Protein AF-A0A935NTX8-F1 (afdb_monomer)

Secondary structure (DSSP, 8-state):
-HHHHHHHHHHHTT--SS-TTSS---TT----HHHHHHHHHHHHHH--HHHHHHHHHHHHHTT-HHHHHHHHHHHHHTT-HHHHHHHHHHHHHHHTTS-HHHHHHHHHHHHHHHHHHTTTS-HHHHHHHHHHHHHHHHHTT-HHHHHHHHHHHHHHHHHS-SS--HHHHHHHHHHHHHHHHHHHHHT-HHHHHHHHHHHHHT--SHHHHHHHHHHHHHHHHHHHTT-TT----SGGGGGPPPHHHHHHHHHHHIIIIITTT--THHHHHHHHHHHHHHH-HHHHHHHHHHHHTTSPPPHHHHHHHHHHHHHHT-HHHHHHHHHHHHHTTTTSHHHHHHHHHHHHHHHHHTT-HHHHHHHHHHHHHHHHHHHHHHHTT--TTHHHHHHHS-HHHHHHHHHHHHTT-HHHHHHHHHHHHHHHHHHHT-----SS-----TT-----PPPPPHHHHHHHTTTSEEEEEEE-S--SSGGG--EEEEEEETTEEEEEEE-TTTTSS-HHHHHHHHHHHHHHHHH-TT-HHHHHHHHHHHS-HHHHTS-S-EEEEEEETTTT--GGG-B-TTS-BHHHHS-EEE-S-SSPPPPPSSPPPS-EEEEEE--STTS--HHHHHHHHHHHHHH-TTSHHHHSPPPPPPHHHHHH--SSEEEEEE-EE---SSSPPEEE----TTS-TTEEEHHHHHHTT---SEEEE-STTTT--SSSS-TTSHHHHHHHHT-SEEEEESS---HHHHHHHHHHHHTSTTTTT-HHHHHHHHHHHHHHHHTTSPPPTT----EEEEEPPPP-PPP------PPP-

Nearest PDB structures (foldseek):
  7v6q-assembly1_D  TM=5.698E-01  e=2.517E-02  Homo sapiens
  7v6q-assembly2_H  TM=5.900E-01  e=1.042E-01  Homo sapiens
  7y4i-assembly1_A  TM=1.940E-01  e=5.478E-05  Arabidopsis thaliana
  9dze-assembly1_S  TM=2.719E-01  e=1.426E-02  synthetic construct
  6x9o-assembly1_B  TM=3.146E-01  e=9.227E-02  Homo sapiens

Mean predicted aligned error: 7.99 Å

pLDDT: mean 83.44, std 15.58, range [32.41, 97.88]

Foldseek 3Di:
DVLVLLVLLLQVLLPDDDQLQPHNPDLVPLDLPVSLVSLVVVCVVPVDVVSLLSSLSSCLVNLPLVVNLVSLVVCVVVVNVLSSLLSQLSSLLVVLSPDLVSLVSSLVSLVRSLVSCVPPNQLLSNLSSLLSNLSSCVSNLNLLSNLVSLVSSLVSLVVPDPPVRLSSLSSNLSSLQSNLSSCVLLPNLVSSLVSLVVSCVSCPALSSNLSSLLSNLVSQLLVCVLPPPPPQDDPVSVPPDHSVVSLVSSVVSCVPGVVSPDNCLVSSLLSNLLSCLQPPLVVSVVSLCVVQPPHDDELSSLCSQLLSCLQVVNLVSNVVSLVVSVVNPLPPLVRQLSSLLSQLVSCVVVVVLVSNLVSLVRSVVSLVVVLVSVLVVLHLSQLSSLLVSVSSLLSQLLSCQVVQNQQSSVLSLQVSLVSLLCSQPSDDPPPDDPDPPPDPDVPPPDRDHLQQLLVLCAPHKEWEWEFAADDSHQPSTWIKIWIRYRSDIGIHTDQVPPPDDCSSVPSSLLLNLLVVCLVAVQPLVSLASVLCVRQPPVNLVDAAEYEYEYYHSNLLGPLQSHAHPVSHGSLLSHQYAYELGSDAADAQPDDAAQDAAQAEADPPDPDDQPLLQVLSCLLCCLVPVPDPSVVDRHDWDFVVSQLPQQHQEAEYSFEWPPADSSAFIWTATDDDVVNPRGTQFLVNLLVSLSAHQEYEALAFQQQDDSRSNSRRHVLVSNVNSHHFKYWHKRGGDRSNVSSVLSNQLSPQPCCSVRVSSSLSVSSNVVVVVPVPDDDDPRHDIHIHMYGGRRDPDDDPPDPPPDPDD

Solvent-accessible surface area (backbone atoms only — not comparable to full-atom values): 41566 Å² total; per-residue (Å²): 101,79,73,61,60,57,64,56,63,62,59,66,75,73,76,71,83,76,54,69,62,81,52,75,80,50,90,84,59,86,69,45,62,68,54,41,51,46,16,51,52,50,21,73,72,65,71,41,69,67,40,47,50,45,30,34,52,47,26,50,74,56,68,33,64,70,57,30,53,55,42,22,55,50,31,41,73,69,73,36,45,27,64,15,23,34,51,49,11,52,47,27,42,69,51,25,85,80,34,60,65,32,8,45,51,4,22,56,28,6,51,49,8,31,60,64,18,60,96,74,51,56,41,59,57,41,13,52,12,20,32,44,21,10,53,13,20,44,64,44,61,34,36,50,58,6,26,45,25,9,51,50,10,37,55,28,32,64,68,45,68,89,70,86,44,66,60,48,33,50,49,35,20,53,13,26,46,46,25,17,52,24,26,47,63,48,60,41,32,66,61,14,37,51,29,26,54,54,21,42,78,36,34,82,49,46,54,50,34,25,54,34,28,48,53,33,20,51,36,42,42,68,60,41,75,68,54,84,84,71,67,78,58,60,86,79,46,69,78,60,74,58,36,68,60,32,42,52,49,20,52,50,34,36,67,75,70,14,62,88,82,58,79,55,64,62,61,51,40,52,53,51,22,57,72,22,22,75,80,40,26,69,60,14,49,53,44,47,50,73,73,45,65,96,52,89,79,49,28,58,57,26,44,50,50,16,43,20,26,48,54,70,67,38,61,65,60,16,50,55,24,46,56,50,11,50,73,55,62,37,71,50,61,87,41,38,21,56,53,24,28,51,48,11,53,54,26,48,73,72,66,39,57,66,61,12,48,54,23,15,51,53,10,42,55,31,46,50,51,52,44,48,71,45,48,82,65,68,42,92,49,42,53,34,54,48,71,77,58,38,56,26,55,50,51,44,28,48,54,26,48,77,70,70,33,36,63,61,20,48,44,45,53,50,54,53,42,48,50,47,48,55,37,74,59,49,65,69,82,72,90,72,75,97,66,84,81,74,81,73,64,81,67,81,69,82,78,82,55,59,69,59,45,29,59,35,43,45,86,43,43,38,38,36,38,38,31,71,68,70,69,79,45,78,91,75,55,54,30,42,37,36,38,37,48,80,50,39,66,42,64,45,73,62,53,95,38,86,87,48,102,51,61,60,65,48,35,57,47,54,52,39,26,36,50,50,21,52,79,33,57,82,35,61,66,30,16,18,58,50,20,37,71,74,46,36,72,82,58,46,75,46,82,65,58,45,32,36,33,48,35,55,59,40,23,59,50,59,72,69,48,18,8,31,90,90,61,47,51,38,36,66,74,30,18,48,29,39,29,88,48,74,68,70,64,61,76,44,91,58,81,57,44,89,44,76,33,63,35,26,22,62,88,44,94,91,61,77,52,72,36,26,56,51,29,26,32,52,51,20,35,68,75,35,70,86,37,64,40,46,79,41,86,75,64,55,28,34,54,70,55,52,54,67,29,27,7,44,29,29,36,43,30,32,54,42,47,65,50,54,98,61,46,68,36,25,42,46,31,36,46,47,99,82,67,71,53,17,68,42,37,36,68,52,43,38,73,53,38,29,25,13,47,34,35,38,32,60,27,41,25,28,34,45,33,70,44,58,70,27,62,66,3,54,47,44,22,38,41,56,16,31,14,44,30,33,37,24,11,68,31,55,51,56,47,63,56,31,29,57,49,51,53,52,30,64,68,30,96,42,34,86,84,40,46,35,49,25,45,20,52,40,52,49,55,47,60,67,58,48,79,75,57,86,82,68,95,81,58,81,51,48,67,40,33,33,41,47,47,52,68,73,72,74,72,77,74,73,78,77,76,74,79,85,128

Radius of gyration: 28.52 Å; Cα contacts (8 Å, |Δi|>4): 1481; chains: 1; bounding box: 84×70×88 Å

Structure (mmCIF, N/CA/C/O backbone):
data_AF-A0A935NTX8-F1
#
_entry.id   AF-A0A935NTX8-F1
#
loop_
_atom_site.group_PDB
_atom_site.id
_atom_site.type_symbol
_atom_site.label_atom_id
_atom_site.label_alt_id
_atom_site.label_comp_id
_atom_site.label_asym_id
_atom_site.label_entity_id
_atom_site.label_seq_id
_atom_site.pdbx_PDB_ins_code
_atom_site.Cartn_x
_atom_site.Cartn_y
_atom_site.Cartn_z
_atom_site.occupancy
_atom_site.B_iso_or_equiv
_atom_site.auth_seq_id
_atom_site.auth_comp_id
_atom_site.auth_asym_id
_atom_site.auth_atom_id
_atom_site.pdbx_PDB_model_num
ATOM 1 N N . MET A 1 1 ? 2.813 -3.717 -19.186 1.00 33.06 1 MET A N 1
ATOM 2 C CA . MET A 1 1 ? 3.168 -2.391 -18.612 1.00 33.06 1 MET A CA 1
ATOM 3 C C . MET A 1 1 ? 4.349 -2.398 -17.625 1.00 33.06 1 MET A C 1
ATOM 5 O O . MET A 1 1 ? 5.320 -1.712 -17.914 1.00 33.06 1 MET A O 1
ATOM 9 N N . VAL A 1 2 ? 4.353 -3.157 -16.514 1.00 33.41 2 VAL A N 1
ATOM 10 C CA . VAL A 1 2 ? 5.470 -3.148 -15.522 1.00 33.41 2 VAL A CA 1
ATOM 11 C C . VAL A 1 2 ? 6.806 -3.645 -16.100 1.00 33.41 2 VAL A C 1
ATOM 13 O O . VAL A 1 2 ? 7.849 -3.046 -15.845 1.00 33.41 2 VAL A O 1
ATOM 16 N N . ALA A 1 3 ? 6.786 -4.698 -16.921 1.00 32.41 3 ALA A N 1
ATOM 17 C CA . ALA A 1 3 ? 7.998 -5.248 -17.534 1.00 32.41 3 ALA A CA 1
ATOM 18 C C . ALA A 1 3 ? 8.639 -4.301 -18.573 1.00 32.41 3 ALA A C 1
ATOM 20 O O . ALA A 1 3 ? 9.863 -4.247 -18.682 1.00 32.41 3 ALA A O 1
ATOM 21 N N . LEU A 1 4 ? 7.825 -3.500 -19.275 1.00 34.03 4 LEU A N 1
ATOM 22 C CA . LEU A 1 4 ? 8.270 -2.610 -20.353 1.00 34.03 4 LEU A CA 1
ATOM 23 C C . LEU A 1 4 ? 9.055 -1.391 -19.826 1.00 34.03 4 LEU A C 1
ATOM 25 O O . LEU A 1 4 ? 9.996 -0.935 -20.466 1.00 34.03 4 LEU A O 1
ATOM 29 N N . GLY A 1 5 ? 8.712 -0.893 -18.631 1.00 34.69 5 GLY A N 1
ATOM 30 C CA . GLY A 1 5 ? 9.382 0.264 -18.024 1.00 34.69 5 GLY A CA 1
ATOM 31 C C . GLY A 1 5 ? 10.815 -0.007 -17.549 1.00 34.69 5 GLY A C 1
ATOM 32 O O . GLY A 1 5 ? 11.611 0.925 -17.476 1.00 34.69 5 GLY A O 1
ATOM 33 N N . ALA A 1 6 ? 11.160 -1.262 -17.248 1.00 36.97 6 ALA A N 1
ATOM 34 C CA . ALA A 1 6 ? 12.489 -1.629 -16.756 1.00 36.97 6 ALA A CA 1
ATOM 35 C C . ALA A 1 6 ? 13.526 -1.802 -17.879 1.00 36.97 6 ALA A C 1
ATOM 37 O O . ALA A 1 6 ? 14.685 -1.449 -17.694 1.00 36.97 6 ALA A O 1
ATOM 38 N N . ALA A 1 7 ? 13.111 -2.293 -19.053 1.00 35.69 7 ALA A N 1
ATOM 39 C CA . ALA A 1 7 ? 14.001 -2.428 -20.209 1.00 35.69 7 ALA A CA 1
ATOM 40 C C . ALA A 1 7 ? 14.447 -1.059 -20.764 1.00 35.69 7 ALA A C 1
ATOM 42 O O . ALA A 1 7 ? 15.555 -0.924 -21.272 1.00 35.69 7 ALA A O 1
ATOM 43 N N . LEU A 1 8 ? 13.605 -0.028 -20.615 1.00 37.06 8 LEU A N 1
ATOM 44 C CA . LEU A 1 8 ? 13.851 1.319 -21.139 1.00 37.06 8 LEU A CA 1
ATOM 45 C C . LEU A 1 8 ? 14.783 2.164 -20.251 1.00 37.06 8 LEU A C 1
ATOM 47 O O . LEU A 1 8 ? 15.579 2.933 -20.778 1.00 37.06 8 LEU A O 1
ATOM 51 N N . ALA A 1 9 ? 14.744 1.993 -18.924 1.00 40.47 9 ALA A N 1
ATOM 52 C CA . ALA A 1 9 ? 15.606 2.735 -17.992 1.00 40.47 9 ALA A CA 1
ATOM 53 C C . ALA A 1 9 ? 17.088 2.300 -18.040 1.00 40.47 9 ALA A C 1
ATOM 55 O O . ALA A 1 9 ? 17.976 3.081 -17.713 1.00 40.47 9 ALA A O 1
ATOM 56 N N . LEU A 1 10 ? 17.365 1.063 -18.467 1.00 42.88 10 LEU A N 1
ATOM 57 C CA . LEU A 1 10 ? 18.725 0.528 -18.617 1.00 42.88 10 LEU A CA 1
ATOM 58 C C . LEU A 1 10 ? 19.403 0.951 -19.928 1.00 42.88 10 LEU A C 1
ATOM 60 O O . LEU A 1 10 ? 20.630 0.944 -20.008 1.00 42.88 10 LEU A O 1
ATOM 64 N N . GLY A 1 11 ? 18.622 1.327 -20.947 1.00 38.66 11 GLY A N 1
ATOM 65 C CA . GLY A 1 11 ? 19.145 1.766 -22.241 1.00 38.66 11 GLY A CA 1
ATOM 66 C C . GLY A 1 11 ? 19.811 3.144 -22.190 1.00 38.66 11 GLY A C 1
ATOM 67 O O . GLY A 1 11 ? 20.846 3.339 -22.820 1.00 38.66 11 GLY A O 1
ATOM 68 N N . SER A 1 12 ? 19.275 4.087 -21.406 1.00 37.25 12 SER A N 1
ATOM 69 C CA . SER A 1 12 ? 19.790 5.464 -21.371 1.00 37.25 12 SER A CA 1
ATOM 70 C C . SER A 1 12 ? 21.029 5.667 -20.489 1.00 37.25 12 SER A C 1
ATOM 72 O O . SER A 1 12 ? 21.804 6.583 -20.746 1.00 37.25 12 SER A O 1
ATOM 74 N N . LEU A 1 13 ? 21.308 4.776 -19.530 1.00 42.25 13 LEU A N 1
ATOM 75 C CA . LEU A 1 13 ? 22.519 4.848 -18.689 1.00 42.25 13 LEU A CA 1
ATOM 76 C C . LEU A 1 13 ? 23.819 4.466 -19.424 1.00 42.25 13 LEU A C 1
ATOM 78 O O . LEU A 1 13 ? 24.910 4.721 -18.915 1.00 42.25 13 LEU A O 1
ATOM 82 N N . LEU A 1 14 ? 23.728 3.874 -20.619 1.00 44.06 14 LEU A N 1
ATOM 83 C CA . LEU A 1 14 ? 24.888 3.445 -21.413 1.00 44.06 14 LEU A CA 1
ATOM 84 C C . LEU A 1 14 ? 25.385 4.501 -22.411 1.00 44.06 14 LEU A C 1
ATOM 86 O O . LEU A 1 14 ? 26.388 4.276 -23.082 1.00 44.06 14 LEU A O 1
ATOM 90 N N . ALA A 1 15 ? 24.732 5.663 -22.495 1.00 40.88 15 ALA A N 1
ATOM 91 C CA . ALA A 1 15 ? 25.022 6.669 -23.517 1.00 40.88 15 ALA A CA 1
ATOM 92 C C . ALA A 1 15 ? 26.074 7.734 -23.123 1.00 40.88 15 ALA A C 1
ATOM 94 O O . ALA A 1 15 ? 26.238 8.712 -23.856 1.00 40.88 15 ALA A O 1
ATOM 95 N N . CYS A 1 16 ? 26.816 7.578 -22.015 1.00 33.12 16 CYS A N 1
ATOM 96 C CA . CYS A 1 16 ? 27.743 8.616 -21.538 1.00 33.12 16 CYS A CA 1
ATOM 97 C C . CYS A 1 16 ? 29.208 8.176 -21.328 1.00 33.12 16 CYS A C 1
ATOM 99 O O . CYS A 1 16 ? 29.532 7.517 -20.345 1.00 33.12 16 CYS A O 1
ATOM 101 N N . ALA A 1 17 ? 30.049 8.746 -22.213 1.00 36.00 17 ALA A N 1
ATOM 102 C CA . ALA A 1 17 ? 31.480 9.102 -22.145 1.00 36.00 17 ALA A CA 1
ATOM 103 C C . ALA A 1 17 ? 32.549 8.173 -22.792 1.00 36.00 17 ALA A C 1
ATOM 105 O O . ALA A 1 17 ? 32.837 7.077 -22.329 1.00 36.00 17 ALA A O 1
ATOM 106 N N . THR A 1 18 ? 33.218 8.752 -23.813 1.00 43.69 18 THR A N 1
ATOM 107 C CA . THR A 1 18 ? 34.366 8.320 -24.662 1.00 43.69 18 THR A CA 1
ATOM 108 C C . THR A 1 18 ? 34.143 7.185 -25.684 1.00 43.69 18 THR A C 1
ATOM 110 O O . THR A 1 18 ? 33.461 6.209 -25.384 1.00 43.69 18 THR A O 1
ATOM 113 N N . PRO A 1 19 ? 34.658 7.324 -26.934 1.00 42.09 19 PRO A N 1
ATOM 114 C CA . PRO A 1 19 ? 34.259 6.482 -28.065 1.00 42.09 19 PRO A CA 1
ATOM 115 C C . PRO A 1 19 ? 34.715 5.045 -27.816 1.00 42.09 19 PRO A C 1
ATOM 117 O O . PRO A 1 19 ? 35.863 4.858 -27.402 1.00 42.09 19 PRO A O 1
ATOM 120 N N . PRO A 1 20 ? 33.842 4.042 -28.036 1.00 53.88 20 PRO A N 1
ATOM 121 C CA . PRO A 1 20 ? 33.879 2.791 -27.293 1.00 53.88 20 PRO A CA 1
ATOM 122 C C . PRO A 1 20 ? 35.206 2.069 -27.428 1.00 53.88 20 PRO A C 1
ATOM 124 O O . PRO A 1 20 ? 35.608 1.502 -26.442 1.00 53.88 20 PRO A O 1
ATOM 127 N N . CYS A 1 21 ? 35.898 2.200 -28.563 1.00 57.28 21 CYS A N 1
ATOM 128 C CA . CYS A 1 21 ? 37.358 2.213 -28.695 1.00 57.28 21 CYS A CA 1
ATOM 129 C C . CYS A 1 21 ? 37.647 2.914 -30.050 1.00 57.28 21 CYS A C 1
ATOM 131 O O . CYS A 1 21 ? 37.787 2.260 -31.082 1.00 57.28 21 CYS A O 1
ATOM 133 N N . GLU A 1 22 ? 37.560 4.255 -30.023 1.00 48.44 22 GLU A N 1
ATOM 134 C CA . GLU A 1 22 ? 37.812 5.305 -31.051 1.00 48.44 22 GLU A CA 1
ATOM 135 C C . GLU A 1 22 ? 36.865 5.541 -32.255 1.00 48.44 22 GLU A C 1
ATOM 137 O O . GLU A 1 22 ? 36.901 6.638 -32.808 1.00 48.44 22 GLU A O 1
ATOM 142 N N . ALA A 1 23 ? 35.911 4.665 -32.586 1.00 52.25 23 ALA A N 1
ATOM 143 C CA . ALA A 1 23 ? 34.815 4.994 -33.523 1.00 52.25 23 ALA A CA 1
ATOM 144 C C . ALA A 1 23 ? 33.441 4.734 -32.881 1.00 52.25 23 ALA A C 1
ATOM 146 O O . ALA A 1 23 ? 33.312 3.743 -32.153 1.00 52.25 23 ALA A O 1
ATOM 147 N N . PRO A 1 24 ? 32.421 5.594 -33.102 1.00 50.84 24 PRO A N 1
ATOM 148 C CA . PRO A 1 24 ? 31.077 5.326 -32.613 1.00 50.84 24 PRO A CA 1
ATOM 149 C C . PRO A 1 24 ? 30.576 4.039 -33.268 1.00 50.84 24 PRO A C 1
ATOM 151 O O . PRO A 1 24 ? 30.509 3.954 -34.491 1.00 50.84 24 PRO A O 1
ATOM 154 N N . VAL A 1 25 ? 30.225 3.045 -32.449 1.00 52.22 25 VAL A N 1
ATOM 155 C CA . VAL A 1 25 ? 29.278 2.019 -32.888 1.00 52.22 25 VAL A CA 1
ATOM 156 C C . VAL A 1 25 ? 28.011 2.805 -33.187 1.00 52.22 25 VAL A C 1
ATOM 158 O O . VAL A 1 25 ? 27.418 3.391 -32.282 1.00 52.22 25 VAL A O 1
ATOM 161 N N . THR A 1 26 ? 27.680 2.965 -34.463 1.00 57.59 26 THR A N 1
ATOM 162 C CA . THR A 1 26 ? 26.396 3.556 -34.829 1.00 57.59 26 THR A CA 1
ATOM 163 C C . THR A 1 26 ? 25.320 2.597 -34.347 1.00 57.59 26 THR A C 1
ATOM 165 O O . THR A 1 26 ? 25.487 1.395 -34.530 1.00 57.59 26 THR A O 1
ATOM 168 N N . ASP A 1 27 ? 24.228 3.098 -33.769 1.00 51.41 27 ASP A N 1
ATOM 169 C CA . ASP A 1 27 ? 23.130 2.263 -33.246 1.00 51.41 27 ASP A CA 1
ATOM 170 C C . ASP A 1 27 ? 22.555 1.269 -34.296 1.00 51.41 27 ASP A C 1
ATOM 172 O O . ASP A 1 27 ? 21.879 0.304 -33.938 1.00 51.41 27 ASP A O 1
ATOM 176 N N . ASP A 1 28 ? 22.861 1.458 -35.587 1.00 54.78 28 ASP A N 1
ATOM 177 C CA . ASP A 1 28 ? 22.535 0.545 -36.690 1.00 54.78 28 ASP A CA 1
ATOM 178 C C . ASP A 1 28 ? 23.380 -0.751 -36.722 1.00 54.78 28 ASP A C 1
ATOM 180 O O . ASP A 1 28 ? 22.940 -1.767 -37.273 1.00 54.78 28 ASP A O 1
ATOM 184 N N . GLU A 1 29 ? 24.568 -0.771 -36.110 1.00 59.91 29 GLU A N 1
ATOM 185 C CA . GLU A 1 29 ? 25.403 -1.969 -35.990 1.00 59.91 29 GLU A CA 1
ATOM 186 C C . GLU A 1 29 ? 24.946 -2.809 -34.791 1.00 59.91 29 GLU A C 1
ATOM 188 O O . GLU A 1 29 ? 25.405 -2.649 -33.663 1.00 59.91 29 GLU A O 1
ATOM 193 N N . ARG A 1 30 ? 24.052 -3.774 -35.038 1.00 69.44 30 ARG A N 1
ATOM 194 C CA . ARG A 1 30 ? 23.666 -4.781 -34.026 1.00 69.44 30 ARG A CA 1
ATOM 195 C C . ARG A 1 30 ? 24.807 -5.732 -33.640 1.00 69.44 30 ARG A C 1
ATOM 197 O O . ARG A 1 30 ? 24.650 -6.515 -32.704 1.00 69.44 30 ARG A O 1
ATOM 204 N N . ASP A 1 31 ? 25.922 -5.709 -34.370 1.00 83.81 31 ASP A N 1
ATOM 205 C CA . ASP A 1 31 ? 27.085 -6.547 -34.100 1.00 83.81 31 ASP A CA 1
ATOM 206 C C . ASP A 1 31 ? 28.140 -5.790 -33.282 1.00 83.81 31 ASP A C 1
ATOM 208 O O . ASP A 1 31 ? 28.941 -5.021 -33.805 1.00 83.81 31 ASP A O 1
ATOM 212 N N . PHE A 1 32 ? 28.168 -6.057 -31.977 1.00 85.62 32 PHE A N 1
ATOM 213 C CA . PHE A 1 32 ? 29.154 -5.488 -31.056 1.00 85.62 32 PHE A CA 1
ATOM 214 C C . PHE A 1 32 ? 30.525 -6.184 -31.121 1.00 85.62 32 PHE A C 1
ATOM 216 O O . PHE A 1 32 ? 31.468 -5.735 -30.466 1.00 85.62 32 PHE A O 1
ATOM 223 N N . THR A 1 33 ? 30.677 -7.262 -31.901 1.00 88.88 33 THR A N 1
ATOM 224 C CA . THR A 1 33 ? 31.909 -8.071 -31.960 1.00 88.88 33 THR A CA 1
ATOM 225 C C . THR A 1 33 ? 33.158 -7.251 -32.318 1.00 88.88 33 THR A C 1
ATOM 227 O O . THR A 1 33 ? 34.169 -7.391 -31.622 1.00 88.88 33 THR A O 1
ATOM 230 N N . PRO A 1 34 ? 33.136 -6.338 -33.314 1.00 88.69 34 PRO A N 1
ATOM 231 C CA . PRO A 1 34 ? 34.305 -5.516 -33.631 1.00 88.69 34 PRO A CA 1
ATOM 232 C C . PRO A 1 34 ? 34.690 -4.561 -32.495 1.00 88.69 34 PRO A C 1
ATOM 234 O O . PRO A 1 34 ? 35.875 -4.343 -32.245 1.00 88.69 34 PRO A O 1
ATOM 237 N N . ALA A 1 35 ? 33.705 -3.994 -31.790 1.00 86.56 35 ALA A N 1
ATOM 238 C CA . ALA A 1 35 ? 33.954 -3.109 -30.654 1.00 86.56 35 ALA A CA 1
ATOM 239 C C . ALA A 1 35 ? 34.548 -3.875 -29.463 1.00 86.56 35 ALA A C 1
ATOM 241 O O . ALA A 1 35 ? 35.496 -3.398 -28.842 1.00 86.56 35 ALA A O 1
ATOM 242 N N . LEU A 1 36 ? 34.053 -5.089 -29.198 1.00 89.06 36 LEU A N 1
ATOM 243 C CA . LEU A 1 36 ? 34.599 -5.979 -28.170 1.00 89.06 36 LEU A CA 1
ATOM 244 C C . LEU A 1 36 ? 36.063 -6.321 -28.431 1.00 89.06 36 LEU A C 1
ATOM 246 O O . LEU A 1 36 ? 36.884 -6.205 -27.522 1.00 89.06 36 LEU A O 1
ATOM 250 N N . ALA A 1 37 ? 36.397 -6.692 -29.671 1.00 91.44 37 ALA A N 1
ATOM 251 C CA . ALA A 1 37 ? 37.763 -7.029 -30.058 1.00 91.44 37 ALA A CA 1
ATOM 252 C C . ALA A 1 37 ? 38.723 -5.846 -29.852 1.00 91.44 37 ALA A C 1
ATOM 254 O O . ALA A 1 37 ? 39.777 -6.016 -29.240 1.00 91.44 37 ALA A O 1
ATOM 255 N N . ARG A 1 38 ? 38.330 -4.637 -30.278 1.00 90.62 38 ARG A N 1
ATOM 256 C CA . ARG A 1 38 ? 39.148 -3.424 -30.103 1.00 90.62 38 ARG A CA 1
ATOM 257 C C . ARG A 1 38 ? 39.408 -3.101 -28.635 1.00 90.62 38 ARG A C 1
ATOM 259 O O . ARG A 1 38 ? 40.523 -2.734 -28.280 1.00 90.62 38 ARG A O 1
ATOM 266 N N . CYS A 1 39 ? 38.408 -3.253 -27.771 1.00 89.94 39 CYS A N 1
ATOM 267 C CA . CYS A 1 39 ? 38.586 -2.949 -26.351 1.00 89.94 39 CYS A CA 1
ATOM 268 C C . CYS A 1 39 ? 39.357 -4.016 -25.590 1.00 89.94 39 CYS A C 1
ATOM 270 O O . CYS A 1 39 ? 40.140 -3.680 -24.702 1.00 89.94 39 CYS A O 1
ATOM 272 N N . ALA A 1 40 ? 39.228 -5.279 -25.994 1.00 91.69 40 ALA A N 1
ATOM 273 C CA . ALA A 1 40 ? 40.108 -6.334 -25.517 1.00 91.69 40 ALA A CA 1
ATOM 274 C C . ALA A 1 40 ? 41.575 -6.069 -25.907 1.00 91.69 40 ALA A C 1
ATOM 276 O O . ALA A 1 40 ? 42.456 -6.193 -25.057 1.00 91.69 40 ALA A O 1
ATOM 277 N N . GLU A 1 41 ? 41.842 -5.670 -27.158 1.00 93.19 41 GLU A N 1
ATOM 278 C CA . GLU A 1 41 ? 43.189 -5.335 -27.649 1.00 93.19 41 GLU A CA 1
ATOM 279 C C . GLU A 1 41 ? 43.772 -4.119 -26.923 1.00 93.19 41 GLU A C 1
ATOM 281 O O . GLU A 1 41 ? 44.906 -4.161 -26.441 1.00 93.19 41 GLU A O 1
ATOM 286 N N . ARG A 1 42 ? 42.971 -3.062 -26.757 1.00 91.19 42 ARG A N 1
ATOM 287 C CA . ARG A 1 42 ? 43.375 -1.861 -26.025 1.00 91.19 42 ARG A CA 1
ATOM 288 C C . ARG A 1 42 ? 43.748 -2.186 -24.580 1.00 91.19 42 ARG A C 1
ATOM 290 O O . ARG A 1 42 ? 44.856 -1.853 -24.167 1.00 91.19 42 ARG A O 1
ATOM 297 N N . TYR A 1 43 ? 42.897 -2.914 -23.853 1.00 93.00 43 TYR A N 1
ATOM 298 C CA . TYR A 1 43 ? 43.213 -3.361 -22.493 1.00 93.00 43 TYR A CA 1
ATOM 299 C C . TYR A 1 43 ? 44.457 -4.259 -22.446 1.00 93.00 43 TYR A C 1
ATOM 301 O O . TYR A 1 43 ? 45.284 -4.110 -21.550 1.00 93.00 43 TYR A O 1
ATOM 309 N N . ALA A 1 44 ? 44.630 -5.169 -23.411 1.00 93.19 44 ALA A N 1
ATOM 310 C CA . ALA A 1 44 ? 45.827 -6.007 -23.492 1.00 93.19 44 ALA A CA 1
ATOM 311 C C . ALA A 1 44 ? 47.107 -5.175 -23.686 1.00 93.19 44 ALA A C 1
ATOM 313 O O . ALA A 1 44 ? 48.160 -5.556 -23.177 1.00 93.19 44 ALA A O 1
ATOM 314 N N . SER A 1 45 ? 47.012 -4.043 -24.390 1.00 94.00 45 SER A N 1
ATOM 315 C CA . SER A 1 45 ? 48.134 -3.129 -24.618 1.00 94.00 45 SER A CA 1
ATOM 316 C C . SER A 1 45 ? 48.439 -2.211 -23.427 1.00 94.00 45 SER A C 1
ATOM 318 O O . SER A 1 45 ? 49.609 -1.966 -23.138 1.00 94.00 45 SER A O 1
ATOM 320 N N . SER A 1 46 ? 47.415 -1.707 -22.729 1.00 94.56 46 SER A N 1
ATOM 321 C CA . SER A 1 46 ? 47.568 -0.685 -21.684 1.00 94.56 46 SER A CA 1
ATOM 322 C C . SER A 1 46 ? 47.629 -1.261 -20.270 1.00 94.56 46 SER A C 1
ATOM 324 O O . SER A 1 46 ? 48.280 -0.689 -19.398 1.00 94.56 46 SER A O 1
ATOM 326 N N . GLY A 1 47 ? 46.916 -2.363 -20.017 1.00 92.88 47 GLY A N 1
ATOM 327 C CA . GLY A 1 47 ? 46.645 -2.889 -18.679 1.00 92.88 47 GLY A CA 1
ATOM 328 C C . GLY A 1 47 ? 45.793 -1.967 -17.794 1.00 92.88 47 GLY A C 1
ATOM 329 O O . GLY A 1 47 ? 45.614 -2.272 -16.615 1.00 92.88 47 GLY A O 1
ATOM 330 N N . ALA A 1 48 ? 45.273 -0.856 -18.330 1.00 93.62 48 ALA A N 1
ATOM 331 C CA . ALA A 1 48 ? 44.573 0.174 -17.565 1.00 93.62 48 ALA A CA 1
ATOM 332 C C . ALA A 1 48 ? 43.176 -0.286 -17.118 1.00 93.62 48 ALA A C 1
ATOM 334 O O . ALA A 1 48 ? 42.459 -0.970 -17.855 1.00 93.62 48 ALA A O 1
ATOM 335 N N . LEU A 1 49 ? 42.764 0.104 -15.909 1.00 89.88 49 LEU A N 1
ATOM 336 C CA . LEU A 1 49 ? 41.462 -0.279 -15.355 1.00 89.88 49 LEU A CA 1
ATOM 337 C C . LEU A 1 49 ? 40.305 0.346 -16.147 1.00 89.88 49 LEU A C 1
ATOM 339 O O . LEU A 1 49 ? 39.271 -0.293 -16.331 1.00 89.88 49 LEU A O 1
ATOM 343 N N . GLU A 1 50 ? 40.490 1.561 -16.653 1.00 90.25 50 GLU A N 1
ATOM 344 C CA . GLU A 1 50 ? 39.508 2.297 -17.448 1.00 90.25 50 GLU A CA 1
ATOM 345 C C . GLU A 1 50 ? 39.186 1.560 -18.756 1.00 90.25 50 GLU A C 1
ATOM 347 O O . GLU A 1 50 ? 38.017 1.407 -19.114 1.00 90.25 50 GLU A O 1
ATOM 352 N N . ASP A 1 51 ? 40.205 1.014 -19.427 1.00 91.50 51 ASP A N 1
ATOM 353 C CA . ASP A 1 51 ? 40.023 0.223 -20.650 1.00 91.50 51 ASP A CA 1
ATOM 354 C C . ASP A 1 51 ? 39.308 -1.108 -20.349 1.00 91.50 51 ASP A C 1
ATOM 356 O O . ASP A 1 51 ? 38.472 -1.565 -21.134 1.00 91.50 51 ASP A O 1
ATOM 360 N N . LEU A 1 52 ? 39.566 -1.711 -19.179 1.00 92.56 52 LEU A N 1
ATOM 361 C CA . LEU A 1 52 ? 38.845 -2.902 -18.715 1.00 92.56 52 LEU A CA 1
ATOM 362 C C . LEU A 1 52 ? 37.367 -2.602 -18.419 1.00 92.56 52 LEU A C 1
ATOM 364 O O . LEU A 1 52 ? 36.498 -3.414 -18.744 1.00 92.56 52 LEU A O 1
ATOM 368 N N . GLN A 1 53 ? 37.071 -1.445 -17.818 1.00 90.75 53 GLN A N 1
ATOM 369 C CA . GLN A 1 53 ? 35.706 -0.958 -17.581 1.00 90.75 53 GLN A CA 1
ATOM 370 C C . GLN A 1 53 ? 34.966 -0.705 -18.888 1.00 90.75 53 GLN A C 1
ATOM 372 O O . GLN A 1 53 ? 33.840 -1.182 -19.058 1.00 90.75 53 GLN A O 1
ATOM 377 N N . GLN A 1 54 ? 35.616 -0.043 -19.843 1.00 89.94 54 GLN A N 1
ATOM 378 C CA . GLN A 1 54 ? 35.053 0.202 -21.165 1.00 89.94 54 GLN A CA 1
ATOM 379 C C . GLN A 1 54 ? 34.752 -1.112 -21.899 1.00 89.94 54 GLN A C 1
ATOM 381 O O . GLN A 1 54 ? 33.643 -1.291 -22.407 1.00 89.94 54 GLN A O 1
ATOM 386 N N . TRP A 1 55 ? 35.678 -2.078 -21.870 1.00 93.00 55 TRP A N 1
ATOM 387 C CA . TRP A 1 55 ? 35.448 -3.415 -22.424 1.00 93.00 55 TRP A CA 1
ATOM 388 C C . TRP A 1 55 ? 34.247 -4.111 -21.766 1.00 93.00 55 TRP A C 1
ATOM 390 O O . TRP A 1 55 ? 33.386 -4.650 -22.466 1.00 93.00 55 TRP A O 1
ATOM 400 N N . GLY A 1 56 ? 34.133 -4.034 -20.437 1.00 92.88 56 GLY A N 1
ATOM 401 C CA . GLY A 1 56 ? 32.989 -4.563 -19.691 1.00 92.88 56 GLY A CA 1
ATOM 402 C C . GLY A 1 56 ? 31.652 -3.961 -20.128 1.00 92.88 56 GLY A C 1
A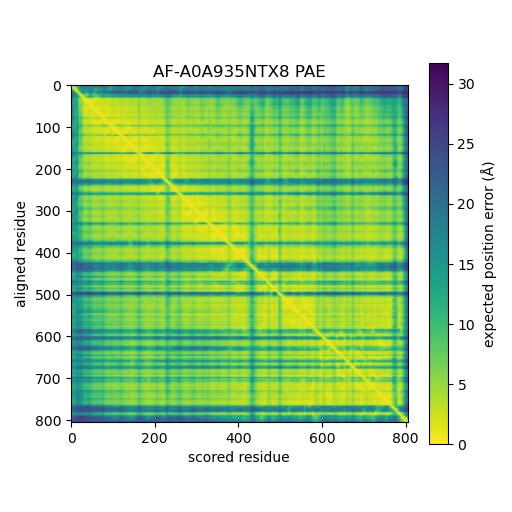TOM 403 O O . GLY A 1 56 ? 30.688 -4.698 -20.340 1.00 92.88 56 GLY A O 1
ATOM 404 N N . HIS A 1 57 ? 31.588 -2.643 -20.327 1.00 90.56 57 HIS A N 1
ATOM 405 C CA . HIS A 1 57 ? 30.374 -1.966 -20.789 1.00 90.56 57 HIS A CA 1
ATOM 406 C C . HIS A 1 57 ? 29.970 -2.362 -22.212 1.00 90.56 57 HIS A C 1
ATOM 408 O O . HIS A 1 57 ? 28.782 -2.577 -22.458 1.00 90.56 57 HIS A O 1
ATOM 414 N N . VAL A 1 58 ? 30.929 -2.523 -23.131 1.00 90.75 58 VAL A N 1
ATOM 415 C CA . VAL A 1 58 ? 30.642 -3.022 -24.489 1.00 90.75 58 VAL A CA 1
ATOM 416 C C . VAL A 1 58 ? 30.142 -4.471 -24.434 1.00 90.75 58 VAL A C 1
ATOM 418 O O . VAL A 1 58 ? 29.174 -4.805 -25.115 1.00 90.75 58 VAL A O 1
ATOM 421 N N . ALA A 1 59 ? 30.732 -5.323 -23.585 1.00 91.81 59 ALA A N 1
ATOM 422 C CA . ALA A 1 59 ? 30.295 -6.717 -23.402 1.00 91.81 59 ALA A CA 1
ATOM 423 C C . ALA A 1 59 ? 28.881 -6.807 -22.825 1.00 91.81 59 ALA A C 1
ATOM 425 O O . ALA A 1 59 ? 28.077 -7.639 -23.253 1.00 91.81 59 ALA A O 1
ATOM 426 N N . LEU A 1 60 ? 28.555 -5.912 -21.892 1.00 91.38 60 LEU A N 1
ATOM 427 C CA . LEU A 1 60 ? 27.210 -5.771 -21.359 1.00 91.38 60 LEU A CA 1
ATOM 428 C C . LEU A 1 60 ? 26.228 -5.313 -22.446 1.00 91.38 60 LEU A C 1
ATOM 430 O O . LEU A 1 60 ? 25.160 -5.910 -22.572 1.00 91.38 60 LEU A O 1
ATOM 434 N N . ALA A 1 61 ? 26.584 -4.292 -23.236 1.00 88.81 61 ALA A N 1
ATOM 435 C CA . ALA A 1 61 ? 25.754 -3.761 -24.318 1.00 88.81 61 ALA A CA 1
ATOM 436 C C . ALA A 1 61 ? 25.459 -4.814 -25.397 1.00 88.81 61 ALA A C 1
ATOM 438 O O . ALA A 1 61 ? 24.304 -4.945 -25.795 1.00 88.81 61 ALA A O 1
ATOM 439 N N . GLY A 1 62 ? 26.464 -5.608 -25.780 1.00 89.44 62 GLY A N 1
ATOM 440 C CA . GLY A 1 62 ? 26.345 -6.726 -26.722 1.00 89.44 62 GLY A CA 1
ATOM 441 C C . GLY A 1 62 ? 25.763 -8.018 -26.138 1.00 89.44 62 GLY A C 1
ATOM 442 O O . GLY A 1 62 ? 25.837 -9.055 -26.798 1.00 89.44 62 GLY A O 1
ATOM 443 N N . GLU A 1 63 ? 25.235 -7.975 -24.908 1.00 90.12 63 GLU A N 1
ATOM 444 C CA . GLU A 1 63 ? 24.591 -9.098 -24.213 1.00 90.12 63 GLU A CA 1
ATOM 445 C C . GLU A 1 63 ? 25.458 -10.374 -24.183 1.00 90.12 63 GLU A C 1
ATOM 447 O O . GLU A 1 63 ? 24.992 -11.483 -24.451 1.00 90.12 63 GLU A O 1
ATOM 452 N N . LYS A 1 64 ? 26.747 -10.228 -23.841 1.00 93.06 64 LYS A N 1
ATOM 453 C CA . LYS A 1 64 ? 27.721 -11.330 -23.720 1.00 93.06 64 LYS A CA 1
ATOM 454 C C . LYS A 1 64 ? 27.985 -11.686 -22.246 1.00 93.06 64 LYS A C 1
ATOM 456 O O . LYS A 1 64 ? 29.053 -11.370 -21.718 1.00 93.06 64 LYS A O 1
ATOM 461 N N . PRO A 1 65 ? 27.064 -12.369 -21.535 1.00 91.31 65 PRO A N 1
ATOM 462 C CA . PRO A 1 65 ? 27.169 -12.565 -20.085 1.00 91.31 65 PRO A CA 1
ATOM 463 C C . PRO A 1 65 ? 28.424 -13.339 -19.649 1.00 91.31 65 PRO A C 1
ATOM 465 O O . PRO A 1 65 ? 28.960 -13.071 -18.575 1.00 91.31 65 PRO A O 1
ATOM 468 N N . ALA A 1 66 ? 28.921 -14.269 -20.473 1.00 92.31 66 ALA A N 1
ATOM 469 C CA . ALA A 1 66 ? 30.147 -15.017 -20.185 1.00 92.31 66 ALA A CA 1
ATOM 470 C C . ALA A 1 66 ? 31.404 -14.127 -20.232 1.00 92.31 66 ALA A C 1
ATOM 472 O O . ALA A 1 66 ? 32.272 -14.227 -19.363 1.00 92.31 66 ALA A O 1
ATOM 473 N N . GLU A 1 67 ? 31.481 -13.225 -21.212 1.00 93.25 67 GLU A N 1
ATOM 474 C CA . GLU A 1 67 ? 32.570 -12.248 -21.318 1.00 93.25 67 GLU A CA 1
ATOM 475 C C . GLU A 1 67 ? 32.503 -11.246 -20.169 1.00 93.25 67 GLU A C 1
ATOM 477 O O . GLU A 1 67 ? 33.515 -11.006 -19.512 1.00 93.25 67 GLU A O 1
ATOM 482 N N . VAL A 1 68 ? 31.301 -10.751 -19.850 1.00 94.06 68 VAL A N 1
ATOM 483 C CA . VAL A 1 68 ? 31.067 -9.881 -18.691 1.00 94.06 68 VAL A CA 1
ATOM 484 C C . VAL A 1 68 ? 31.575 -10.527 -17.398 1.00 94.06 68 VAL A C 1
ATOM 486 O O . VAL A 1 68 ? 32.294 -9.880 -16.638 1.00 94.06 68 VAL A O 1
ATOM 489 N N . ALA A 1 69 ? 31.274 -11.806 -17.157 1.00 93.06 69 ALA A N 1
ATOM 490 C CA . ALA A 1 69 ? 31.753 -12.512 -15.970 1.00 93.06 69 ALA A CA 1
ATOM 491 C C . ALA A 1 69 ? 33.289 -12.628 -15.928 1.00 93.06 69 ALA A C 1
ATOM 493 O O . ALA A 1 69 ? 33.898 -12.432 -14.875 1.00 93.06 69 ALA A O 1
ATOM 494 N N . CYS A 1 70 ? 33.932 -12.900 -17.070 1.00 93.62 70 CYS A N 1
ATOM 495 C CA . CYS A 1 70 ? 35.392 -12.952 -17.165 1.00 93.62 70 CYS A CA 1
ATOM 496 C C . CYS A 1 70 ? 36.032 -11.585 -16.873 1.00 93.62 70 CYS A C 1
ATOM 498 O O . CYS A 1 70 ? 36.992 -11.499 -16.104 1.00 93.62 70 CYS A O 1
ATOM 500 N N . ILE A 1 71 ? 35.480 -10.518 -17.453 1.00 95.12 71 ILE A N 1
ATOM 501 C CA . ILE A 1 71 ? 35.943 -9.138 -17.267 1.00 95.12 71 ILE A CA 1
ATOM 502 C C . ILE A 1 71 ? 35.762 -8.704 -15.809 1.00 95.12 71 ILE A C 1
ATOM 504 O O . ILE A 1 71 ? 36.712 -8.219 -15.196 1.00 95.12 71 ILE A O 1
ATOM 508 N N . ALA A 1 72 ? 34.597 -8.965 -15.212 1.00 94.25 72 ALA A N 1
ATOM 509 C CA . ALA A 1 72 ? 34.338 -8.676 -13.805 1.00 94.25 72 ALA A CA 1
ATOM 510 C C . ALA A 1 72 ? 35.321 -9.407 -12.877 1.00 94.25 72 ALA A C 1
ATOM 512 O O . ALA A 1 72 ? 35.873 -8.804 -11.959 1.00 94.25 72 ALA A O 1
ATOM 513 N N . ALA A 1 73 ? 35.614 -10.686 -13.140 1.00 94.06 73 ALA A N 1
ATOM 514 C CA . ALA A 1 73 ? 36.614 -11.438 -12.379 1.00 94.06 73 ALA A CA 1
ATOM 515 C C . ALA A 1 73 ? 38.023 -10.829 -12.496 1.00 94.06 73 ALA A C 1
ATOM 517 O O . ALA A 1 73 ? 38.787 -10.851 -11.530 1.00 94.06 73 ALA A O 1
ATOM 518 N N . ARG A 1 74 ? 38.378 -10.257 -13.655 1.00 95.12 74 ARG A N 1
ATOM 519 C CA . ARG A 1 74 ? 39.635 -9.511 -13.827 1.00 95.12 74 ARG A CA 1
ATOM 520 C C . ARG A 1 74 ? 39.625 -8.191 -13.057 1.00 95.12 74 ARG A C 1
ATOM 522 O O . ARG A 1 74 ? 40.630 -7.882 -12.429 1.00 95.12 74 ARG A O 1
ATOM 529 N N . MET A 1 75 ? 38.520 -7.445 -13.046 1.00 94.25 75 MET A N 1
ATOM 530 C CA . MET A 1 75 ? 38.394 -6.220 -12.238 1.00 94.25 75 MET A CA 1
ATOM 531 C C . MET A 1 75 ? 38.581 -6.518 -10.751 1.00 94.25 75 MET A C 1
ATOM 533 O O . MET A 1 75 ? 39.380 -5.866 -10.087 1.00 94.25 75 MET A O 1
ATOM 537 N N . MET A 1 76 ? 37.927 -7.573 -10.256 1.00 93.50 76 MET A N 1
ATOM 538 C CA . MET A 1 76 ? 38.041 -8.000 -8.861 1.00 93.50 76 MET A CA 1
ATOM 539 C C . MET A 1 76 ? 39.476 -8.389 -8.470 1.00 93.50 76 MET A C 1
ATOM 541 O O . MET A 1 76 ? 39.896 -8.116 -7.349 1.00 93.50 76 MET A O 1
ATOM 545 N N . LYS A 1 77 ? 40.250 -8.985 -9.389 1.00 93.00 77 LYS A N 1
ATOM 546 C CA . LYS A 1 77 ? 41.678 -9.291 -9.173 1.00 93.00 77 LYS A CA 1
ATOM 547 C C . LYS A 1 77 ? 42.577 -8.052 -9.160 1.00 93.00 77 LYS A C 1
ATOM 549 O O . LYS A 1 77 ? 43.617 -8.093 -8.518 1.00 93.00 77 LYS A O 1
ATOM 554 N N . ASN A 1 78 ? 42.183 -6.977 -9.842 1.00 88.62 78 ASN A N 1
ATOM 555 C CA . ASN A 1 78 ? 42.901 -5.698 -9.874 1.00 88.62 78 ASN A CA 1
ATOM 556 C C . ASN A 1 78 ? 42.399 -4.725 -8.789 1.00 88.62 78 ASN A C 1
ATOM 558 O O . ASN A 1 78 ? 42.394 -3.518 -8.999 1.00 88.62 78 ASN A O 1
ATOM 562 N N . GLU A 1 79 ? 41.903 -5.247 -7.661 1.00 89.38 79 GLU A N 1
ATOM 563 C CA . GLU A 1 79 ? 41.380 -4.480 -6.515 1.00 89.38 79 GLU A CA 1
ATOM 564 C C . GLU A 1 79 ? 40.168 -3.566 -6.817 1.00 89.38 79 GLU A C 1
ATOM 566 O O . GLU A 1 79 ? 39.631 -2.923 -5.915 1.00 89.38 79 GLU A O 1
ATOM 571 N N . ALA A 1 80 ? 39.634 -3.587 -8.043 1.00 91.31 80 ALA A N 1
ATOM 572 C CA . ALA A 1 80 ? 38.429 -2.870 -8.464 1.00 91.31 80 ALA A CA 1
ATOM 573 C C . ALA A 1 80 ? 37.155 -3.692 -8.191 1.00 91.31 80 ALA A C 1
ATOM 575 O O . ALA A 1 80 ? 36.340 -3.952 -9.081 1.00 91.31 80 ALA A O 1
ATOM 576 N N . LEU A 1 81 ? 37.010 -4.149 -6.944 1.00 93.19 81 LEU A N 1
ATOM 577 C CA . LEU A 1 81 ? 35.937 -5.051 -6.515 1.00 93.19 81 LEU A CA 1
ATOM 578 C C . LEU A 1 81 ? 34.537 -4.471 -6.768 1.00 93.19 81 LEU A C 1
ATOM 580 O O . LEU A 1 81 ? 33.676 -5.181 -7.280 1.00 93.19 81 LEU A O 1
ATOM 584 N N . GLU A 1 82 ? 34.319 -3.191 -6.445 1.00 95.06 82 GLU A N 1
ATOM 585 C CA . GLU A 1 82 ? 33.030 -2.514 -6.653 1.00 95.06 82 GLU A CA 1
ATOM 586 C C . GLU A 1 82 ? 32.635 -2.519 -8.136 1.00 95.06 82 GLU A C 1
ATOM 588 O O . GLU A 1 82 ? 31.575 -3.042 -8.468 1.00 95.06 82 GLU A O 1
ATOM 593 N N . ALA A 1 83 ? 33.511 -2.057 -9.034 1.00 93.44 83 ALA A N 1
ATOM 594 C CA . ALA A 1 83 ? 33.229 -2.017 -10.469 1.00 93.44 83 ALA A CA 1
ATOM 595 C C . ALA A 1 83 ? 32.930 -3.412 -11.047 1.00 93.44 83 ALA A C 1
ATOM 597 O O . ALA A 1 83 ? 32.009 -3.572 -11.853 1.00 93.44 83 ALA A O 1
ATOM 598 N N . GLY A 1 84 ? 33.666 -4.436 -10.597 1.00 94.50 84 GLY A N 1
ATOM 599 C CA . GLY A 1 84 ? 33.412 -5.827 -10.974 1.00 94.50 84 GLY A CA 1
ATOM 600 C C . GLY A 1 84 ? 32.020 -6.304 -10.551 1.00 94.50 84 GLY A C 1
ATOM 601 O O . GLY A 1 84 ? 31.287 -6.865 -11.369 1.00 94.50 84 GLY A O 1
ATOM 602 N N . TYR A 1 85 ? 31.619 -6.048 -9.303 1.00 96.69 85 TYR A N 1
ATOM 603 C CA . TYR A 1 85 ? 30.285 -6.404 -8.813 1.00 96.69 85 TYR A CA 1
ATOM 604 C C . TYR A 1 85 ? 29.167 -5.575 -9.461 1.00 96.69 85 TYR A C 1
ATOM 606 O O . TYR A 1 85 ? 28.135 -6.140 -9.821 1.00 96.69 85 TYR A O 1
ATOM 614 N N . THR A 1 86 ? 29.370 -4.277 -9.702 1.00 95.69 86 THR A N 1
ATOM 615 C CA . THR A 1 86 ? 28.416 -3.418 -10.426 1.00 95.69 86 THR A CA 1
ATOM 616 C C . THR A 1 86 ? 28.190 -3.927 -11.854 1.00 95.69 86 THR A C 1
ATOM 618 O O . THR A 1 86 ? 27.055 -3.950 -12.342 1.00 95.69 86 THR A O 1
ATOM 621 N N . LEU A 1 87 ? 29.238 -4.407 -12.532 1.00 95.44 87 LEU A N 1
ATOM 622 C CA . LEU A 1 87 ? 29.118 -4.998 -13.866 1.00 95.44 87 LEU A CA 1
ATOM 623 C C . LEU A 1 87 ? 28.323 -6.320 -13.844 1.00 95.44 87 LEU A C 1
ATOM 625 O O . LEU A 1 87 ? 27.456 -6.533 -14.696 1.00 95.44 87 LEU A O 1
ATOM 629 N N . LEU A 1 88 ? 28.563 -7.182 -12.847 1.00 96.62 88 LEU A N 1
ATOM 630 C CA . LEU A 1 88 ? 27.787 -8.414 -12.646 1.00 96.62 88 LEU A CA 1
ATOM 631 C C . LEU A 1 88 ? 26.318 -8.129 -12.317 1.00 96.62 88 LEU A C 1
ATOM 633 O O . LEU A 1 88 ? 25.440 -8.781 -12.884 1.00 96.62 88 LEU A O 1
ATOM 637 N N . CYS A 1 89 ? 26.052 -7.132 -11.469 1.00 96.62 89 CYS A N 1
ATOM 638 C CA . CYS A 1 89 ? 24.702 -6.676 -11.140 1.00 96.62 89 CYS A CA 1
ATOM 639 C C . CYS A 1 89 ? 23.930 -6.295 -12.411 1.00 96.62 89 CYS A C 1
ATOM 641 O O . CYS A 1 89 ? 22.857 -6.838 -12.668 1.00 96.62 89 CYS A O 1
ATOM 643 N N . ASN A 1 90 ? 24.508 -5.451 -13.271 1.00 94.88 90 ASN A N 1
ATOM 644 C CA . ASN A 1 90 ? 23.857 -5.032 -14.515 1.00 94.88 90 ASN A CA 1
ATOM 645 C C . ASN A 1 90 ? 23.636 -6.193 -15.502 1.00 94.88 90 ASN A C 1
ATOM 647 O O . ASN A 1 90 ? 22.605 -6.246 -16.175 1.00 94.88 90 ASN A O 1
ATOM 651 N N . SER A 1 91 ? 24.584 -7.131 -15.589 1.00 94.88 91 SER A N 1
ATOM 652 C CA . SER A 1 91 ? 24.462 -8.325 -16.438 1.00 94.88 91 SER A CA 1
ATOM 653 C C . SER A 1 91 ? 23.303 -9.216 -15.995 1.00 94.88 91 SER A C 1
ATOM 655 O O . SER A 1 91 ? 22.437 -9.561 -16.801 1.00 94.88 91 SER A O 1
ATOM 657 N N . ALA A 1 92 ? 23.234 -9.525 -14.698 1.00 93.94 92 ALA A N 1
ATOM 658 C CA . ALA A 1 92 ? 22.139 -10.298 -14.122 1.00 93.94 92 ALA A CA 1
ATOM 659 C C . ALA A 1 92 ? 20.796 -9.559 -14.264 1.00 93.94 92 ALA A C 1
ATOM 661 O O . ALA A 1 92 ? 19.798 -10.156 -14.666 1.00 93.94 92 ALA A O 1
ATOM 662 N N . LEU A 1 93 ? 20.775 -8.237 -14.065 1.00 91.50 93 LEU A N 1
ATOM 663 C CA . LEU A 1 93 ? 19.570 -7.420 -14.207 1.00 91.50 93 LEU A CA 1
ATOM 664 C C . LEU A 1 93 ? 18.996 -7.453 -15.632 1.00 91.50 93 LEU A C 1
ATOM 666 O O . LEU A 1 93 ? 17.778 -7.522 -15.790 1.00 91.50 93 LEU A O 1
ATOM 670 N N . ARG A 1 94 ? 19.834 -7.474 -16.677 1.00 89.69 94 ARG A N 1
ATOM 671 C CA . ARG A 1 94 ? 19.364 -7.638 -18.068 1.00 89.69 94 ARG A CA 1
ATOM 672 C C . ARG A 1 94 ? 18.700 -8.993 -18.308 1.00 89.69 94 ARG A C 1
ATOM 674 O O . ARG A 1 94 ? 17.694 -9.060 -19.009 1.00 89.69 94 ARG A O 1
ATOM 681 N N . ARG A 1 95 ? 19.212 -10.058 -17.686 1.00 90.88 95 ARG A N 1
ATOM 682 C CA . ARG A 1 95 ? 18.621 -11.405 -17.769 1.00 90.88 95 ARG A CA 1
ATOM 683 C C . ARG A 1 95 ? 17.392 -11.583 -16.878 1.00 90.88 95 ARG A C 1
ATOM 685 O O . ARG A 1 95 ? 16.556 -12.430 -17.172 1.00 90.88 95 ARG A O 1
ATOM 692 N N . SER A 1 96 ? 17.227 -10.742 -15.853 1.00 81.62 96 SER A N 1
ATOM 693 C CA . SER A 1 96 ? 16.110 -10.817 -14.895 1.00 81.62 96 SER A CA 1
ATOM 694 C C . SER A 1 96 ? 14.718 -10.724 -15.524 1.00 81.62 96 SER A C 1
ATOM 696 O O . SER A 1 96 ? 13.739 -11.132 -14.909 1.00 81.62 96 SER A O 1
ATOM 698 N N . GLY A 1 97 ? 14.605 -10.235 -16.766 1.00 75.12 97 GLY A N 1
ATOM 699 C CA . GLY A 1 97 ? 13.357 -10.310 -17.530 1.00 75.12 97 GLY A CA 1
ATOM 700 C C . GLY A 1 97 ? 12.856 -11.741 -17.766 1.00 75.12 97 GLY A C 1
ATOM 701 O O . GLY A 1 97 ? 11.676 -11.910 -18.049 1.00 75.12 97 GLY A O 1
ATOM 702 N N . ALA A 1 98 ? 13.725 -12.748 -17.634 1.00 72.38 98 ALA A N 1
ATOM 703 C CA . ALA A 1 98 ? 13.401 -14.160 -17.813 1.00 72.38 98 ALA A CA 1
ATOM 704 C C . ALA A 1 98 ? 13.294 -14.950 -16.494 1.00 72.38 98 ALA A C 1
ATOM 706 O O . ALA A 1 98 ? 12.775 -16.065 -16.509 1.00 72.38 98 ALA A O 1
ATOM 707 N N . SER A 1 99 ? 13.801 -14.426 -15.368 1.00 82.19 99 SER A N 1
ATOM 708 C CA . SER A 1 99 ? 13.849 -15.165 -14.099 1.00 82.19 99 SER A CA 1
ATOM 709 C C . SER A 1 99 ? 13.980 -14.262 -12.870 1.00 82.19 99 SER A C 1
ATOM 711 O O . SER A 1 99 ? 14.834 -13.374 -12.815 1.00 82.19 99 SER A O 1
ATOM 713 N N . ILE A 1 100 ? 13.197 -14.568 -11.829 1.00 80.44 100 ILE A N 1
ATOM 714 C CA . ILE A 1 100 ? 13.313 -13.954 -10.498 1.00 80.44 100 ILE A CA 1
ATOM 715 C C . ILE A 1 100 ? 14.663 -14.265 -9.828 1.00 80.44 100 ILE A C 1
ATOM 717 O O . ILE A 1 100 ? 15.174 -13.450 -9.064 1.00 80.44 100 ILE A O 1
ATOM 721 N N . GLU A 1 101 ? 15.282 -15.406 -10.141 1.00 86.31 101 GLU A N 1
ATOM 722 C CA . GLU A 1 101 ? 16.587 -15.786 -9.584 1.00 86.31 101 GLU A CA 1
ATOM 723 C C . GLU A 1 101 ? 17.710 -14.891 -10.115 1.00 86.31 101 GLU A C 1
ATOM 725 O O . GLU A 1 101 ? 18.594 -14.494 -9.361 1.00 86.31 101 GLU A O 1
ATOM 730 N N . ASP A 1 102 ? 17.634 -14.472 -11.382 1.00 89.88 102 ASP A N 1
ATOM 731 C CA . ASP A 1 102 ? 18.557 -13.472 -11.927 1.00 89.88 102 ASP A CA 1
ATOM 732 C C . ASP A 1 102 ? 18.350 -12.094 -11.271 1.00 89.88 102 ASP A C 1
ATOM 734 O O . ASP A 1 102 ? 19.317 -11.362 -11.070 1.00 89.88 102 ASP A O 1
ATOM 738 N N . ALA A 1 103 ? 17.116 -11.740 -10.881 1.00 87.81 103 ALA A N 1
ATOM 739 C CA . ALA A 1 103 ? 16.855 -10.515 -10.118 1.00 87.81 103 ALA A CA 1
ATOM 740 C C . ALA A 1 103 ? 17.474 -10.566 -8.710 1.00 87.81 103 ALA A C 1
ATOM 742 O O . ALA A 1 103 ? 18.079 -9.587 -8.269 1.00 87.81 103 ALA A O 1
ATOM 743 N N . LYS A 1 104 ? 17.359 -11.708 -8.017 1.00 88.50 104 LYS A N 1
ATOM 744 C CA . LYS A 1 104 ? 17.996 -11.939 -6.708 1.00 88.50 104 LYS A CA 1
ATOM 745 C C . LYS A 1 104 ? 19.521 -11.897 -6.820 1.00 88.50 104 LYS A C 1
ATOM 747 O O . LYS A 1 104 ? 20.163 -11.180 -6.063 1.00 88.50 104 LYS A O 1
ATOM 752 N N . LEU A 1 105 ? 20.089 -12.573 -7.818 1.00 93.00 105 LEU A N 1
ATOM 753 C CA . LEU A 1 105 ? 21.528 -12.551 -8.080 1.00 93.00 105 LEU A CA 1
ATOM 754 C C . LEU A 1 105 ? 22.033 -11.133 -8.386 1.00 93.00 105 LEU A C 1
ATOM 756 O O . LEU A 1 105 ? 23.081 -10.724 -7.888 1.00 93.00 105 LEU A O 1
ATOM 760 N N . ALA A 1 106 ? 21.282 -10.362 -9.181 1.00 93.69 106 ALA A N 1
ATOM 761 C CA . ALA A 1 106 ? 21.592 -8.959 -9.439 1.00 93.69 106 ALA A CA 1
ATOM 762 C C . ALA A 1 106 ? 21.595 -8.137 -8.143 1.00 93.69 106 ALA A C 1
ATOM 764 O O . ALA A 1 106 ? 22.491 -7.317 -7.947 1.00 93.69 106 ALA A O 1
ATOM 765 N N . TYR A 1 107 ? 20.628 -8.378 -7.251 1.00 93.62 107 TYR A N 1
ATOM 766 C CA . TYR A 1 107 ? 20.542 -7.696 -5.962 1.00 93.62 107 TYR A CA 1
ATOM 767 C C . TYR A 1 107 ? 21.762 -8.007 -5.095 1.00 93.62 107 TYR A C 1
ATOM 769 O O . TYR A 1 107 ? 22.406 -7.077 -4.614 1.00 93.62 107 TYR A O 1
ATOM 777 N N . ASP A 1 108 ? 22.118 -9.286 -4.958 1.00 93.69 108 ASP A N 1
ATOM 778 C CA . ASP A 1 108 ? 23.259 -9.717 -4.149 1.00 93.69 108 ASP A CA 1
ATOM 779 C C . ASP A 1 108 ? 24.566 -9.100 -4.673 1.00 93.69 108 ASP A C 1
ATOM 781 O O . ASP A 1 108 ? 25.367 -8.571 -3.902 1.00 93.69 108 ASP A O 1
ATOM 785 N N . HIS A 1 109 ? 24.774 -9.088 -5.995 1.00 96.44 109 HIS A N 1
ATOM 786 C CA . HIS A 1 109 ? 25.926 -8.414 -6.598 1.00 96.44 109 HIS A CA 1
ATOM 787 C C . HIS A 1 109 ? 25.914 -6.899 -6.365 1.00 96.44 109 HIS A C 1
ATOM 789 O O . HIS A 1 109 ? 26.955 -6.335 -6.034 1.00 96.44 109 HIS A O 1
ATOM 795 N N . GLY A 1 110 ? 24.766 -6.233 -6.503 1.00 95.88 110 GLY A N 1
ATOM 796 C CA . GLY A 1 110 ? 24.649 -4.797 -6.246 1.00 95.88 110 GLY A CA 1
ATOM 797 C C . GLY A 1 110 ? 24.943 -4.434 -4.786 1.00 95.88 110 GLY A C 1
ATOM 798 O O . GLY A 1 110 ? 25.677 -3.483 -4.508 1.00 95.88 110 GLY A O 1
ATOM 799 N N . GLU A 1 111 ? 24.420 -5.206 -3.834 1.00 94.88 111 GLU A N 1
ATOM 800 C CA . GLU A 1 111 ? 24.673 -5.008 -2.404 1.00 94.88 111 GLU A CA 1
ATOM 801 C C . GLU A 1 111 ? 26.162 -5.184 -2.075 1.00 94.88 111 GLU A C 1
ATOM 803 O O . GLU A 1 111 ? 26.737 -4.354 -1.365 1.00 94.88 111 GLU A O 1
ATOM 808 N N . GLN A 1 112 ? 26.820 -6.193 -2.657 1.00 95.94 112 GLN A N 1
ATOM 809 C CA . GLN A 1 112 ? 28.268 -6.369 -2.518 1.00 95.94 112 GLN A CA 1
ATOM 810 C C . GLN A 1 112 ? 29.061 -5.216 -3.140 1.00 95.94 112 GLN A C 1
ATOM 812 O O . GLN A 1 112 ? 29.997 -4.723 -2.507 1.00 95.94 112 GLN A O 1
ATOM 817 N N . ALA A 1 113 ? 28.676 -4.741 -4.330 1.00 95.06 113 ALA A N 1
ATOM 818 C CA . ALA A 1 113 ? 29.308 -3.582 -4.961 1.00 95.06 113 ALA A CA 1
ATOM 819 C C . ALA A 1 113 ? 29.264 -2.359 -4.036 1.00 95.06 113 ALA A C 1
ATOM 821 O O . ALA A 1 113 ? 30.298 -1.762 -3.728 1.00 95.06 113 ALA A O 1
ATOM 822 N N . TYR A 1 114 ? 28.074 -2.041 -3.519 1.00 96.19 114 TYR A N 1
ATOM 823 C CA . TYR A 1 114 ? 27.868 -0.905 -2.627 1.00 96.19 114 TYR A CA 1
ATOM 824 C C . TYR A 1 114 ? 28.663 -1.037 -1.320 1.00 96.19 114 TYR A C 1
ATOM 826 O O . TYR A 1 114 ? 29.350 -0.100 -0.906 1.00 96.19 114 TYR A O 1
ATOM 834 N N . ASN A 1 115 ? 28.613 -2.208 -0.678 1.00 94.75 115 ASN A N 1
ATOM 835 C CA . ASN A 1 115 ? 29.277 -2.441 0.605 1.00 94.75 115 ASN A CA 1
ATOM 836 C C . ASN A 1 115 ? 30.804 -2.387 0.497 1.00 94.75 115 ASN A C 1
ATOM 838 O O . ASN A 1 115 ? 31.450 -1.799 1.363 1.00 94.75 115 ASN A O 1
ATOM 842 N N . VAL A 1 116 ? 31.387 -2.955 -0.564 1.00 94.31 116 VAL A N 1
ATOM 843 C CA . VAL A 1 116 ? 32.842 -2.908 -0.788 1.00 94.31 116 VAL A CA 1
ATOM 844 C C . VAL A 1 116 ? 33.305 -1.510 -1.204 1.00 94.31 116 VAL A C 1
ATOM 846 O O . VAL A 1 116 ? 34.403 -1.091 -0.831 1.00 94.31 116 VAL A O 1
ATOM 849 N N . GLY A 1 117 ? 32.475 -0.768 -1.943 1.00 93.19 117 GLY A N 1
ATOM 850 C CA . GLY A 1 117 ? 32.763 0.617 -2.312 1.00 93.19 117 GLY A CA 1
ATOM 851 C C . GLY A 1 117 ? 32.745 1.581 -1.121 1.00 93.19 117 GLY A C 1
ATOM 852 O O . GLY A 1 117 ? 33.442 2.600 -1.144 1.00 93.19 117 GLY A O 1
ATOM 853 N N . LYS A 1 118 ? 31.976 1.284 -0.065 1.00 93.50 118 LYS A N 1
ATOM 854 C CA . LYS A 1 118 ? 31.774 2.187 1.078 1.00 93.50 118 LYS A CA 1
ATOM 855 C C . LYS A 1 118 ? 33.107 2.558 1.745 1.00 93.50 118 LYS A C 1
ATOM 857 O O . LYS A 1 118 ? 33.811 1.712 2.288 1.00 93.50 118 LYS A O 1
ATOM 862 N N . GLY A 1 119 ? 33.443 3.849 1.715 1.00 87.25 119 GLY A N 1
ATOM 863 C CA . GLY A 1 119 ? 34.672 4.401 2.304 1.00 87.25 119 GLY A CA 1
ATOM 864 C C . GLY A 1 119 ? 35.937 4.263 1.446 1.00 87.25 119 GLY A C 1
ATOM 865 O O . GLY A 1 119 ? 37.011 4.638 1.909 1.00 87.25 119 GLY A O 1
ATOM 866 N N . ARG A 1 120 ? 35.835 3.731 0.220 1.00 87.12 120 ARG A N 1
ATOM 867 C CA . ARG A 1 120 ? 36.971 3.561 -0.709 1.00 87.12 120 ARG A CA 1
ATOM 868 C C . ARG A 1 120 ? 36.705 4.124 -2.102 1.00 87.12 120 ARG A C 1
ATOM 870 O O . ARG A 1 120 ? 37.631 4.606 -2.744 1.00 87.12 120 ARG A O 1
ATOM 877 N N . ALA A 1 121 ? 35.466 4.033 -2.573 1.00 84.31 121 ALA A N 1
ATOM 878 C CA . ALA A 1 121 ? 35.077 4.429 -3.917 1.00 84.31 121 ALA A CA 1
ATOM 879 C C . ALA A 1 121 ? 34.712 5.920 -3.998 1.00 84.31 121 ALA A C 1
ATOM 881 O O . ALA A 1 121 ? 34.296 6.535 -3.016 1.00 84.31 121 ALA A O 1
ATOM 882 N N . ALA A 1 122 ? 34.846 6.488 -5.198 1.00 89.19 122 ALA A N 1
ATOM 883 C CA . ALA A 1 122 ? 34.341 7.823 -5.494 1.00 89.19 122 ALA A CA 1
ATOM 884 C C . ALA A 1 122 ? 32.796 7.855 -5.414 1.00 89.19 122 ALA A C 1
ATOM 886 O O . ALA A 1 122 ? 32.159 6.834 -5.697 1.00 89.19 122 ALA A O 1
ATOM 887 N N . PRO A 1 123 ? 32.175 9.014 -5.114 1.00 93.88 123 PRO A N 1
ATOM 888 C CA . PRO A 1 123 ? 30.717 9.130 -5.016 1.00 93.88 123 PRO A CA 1
ATOM 889 C C . PRO A 1 123 ? 29.961 8.627 -6.255 1.00 93.88 123 PRO A C 1
ATOM 891 O O . PRO A 1 123 ? 28.923 7.986 -6.130 1.00 93.88 123 PRO A O 1
ATOM 894 N N . GLU A 1 124 ? 30.505 8.826 -7.461 1.00 93.00 124 GLU A N 1
ATOM 895 C CA . GLU A 1 124 ? 29.885 8.321 -8.694 1.00 93.00 124 GLU A CA 1
ATOM 896 C C . GLU A 1 124 ? 29.765 6.789 -8.717 1.00 93.00 124 GLU A C 1
ATOM 898 O O . GLU A 1 124 ? 28.715 6.254 -9.073 1.00 93.00 124 GLU A O 1
ATOM 903 N N . ALA A 1 125 ? 30.819 6.080 -8.313 1.00 92.06 125 ALA A N 1
ATOM 904 C CA . ALA A 1 125 ? 30.830 4.622 -8.264 1.00 92.06 125 ALA A CA 1
ATOM 905 C C . ALA A 1 125 ? 29.828 4.096 -7.222 1.00 92.06 125 ALA A C 1
ATOM 907 O O . ALA A 1 125 ? 29.010 3.229 -7.528 1.00 92.06 125 ALA A O 1
ATOM 908 N N . LEU A 1 126 ? 29.800 4.703 -6.027 1.00 95.12 126 LEU A N 1
ATOM 909 C CA . LEU A 1 126 ? 28.807 4.382 -4.995 1.00 95.12 126 LEU A CA 1
ATOM 910 C C . LEU A 1 126 ? 27.375 4.598 -5.478 1.00 95.12 126 LEU A C 1
ATOM 912 O O . LEU A 1 126 ? 26.504 3.765 -5.221 1.00 95.12 126 LEU A O 1
ATOM 916 N N . ALA A 1 127 ? 27.129 5.688 -6.202 1.00 95.25 127 ALA A N 1
ATOM 917 C CA . ALA A 1 127 ? 25.807 5.975 -6.721 1.00 95.25 127 ALA A CA 1
ATOM 918 C C . ALA A 1 127 ? 25.378 4.994 -7.822 1.00 95.25 127 ALA A C 1
ATOM 920 O O . ALA A 1 127 ? 24.220 4.579 -7.845 1.00 95.25 127 ALA A O 1
ATOM 921 N N . ARG A 1 128 ? 26.294 4.581 -8.713 1.00 94.56 128 ARG A N 1
ATOM 922 C CA . ARG A 1 128 ? 26.024 3.559 -9.744 1.00 94.56 128 ARG A CA 1
ATOM 923 C C . ARG A 1 128 ? 25.736 2.195 -9.122 1.00 94.56 128 ARG A C 1
ATOM 925 O O . ARG A 1 128 ? 24.764 1.551 -9.520 1.00 94.56 128 ARG A O 1
ATOM 932 N N . ALA A 1 129 ? 26.532 1.787 -8.133 1.00 95.38 129 ALA A N 1
ATOM 933 C CA . ALA A 1 129 ? 26.294 0.567 -7.370 1.00 95.38 129 ALA A CA 1
ATOM 934 C C . ALA A 1 129 ? 24.911 0.611 -6.705 1.00 95.38 129 ALA A C 1
ATOM 936 O O . ALA A 1 129 ? 24.092 -0.273 -6.938 1.00 95.38 129 ALA A O 1
ATOM 937 N N . ALA A 1 130 ? 24.604 1.689 -5.974 1.00 96.38 130 ALA A N 1
ATOM 938 C CA . ALA A 1 130 ? 23.312 1.873 -5.318 1.00 96.38 130 ALA A CA 1
ATOM 939 C C . ALA A 1 130 ? 22.136 1.880 -6.315 1.00 96.38 130 ALA A C 1
ATOM 941 O O . ALA A 1 130 ? 21.119 1.234 -6.069 1.00 96.38 130 ALA A O 1
ATOM 942 N N . LEU A 1 131 ? 22.268 2.530 -7.475 1.00 96.62 131 LEU A N 1
ATOM 943 C CA . LEU A 1 131 ? 21.232 2.513 -8.511 1.00 96.62 131 LEU A CA 1
ATOM 944 C C . LEU A 1 131 ? 20.991 1.100 -9.062 1.00 96.62 131 LEU A C 1
ATOM 946 O O . LEU A 1 131 ? 19.837 0.691 -9.202 1.00 96.62 131 LEU A O 1
ATOM 950 N N . CYS A 1 132 ? 22.052 0.332 -9.329 1.00 95.88 132 CYS A N 1
ATOM 951 C CA . CYS A 1 132 ? 21.911 -1.053 -9.781 1.00 95.88 132 CYS A CA 1
ATOM 952 C C . CYS A 1 132 ? 21.216 -1.916 -8.719 1.00 95.88 132 CYS A C 1
ATOM 954 O O . CYS A 1 132 ? 20.246 -2.614 -9.027 1.00 95.88 132 CYS A O 1
ATOM 956 N N . THR A 1 133 ? 21.634 -1.800 -7.452 1.00 95.50 133 THR A N 1
ATOM 957 C CA . THR A 1 133 ? 20.999 -2.499 -6.324 1.00 95.50 133 THR A CA 1
ATOM 958 C C . THR A 1 133 ? 19.533 -2.124 -6.186 1.00 95.50 133 THR A C 1
ATOM 960 O O . THR A 1 133 ? 18.701 -2.993 -5.947 1.00 95.50 133 THR A O 1
ATOM 963 N N . SER A 1 134 ? 19.191 -0.848 -6.383 1.00 94.44 134 SER A N 1
ATOM 964 C CA . SER A 1 134 ? 17.810 -0.373 -6.352 1.00 94.44 134 SER A CA 1
ATOM 965 C C . SER A 1 134 ? 16.944 -1.055 -7.417 1.00 94.44 134 SER A C 1
ATOM 967 O O . SER A 1 134 ? 15.888 -1.613 -7.111 1.00 94.44 134 SER A O 1
ATOM 969 N N . GLN A 1 135 ? 17.408 -1.072 -8.667 1.00 93.50 135 GLN A N 1
ATOM 970 C CA . GLN A 1 135 ? 16.682 -1.685 -9.781 1.00 93.50 135 GLN A CA 1
ATOM 971 C C . GLN A 1 135 ? 16.565 -3.207 -9.629 1.00 93.50 135 GLN A C 1
ATOM 973 O O . GLN A 1 135 ? 15.514 -3.784 -9.923 1.00 93.50 135 GLN A O 1
ATOM 978 N N . ALA A 1 136 ? 17.617 -3.858 -9.134 1.00 91.44 136 ALA A N 1
ATOM 979 C CA . ALA A 1 136 ? 17.609 -5.284 -8.844 1.00 91.44 136 ALA A CA 1
ATOM 980 C C . ALA A 1 136 ? 16.666 -5.630 -7.685 1.00 91.44 136 ALA A C 1
ATOM 982 O O . ALA A 1 136 ? 15.858 -6.550 -7.805 1.00 91.44 136 ALA A O 1
ATOM 983 N N . ALA A 1 137 ? 16.686 -4.839 -6.608 1.00 89.44 137 ALA A N 1
ATOM 984 C CA . ALA A 1 137 ? 15.749 -4.961 -5.495 1.00 89.44 137 ALA A CA 1
ATOM 985 C C . ALA A 1 137 ? 14.304 -4.845 -5.988 1.00 89.44 137 ALA A C 1
ATOM 987 O O . ALA A 1 137 ? 13.473 -5.684 -5.656 1.00 89.44 137 ALA A O 1
ATOM 988 N N . TRP A 1 138 ? 14.012 -3.861 -6.842 1.00 87.94 138 TRP A N 1
ATOM 989 C CA . TRP A 1 138 ? 12.691 -3.688 -7.440 1.00 87.94 138 TRP A CA 1
ATOM 990 C C . TRP A 1 138 ? 12.242 -4.927 -8.223 1.00 87.94 138 TRP A C 1
ATOM 992 O O . TRP A 1 138 ? 11.123 -5.404 -8.037 1.00 87.94 138 TRP A O 1
ATOM 1002 N N . LYS A 1 139 ? 13.118 -5.470 -9.076 1.00 84.94 139 LYS A N 1
ATOM 1003 C CA . LYS A 1 139 ? 12.851 -6.686 -9.859 1.00 84.94 139 LYS A CA 1
ATOM 1004 C C . LYS A 1 139 ? 12.667 -7.926 -8.991 1.00 84.94 139 LYS A C 1
ATOM 1006 O O . LYS A 1 139 ? 11.884 -8.794 -9.350 1.00 84.94 139 LYS A O 1
ATOM 1011 N N . ALA A 1 140 ? 13.345 -7.981 -7.851 1.00 83.12 140 ALA A N 1
ATOM 1012 C CA . ALA A 1 140 ? 13.208 -9.041 -6.862 1.00 83.12 140 ALA A CA 1
ATOM 1013 C C . ALA A 1 140 ? 11.997 -8.852 -5.921 1.00 83.12 140 ALA A C 1
ATOM 1015 O O . ALA A 1 140 ? 11.873 -9.591 -4.947 1.00 83.12 140 ALA A O 1
ATOM 1016 N N . GLY A 1 141 ? 11.135 -7.848 -6.149 1.00 77.69 141 GLY A N 1
ATOM 1017 C CA . GLY A 1 141 ? 9.987 -7.545 -5.283 1.00 77.69 141 GLY A CA 1
ATOM 1018 C C . GLY A 1 141 ? 10.354 -6.895 -3.940 1.00 77.69 141 GLY A C 1
ATOM 1019 O O . GLY A 1 141 ? 9.515 -6.798 -3.047 1.00 77.69 141 GLY A O 1
ATOM 1020 N N . ARG A 1 142 ? 11.600 -6.429 -3.780 1.00 82.62 142 ARG A N 1
ATOM 1021 C CA . ARG A 1 142 ? 12.131 -5.791 -2.565 1.00 82.62 142 ARG A CA 1
ATOM 1022 C C . ARG A 1 142 ? 11.986 -4.269 -2.602 1.00 82.62 142 ARG A C 1
ATOM 1024 O O . ARG A 1 142 ? 12.975 -3.540 -2.663 1.00 82.62 142 ARG A O 1
ATOM 1031 N N . PHE A 1 143 ? 10.750 -3.772 -2.619 1.00 83.75 143 PHE A N 1
ATOM 1032 C CA . PHE A 1 143 ? 10.465 -2.364 -2.932 1.00 83.75 143 PHE A CA 1
ATOM 1033 C C . PHE A 1 143 ? 11.041 -1.353 -1.931 1.00 83.75 143 PHE A C 1
ATOM 1035 O O . PHE A 1 143 ? 11.487 -0.291 -2.355 1.00 83.75 143 PHE A O 1
ATOM 1042 N N . GLU A 1 144 ? 11.106 -1.662 -0.633 1.00 80.19 144 GLU A N 1
ATOM 1043 C CA . GLU A 1 144 ? 11.713 -0.720 0.321 1.00 80.19 144 GLU A CA 1
ATOM 1044 C C . GLU A 1 144 ? 13.234 -0.668 0.195 1.00 80.19 144 GLU A C 1
ATOM 1046 O O . GLU A 1 144 ? 13.814 0.413 0.260 1.00 80.19 144 GLU A O 1
ATOM 1051 N N . SER A 1 145 ? 13.888 -1.812 -0.040 1.00 85.94 145 SER A N 1
ATOM 1052 C CA . SER A 1 145 ? 15.314 -1.830 -0.382 1.00 85.94 145 SER A CA 1
ATOM 1053 C C . SER A 1 145 ? 15.557 -1.080 -1.688 1.00 85.94 145 SER A C 1
ATOM 1055 O O . SER A 1 145 ? 16.494 -0.289 -1.765 1.00 85.94 145 SER A O 1
ATOM 1057 N N . ALA A 1 146 ? 14.689 -1.263 -2.688 1.00 90.50 146 ALA A N 1
ATOM 1058 C CA . ALA A 1 146 ? 14.760 -0.535 -3.949 1.00 90.50 146 ALA A CA 1
ATOM 1059 C C . ALA A 1 146 ? 14.740 0.974 -3.715 1.00 90.50 146 ALA A C 1
ATOM 1061 O O . ALA A 1 146 ? 15.632 1.693 -4.162 1.00 90.50 146 ALA A O 1
ATOM 1062 N N . GLY A 1 147 ? 13.766 1.441 -2.945 1.00 89.88 147 GLY A N 1
ATOM 1063 C CA . GLY A 1 147 ? 13.658 2.833 -2.567 1.00 89.88 147 GLY A CA 1
ATOM 1064 C C . GLY A 1 147 ? 14.854 3.350 -1.766 1.00 89.88 147 GLY A C 1
ATOM 1065 O O . GLY A 1 147 ? 15.421 4.383 -2.115 1.00 89.88 147 GLY A O 1
ATOM 1066 N N . ARG A 1 148 ? 15.301 2.604 -0.747 1.00 90.94 148 ARG A N 1
ATOM 1067 C CA . ARG A 1 148 ? 16.452 2.960 0.099 1.00 90.94 148 ARG A CA 1
ATOM 1068 C C . ARG A 1 148 ? 17.724 3.134 -0.720 1.00 90.94 148 ARG A C 1
ATOM 1070 O O . ARG A 1 148 ? 18.406 4.145 -0.586 1.00 90.94 148 ARG A O 1
ATOM 1077 N N . TYR A 1 149 ? 18.037 2.172 -1.583 1.00 94.50 149 TYR A N 1
ATOM 1078 C CA . TYR A 1 149 ? 19.204 2.260 -2.456 1.00 94.50 149 TYR A CA 1
ATOM 1079 C C . TYR A 1 149 ? 19.057 3.360 -3.513 1.00 94.50 149 TYR A C 1
ATOM 1081 O O . TYR A 1 149 ? 20.051 3.986 -3.868 1.00 94.50 149 TYR A O 1
ATOM 1089 N N . ALA A 1 150 ? 17.838 3.674 -3.961 1.00 95.88 150 ALA A N 1
ATOM 1090 C CA . ALA A 1 150 ? 17.614 4.836 -4.816 1.00 95.88 150 ALA A CA 1
ATOM 1091 C C . ALA A 1 150 ? 17.887 6.158 -4.076 1.00 95.88 150 ALA A C 1
ATOM 1093 O O . ALA A 1 150 ? 18.494 7.059 -4.650 1.00 95.88 150 ALA A O 1
ATOM 1094 N N . THR A 1 151 ? 17.501 6.270 -2.799 1.00 94.69 151 THR A N 1
ATOM 1095 C CA . THR A 1 151 ? 17.844 7.423 -1.948 1.00 94.69 151 THR A CA 1
ATOM 1096 C C . THR A 1 151 ? 19.356 7.555 -1.784 1.00 94.69 151 THR A C 1
ATOM 1098 O O . THR A 1 151 ? 19.890 8.627 -2.049 1.00 94.69 151 THR A O 1
ATOM 1101 N N . LEU A 1 152 ? 20.062 6.461 -1.481 1.00 94.81 152 LEU A N 1
ATOM 1102 C CA . LEU A 1 152 ? 21.529 6.455 -1.411 1.00 94.81 152 LEU A CA 1
ATOM 1103 C C . LEU A 1 152 ? 22.170 6.866 -2.748 1.00 94.81 152 LEU A C 1
ATOM 1105 O O . LEU A 1 152 ? 23.129 7.631 -2.766 1.00 94.81 152 LEU A O 1
ATOM 1109 N N . ALA A 1 153 ? 21.631 6.407 -3.882 1.00 95.94 153 ALA A N 1
ATOM 1110 C CA . ALA A 1 153 ? 22.113 6.814 -5.201 1.00 95.94 153 ALA A CA 1
ATOM 1111 C C . ALA A 1 153 ? 21.919 8.321 -5.464 1.00 95.94 153 ALA A C 1
ATOM 1113 O O . ALA A 1 153 ? 22.781 8.949 -6.077 1.00 95.94 153 ALA A O 1
ATOM 1114 N N . ILE A 1 154 ? 20.822 8.916 -4.981 1.00 95.75 154 ILE A N 1
ATOM 1115 C CA . ILE A 1 154 ? 20.579 10.366 -5.057 1.00 95.75 154 ILE A CA 1
ATOM 1116 C C . ILE A 1 154 ? 21.560 11.136 -4.168 1.00 95.75 154 ILE A C 1
ATOM 1118 O O . ILE A 1 154 ? 22.108 12.141 -4.618 1.00 95.75 154 ILE A O 1
ATOM 1122 N N . GLU A 1 155 ? 21.787 10.674 -2.936 1.00 94.69 155 GLU A N 1
ATOM 1123 C CA . GLU A 1 155 ? 22.725 11.286 -1.983 1.00 94.69 155 GLU A CA 1
ATOM 1124 C C . GLU A 1 155 ? 24.145 11.318 -2.559 1.00 94.69 155 GLU A C 1
ATOM 1126 O O . GLU A 1 155 ? 24.694 12.399 -2.781 1.00 94.69 155 GLU A O 1
ATOM 1131 N N . HIS A 1 156 ? 24.685 10.152 -2.931 1.00 95.06 156 HIS A N 1
ATOM 1132 C CA . HIS A 1 156 ? 26.017 10.035 -3.540 1.00 95.06 156 HIS A CA 1
ATOM 1133 C C . HIS A 1 156 ? 26.107 10.779 -4.878 1.00 95.06 156 HIS A C 1
ATOM 1135 O O . HIS A 1 156 ? 27.114 11.418 -5.180 1.00 95.06 156 HIS A O 1
ATOM 1141 N N . GLY A 1 157 ? 25.038 10.760 -5.681 1.00 94.12 157 GLY A N 1
ATOM 1142 C CA . GLY A 1 157 ? 24.958 11.525 -6.925 1.00 94.12 157 GLY A CA 1
ATOM 1143 C C . GLY A 1 157 ? 25.021 13.040 -6.705 1.00 94.12 157 GLY A C 1
ATOM 1144 O O . GLY A 1 157 ? 25.586 13.766 -7.525 1.00 94.12 157 GLY A O 1
ATOM 1145 N N . GLY A 1 158 ? 24.483 13.530 -5.584 1.00 93.12 158 GLY A N 1
ATOM 1146 C CA . GLY A 1 158 ? 24.547 14.932 -5.174 1.00 93.12 158 GLY A CA 1
ATOM 1147 C C . GLY A 1 158 ? 25.973 15.407 -4.892 1.00 93.12 158 GLY A C 1
ATOM 1148 O O . GLY A 1 158 ? 26.311 16.537 -5.258 1.00 93.12 158 GLY A O 1
ATOM 1149 N N . GLU A 1 159 ? 26.807 14.527 -4.329 1.00 94.06 159 GLU A N 1
ATOM 1150 C CA . GLU A 1 159 ? 28.213 14.772 -3.974 1.00 94.06 159 GLU A CA 1
ATOM 1151 C C . GLU A 1 159 ? 29.163 14.815 -5.181 1.00 94.06 159 GLU A C 1
ATOM 1153 O O . GLU A 1 159 ? 30.268 15.355 -5.083 1.00 94.06 159 GLU A O 1
ATOM 1158 N N . ILE A 1 160 ? 28.748 14.293 -6.342 1.00 91.81 160 ILE A N 1
ATOM 1159 C CA . I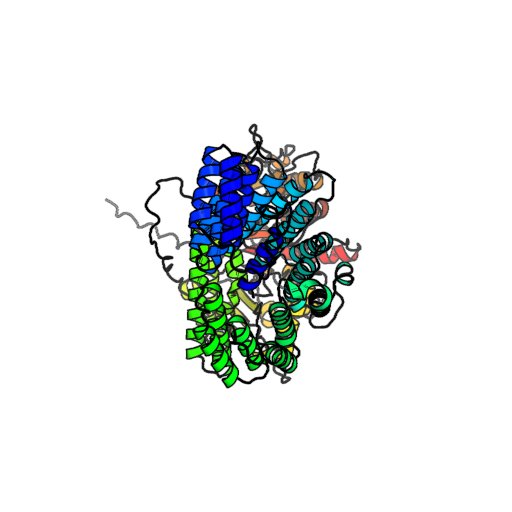LE A 1 160 ? 29.518 14.410 -7.588 1.00 91.81 160 ILE A CA 1
ATOM 1160 C C . ILE A 1 160 ? 29.699 15.903 -7.905 1.00 91.81 160 ILE A C 1
ATOM 1162 O O . ILE A 1 160 ? 28.726 16.660 -7.908 1.00 91.81 160 ILE A O 1
ATOM 1166 N N . GLY A 1 161 ? 30.939 16.337 -8.156 1.00 89.50 161 GLY A N 1
ATOM 1167 C CA . GLY A 1 161 ? 31.314 17.750 -8.301 1.00 89.50 161 GLY A CA 1
ATOM 1168 C C . GLY A 1 161 ? 30.440 18.579 -9.261 1.00 89.50 161 GLY A C 1
ATOM 1169 O O . GLY A 1 161 ? 29.754 18.063 -10.138 1.00 89.50 161 GLY A O 1
ATOM 1170 N N . SER A 1 162 ? 30.472 19.904 -9.091 1.00 70.38 162 SER A N 1
ATOM 1171 C CA . SER A 1 162 ? 29.561 20.877 -9.724 1.00 70.38 162 SER A CA 1
ATOM 1172 C C . SER A 1 162 ? 29.709 21.062 -11.239 1.00 70.38 162 SER A C 1
ATOM 1174 O O . SER A 1 162 ? 28.883 21.750 -11.846 1.00 70.38 162 SER A O 1
ATOM 1176 N N . ALA A 1 163 ? 30.719 20.461 -11.874 1.00 66.06 163 ALA A N 1
ATOM 1177 C CA . ALA A 1 163 ? 30.739 20.381 -13.326 1.00 66.06 163 ALA A CA 1
ATOM 1178 C C . ALA A 1 163 ? 29.541 19.517 -13.732 1.00 66.06 163 ALA A C 1
ATOM 1180 O O . ALA A 1 163 ? 29.532 18.331 -13.421 1.00 66.06 163 ALA A O 1
ATOM 1181 N N . ARG A 1 164 ? 28.524 20.126 -14.363 1.00 62.53 164 ARG A N 1
ATOM 1182 C CA . ARG A 1 164 ? 27.315 19.477 -14.907 1.00 62.53 164 ARG A CA 1
ATOM 1183 C C . ARG A 1 164 ? 27.692 18.407 -15.935 1.00 62.53 164 ARG A C 1
ATOM 1185 O O . ARG A 1 164 ? 27.513 18.588 -17.139 1.00 62.53 164 ARG A O 1
ATOM 1192 N N . SER A 1 165 ? 28.280 17.312 -15.479 1.00 83.19 165 SER A N 1
ATOM 1193 C CA . SER A 1 165 ? 28.558 16.168 -16.313 1.00 83.19 165 SER A CA 1
ATOM 1194 C C . SER A 1 165 ? 27.211 15.529 -16.606 1.00 83.19 165 SER A C 1
ATOM 1196 O O . SER A 1 165 ? 26.391 15.309 -15.715 1.00 83.19 165 SER A O 1
ATOM 1198 N N . ARG A 1 166 ? 26.962 15.251 -17.882 1.00 86.06 166 ARG A N 1
ATOM 1199 C CA . ARG A 1 166 ? 25.758 14.543 -18.322 1.00 86.06 166 ARG A CA 1
ATOM 1200 C C . ARG A 1 166 ? 25.542 13.247 -17.521 1.00 86.06 166 ARG A C 1
ATOM 1202 O O . ARG A 1 166 ? 24.420 12.951 -17.140 1.00 86.06 166 ARG A O 1
ATOM 1209 N N . ALA A 1 167 ? 26.634 12.568 -17.158 1.00 86.62 167 ALA A N 1
ATOM 1210 C CA . ALA A 1 167 ? 26.631 11.387 -16.300 1.00 86.62 167 ALA A CA 1
ATOM 1211 C C . ALA A 1 167 ? 25.989 11.622 -14.917 1.00 86.62 167 ALA A C 1
ATOM 1213 O O . ALA A 1 167 ? 25.226 10.772 -14.463 1.00 86.62 167 ALA A O 1
ATOM 1214 N N . LYS A 1 168 ? 26.245 12.768 -14.264 1.00 92.12 168 LYS A N 1
ATOM 1215 C CA . LYS A 1 168 ? 25.602 13.120 -12.986 1.00 92.12 168 LYS A CA 1
ATOM 1216 C C . LYS A 1 168 ? 24.089 13.269 -13.152 1.00 92.12 168 LYS A C 1
ATOM 1218 O O . LYS A 1 168 ? 23.332 12.713 -12.363 1.00 92.12 168 LYS A O 1
ATOM 1223 N N . GLU A 1 169 ? 23.656 14.005 -14.174 1.00 93.19 169 GLU A N 1
ATOM 1224 C CA . GLU A 1 169 ? 22.232 14.233 -14.454 1.00 93.19 169 GLU A CA 1
ATOM 1225 C C . GLU A 1 169 ? 21.509 12.919 -14.800 1.00 93.19 169 GLU A C 1
ATOM 1227 O O . GLU A 1 169 ? 20.421 12.653 -14.288 1.00 93.19 169 GLU A O 1
ATOM 1232 N N . ASP A 1 170 ? 22.141 12.051 -15.598 1.00 90.94 170 ASP A N 1
ATOM 1233 C CA . ASP A 1 170 ? 21.611 10.731 -15.960 1.00 90.94 170 ASP A CA 1
ATOM 1234 C C . ASP A 1 170 ? 21.445 9.815 -14.746 1.00 90.94 170 ASP A C 1
ATOM 1236 O O . ASP A 1 170 ? 20.406 9.172 -14.573 1.00 90.94 170 ASP A O 1
ATOM 1240 N N . LEU A 1 171 ? 22.450 9.795 -13.875 1.00 93.19 171 LEU A N 1
ATOM 1241 C CA . LEU A 1 171 ? 22.431 9.041 -12.631 1.00 93.19 171 LEU A CA 1
ATOM 1242 C C . LEU A 1 171 ? 21.328 9.545 -11.685 1.00 93.19 171 LEU A C 1
ATOM 1244 O O . LEU A 1 171 ? 20.528 8.742 -11.202 1.00 93.19 171 LEU A O 1
ATOM 1248 N N . LEU A 1 172 ? 21.256 10.859 -11.437 1.00 94.81 172 LEU A N 1
ATOM 1249 C CA . LEU A 1 172 ? 20.242 11.451 -10.558 1.00 94.81 172 LEU A CA 1
ATOM 1250 C C . LEU A 1 172 ? 18.830 11.209 -11.093 1.00 94.81 172 LEU A C 1
ATOM 1252 O O . LEU A 1 172 ? 17.946 10.814 -10.330 1.00 94.81 172 LEU A O 1
ATOM 1256 N N . ARG A 1 173 ? 18.618 11.366 -12.404 1.00 95.38 173 ARG A N 1
ATOM 1257 C CA . ARG A 1 173 ? 17.354 11.010 -13.059 1.00 95.38 173 ARG A CA 1
ATOM 1258 C C . ARG A 1 173 ? 17.019 9.535 -12.849 1.00 95.38 173 ARG A C 1
ATOM 1260 O O . ARG A 1 173 ? 15.910 9.225 -12.418 1.00 95.38 173 ARG A O 1
ATOM 1267 N N . GLY A 1 174 ? 17.951 8.632 -13.156 1.00 94.31 174 GLY A N 1
ATOM 1268 C CA . GLY A 1 174 ? 17.752 7.188 -13.027 1.00 94.31 174 GLY A CA 1
ATOM 1269 C C . GLY A 1 174 ? 17.382 6.782 -11.600 1.00 94.31 174 GLY A C 1
ATOM 1270 O O . GLY A 1 174 ? 16.431 6.025 -11.402 1.00 94.31 174 GLY A O 1
ATOM 1271 N N . ALA A 1 175 ? 18.065 7.352 -10.606 1.00 96.25 175 ALA A N 1
ATOM 1272 C CA . ALA A 1 175 ? 17.783 7.120 -9.195 1.00 96.25 175 ALA A CA 1
ATOM 1273 C C . ALA A 1 175 ? 16.412 7.661 -8.770 1.00 96.25 175 ALA A C 1
ATOM 1275 O O . ALA A 1 175 ? 15.655 6.952 -8.112 1.00 96.25 175 ALA A O 1
ATOM 1276 N N . ARG A 1 176 ? 16.022 8.862 -9.214 1.00 96.81 176 ARG A N 1
ATOM 1277 C CA . ARG A 1 176 ? 14.678 9.414 -8.955 1.00 96.81 176 ARG A CA 1
ATOM 1278 C C . ARG A 1 176 ? 13.572 8.575 -9.590 1.00 96.81 176 ARG A C 1
ATOM 1280 O O . ARG A 1 176 ? 12.560 8.325 -8.945 1.00 96.81 176 ARG A O 1
ATOM 1287 N N . ILE A 1 177 ? 13.770 8.087 -10.817 1.00 95.81 177 ILE A N 1
ATOM 1288 C CA . ILE A 1 177 ? 12.833 7.161 -11.471 1.00 95.81 177 ILE A CA 1
ATOM 1289 C C . ILE A 1 177 ? 12.701 5.865 -10.664 1.00 95.81 177 ILE A C 1
ATOM 1291 O O . ILE A 1 177 ? 11.582 5.430 -10.402 1.00 95.81 177 ILE A O 1
ATOM 1295 N N . ALA A 1 178 ? 13.821 5.261 -10.256 1.00 94.31 178 ALA A N 1
ATOM 1296 C CA . ALA A 1 178 ? 13.817 4.019 -9.483 1.00 94.31 178 ALA A CA 1
ATOM 1297 C C . ALA A 1 178 ? 13.113 4.193 -8.127 1.00 94.31 178 ALA A C 1
ATOM 1299 O O . ALA A 1 178 ? 12.330 3.338 -7.707 1.00 94.31 178 ALA A O 1
ATOM 1300 N N . ARG A 1 179 ? 13.324 5.340 -7.474 1.00 94.31 179 ARG A N 1
ATOM 1301 C CA . ARG A 1 179 ? 12.656 5.692 -6.222 1.00 94.31 179 ARG A CA 1
ATOM 1302 C C . ARG A 1 179 ? 11.158 5.923 -6.398 1.00 94.31 179 ARG A C 1
ATOM 1304 O O . ARG A 1 179 ? 10.361 5.404 -5.622 1.00 94.31 179 ARG A O 1
ATOM 1311 N N . ALA A 1 180 ? 10.765 6.628 -7.456 1.00 94.00 180 ALA A N 1
ATOM 1312 C CA . ALA A 1 180 ? 9.364 6.832 -7.798 1.00 94.00 180 ALA A CA 1
ATOM 1313 C C . ALA A 1 180 ? 8.640 5.523 -8.126 1.00 94.00 180 ALA A C 1
ATOM 1315 O O . ALA A 1 180 ? 7.491 5.337 -7.727 1.00 94.00 180 ALA A O 1
ATOM 1316 N N . ASP A 1 181 ? 9.311 4.602 -8.819 1.00 91.12 181 ASP A N 1
ATOM 1317 C CA . ASP A 1 181 ? 8.794 3.257 -9.039 1.00 91.12 181 ASP A CA 1
ATOM 1318 C C . ASP A 1 181 ? 8.532 2.583 -7.684 1.00 91.12 181 ASP A C 1
ATOM 1320 O O . ASP A 1 181 ? 7.387 2.196 -7.424 1.00 91.12 181 ASP A O 1
ATOM 1324 N N . ALA A 1 182 ? 9.540 2.523 -6.799 1.00 88.81 182 ALA A N 1
ATOM 1325 C CA . ALA A 1 182 ? 9.424 1.966 -5.445 1.00 88.81 182 ALA A CA 1
ATOM 1326 C C . ALA A 1 182 ? 8.227 2.554 -4.678 1.00 88.81 182 ALA A C 1
ATOM 1328 O O . ALA A 1 182 ? 7.398 1.805 -4.153 1.00 88.81 182 ALA A O 1
ATOM 1329 N N . TYR A 1 183 ? 8.070 3.878 -4.710 1.00 87.75 183 TYR A N 1
ATOM 1330 C CA . TYR A 1 183 ? 6.955 4.581 -4.081 1.00 87.75 183 TYR A CA 1
ATOM 1331 C C . TYR A 1 183 ? 5.592 4.193 -4.624 1.00 87.75 183 TYR A C 1
ATOM 1333 O O . TYR A 1 183 ? 4.664 3.931 -3.856 1.00 87.75 183 TYR A O 1
ATOM 1341 N N . ARG A 1 184 ? 5.475 4.112 -5.951 1.00 87.12 184 ARG A N 1
ATOM 1342 C CA . ARG A 1 184 ? 4.232 3.720 -6.608 1.00 87.12 184 ARG A CA 1
ATOM 1343 C C . ARG A 1 184 ? 3.772 2.340 -6.138 1.00 87.12 184 ARG A C 1
ATOM 1345 O O . ARG A 1 184 ? 2.583 2.137 -5.921 1.00 87.12 184 ARG A O 1
ATOM 1352 N N . ARG A 1 185 ? 4.698 1.399 -5.909 1.00 82.31 185 ARG A N 1
ATOM 1353 C CA . ARG A 1 185 ? 4.345 0.048 -5.422 1.00 82.31 185 ARG A CA 1
ATOM 1354 C C . ARG A 1 185 ? 3.932 -0.012 -3.974 1.00 82.31 185 ARG A C 1
ATOM 1356 O O . ARG A 1 185 ? 3.047 -0.799 -3.661 1.00 82.31 185 ARG A O 1
ATOM 1363 N N . ILE A 1 186 ? 4.535 0.800 -3.114 1.00 75.25 186 ILE A N 1
ATOM 1364 C CA . ILE A 1 186 ? 4.106 0.880 -1.713 1.00 75.25 186 ILE A CA 1
ATOM 1365 C C . ILE A 1 186 ? 2.868 1.774 -1.532 1.00 75.25 186 ILE A C 1
ATOM 1367 O O . ILE A 1 186 ? 2.387 1.934 -0.416 1.00 75.25 186 ILE A O 1
ATOM 1371 N N . GLY A 1 187 ? 2.332 2.339 -2.622 1.00 76.62 187 GLY A N 1
ATOM 1372 C CA . GLY A 1 187 ? 1.117 3.152 -2.624 1.00 76.62 187 GLY A CA 1
ATOM 1373 C C . GLY A 1 187 ? 1.324 4.625 -2.256 1.00 76.62 187 GLY A C 1
ATOM 1374 O O . GLY A 1 187 ? 0.335 5.342 -2.093 1.00 76.62 187 GLY A O 1
ATOM 1375 N N . ASP A 1 188 ? 2.569 5.106 -2.155 1.00 80.12 188 ASP A N 1
ATOM 1376 C CA . ASP A 1 188 ? 2.878 6.528 -1.941 1.00 80.12 188 ASP A CA 1
ATOM 1377 C C . ASP A 1 188 ? 2.985 7.271 -3.282 1.00 80.12 188 ASP A C 1
ATOM 1379 O O . ASP A 1 188 ? 4.047 7.702 -3.741 1.00 80.12 188 ASP A O 1
ATOM 1383 N N . LEU A 1 189 ? 1.839 7.401 -3.949 1.00 84.38 189 LEU A N 1
ATOM 1384 C CA . LEU A 1 189 ? 1.753 7.991 -5.285 1.00 84.38 189 LEU A CA 1
ATOM 1385 C C . LEU A 1 189 ? 2.199 9.455 -5.309 1.00 84.38 189 LEU A C 1
ATOM 1387 O O . LEU A 1 189 ? 2.779 9.909 -6.291 1.00 84.38 189 LEU A O 1
ATOM 1391 N N . ARG A 1 190 ? 1.993 10.198 -4.218 1.00 84.06 190 ARG A N 1
ATOM 1392 C CA . ARG A 1 190 ? 2.381 11.612 -4.137 1.00 84.06 190 ARG A CA 1
ATOM 1393 C C . ARG A 1 190 ? 3.887 11.787 -4.181 1.00 84.06 190 ARG A C 1
ATOM 1395 O O . ARG A 1 190 ? 4.370 12.623 -4.944 1.00 84.06 190 ARG A O 1
ATOM 1402 N N . ARG A 1 191 ? 4.628 11.001 -3.396 1.00 86.44 191 ARG A N 1
ATOM 1403 C CA . ARG A 1 191 ? 6.092 11.052 -3.442 1.00 86.44 191 ARG A CA 1
ATOM 1404 C C . ARG A 1 191 ? 6.632 10.512 -4.763 1.00 86.44 191 ARG A C 1
ATOM 1406 O O . ARG A 1 191 ? 7.563 11.103 -5.301 1.00 86.44 191 ARG A O 1
ATOM 1413 N N . ALA A 1 192 ? 5.988 9.500 -5.354 1.00 91.31 192 ALA A N 1
ATOM 1414 C CA . ALA A 1 192 ? 6.321 9.051 -6.708 1.00 91.31 192 ALA A CA 1
ATOM 1415 C C . ALA A 1 192 ? 6.191 10.178 -7.750 1.00 91.31 192 ALA A C 1
ATOM 1417 O O . ALA A 1 192 ? 7.097 10.392 -8.555 1.00 91.31 192 ALA A O 1
ATOM 1418 N N . ILE A 1 193 ? 5.082 10.927 -7.727 1.00 91.81 193 ILE A N 1
ATOM 1419 C CA . ILE A 1 193 ? 4.833 12.051 -8.644 1.00 91.81 193 ILE A CA 1
ATOM 1420 C C . ILE A 1 193 ? 5.868 13.163 -8.452 1.00 91.81 193 ILE A C 1
ATOM 1422 O O . ILE A 1 193 ? 6.347 13.717 -9.444 1.00 91.81 193 ILE A O 1
ATOM 1426 N N . GLU A 1 194 ? 6.213 13.482 -7.203 1.00 92.62 194 GLU A N 1
ATOM 1427 C CA . GLU A 1 194 ? 7.212 14.505 -6.887 1.00 92.62 194 GLU A CA 1
ATOM 1428 C C . GLU A 1 194 ? 8.613 14.102 -7.365 1.00 92.62 194 GLU A C 1
ATOM 1430 O O . GLU A 1 194 ? 9.289 14.895 -8.019 1.00 92.62 194 GLU A O 1
ATOM 1435 N N . ASP A 1 195 ? 9.029 12.854 -7.145 1.00 95.12 195 ASP A N 1
ATOM 1436 C CA . ASP A 1 195 ? 10.313 12.366 -7.656 1.00 95.12 195 ASP A CA 1
ATOM 1437 C C . ASP A 1 195 ? 10.369 12.349 -9.182 1.00 95.12 195 ASP A C 1
ATOM 1439 O O . ASP A 1 195 ? 11.402 12.687 -9.754 1.00 95.12 195 ASP A O 1
ATOM 1443 N N . LEU A 1 196 ? 9.267 12.013 -9.858 1.00 96.25 196 LEU A N 1
ATOM 1444 C CA . LEU A 1 196 ? 9.195 12.068 -11.321 1.00 96.25 196 LEU A CA 1
ATOM 1445 C C . LEU A 1 196 ? 9.229 13.507 -11.840 1.00 96.25 196 LEU A C 1
ATOM 1447 O O . LEU A 1 196 ? 9.798 13.759 -12.899 1.00 96.25 196 LEU A O 1
ATOM 1451 N N . ARG A 1 197 ? 8.681 14.468 -11.089 1.00 95.50 197 ARG A N 1
ATOM 1452 C CA . ARG A 1 197 ? 8.800 15.895 -11.408 1.00 95.50 197 ARG A CA 1
ATOM 1453 C C . ARG A 1 197 ? 10.262 16.342 -11.354 1.00 95.50 197 ARG A C 1
ATOM 1455 O O . ARG A 1 197 ? 10.728 16.957 -12.306 1.00 95.50 197 ARG A O 1
ATOM 1462 N N . VAL A 1 198 ? 10.986 15.973 -10.297 1.00 95.62 198 VAL A N 1
ATOM 1463 C CA . VAL A 1 198 ? 12.425 16.263 -10.159 1.00 95.62 198 VAL A CA 1
ATOM 1464 C C . VAL A 1 198 ? 13.246 15.505 -11.210 1.00 95.62 198 VAL A C 1
ATOM 1466 O O . VAL A 1 198 ? 14.134 16.076 -11.831 1.00 95.62 198 VAL A O 1
ATOM 1469 N N . ALA A 1 199 ? 12.923 14.240 -11.496 1.00 96.19 199 ALA A N 1
ATOM 1470 C CA . ALA A 1 199 ? 13.581 13.467 -12.553 1.00 96.19 199 ALA A CA 1
ATOM 1471 C C . ALA A 1 199 ? 13.447 14.133 -13.931 1.00 96.19 199 ALA A C 1
ATOM 1473 O O . ALA A 1 199 ? 14.375 14.065 -14.735 1.00 96.19 199 ALA A O 1
ATOM 1474 N N . LEU A 1 200 ? 12.311 14.787 -14.201 1.00 95.75 200 LEU A N 1
ATOM 1475 C CA . LEU A 1 200 ? 12.077 15.514 -15.448 1.00 95.75 200 LEU A CA 1
ATOM 1476 C C . LEU A 1 200 ? 12.980 16.749 -15.562 1.00 95.75 200 LEU A C 1
ATOM 1478 O O . LEU A 1 200 ? 13.428 17.063 -16.660 1.00 95.75 200 LEU A O 1
ATOM 1482 N N . GLU A 1 201 ? 13.284 17.418 -14.446 1.00 94.88 201 GLU A N 1
ATOM 1483 C CA . GLU A 1 201 ? 14.234 18.542 -14.398 1.00 94.88 201 GLU A CA 1
ATOM 1484 C C . GLU A 1 201 ? 15.669 18.090 -14.743 1.00 94.88 201 GLU A C 1
ATOM 1486 O O . GLU A 1 201 ? 16.416 18.845 -15.363 1.00 94.88 201 GLU A O 1
ATOM 1491 N N . HIS A 1 202 ? 16.023 16.838 -14.421 1.00 93.12 202 HIS A N 1
ATOM 1492 C CA . HIS A 1 202 ? 17.307 16.198 -14.754 1.00 93.12 202 HIS A CA 1
ATOM 1493 C C . HIS A 1 202 ? 17.321 15.487 -16.129 1.00 93.12 202 HIS A C 1
ATOM 1495 O O . HIS A 1 202 ? 18.348 14.960 -16.570 1.00 93.12 202 HIS A O 1
ATOM 1501 N N . ALA A 1 203 ? 16.191 15.433 -16.839 1.00 92.94 203 ALA A N 1
ATOM 1502 C CA . ALA A 1 203 ? 16.083 14.770 -18.137 1.00 92.94 203 ALA A CA 1
ATOM 1503 C C . ALA A 1 203 ? 16.547 15.698 -19.272 1.00 92.94 203 ALA A C 1
ATOM 1505 O O . ALA A 1 203 ? 15.759 16.405 -19.903 1.00 92.94 203 ALA A O 1
ATOM 1506 N N . THR A 1 204 ? 17.859 15.696 -19.520 1.00 88.69 204 THR A N 1
ATOM 1507 C CA . THR A 1 204 ? 18.488 16.521 -20.565 1.00 88.69 204 THR A CA 1
ATOM 1508 C C . THR A 1 204 ? 18.305 15.959 -21.978 1.00 88.69 204 THR A C 1
ATOM 1510 O O . THR A 1 204 ? 18.259 16.734 -22.931 1.00 88.69 204 THR A O 1
ATOM 1513 N N . ASP A 1 205 ? 18.167 14.638 -22.122 1.00 88.25 205 ASP A N 1
ATOM 1514 C CA . ASP A 1 205 ? 17.871 13.976 -23.394 1.00 88.25 205 ASP A CA 1
ATOM 1515 C C . ASP A 1 205 ? 16.343 13.856 -23.588 1.00 88.25 205 ASP A C 1
ATOM 1517 O O . ASP A 1 205 ? 15.632 13.425 -22.670 1.00 88.25 205 ASP A O 1
ATOM 1521 N N . PRO A 1 206 ? 15.796 14.204 -24.764 1.00 89.50 206 PRO A N 1
ATOM 1522 C CA . PRO A 1 206 ? 14.367 14.069 -25.033 1.00 89.50 206 PRO A CA 1
ATOM 1523 C C . PRO A 1 206 ? 13.822 12.646 -24.851 1.00 89.50 206 PRO A C 1
ATOM 1525 O O . PRO A 1 206 ? 12.685 12.488 -24.408 1.00 89.50 206 PRO A O 1
ATOM 1528 N N . CYS A 1 207 ? 14.613 11.598 -25.109 1.00 88.62 207 CYS A N 1
ATOM 1529 C CA . CYS A 1 207 ? 14.195 10.218 -24.840 1.00 88.62 207 CYS A CA 1
ATOM 1530 C C . CYS A 1 207 ? 13.954 9.959 -23.351 1.00 88.62 207 CYS A C 1
ATOM 1532 O O . CYS A 1 207 ? 13.012 9.256 -22.976 1.00 88.62 207 CYS A O 1
ATOM 1534 N N . ASP A 1 208 ? 14.780 10.552 -22.495 1.00 90.12 208 ASP A N 1
ATOM 1535 C CA . ASP A 1 208 ? 14.623 10.445 -21.053 1.00 90.12 208 ASP A CA 1
ATOM 1536 C C . ASP A 1 208 ? 13.388 11.211 -20.566 1.00 90.12 208 ASP A C 1
ATOM 1538 O O . ASP A 1 208 ? 12.650 10.714 -19.711 1.00 90.12 208 ASP A O 1
ATOM 1542 N N . GLN A 1 209 ? 13.098 12.375 -21.160 1.00 93.19 209 GLN A N 1
ATOM 1543 C CA . GLN A 1 209 ? 11.871 13.126 -20.871 1.00 93.19 209 GLN A CA 1
ATOM 1544 C C . GLN A 1 209 ? 10.625 12.301 -21.195 1.00 93.19 209 GLN A C 1
ATOM 1546 O O . GLN A 1 209 ? 9.692 12.262 -20.392 1.00 93.19 209 GLN A O 1
ATOM 1551 N N . VAL A 1 210 ? 10.613 11.597 -22.334 1.00 93.31 210 VAL A N 1
ATOM 1552 C CA . VAL A 1 210 ? 9.509 10.704 -22.724 1.00 93.31 210 VAL A CA 1
ATOM 1553 C C . VAL A 1 210 ? 9.257 9.646 -21.650 1.00 93.31 210 VAL A C 1
ATOM 1555 O O . VAL A 1 210 ? 8.116 9.480 -21.215 1.00 93.31 210 VAL A O 1
ATOM 1558 N N . LEU A 1 211 ? 10.305 8.960 -21.182 1.00 92.25 211 LEU A N 1
ATOM 1559 C CA . LEU A 1 211 ? 10.180 7.924 -20.154 1.00 92.25 211 LEU A CA 1
ATOM 1560 C C . LEU A 1 211 ? 9.625 8.486 -18.837 1.00 92.25 211 LEU A C 1
ATOM 1562 O O . LEU A 1 211 ? 8.706 7.899 -18.256 1.00 92.25 211 LEU A O 1
ATOM 1566 N N . VAL A 1 212 ? 10.154 9.624 -18.378 1.00 95.00 212 VAL A N 1
ATOM 1567 C CA . VAL A 1 212 ? 9.701 10.272 -17.139 1.00 95.00 212 VAL A CA 1
ATOM 1568 C C . VAL A 1 212 ? 8.242 10.715 -17.253 1.00 95.00 212 VAL A C 1
ATOM 1570 O O . VAL A 1 212 ? 7.455 10.442 -16.348 1.00 95.00 212 VAL A O 1
ATOM 1573 N N . LEU A 1 213 ? 7.845 11.328 -18.373 1.00 95.31 213 LEU A N 1
ATOM 1574 C CA . LEU A 1 213 ? 6.467 11.775 -18.613 1.00 95.31 213 LEU A CA 1
ATOM 1575 C C . LEU A 1 213 ? 5.471 10.608 -18.643 1.00 95.31 213 LEU A C 1
ATOM 1577 O O . LEU A 1 213 ? 4.378 10.728 -18.086 1.00 95.31 213 LEU A O 1
ATOM 1581 N N . ILE A 1 214 ? 5.842 9.471 -19.246 1.00 93.94 214 ILE A N 1
ATOM 1582 C CA . ILE A 1 214 ? 5.018 8.251 -19.229 1.00 93.94 214 ILE A CA 1
ATOM 1583 C C . ILE A 1 214 ? 4.821 7.770 -17.789 1.00 93.94 214 ILE A C 1
ATOM 1585 O O . ILE A 1 214 ? 3.686 7.567 -17.360 1.00 93.94 214 ILE A O 1
ATOM 1589 N N . LYS A 1 215 ? 5.904 7.631 -17.016 1.00 94.38 215 LYS A N 1
ATOM 1590 C CA . LYS A 1 215 ? 5.826 7.178 -15.618 1.00 94.38 215 LYS A CA 1
ATOM 1591 C C . LYS A 1 215 ? 5.037 8.148 -14.741 1.00 94.38 215 LYS A C 1
ATOM 1593 O O . LYS A 1 215 ? 4.230 7.710 -13.924 1.00 94.38 215 LYS A O 1
ATOM 1598 N N . GLN A 1 216 ? 5.216 9.455 -14.936 1.00 94.56 216 GLN A N 1
ATOM 1599 C CA . GLN A 1 216 ? 4.477 10.477 -14.196 1.00 94.56 216 GLN A CA 1
ATOM 1600 C C . GLN A 1 216 ? 2.985 10.415 -14.521 1.00 94.56 216 GLN A C 1
ATOM 1602 O O . GLN A 1 216 ? 2.164 10.504 -13.612 1.00 94.56 216 GLN A O 1
ATOM 1607 N N . SER A 1 217 ? 2.626 10.185 -15.790 1.00 93.38 217 SER A N 1
ATOM 1608 C CA . SER A 1 217 ? 1.238 9.937 -16.186 1.00 93.38 217 SER A CA 1
ATOM 1609 C C . SER A 1 217 ? 0.653 8.707 -15.497 1.00 93.38 217 SER A C 1
ATOM 1611 O O . SER A 1 217 ? -0.511 8.756 -15.120 1.00 93.38 217 SER A O 1
ATOM 1613 N N . MET A 1 218 ? 1.410 7.616 -15.347 1.00 90.25 218 MET A N 1
ATOM 1614 C CA . MET A 1 218 ? 0.930 6.403 -14.669 1.00 90.25 218 MET A CA 1
ATOM 1615 C C . MET A 1 218 ? 0.672 6.652 -13.181 1.00 90.25 218 MET A C 1
ATOM 1617 O O . MET A 1 218 ? -0.402 6.334 -12.684 1.00 90.25 218 MET A O 1
ATOM 1621 N N . ALA A 1 219 ? 1.631 7.264 -12.479 1.00 89.88 219 ALA A N 1
ATOM 1622 C CA . ALA A 1 219 ? 1.478 7.584 -11.060 1.00 89.88 219 ALA A CA 1
ATOM 1623 C C . ALA A 1 219 ? 0.321 8.571 -10.821 1.00 89.88 219 ALA A C 1
ATOM 1625 O O . ALA A 1 219 ? -0.452 8.410 -9.878 1.00 89.88 219 ALA A O 1
ATOM 1626 N N . LEU A 1 220 ? 0.164 9.563 -11.707 1.00 88.62 220 LEU A N 1
ATOM 1627 C CA . LEU A 1 220 ? -0.976 10.472 -11.663 1.00 88.62 220 LEU A CA 1
ATOM 1628 C C . LEU A 1 220 ? -2.287 9.776 -11.991 1.00 88.62 220 LEU A C 1
ATOM 1630 O O . LEU A 1 220 ? -3.275 10.138 -11.381 1.00 88.62 220 LEU A O 1
ATOM 1634 N N . ASP A 1 221 ? -2.340 8.821 -12.920 1.00 84.75 221 ASP A N 1
ATOM 1635 C CA . ASP A 1 221 ? -3.574 8.080 -13.202 1.00 84.75 221 ASP A CA 1
ATOM 1636 C C . ASP A 1 221 ? -4.041 7.296 -11.978 1.00 84.75 221 ASP A C 1
ATOM 1638 O O . ASP A 1 221 ? -5.195 7.414 -11.579 1.00 84.75 221 ASP A O 1
ATOM 1642 N N . GLU A 1 222 ? -3.123 6.590 -11.318 1.00 83.00 222 GLU A N 1
ATOM 1643 C CA . GLU A 1 222 ? -3.408 5.844 -10.090 1.00 83.00 222 GLU A CA 1
ATOM 1644 C C . GLU A 1 222 ? -3.912 6.767 -8.960 1.00 83.00 222 GLU A C 1
ATOM 1646 O O . GLU A 1 222 ? -4.862 6.421 -8.256 1.00 83.00 222 GLU A O 1
ATOM 1651 N N . GLU A 1 223 ? -3.352 7.976 -8.822 1.00 81.81 223 GLU A N 1
ATOM 1652 C CA . GLU A 1 223 ? -3.796 8.971 -7.825 1.00 81.81 223 GLU A CA 1
ATOM 1653 C C . GLU A 1 223 ? -5.126 9.638 -8.249 1.00 81.81 223 GLU A C 1
ATOM 1655 O O . GLU A 1 223 ? -6.017 9.926 -7.427 1.00 81.81 223 GLU A O 1
ATOM 1660 N N . TRP A 1 224 ? -5.281 9.884 -9.555 1.00 73.25 224 TRP A N 1
ATOM 1661 C CA . TRP A 1 224 ? -6.417 10.568 -10.174 1.00 73.25 224 TRP A CA 1
ATOM 1662 C C . TRP A 1 224 ? -7.642 9.675 -10.275 1.00 73.25 224 TRP A C 1
ATOM 1664 O O . TRP A 1 224 ? -8.753 10.199 -10.259 1.00 73.25 224 TRP A O 1
ATOM 1674 N N . ASP A 1 225 ? -7.516 8.351 -10.326 1.00 64.88 225 ASP A N 1
ATOM 1675 C CA . ASP A 1 225 ? -8.665 7.453 -10.480 1.00 64.88 225 ASP A CA 1
ATOM 1676 C C . ASP A 1 225 ? -9.685 7.577 -9.320 1.00 64.88 225 ASP A C 1
ATOM 1678 O O . ASP A 1 225 ? -10.839 7.162 -9.446 1.00 64.88 225 ASP A O 1
ATOM 1682 N N . GLY A 1 226 ? -9.322 8.273 -8.234 1.00 53.56 226 GLY A N 1
ATOM 1683 C CA . GLY A 1 226 ? -10.245 8.726 -7.187 1.00 53.56 226 GLY A CA 1
ATOM 1684 C C . GLY A 1 226 ? -10.932 10.098 -7.380 1.00 53.56 226 GLY A C 1
ATOM 1685 O O . GLY A 1 226 ? -11.742 10.457 -6.539 1.00 53.56 226 GLY A O 1
ATOM 1686 N N . ASN A 1 227 ? -10.619 10.897 -8.410 1.00 49.00 227 ASN A N 1
ATOM 1687 C CA . ASN A 1 227 ? -11.074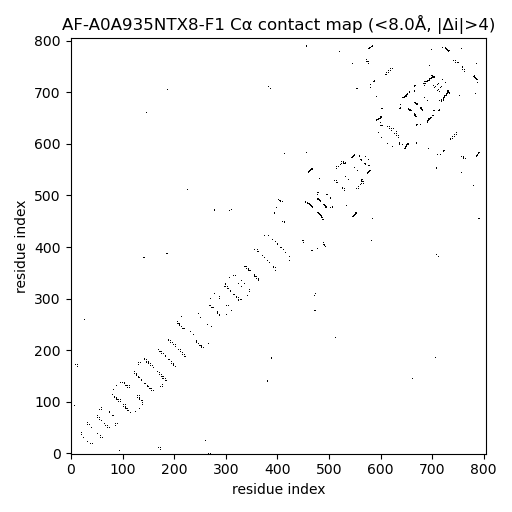 12.292 -8.619 1.00 49.00 227 ASN A CA 1
ATOM 1688 C C . ASN A 1 227 ? -11.737 12.490 -10.007 1.00 49.00 227 ASN A C 1
ATOM 1690 O O . ASN A 1 227 ? -11.313 13.288 -10.848 1.00 49.00 227 ASN A O 1
ATOM 1694 N N . LYS A 1 228 ? -12.752 11.666 -10.304 1.00 55.03 228 LYS A N 1
ATOM 1695 C CA . LYS A 1 228 ? -13.381 11.561 -11.640 1.00 55.03 228 LYS A CA 1
ATOM 1696 C C . LYS A 1 228 ? -14.356 12.689 -11.999 1.00 55.03 228 LYS A C 1
ATOM 1698 O O . LYS A 1 228 ? -14.792 12.741 -13.144 1.00 55.03 228 LYS A O 1
ATOM 1703 N N . ASP A 1 229 ? -14.687 13.577 -11.071 1.00 48.72 229 ASP A N 1
ATOM 1704 C CA . ASP A 1 229 ? -15.645 14.674 -11.266 1.00 48.72 229 ASP A CA 1
ATOM 1705 C C . ASP A 1 229 ? -15.004 15.970 -11.800 1.00 48.72 229 ASP A C 1
ATOM 1707 O O . ASP A 1 229 ? -15.708 16.937 -12.079 1.00 48.72 229 ASP A O 1
ATOM 1711 N N . GLY A 1 230 ? -13.677 15.998 -11.975 1.00 51.06 230 GLY A N 1
ATOM 1712 C CA . GLY A 1 230 ? -12.966 17.199 -12.418 1.00 51.06 230 GLY A CA 1
ATOM 1713 C C . GLY A 1 230 ? -12.898 18.292 -11.350 1.00 51.06 230 GLY A C 1
ATOM 1714 O O . GLY A 1 230 ? -12.487 19.411 -11.664 1.00 51.06 230 GLY A O 1
ATOM 1715 N N . SER A 1 231 ? -13.261 17.986 -10.099 1.00 48.91 231 SER A N 1
ATOM 1716 C CA . SER A 1 231 ? -13.078 18.908 -8.986 1.00 48.91 231 SER A CA 1
ATOM 1717 C C . SER A 1 231 ? -11.577 19.163 -8.806 1.00 48.91 231 SER A C 1
ATOM 1719 O O . SER A 1 231 ? -10.819 18.207 -8.598 1.00 48.91 231 SER A O 1
ATOM 1721 N N . PRO A 1 232 ? -11.106 20.422 -8.909 1.00 45.25 232 PRO A N 1
ATOM 1722 C CA . PRO A 1 232 ? -9.704 20.735 -8.678 1.00 45.25 232 PRO A CA 1
ATOM 1723 C C . PRO A 1 232 ? -9.346 20.257 -7.272 1.00 45.25 232 PRO A C 1
ATOM 1725 O O . PRO A 1 232 ? -10.084 20.528 -6.322 1.00 45.25 232 PRO A O 1
ATOM 1728 N N . GLY A 1 233 ? -8.250 19.504 -7.161 1.00 51.97 233 GLY A N 1
ATOM 1729 C CA . GLY A 1 233 ? -7.757 19.011 -5.882 1.00 51.97 233 GLY A CA 1
ATOM 1730 C C . GLY A 1 233 ? -7.386 20.152 -4.929 1.00 51.97 233 GLY A C 1
ATOM 1731 O O . GLY A 1 233 ? -7.731 21.324 -5.117 1.00 51.97 233 GLY A O 1
ATOM 1732 N N . THR A 1 234 ? -6.660 19.820 -3.870 1.00 56.50 234 THR A N 1
ATOM 1733 C CA . THR A 1 234 ? -6.118 20.817 -2.941 1.00 56.50 234 THR A CA 1
ATOM 1734 C C . THR A 1 234 ? -5.351 21.921 -3.696 1.00 56.50 234 THR A C 1
ATOM 1736 O O . THR A 1 234 ? -4.931 21.710 -4.831 1.00 56.50 234 THR A O 1
ATOM 1739 N N . PRO A 1 235 ? -5.125 23.118 -3.121 1.00 48.47 235 PRO A N 1
ATOM 1740 C CA . PRO A 1 235 ? -4.391 24.185 -3.811 1.00 48.47 235 PRO A CA 1
ATOM 1741 C C . PRO A 1 235 ? -3.031 23.758 -4.397 1.00 48.47 235 PRO A C 1
ATOM 1743 O O . PRO A 1 235 ? -2.633 24.320 -5.409 1.00 48.47 235 PRO A O 1
ATOM 1746 N N . ARG A 1 236 ? -2.365 22.744 -3.815 1.00 57.97 236 ARG A N 1
ATOM 1747 C CA . ARG A 1 236 ? -1.139 22.123 -4.356 1.00 57.97 236 ARG A CA 1
ATOM 1748 C C . ARG A 1 236 ? -1.369 21.274 -5.613 1.00 57.97 236 ARG A C 1
ATOM 1750 O O . ARG A 1 236 ? -0.474 21.173 -6.439 1.00 57.97 236 ARG A O 1
ATOM 1757 N N . ASP A 1 237 ? -2.557 20.708 -5.787 1.00 63.16 237 ASP A N 1
ATOM 1758 C CA . ASP A 1 237 ? -2.903 19.867 -6.938 1.00 63.16 237 ASP A CA 1
ATOM 1759 C C . ASP A 1 237 ? -3.231 20.696 -8.191 1.00 63.16 237 ASP A C 1
ATOM 1761 O O . ASP A 1 237 ? -3.328 20.145 -9.285 1.00 63.16 237 ASP A O 1
ATOM 1765 N N . ARG A 1 238 ? -3.387 22.024 -8.064 1.00 65.12 238 ARG A N 1
ATOM 1766 C CA . ARG A 1 238 ? -3.670 22.919 -9.203 1.00 65.12 238 ARG A CA 1
ATOM 1767 C C . ARG A 1 238 ? -2.528 22.988 -10.217 1.00 65.12 238 ARG A C 1
ATOM 1769 O O . ARG A 1 238 ? -2.787 23.285 -11.380 1.00 65.12 238 ARG A O 1
ATOM 1776 N N . ASP A 1 239 ? -1.307 22.682 -9.790 1.00 75.38 239 ASP A N 1
ATOM 1777 C CA . ASP A 1 239 ? -0.127 22.690 -10.656 1.00 75.38 239 ASP A CA 1
ATOM 1778 C C . ASP A 1 239 ? 0.099 21.339 -11.360 1.00 75.38 239 ASP A C 1
ATOM 1780 O O . ASP A 1 239 ? 0.900 21.244 -12.299 1.00 75.38 239 ASP A O 1
ATOM 1784 N N . LEU A 1 240 ? -0.620 20.284 -10.949 1.00 79.19 240 LEU A N 1
ATOM 1785 C CA . LEU A 1 240 ? -0.511 18.962 -11.557 1.00 79.19 240 LEU A CA 1
ATOM 1786 C C . LEU A 1 240 ? -1.267 18.928 -12.887 1.00 79.19 240 LEU A C 1
ATOM 1788 O O . LEU A 1 240 ? -2.471 19.166 -12.974 1.00 79.19 240 LEU A O 1
ATOM 1792 N N . LYS A 1 241 ? -0.537 18.600 -13.954 1.00 84.69 241 LYS A N 1
ATOM 1793 C CA . LYS A 1 241 ? -1.117 18.424 -15.287 1.00 84.69 241 LYS A CA 1
ATOM 1794 C C . LYS A 1 241 ? -1.919 17.118 -15.326 1.00 84.69 241 LYS A C 1
ATOM 1796 O O . LYS A 1 241 ? -1.442 16.119 -14.791 1.00 84.69 241 LYS A O 1
ATOM 1801 N N . PRO A 1 242 ? -3.086 17.081 -15.997 1.00 86.69 242 PRO A N 1
ATOM 1802 C CA . PRO A 1 242 ? -3.819 15.835 -16.194 1.00 86.69 242 PRO A CA 1
ATOM 1803 C C . PRO A 1 242 ? -2.936 14.763 -16.863 1.00 86.69 242 PRO A C 1
ATOM 1805 O O . PRO A 1 242 ? -2.158 15.114 -17.758 1.00 86.69 242 PRO A O 1
ATOM 1808 N N . PRO A 1 243 ? -3.086 13.466 -16.516 1.00 87.62 243 PRO A N 1
ATOM 1809 C CA . PRO A 1 243 ? -2.295 12.375 -17.099 1.00 87.62 243 PRO A CA 1
ATOM 1810 C C . PRO A 1 243 ? -2.232 12.409 -18.636 1.00 87.62 243 PRO A C 1
ATOM 1812 O O . PRO A 1 243 ? -1.159 12.320 -19.231 1.00 87.62 243 PRO A O 1
ATOM 1815 N N . GLY A 1 244 ? -3.373 12.655 -19.296 1.00 88.56 244 GLY A N 1
ATOM 1816 C CA . GLY A 1 244 ? -3.449 12.746 -20.759 1.00 88.56 244 GLY A CA 1
ATOM 1817 C C . GLY A 1 244 ? -2.539 13.826 -21.357 1.00 88.56 244 GLY A C 1
ATOM 1818 O O . GLY A 1 244 ? -1.858 13.569 -22.346 1.00 88.56 244 GLY A O 1
ATOM 1819 N N . THR A 1 245 ? -2.438 14.992 -20.709 1.00 93.19 245 THR A N 1
ATOM 1820 C CA . THR A 1 245 ? -1.556 16.086 -21.146 1.00 93.19 245 THR A CA 1
ATOM 1821 C C . THR A 1 245 ? -0.078 15.705 -21.046 1.00 93.19 245 THR A C 1
ATOM 1823 O O . THR A 1 245 ? 0.724 16.140 -21.870 1.00 93.19 245 THR A O 1
ATOM 1826 N N . LEU A 1 246 ? 0.309 14.891 -20.059 1.00 93.19 246 LEU A N 1
ATOM 1827 C CA . LEU A 1 246 ? 1.682 14.389 -19.957 1.00 93.19 246 LEU A CA 1
ATOM 1828 C C . LEU A 1 246 ? 2.001 13.391 -21.074 1.00 93.19 246 LEU A C 1
ATOM 1830 O O . LEU A 1 246 ? 3.083 13.462 -21.651 1.00 93.19 246 LEU A O 1
ATOM 1834 N N . LEU A 1 247 ? 1.051 12.527 -21.447 1.00 93.25 247 LEU A N 1
ATOM 1835 C CA . LEU A 1 247 ? 1.221 11.620 -22.588 1.00 93.25 247 LEU A CA 1
ATOM 1836 C C . LEU A 1 247 ? 1.250 12.349 -23.934 1.00 93.25 247 LEU A C 1
ATOM 1838 O O . LEU A 1 247 ? 1.924 11.887 -24.850 1.00 93.25 247 LEU A O 1
ATOM 1842 N N . ASP A 1 248 ? 0.529 13.461 -24.085 1.00 93.62 248 ASP A N 1
ATOM 1843 C CA . ASP A 1 248 ? 0.630 14.307 -25.282 1.00 93.62 248 ASP A CA 1
ATOM 1844 C C . ASP A 1 248 ? 2.035 14.901 -25.423 1.00 93.62 248 ASP A C 1
ATOM 1846 O O . ASP A 1 248 ? 2.624 14.826 -26.502 1.00 93.62 248 ASP A O 1
ATOM 1850 N N . LYS A 1 249 ? 2.613 15.385 -24.317 1.00 94.31 249 LYS A N 1
ATOM 1851 C CA . LYS A 1 249 ? 4.001 15.869 -24.279 1.00 94.31 249 LYS A CA 1
ATOM 1852 C C . LYS A 1 249 ? 5.015 14.763 -24.537 1.00 94.31 249 LYS A C 1
ATOM 1854 O O . LYS A 1 249 ? 5.961 14.974 -25.286 1.00 94.31 249 LYS A O 1
ATOM 1859 N N . ALA A 1 250 ? 4.799 13.576 -23.968 1.00 92.56 250 ALA A N 1
ATOM 1860 C CA . ALA A 1 250 ? 5.634 12.414 -24.250 1.00 92.56 250 ALA A CA 1
ATOM 1861 C C . ALA A 1 250 ? 5.582 12.057 -25.745 1.00 92.56 250 ALA A C 1
ATOM 1863 O O . ALA A 1 250 ? 6.609 11.786 -26.353 1.00 92.56 250 ALA A O 1
ATOM 1864 N N . ALA A 1 251 ? 4.402 12.109 -26.370 1.00 91.69 251 ALA A N 1
ATOM 1865 C CA . ALA A 1 251 ? 4.256 11.847 -27.800 1.00 91.69 251 ALA A CA 1
ATOM 1866 C C . ALA A 1 251 ? 4.938 12.915 -28.670 1.00 91.69 251 ALA A C 1
ATOM 1868 O O . ALA A 1 251 ? 5.504 12.582 -29.708 1.00 91.69 251 ALA A O 1
ATOM 1869 N N . GLU A 1 252 ? 4.876 14.186 -28.271 1.00 92.44 252 GLU A N 1
ATOM 1870 C CA . GLU A 1 252 ? 5.569 15.288 -28.945 1.00 92.44 252 GLU A CA 1
ATOM 1871 C C . GLU A 1 252 ? 7.093 15.132 -28.873 1.00 92.44 252 GLU A C 1
ATOM 1873 O O . GLU A 1 252 ? 7.740 15.076 -29.918 1.00 92.44 252 GLU A O 1
ATOM 1878 N N . ALA A 1 253 ? 7.648 14.945 -27.671 1.00 89.00 253 ALA A N 1
ATOM 1879 C CA . ALA A 1 253 ? 9.079 14.704 -27.473 1.00 89.00 253 ALA A CA 1
ATOM 1880 C C . ALA A 1 253 ? 9.560 13.440 -28.213 1.00 89.00 253 ALA A C 1
ATOM 1882 O O . ALA A 1 253 ? 10.632 13.434 -28.820 1.00 89.00 253 ALA A O 1
ATOM 1883 N N . ASN A 1 254 ? 8.737 12.382 -28.248 1.00 89.88 254 ASN A N 1
ATOM 1884 C CA . ASN A 1 254 ? 9.084 11.155 -28.962 1.00 89.88 254 ASN A CA 1
ATOM 1885 C C . ASN A 1 254 ? 9.180 11.361 -30.485 1.00 89.88 254 ASN A C 1
ATOM 1887 O O . ASN A 1 254 ? 10.075 10.799 -31.114 1.00 89.88 254 ASN A O 1
ATOM 1891 N N . ARG A 1 255 ? 8.286 12.170 -31.076 1.00 89.31 255 ARG A N 1
ATOM 1892 C CA . ARG A 1 255 ? 8.279 12.457 -32.523 1.00 89.31 255 ARG A CA 1
ATOM 1893 C C . ARG A 1 255 ? 9.424 13.361 -32.959 1.00 89.31 255 ARG A C 1
ATOM 1895 O O . ARG A 1 255 ? 9.971 13.133 -34.033 1.00 89.31 255 ARG A O 1
ATOM 1902 N N . ASN A 1 256 ? 9.737 14.379 -32.163 1.00 83.38 256 ASN A N 1
ATOM 1903 C CA . ASN A 1 256 ? 10.675 15.417 -32.575 1.00 83.38 256 ASN A CA 1
ATOM 1904 C C . ASN A 1 256 ? 12.131 14.955 -32.444 1.00 83.38 256 ASN A C 1
ATOM 1906 O O . ASN A 1 256 ? 12.919 15.201 -33.351 1.00 83.38 256 ASN A O 1
ATOM 1910 N N . ASP A 1 257 ? 12.462 14.232 -31.366 1.00 79.81 257 ASP A N 1
ATOM 1911 C CA . ASP A 1 257 ? 13.865 14.110 -30.954 1.00 79.81 257 ASP A CA 1
ATOM 1912 C C . ASP A 1 257 ? 14.311 12.687 -30.557 1.00 79.81 257 ASP A C 1
ATOM 1914 O O . ASP A 1 257 ? 15.504 12.394 -30.583 1.00 79.81 257 ASP A O 1
ATOM 1918 N N . CYS A 1 258 ? 13.387 11.774 -30.218 1.00 77.69 258 CYS A N 1
ATOM 1919 C CA . CYS A 1 258 ? 13.738 10.416 -29.757 1.00 77.69 258 CYS A CA 1
ATOM 1920 C C . CYS A 1 258 ? 13.570 9.305 -30.816 1.00 77.69 258 CYS A C 1
ATOM 1922 O O . CYS A 1 258 ? 14.085 8.194 -30.656 1.00 77.69 258 CYS A O 1
ATOM 1924 N N . ALA A 1 259 ? 12.870 9.585 -31.922 1.00 61.97 259 ALA A N 1
ATOM 1925 C CA . ALA A 1 259 ? 12.407 8.580 -32.886 1.00 61.97 259 ALA A CA 1
ATOM 1926 C C . ALA A 1 259 ? 13.509 7.689 -33.503 1.00 61.97 259 ALA A C 1
ATOM 1928 O O . ALA A 1 259 ? 13.195 6.617 -34.030 1.00 61.97 259 ALA A O 1
ATOM 1929 N N . GLN A 1 260 ? 14.774 8.116 -33.436 1.00 61.47 260 GLN A N 1
ATOM 1930 C CA . GLN A 1 260 ? 15.925 7.392 -33.979 1.00 61.47 260 GLN A CA 1
ATOM 1931 C C . GLN A 1 260 ? 16.491 6.314 -33.039 1.00 61.47 260 GLN A C 1
ATOM 1933 O O . GLN A 1 260 ? 17.070 5.357 -33.536 1.00 61.47 260 GLN A O 1
ATOM 1938 N N . ARG A 1 261 ? 16.307 6.422 -31.712 1.00 63.38 261 ARG A N 1
ATOM 1939 C CA . ARG A 1 261 ? 16.969 5.528 -30.736 1.00 63.38 261 ARG A CA 1
ATOM 1940 C C . ARG A 1 261 ? 16.044 4.488 -30.124 1.00 63.38 261 ARG A C 1
ATOM 1942 O O . ARG A 1 261 ? 16.389 3.315 -30.048 1.00 63.38 261 ARG A O 1
ATOM 1949 N N . VAL A 1 262 ? 14.858 4.901 -29.676 1.00 65.81 262 VAL A N 1
ATOM 1950 C CA . VAL A 1 262 ? 13.920 4.015 -28.973 1.00 65.81 262 VAL A CA 1
ATOM 1951 C C . VAL A 1 262 ? 12.491 4.439 -29.288 1.00 65.81 262 VAL A C 1
ATOM 1953 O O . VAL A 1 262 ? 12.045 5.517 -28.903 1.00 65.81 262 VAL A O 1
ATOM 1956 N N . ARG A 1 263 ? 11.727 3.589 -29.983 1.00 72.94 263 ARG A N 1
ATOM 1957 C CA . ARG A 1 263 ? 10.324 3.894 -30.302 1.00 72.94 263 ARG A CA 1
ATOM 1958 C C . ARG A 1 263 ? 9.425 3.637 -29.089 1.00 72.94 263 ARG A C 1
ATOM 1960 O O . ARG A 1 263 ? 8.850 2.561 -28.953 1.00 72.94 263 ARG A O 1
ATOM 1967 N N . ASN A 1 264 ? 9.252 4.657 -28.247 1.00 85.44 264 ASN A N 1
ATOM 1968 C CA . ASN A 1 264 ? 8.365 4.623 -27.074 1.00 85.44 264 ASN A CA 1
ATOM 1969 C C . ASN A 1 264 ? 6.868 4.756 -27.404 1.00 85.44 264 ASN A C 1
ATOM 1971 O O . ASN A 1 264 ? 6.026 4.679 -26.512 1.00 85.44 264 ASN A O 1
ATOM 1975 N N . ASP A 1 265 ? 6.509 4.931 -28.674 1.00 89.25 265 ASP A N 1
ATOM 1976 C CA . ASP A 1 265 ? 5.119 5.080 -29.109 1.00 89.25 265 ASP A CA 1
ATOM 1977 C C . ASP A 1 265 ? 4.200 3.925 -28.656 1.00 89.25 265 ASP A C 1
ATOM 1979 O O . ASP A 1 265 ? 3.026 4.164 -28.383 1.00 89.25 265 ASP A O 1
ATOM 1983 N N . ASP A 1 266 ? 4.703 2.681 -28.586 1.00 91.06 266 ASP A N 1
ATOM 1984 C CA . ASP A 1 266 ? 3.912 1.532 -28.113 1.00 91.06 266 ASP A CA 1
ATOM 1985 C C . ASP A 1 266 ? 3.526 1.731 -26.638 1.00 91.06 266 ASP A C 1
ATOM 1987 O O . ASP A 1 266 ? 2.360 1.595 -26.273 1.00 91.06 266 ASP A O 1
ATOM 1991 N N . ALA A 1 267 ? 4.485 2.143 -25.800 1.00 90.69 267 ALA A N 1
ATOM 1992 C CA . ALA A 1 267 ? 4.248 2.446 -24.392 1.00 90.69 267 ALA A CA 1
ATOM 1993 C C . ALA A 1 267 ? 3.295 3.640 -24.223 1.00 90.69 267 ALA A C 1
ATOM 1995 O O . ALA A 1 267 ? 2.383 3.588 -23.398 1.00 90.69 267 ALA A O 1
ATOM 1996 N N . ILE A 1 268 ? 3.468 4.701 -25.018 1.00 93.38 268 ILE A N 1
ATOM 1997 C CA . ILE A 1 268 ? 2.593 5.884 -24.994 1.00 93.38 268 ILE A CA 1
ATOM 1998 C C . ILE A 1 268 ? 1.158 5.497 -25.370 1.00 93.38 268 ILE A C 1
ATOM 2000 O O . ILE A 1 268 ? 0.217 5.902 -24.687 1.00 93.38 268 ILE A O 1
ATOM 2004 N N . ALA A 1 269 ? 0.979 4.700 -26.426 1.00 94.25 269 ALA A N 1
ATOM 2005 C CA . ALA A 1 269 ? -0.333 4.256 -26.885 1.00 94.25 269 ALA A CA 1
ATOM 2006 C C . ALA A 1 269 ? -1.024 3.335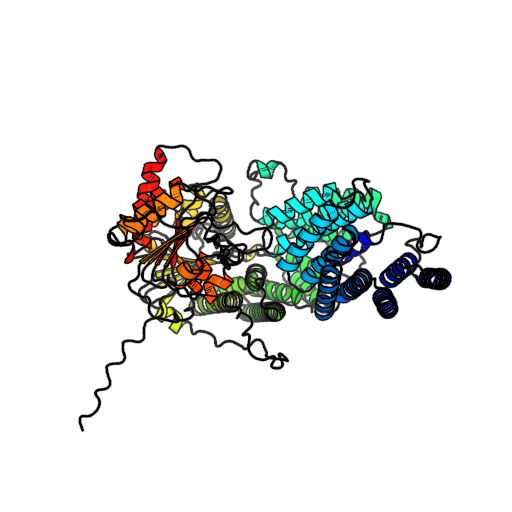 -25.873 1.00 94.25 269 ALA A C 1
ATOM 2008 O O . ALA A 1 269 ? -2.204 3.539 -25.595 1.00 94.25 269 ALA A O 1
ATOM 2009 N N . LEU A 1 270 ? -0.298 2.378 -25.280 1.00 93.94 270 LEU A N 1
ATOM 2010 C CA . LEU A 1 270 ? -0.830 1.496 -24.234 1.00 93.94 270 LEU A CA 1
ATOM 2011 C C . LEU A 1 270 ? -1.290 2.293 -23.008 1.00 93.94 270 LEU A C 1
ATOM 2013 O O . LEU A 1 270 ? -2.415 2.115 -22.548 1.00 93.94 270 LEU A O 1
ATOM 2017 N N . ASN A 1 271 ? -0.467 3.225 -22.519 1.00 92.56 271 ASN A N 1
ATOM 2018 C CA . ASN A 1 271 ? -0.843 4.071 -21.384 1.00 92.56 271 ASN A CA 1
ATOM 2019 C C . ASN A 1 271 ? -2.038 4.968 -21.722 1.00 92.56 271 ASN A C 1
ATOM 2021 O O . ASN A 1 271 ? -2.979 5.063 -20.940 1.00 92.56 271 ASN A O 1
ATOM 2025 N N . ARG A 1 272 ? -2.065 5.565 -22.920 1.00 94.44 272 ARG A N 1
ATOM 2026 C CA . ARG A 1 272 ? -3.196 6.383 -23.381 1.00 94.44 272 ARG A CA 1
ATOM 2027 C C . ARG A 1 272 ? -4.484 5.571 -23.462 1.00 94.44 272 ARG A C 1
ATOM 2029 O O . ARG A 1 272 ? -5.522 6.034 -22.999 1.00 94.44 272 ARG A O 1
ATOM 2036 N N . ALA A 1 273 ? -4.422 4.370 -24.027 1.00 94.38 273 ALA A N 1
ATOM 2037 C CA . ALA A 1 273 ? -5.562 3.469 -24.084 1.00 94.38 273 ALA A CA 1
ATOM 2038 C C . ALA A 1 273 ? -6.017 3.053 -22.676 1.00 94.38 273 ALA A C 1
ATOM 2040 O O . ALA A 1 273 ? -7.218 3.019 -22.437 1.00 94.38 273 ALA A O 1
ATOM 2041 N N . SER A 1 274 ? -5.098 2.841 -21.726 1.00 91.31 274 SER A N 1
ATOM 2042 C CA . SER A 1 274 ? -5.431 2.559 -20.321 1.00 91.31 274 SER A CA 1
ATOM 2043 C C . SER A 1 274 ? -6.218 3.702 -19.667 1.00 91.31 274 SER A C 1
ATOM 2045 O O . SER A 1 274 ? -7.299 3.454 -19.135 1.00 91.31 274 SER A O 1
ATOM 2047 N N . LEU A 1 275 ? -5.764 4.958 -19.806 1.00 88.62 275 LEU A N 1
ATOM 2048 C CA . LEU A 1 275 ? -6.486 6.145 -19.301 1.00 88.62 275 LEU A CA 1
ATOM 2049 C C . LEU A 1 275 ? -7.916 6.241 -19.861 1.00 88.62 275 LEU A C 1
ATOM 2051 O O . LEU A 1 275 ? -8.858 6.674 -19.189 1.00 88.62 275 LEU A O 1
ATOM 2055 N N . LEU A 1 276 ? -8.071 5.873 -21.135 1.00 90.38 276 LEU A N 1
ATOM 2056 C CA . LEU A 1 276 ? -9.332 5.953 -21.864 1.00 90.38 276 LEU A CA 1
ATOM 2057 C C . LEU A 1 276 ? -10.229 4.731 -21.635 1.00 90.38 276 LEU A C 1
ATOM 2059 O O . LEU A 1 276 ? -11.438 4.856 -21.813 1.00 90.38 276 LEU A O 1
ATOM 2063 N N . ALA A 1 277 ? -9.688 3.581 -21.221 1.00 90.94 277 ALA A N 1
ATOM 2064 C CA . ALA A 1 277 ? -10.389 2.292 -21.209 1.00 90.94 277 ALA A CA 1
ATOM 2065 C C . ALA A 1 277 ? -11.693 2.322 -20.407 1.00 90.94 277 ALA A C 1
ATOM 2067 O O . ALA A 1 277 ? -12.688 1.722 -20.807 1.00 90.94 277 ALA A O 1
ATOM 2068 N N . LEU A 1 278 ? -11.712 3.062 -19.296 1.00 84.75 278 LEU A N 1
ATOM 2069 C CA . LEU A 1 278 ? -12.932 3.267 -18.525 1.00 84.75 278 LEU A CA 1
ATOM 2070 C C . LEU A 1 278 ? -13.822 4.344 -19.166 1.00 84.75 278 LEU A C 1
ATOM 2072 O O . LEU A 1 278 ? -15.028 4.144 -19.269 1.00 84.75 278 LEU A O 1
ATOM 2076 N N . ARG A 1 279 ? -13.266 5.499 -19.556 1.00 84.62 279 ARG A N 1
ATOM 2077 C CA . ARG A 1 279 ? -14.027 6.725 -19.885 1.00 84.62 279 ARG A CA 1
ATOM 2078 C C . ARG A 1 279 ? -14.560 6.768 -21.312 1.00 84.62 279 ARG A C 1
ATOM 2080 O O . ARG A 1 279 ? -15.718 7.123 -21.510 1.00 84.62 279 ARG A O 1
ATOM 2087 N N . GLU A 1 280 ? -13.721 6.404 -22.268 1.00 92.44 280 GLU A N 1
ATOM 2088 C CA . GLU A 1 280 ? -13.968 6.457 -23.708 1.00 92.44 280 GLU A CA 1
ATOM 2089 C C . GLU A 1 280 ? -13.483 5.135 -24.343 1.00 92.44 280 GLU A C 1
ATOM 2091 O O . GLU A 1 280 ? -12.532 5.144 -25.132 1.00 92.44 280 GLU A O 1
ATOM 2096 N N . PRO A 1 281 ? -14.083 3.977 -23.997 1.00 94.69 281 PRO A N 1
ATOM 2097 C CA . PRO A 1 281 ? -13.563 2.668 -24.400 1.00 94.69 281 PRO A CA 1
ATOM 2098 C C . PRO A 1 281 ? -13.451 2.500 -25.925 1.00 94.69 281 PRO A C 1
ATOM 2100 O O . PRO A 1 281 ? -12.486 1.907 -26.397 1.00 94.69 281 PRO A O 1
ATOM 2103 N N . GLN A 1 282 ? -14.353 3.087 -26.723 1.00 97.25 282 GLN A N 1
ATOM 2104 C CA . GLN A 1 282 ? -14.209 3.097 -28.187 1.00 97.25 282 GLN A CA 1
ATOM 2105 C C . GLN A 1 282 ? -12.915 3.787 -28.637 1.00 97.25 282 GLN A C 1
ATOM 2107 O O . GLN A 1 282 ? -12.173 3.240 -29.446 1.00 97.25 282 GLN A O 1
ATOM 2112 N N . LYS A 1 283 ? -12.609 4.967 -28.087 1.00 96.25 283 LYS A N 1
ATOM 2113 C CA . LYS A 1 283 ? -11.387 5.714 -28.412 1.00 96.25 283 LYS A CA 1
ATOM 2114 C C . LYS A 1 283 ? -10.137 4.986 -27.926 1.00 96.25 283 LYS A C 1
ATOM 2116 O O . LYS A 1 283 ? -9.110 5.031 -28.603 1.00 96.25 283 LYS A O 1
ATOM 2121 N N . ALA A 1 284 ? -10.223 4.296 -26.787 1.00 95.69 284 ALA A N 1
ATOM 2122 C CA . ALA A 1 284 ? -9.163 3.415 -26.308 1.00 95.69 284 ALA A CA 1
ATOM 2123 C C . ALA A 1 284 ? -8.878 2.292 -27.320 1.00 95.69 284 ALA A C 1
ATOM 2125 O O . ALA A 1 284 ? -7.725 2.110 -27.703 1.00 95.69 284 ALA A O 1
ATOM 2126 N N . MET A 1 285 ? -9.920 1.611 -27.819 1.00 97.88 285 MET A N 1
ATOM 2127 C CA . MET A 1 285 ? -9.773 0.559 -28.833 1.00 97.88 285 MET A CA 1
ATOM 2128 C C . MET A 1 285 ? -9.180 1.110 -30.134 1.00 97.88 285 MET A C 1
ATOM 2130 O O . MET A 1 285 ? -8.166 0.601 -30.598 1.00 97.88 285 MET A O 1
ATOM 2134 N N . SER A 1 286 ? -9.714 2.221 -30.657 1.00 97.06 286 SER A N 1
ATOM 2135 C CA . SER A 1 286 ? -9.167 2.876 -31.855 1.00 97.06 286 SER A CA 1
ATOM 2136 C C . SER A 1 286 ? -7.701 3.284 -31.699 1.00 97.06 286 SER A C 1
ATOM 2138 O O . SER A 1 286 ? -6.940 3.218 -32.661 1.00 97.06 286 SER A O 1
ATOM 2140 N N . THR A 1 287 ? -7.289 3.689 -30.493 1.00 95.69 287 THR A N 1
ATOM 2141 C CA . THR A 1 287 ? -5.887 4.019 -30.196 1.00 95.69 287 THR A CA 1
ATOM 2142 C C . THR A 1 287 ? -4.987 2.789 -30.338 1.00 95.69 287 THR A C 1
ATOM 2144 O O . THR A 1 287 ? -3.903 2.899 -30.912 1.00 95.69 287 THR A O 1
ATOM 2147 N N . LEU A 1 288 ? -5.428 1.622 -29.854 1.00 96.38 288 LEU A N 1
ATOM 2148 C CA . LEU A 1 288 ? -4.677 0.371 -29.995 1.00 96.38 288 LEU A CA 1
ATOM 2149 C C . LEU A 1 288 ? -4.681 -0.130 -31.441 1.00 96.38 288 LEU A C 1
ATOM 2151 O O . LEU A 1 288 ? -3.618 -0.453 -31.965 1.00 96.38 288 LEU A O 1
ATOM 2155 N N . ASP A 1 289 ? -5.831 -0.123 -32.117 1.00 96.56 289 ASP A N 1
ATOM 2156 C CA . ASP A 1 289 ? -5.947 -0.543 -33.519 1.00 96.56 289 ASP A CA 1
ATOM 2157 C C . ASP A 1 289 ? -5.025 0.262 -34.430 1.00 96.56 289 ASP A C 1
ATOM 2159 O O . ASP A 1 289 ? -4.255 -0.311 -35.197 1.00 96.56 289 ASP A O 1
ATOM 2163 N N . ALA A 1 290 ? -5.031 1.591 -34.298 1.00 95.19 290 ALA A N 1
ATOM 2164 C CA . ALA A 1 290 ? -4.169 2.454 -35.095 1.00 95.19 290 ALA A CA 1
ATOM 2165 C C . ALA A 1 290 ? -2.677 2.203 -34.827 1.00 95.19 290 ALA A C 1
ATOM 2167 O O . ALA A 1 290 ? -1.863 2.291 -35.747 1.00 95.19 290 ALA A O 1
ATOM 2168 N N . ARG A 1 291 ? -2.294 1.904 -33.576 1.00 94.31 291 ARG A N 1
ATOM 2169 C CA . ARG A 1 291 ? -0.881 1.740 -33.206 1.00 94.31 291 ARG A CA 1
ATOM 2170 C C . ARG A 1 291 ? -0.312 0.365 -33.554 1.00 94.31 291 ARG A C 1
ATOM 2172 O O . ARG A 1 291 ? 0.876 0.262 -33.884 1.00 94.31 291 ARG A O 1
ATOM 2179 N N . PHE A 1 292 ? -1.130 -0.670 -33.424 1.00 93.62 292 PHE A N 1
ATOM 2180 C CA . PHE A 1 292 ? -0.707 -2.064 -33.521 1.00 93.62 292 PHE A CA 1
ATOM 2181 C C . PHE A 1 292 ? -1.205 -2.761 -34.795 1.00 93.62 292 PHE A C 1
ATOM 2183 O O . PHE A 1 292 ? -0.950 -3.948 -34.976 1.00 93.62 292 PHE A O 1
ATOM 2190 N N . ALA A 1 293 ? -1.831 -2.030 -35.728 1.00 95.19 293 ALA A N 1
ATOM 2191 C CA . ALA A 1 293 ? -2.172 -2.544 -37.053 1.00 95.19 293 ALA A CA 1
ATOM 2192 C C . ALA A 1 293 ? -0.959 -3.209 -37.735 1.00 95.19 293 ALA A C 1
ATOM 2194 O O . ALA A 1 293 ? 0.077 -2.578 -37.954 1.00 95.19 293 ALA A O 1
ATOM 2195 N N . GLY A 1 294 ? -1.103 -4.495 -38.069 1.00 93.75 294 GLY A N 1
ATOM 2196 C CA . GLY A 1 294 ? -0.072 -5.291 -38.741 1.00 93.75 294 GLY A CA 1
ATOM 2197 C C . GLY A 1 294 ? 1.094 -5.747 -37.855 1.00 93.75 294 GLY A C 1
ATOM 2198 O O . GLY A 1 294 ? 2.043 -6.325 -38.382 1.00 93.75 294 GLY A O 1
ATOM 2199 N N . LYS A 1 295 ? 1.052 -5.504 -36.539 1.00 94.12 295 LYS A N 1
ATOM 2200 C CA . LYS A 1 295 ? 2.029 -6.036 -35.580 1.00 94.12 295 LYS A CA 1
ATOM 2201 C C . LYS A 1 295 ? 1.495 -7.297 -34.913 1.00 94.12 295 LYS A C 1
ATOM 2203 O O . LYS A 1 295 ? 0.291 -7.447 -34.729 1.00 94.12 295 LYS A O 1
ATOM 2208 N N . GLU A 1 296 ? 2.407 -8.176 -34.511 1.00 93.88 296 GLU A N 1
ATOM 2209 C CA . GLU A 1 296 ? 2.066 -9.263 -33.601 1.00 93.88 296 GLU A CA 1
ATOM 2210 C C . GLU A 1 296 ? 1.719 -8.670 -32.224 1.00 93.88 296 GLU A C 1
ATOM 2212 O O . GLU A 1 296 ? 2.533 -7.922 -31.662 1.00 93.88 296 GLU A O 1
ATOM 2217 N N . PRO A 1 297 ? 0.511 -8.932 -31.700 1.00 91.56 297 PRO A N 1
ATOM 2218 C CA . PRO A 1 297 ? 0.061 -8.315 -30.467 1.00 91.56 297 PRO A CA 1
ATOM 2219 C C . PRO A 1 297 ? 0.775 -8.938 -29.266 1.00 91.56 297 PRO A C 1
ATOM 2221 O O . PRO A 1 297 ? 0.891 -10.157 -29.145 1.00 91.56 297 PRO A O 1
ATOM 2224 N N . LYS A 1 298 ? 1.241 -8.087 -28.350 1.00 92.56 298 LYS A N 1
ATOM 2225 C CA . LYS A 1 298 ? 1.875 -8.524 -27.097 1.00 92.56 298 LYS A CA 1
ATOM 2226 C C . LYS A 1 298 ? 0.822 -8.806 -26.035 1.00 92.56 298 LYS A C 1
ATOM 2228 O O . LYS A 1 298 ? -0.289 -8.277 -26.085 1.00 92.56 298 LYS A O 1
ATOM 2233 N N . HIS A 1 299 ? 1.174 -9.596 -25.027 1.00 92.38 299 HIS A N 1
ATOM 2234 C CA . HIS A 1 299 ? 0.231 -9.987 -23.982 1.00 92.38 299 HIS A CA 1
ATOM 2235 C C . HIS A 1 299 ? -0.355 -8.808 -23.195 1.00 92.38 299 HIS A C 1
ATOM 2237 O O . HIS A 1 299 ? -1.523 -8.857 -22.821 1.00 92.38 299 HIS A O 1
ATOM 2243 N N . ASP A 1 300 ? 0.404 -7.730 -22.975 1.00 90.69 300 ASP A N 1
ATOM 2244 C CA . ASP A 1 300 ? -0.101 -6.550 -22.268 1.00 90.69 300 ASP A CA 1
ATOM 2245 C C . ASP A 1 300 ? -1.048 -5.688 -23.118 1.00 90.69 300 ASP A C 1
ATOM 2247 O O . ASP A 1 300 ? -2.005 -5.122 -22.583 1.00 90.69 300 ASP A O 1
ATOM 2251 N N . GLU A 1 301 ? -0.847 -5.647 -24.438 1.00 94.81 301 GLU A N 1
ATOM 2252 C CA . GLU A 1 301 ? -1.822 -5.102 -25.388 1.00 94.81 301 GLU A CA 1
ATOM 2253 C C . GLU A 1 301 ? -3.113 -5.928 -25.384 1.00 94.81 301 GLU A C 1
ATOM 2255 O O . GLU A 1 301 ? -4.201 -5.369 -25.242 1.00 94.81 301 GLU A O 1
ATOM 2260 N N . LEU A 1 302 ? -3.004 -7.254 -25.503 1.00 96.44 302 LEU A N 1
ATOM 2261 C CA . LEU A 1 302 ? -4.146 -8.173 -25.529 1.00 96.44 302 LEU A CA 1
ATOM 2262 C C . LEU A 1 302 ? -4.951 -8.105 -24.230 1.00 96.44 302 LEU A C 1
ATOM 2264 O O . LEU A 1 302 ? -6.176 -7.982 -24.267 1.00 96.44 302 LEU A O 1
ATOM 2268 N N . PHE A 1 303 ? -4.275 -8.077 -23.082 1.00 95.38 303 PHE A N 1
ATOM 2269 C CA . PHE A 1 303 ? -4.919 -7.855 -21.792 1.00 95.38 303 PHE A CA 1
ATOM 2270 C C . PHE A 1 303 ? -5.720 -6.543 -21.783 1.00 95.38 303 PHE A C 1
ATOM 2272 O O . PHE A 1 303 ? -6.888 -6.515 -21.388 1.00 95.38 303 PHE A O 1
ATOM 2279 N N . LEU A 1 304 ? -5.123 -5.441 -22.247 1.00 95.38 304 LEU A N 1
ATOM 2280 C CA . LEU A 1 304 ? -5.800 -4.145 -22.270 1.00 95.38 304 LEU A CA 1
ATOM 2281 C C . LEU A 1 304 ? -6.987 -4.134 -23.245 1.00 95.38 304 LEU A C 1
ATOM 2283 O O . LEU A 1 304 ? -8.041 -3.587 -22.916 1.00 95.38 304 LEU A O 1
ATOM 2287 N N . ARG A 1 305 ? -6.866 -4.786 -24.406 1.00 97.44 305 ARG A N 1
ATOM 2288 C CA . ARG A 1 305 ? -7.987 -4.996 -25.336 1.00 97.44 305 ARG A CA 1
ATOM 2289 C C . ARG A 1 305 ? -9.125 -5.766 -24.676 1.00 97.44 305 ARG A C 1
ATOM 2291 O O . ARG A 1 305 ? -10.277 -5.383 -24.868 1.00 97.44 305 ARG A O 1
ATOM 2298 N N . ALA A 1 306 ? -8.826 -6.777 -23.859 1.00 96.75 306 ALA A N 1
ATOM 2299 C CA . ALA A 1 306 ? -9.841 -7.499 -23.097 1.00 96.75 306 ALA A CA 1
ATOM 2300 C C . ALA A 1 306 ? -10.581 -6.583 -22.110 1.00 96.75 306 ALA A C 1
ATOM 2302 O O . ALA A 1 306 ? -11.812 -6.573 -22.085 1.00 96.75 306 ALA A O 1
ATOM 2303 N N . VAL A 1 307 ? -9.853 -5.755 -21.352 1.00 95.06 307 VAL A N 1
ATOM 2304 C CA . VAL A 1 307 ? -10.448 -4.750 -20.449 1.00 95.06 307 VAL A CA 1
ATOM 2305 C C . VAL A 1 307 ? -11.347 -3.776 -21.214 1.00 95.06 307 VAL A C 1
ATOM 2307 O O . VAL A 1 307 ? -12.460 -3.475 -20.778 1.00 95.06 307 VAL A O 1
ATOM 2310 N N . ILE A 1 308 ? -10.884 -3.268 -22.358 1.00 95.81 308 ILE A N 1
ATOM 2311 C CA . ILE A 1 308 ? -11.656 -2.329 -23.178 1.00 95.81 308 ILE A CA 1
ATOM 2312 C C . ILE A 1 308 ? -12.915 -3.014 -23.720 1.00 95.81 308 ILE A C 1
ATOM 2314 O O . ILE A 1 308 ? -14.004 -2.466 -23.568 1.00 95.81 308 ILE A O 1
ATOM 2318 N N . ALA A 1 309 ? -12.798 -4.223 -24.275 1.00 96.19 309 ALA A N 1
ATOM 2319 C CA . ALA A 1 309 ? -13.926 -5.010 -24.773 1.00 96.19 309 ALA A CA 1
ATOM 2320 C C . ALA A 1 309 ? -14.980 -5.265 -23.680 1.00 96.19 309 ALA A C 1
ATOM 2322 O O . ALA A 1 309 ? -16.171 -5.058 -23.912 1.00 96.19 309 ALA A O 1
ATOM 2323 N N . LEU A 1 310 ? -14.563 -5.576 -22.448 1.00 93.69 310 LEU A N 1
ATOM 2324 C CA . LEU A 1 310 ? -15.479 -5.692 -21.306 1.00 93.69 310 LEU A CA 1
ATOM 2325 C C . LEU A 1 310 ? -16.219 -4.388 -20.999 1.00 93.69 310 LEU A C 1
ATOM 2327 O O . LEU A 1 310 ? -17.427 -4.400 -20.754 1.00 93.69 310 LEU A O 1
ATOM 2331 N N . ASN A 1 311 ? -15.525 -3.250 -21.039 1.00 92.12 311 ASN A N 1
ATOM 2332 C CA . ASN A 1 311 ? -16.152 -1.944 -20.827 1.00 92.12 311 ASN A CA 1
ATOM 2333 C C . ASN A 1 311 ? -17.089 -1.543 -21.986 1.00 92.12 311 ASN A C 1
ATOM 2335 O O . ASN A 1 311 ? -18.072 -0.837 -21.749 1.00 92.12 311 ASN A O 1
ATOM 2339 N N . LEU A 1 312 ? -16.849 -2.051 -23.200 1.00 94.31 312 LEU A N 1
ATOM 2340 C CA . LEU A 1 312 ? -17.769 -1.969 -24.345 1.00 94.31 312 LEU A CA 1
ATOM 2341 C C . LEU A 1 312 ? -18.981 -2.907 -24.208 1.00 94.31 312 LEU A C 1
ATOM 2343 O O . LEU A 1 312 ? -19.996 -2.692 -24.865 1.00 94.31 312 LEU A O 1
ATOM 2347 N N . GLY A 1 313 ? -18.905 -3.915 -23.335 1.00 93.12 313 GLY A N 1
ATOM 2348 C CA . GLY A 1 313 ? -19.890 -4.994 -23.244 1.00 93.12 313 GLY A CA 1
ATOM 2349 C C . GLY A 1 313 ? -19.718 -6.085 -24.304 1.00 93.12 313 GLY A C 1
ATOM 2350 O O . GLY A 1 313 ? -20.623 -6.897 -24.464 1.00 93.12 313 GLY A O 1
ATOM 2351 N N . ASP A 1 314 ? -18.586 -6.116 -25.012 1.00 96.25 314 ASP A N 1
ATOM 2352 C CA . ASP A 1 314 ? -18.228 -7.184 -25.947 1.00 96.25 314 ASP A CA 1
ATOM 2353 C C . ASP A 1 314 ? -17.498 -8.310 -25.203 1.00 96.25 314 ASP A C 1
ATOM 2355 O O . ASP A 1 314 ? -16.270 -8.411 -25.143 1.00 96.25 314 ASP A O 1
ATOM 2359 N N . GLU A 1 315 ? -18.298 -9.155 -24.567 1.00 95.19 315 GLU A N 1
ATOM 2360 C CA . GLU A 1 315 ? -17.821 -10.251 -23.729 1.00 95.19 315 GLU A CA 1
ATOM 2361 C C . GLU A 1 315 ? -17.138 -11.376 -24.519 1.00 95.19 315 GLU A C 1
ATOM 2363 O O . GLU A 1 315 ? -16.332 -12.124 -23.957 1.00 95.19 315 GLU A O 1
ATOM 2368 N N . GLN A 1 316 ? -17.476 -11.536 -25.802 1.00 96.62 316 GLN A N 1
ATOM 2369 C CA . GLN A 1 316 ? -16.871 -12.550 -26.663 1.00 96.62 316 GLN A CA 1
ATOM 2370 C C . GLN A 1 316 ? -15.472 -12.115 -27.093 1.00 96.62 316 GLN A C 1
ATOM 2372 O O . GLN A 1 316 ? -14.532 -12.899 -26.949 1.00 96.62 316 GLN A O 1
ATOM 2377 N N . ALA A 1 317 ? -15.316 -10.868 -27.549 1.00 97.38 317 ALA A N 1
ATOM 2378 C CA . ALA A 1 317 ? -14.002 -10.326 -27.875 1.00 97.38 317 ALA A CA 1
ATOM 2379 C C . ALA A 1 317 ? -13.095 -10.304 -26.642 1.00 97.38 317 ALA A C 1
ATOM 2381 O O . ALA A 1 317 ? -11.941 -10.714 -26.727 1.00 97.38 317 ALA A O 1
ATOM 2382 N N . ALA A 1 318 ? -13.626 -9.914 -25.476 1.00 96.88 318 ALA A N 1
ATOM 2383 C CA . ALA A 1 318 ? -12.873 -9.945 -24.227 1.00 96.88 318 ALA A CA 1
ATOM 2384 C C . ALA A 1 318 ? -12.284 -11.328 -23.922 1.00 96.88 318 ALA A C 1
ATOM 2386 O O . ALA A 1 318 ? -11.100 -11.431 -23.613 1.00 96.88 318 ALA A O 1
ATOM 2387 N N . ARG A 1 319 ? -13.088 -12.393 -24.053 1.00 96.88 319 ARG A N 1
ATOM 2388 C CA . ARG A 1 319 ? -12.618 -13.775 -23.874 1.00 96.88 319 ARG A CA 1
ATOM 2389 C C . ARG A 1 319 ? -11.516 -14.127 -24.873 1.00 96.88 319 ARG A C 1
ATOM 2391 O O . ARG A 1 319 ? -10.462 -14.585 -24.454 1.00 96.88 319 ARG A O 1
ATOM 2398 N N . GLY A 1 320 ? -11.737 -13.849 -26.159 1.00 97.44 320 GLY A N 1
ATOM 2399 C CA . GLY A 1 320 ? -10.744 -14.125 -27.201 1.00 97.44 320 GLY A CA 1
ATOM 2400 C C . GLY A 1 320 ? -9.408 -13.425 -26.940 1.00 97.44 320 GLY A C 1
ATOM 2401 O O . GLY A 1 320 ? -8.354 -14.038 -27.077 1.00 97.44 320 GLY A O 1
ATOM 2402 N N . TYR A 1 321 ? -9.435 -12.169 -26.490 1.00 97.69 321 TYR A N 1
ATOM 2403 C CA . TYR A 1 321 ? -8.220 -11.440 -26.128 1.00 97.69 321 TYR A CA 1
ATOM 2404 C C . TYR A 1 321 ? -7.516 -12.007 -24.889 1.00 97.69 321 TYR A C 1
ATOM 2406 O O . TYR A 1 321 ? -6.289 -12.032 -24.869 1.00 97.69 321 TYR A O 1
ATOM 2414 N N . LEU A 1 322 ? -8.251 -12.482 -23.877 1.00 96.06 322 LEU A N 1
ATOM 2415 C CA . LEU A 1 322 ? -7.657 -13.141 -22.704 1.00 96.06 322 LEU A CA 1
ATOM 2416 C C . LEU A 1 322 ? -6.939 -14.439 -23.085 1.00 96.06 322 LEU A C 1
ATOM 2418 O O . LEU A 1 322 ? -5.824 -14.674 -22.623 1.00 96.06 322 LEU A O 1
ATOM 2422 N N . ASP A 1 323 ? -7.550 -15.245 -23.951 1.00 95.94 323 ASP A N 1
ATOM 2423 C CA . ASP A 1 323 ? -6.972 -16.512 -24.410 1.00 95.94 323 ASP A CA 1
ATOM 2424 C C . ASP A 1 323 ? -5.709 -16.272 -25.254 1.00 95.94 323 ASP A C 1
ATOM 2426 O O . ASP A 1 323 ? -4.692 -16.942 -25.073 1.00 95.94 323 ASP A O 1
ATOM 2430 N N . LEU A 1 324 ? -5.730 -15.248 -26.116 1.00 95.75 324 LEU A N 1
ATOM 2431 C CA . LEU A 1 324 ? -4.545 -14.812 -26.858 1.00 95.75 324 LEU A CA 1
ATOM 2432 C C . LEU A 1 324 ? -3.451 -14.258 -25.932 1.00 95.75 324 LEU A C 1
ATOM 2434 O O . LEU A 1 324 ? -2.274 -14.523 -26.164 1.00 95.75 324 LEU A O 1
ATOM 2438 N N . ALA A 1 325 ? -3.807 -13.494 -24.893 1.00 94.69 325 ALA A N 1
ATOM 2439 C CA . ALA A 1 325 ? -2.834 -12.931 -23.954 1.00 94.69 325 ALA A CA 1
ATOM 2440 C C . ALA A 1 325 ? -2.081 -14.030 -23.191 1.00 94.69 325 ALA A C 1
ATOM 2442 O O . ALA A 1 325 ? -0.864 -13.946 -23.033 1.00 94.69 325 ALA A O 1
ATOM 2443 N N . GLU A 1 326 ? -2.794 -15.070 -22.753 1.00 93.00 326 GLU A N 1
ATOM 2444 C CA . GLU A 1 326 ? -2.201 -16.247 -22.113 1.00 93.00 326 GLU A CA 1
ATOM 2445 C C . GLU A 1 326 ? -1.257 -16.989 -23.071 1.00 93.00 326 GLU A C 1
ATOM 2447 O O . GLU A 1 326 ? -0.114 -17.271 -22.706 1.00 93.00 326 GLU A O 1
ATOM 2452 N N . ALA A 1 327 ? -1.685 -17.218 -24.319 1.00 93.69 327 ALA A N 1
ATOM 2453 C CA . ALA A 1 327 ? -0.859 -17.853 -25.348 1.00 93.69 327 ALA A CA 1
ATOM 2454 C C . ALA A 1 327 ? 0.405 -17.042 -25.700 1.00 93.69 327 ALA A C 1
ATOM 2456 O O . ALA A 1 327 ? 1.441 -17.626 -26.011 1.00 93.69 327 ALA A O 1
ATOM 2457 N N . ALA A 1 328 ? 0.348 -15.711 -25.600 1.00 90.56 328 ALA A N 1
ATOM 2458 C CA . ALA A 1 328 ? 1.466 -14.800 -25.856 1.00 90.56 328 ALA A CA 1
ATOM 2459 C C . ALA A 1 328 ? 2.493 -14.712 -24.703 1.00 90.56 328 ALA A C 1
ATOM 2461 O O . ALA A 1 328 ? 3.354 -13.833 -24.711 1.00 90.56 328 ALA A O 1
ATOM 2462 N N . GLY A 1 329 ? 2.427 -15.604 -23.706 1.00 82.12 329 GLY A N 1
ATOM 2463 C CA . GLY A 1 329 ? 3.442 -15.698 -22.653 1.00 82.12 329 GLY A CA 1
ATOM 2464 C C . GLY A 1 329 ? 3.161 -14.857 -21.407 1.00 82.12 329 GLY A C 1
ATOM 2465 O O . GLY A 1 329 ? 4.073 -14.610 -20.619 1.00 82.12 329 GLY A O 1
ATOM 2466 N N . ALA A 1 330 ? 1.906 -14.474 -21.151 1.00 72.19 330 ALA A N 1
ATOM 2467 C CA . ALA A 1 330 ? 1.474 -13.935 -19.852 1.00 72.19 330 ALA A CA 1
ATOM 2468 C C . ALA A 1 330 ? 1.449 -15.000 -18.731 1.00 72.19 330 ALA A C 1
ATOM 2470 O O . ALA A 1 330 ? 0.552 -15.026 -17.889 1.00 72.19 330 ALA A O 1
ATOM 2471 N N . SER A 1 331 ? 2.428 -15.905 -18.724 1.00 63.22 331 SER A N 1
ATOM 2472 C CA . SER A 1 331 ? 2.555 -16.988 -17.755 1.00 63.22 331 SER A CA 1
ATOM 2473 C C . SER A 1 331 ? 3.357 -16.596 -16.516 1.00 63.22 331 SER A C 1
ATOM 2475 O O . SER A 1 331 ? 3.368 -17.379 -15.567 1.00 63.22 331 SER A O 1
ATOM 2477 N N . ASP A 1 332 ? 4.020 -15.435 -16.506 1.00 71.88 332 ASP A N 1
ATOM 2478 C CA . ASP A 1 332 ? 4.659 -14.889 -15.302 1.00 71.88 332 ASP A CA 1
ATOM 2479 C C . ASP A 1 332 ? 3.610 -14.701 -14.189 1.00 71.88 332 ASP A C 1
ATOM 2481 O O . ASP A 1 332 ? 2.457 -14.345 -14.458 1.00 71.88 332 ASP A O 1
ATOM 2485 N N . ALA A 1 333 ? 4.000 -14.964 -12.943 1.00 70.94 333 ALA A N 1
ATOM 2486 C CA . ALA A 1 333 ? 3.130 -14.884 -11.776 1.00 70.94 333 ALA A CA 1
ATOM 2487 C C . ALA A 1 333 ? 2.465 -13.502 -11.657 1.00 70.94 333 ALA A C 1
ATOM 2489 O O . ALA A 1 333 ? 1.273 -13.430 -11.352 1.00 70.94 333 ALA A O 1
ATOM 2490 N N . ASP A 1 334 ? 3.190 -12.436 -12.016 1.00 74.88 334 ASP A N 1
ATOM 2491 C CA . ASP A 1 334 ? 2.704 -11.050 -12.050 1.00 74.88 334 ASP A CA 1
ATOM 2492 C C . ASP A 1 334 ? 1.522 -10.831 -13.012 1.00 74.88 334 ASP A C 1
ATOM 2494 O O . ASP A 1 334 ? 0.681 -9.971 -12.761 1.00 74.88 334 ASP A O 1
ATOM 2498 N N . TRP A 1 335 ? 1.433 -11.586 -14.111 1.00 86.12 335 TRP A N 1
ATOM 2499 C CA . TRP A 1 335 ? 0.347 -11.458 -15.095 1.00 86.12 335 TRP A CA 1
ATOM 2500 C C . TRP A 1 335 ? -0.765 -12.476 -14.896 1.00 86.12 335 TRP A C 1
ATOM 2502 O O . TRP A 1 335 ? -1.930 -12.193 -15.188 1.00 86.12 335 TRP A O 1
ATOM 2512 N N . ARG A 1 336 ? -0.415 -13.660 -14.391 1.00 90.00 336 ARG A N 1
ATOM 2513 C CA . ARG A 1 336 ? -1.359 -14.763 -14.224 1.00 90.00 336 ARG A CA 1
ATOM 2514 C C . ARG A 1 336 ? -2.535 -14.368 -13.338 1.00 90.00 336 ARG A C 1
ATOM 2516 O O . ARG A 1 336 ? -3.677 -14.642 -13.699 1.00 90.00 336 ARG A O 1
ATOM 2523 N N . TRP A 1 337 ? -2.283 -13.688 -12.218 1.00 92.44 337 TRP A N 1
ATOM 2524 C CA . TRP A 1 337 ? -3.369 -13.260 -11.335 1.00 92.44 337 TRP A CA 1
ATOM 2525 C C . TRP A 1 337 ? -4.264 -12.195 -11.991 1.00 92.44 337 TRP A C 1
ATOM 2527 O O . TRP A 1 337 ? -5.479 -12.272 -11.830 1.00 92.44 337 TRP A O 1
ATOM 2537 N N . GLU A 1 338 ? -3.713 -11.244 -12.766 1.00 92.56 338 GLU A N 1
ATOM 2538 C CA . GLU A 1 338 ? -4.511 -10.215 -13.458 1.00 92.56 338 GLU A CA 1
ATOM 2539 C C . GLU A 1 338 ? -5.443 -10.853 -14.497 1.00 92.56 338 GLU A C 1
ATOM 2541 O O . GLU A 1 338 ? -6.627 -10.510 -14.565 1.00 92.56 338 GLU A O 1
ATOM 2546 N N . LEU A 1 339 ? -4.927 -11.805 -15.284 1.00 94.25 339 LEU A N 1
ATOM 2547 C CA . LEU A 1 339 ? -5.708 -12.545 -16.278 1.00 94.25 339 LEU A CA 1
ATOM 2548 C C . LEU A 1 339 ? -6.847 -13.330 -15.631 1.00 94.25 339 LEU A C 1
ATOM 2550 O O . LEU A 1 339 ? -7.996 -13.224 -16.062 1.00 94.25 339 LEU A O 1
ATOM 2554 N N . GLN A 1 340 ? -6.537 -14.099 -14.587 1.00 95.56 340 GLN A N 1
ATOM 2555 C CA . GLN A 1 340 ? -7.526 -14.919 -13.891 1.00 95.56 340 GLN A CA 1
ATOM 2556 C C . GLN A 1 340 ? -8.551 -14.052 -13.145 1.00 95.56 340 GLN A C 1
ATOM 2558 O O . GLN A 1 340 ? -9.745 -14.340 -13.190 1.00 95.56 340 GLN A O 1
ATOM 2563 N N . ASN A 1 341 ? -8.136 -12.918 -12.571 1.00 95.19 341 ASN A N 1
ATOM 2564 C CA . ASN A 1 341 ? -9.060 -11.944 -11.994 1.00 95.19 341 ASN A CA 1
ATOM 2565 C C . ASN A 1 341 ? -10.039 -11.407 -13.050 1.00 95.19 341 ASN A C 1
ATOM 2567 O O . ASN A 1 341 ? -11.245 -11.376 -12.819 1.00 95.19 341 ASN A O 1
ATOM 2571 N N . LEU A 1 342 ? -9.542 -11.032 -14.234 1.00 95.12 342 LEU A N 1
ATOM 2572 C CA . LEU A 1 342 ? -10.383 -10.499 -15.307 1.00 95.12 342 LEU A CA 1
ATOM 2573 C C . LEU A 1 342 ? -11.322 -11.561 -15.905 1.00 95.12 342 LEU A C 1
ATOM 2575 O O . LEU A 1 342 ? -12.462 -11.244 -16.254 1.00 95.12 342 LEU A O 1
ATOM 2579 N N . ARG A 1 343 ? -10.891 -12.830 -15.966 1.00 96.56 343 ARG A N 1
ATOM 2580 C CA . ARG A 1 343 ? -11.760 -13.979 -16.283 1.00 96.56 343 ARG A CA 1
ATOM 2581 C C . ARG A 1 343 ? -12.867 -14.147 -15.241 1.00 96.56 343 ARG A C 1
ATOM 2583 O O . ARG A 1 343 ? -14.023 -14.322 -15.627 1.00 96.56 343 ARG A O 1
ATOM 2590 N N . GLY A 1 344 ? -12.532 -14.019 -13.957 1.00 95.69 344 GLY A N 1
ATOM 2591 C CA . GLY A 1 344 ? -13.495 -14.038 -12.855 1.00 95.69 344 GLY A CA 1
ATOM 2592 C C . GLY A 1 344 ? -14.536 -12.928 -12.975 1.00 95.69 344 GLY A C 1
ATOM 2593 O O . GLY A 1 344 ? -15.738 -13.188 -12.906 1.00 95.69 344 GLY A O 1
ATOM 2594 N N . GLU A 1 345 ? -14.101 -11.698 -13.260 1.00 93.81 345 GLU A N 1
ATOM 2595 C CA . GLU A 1 345 ? -14.999 -10.563 -13.501 1.00 93.81 345 GLU A CA 1
ATOM 2596 C C . GLU A 1 345 ? -15.917 -10.798 -14.713 1.00 93.81 345 GLU A C 1
ATOM 2598 O O . GLU A 1 345 ? -17.125 -10.558 -14.625 1.00 93.81 345 GLU A O 1
ATOM 2603 N N . LEU A 1 346 ? -15.373 -11.297 -15.829 1.00 95.00 346 LEU A N 1
ATOM 2604 C CA . LEU A 1 346 ? -16.135 -11.640 -17.034 1.00 95.00 346 LEU A CA 1
ATOM 2605 C C . LEU A 1 346 ? -17.201 -12.711 -16.755 1.00 95.00 346 LEU A C 1
ATOM 2607 O O . LEU A 1 346 ? -18.356 -12.541 -17.148 1.00 95.00 346 LEU A O 1
ATOM 2611 N N . ALA A 1 347 ? -16.838 -13.800 -16.078 1.00 95.44 347 ALA A N 1
ATOM 2612 C CA . ALA A 1 347 ? -17.769 -14.872 -15.726 1.00 95.44 347 ALA A CA 1
ATOM 2613 C C . ALA A 1 347 ? -18.856 -14.383 -14.752 1.00 95.44 347 ALA A C 1
ATOM 2615 O O . ALA A 1 347 ? -20.045 -14.630 -14.968 1.00 95.44 347 ALA A O 1
ATOM 2616 N N . ALA A 1 348 ? -18.483 -13.574 -13.754 1.00 92.75 348 ALA A N 1
ATOM 2617 C CA . ALA A 1 348 ? -19.426 -12.992 -12.802 1.00 92.75 348 ALA A CA 1
ATOM 2618 C C . ALA A 1 348 ? -20.440 -12.053 -13.477 1.00 92.75 348 ALA A C 1
ATOM 2620 O O . ALA A 1 348 ? -21.601 -12.006 -13.067 1.00 92.75 348 ALA A O 1
ATOM 2621 N N . MET A 1 349 ? -20.031 -11.309 -14.513 1.00 89.81 349 MET A N 1
ATOM 2622 C CA . MET A 1 349 ? -20.942 -10.474 -15.309 1.00 89.81 349 MET A CA 1
ATOM 2623 C C . MET A 1 349 ? -21.947 -11.299 -16.119 1.00 89.81 349 MET A C 1
ATOM 2625 O O . MET A 1 349 ? -23.088 -10.866 -16.267 1.00 89.81 349 MET A O 1
ATOM 2629 N N . LYS A 1 350 ? -21.558 -12.498 -16.570 1.00 93.25 350 LYS A N 1
ATOM 2630 C CA . LYS A 1 350 ? -22.435 -13.453 -17.270 1.00 93.25 350 LYS A CA 1
ATOM 2631 C C . LYS A 1 350 ? -23.402 -14.200 -16.351 1.00 93.25 350 LYS A C 1
ATOM 2633 O O . LYS A 1 350 ? -24.276 -14.907 -16.841 1.00 93.25 350 LYS A O 1
ATOM 2638 N N . GLY A 1 351 ? -23.236 -14.073 -15.034 1.00 93.44 351 GLY A N 1
ATOM 2639 C CA . GLY A 1 351 ? -23.941 -14.906 -14.059 1.00 93.44 351 GLY A CA 1
ATOM 2640 C C . GLY A 1 351 ? -23.421 -16.346 -13.996 1.00 93.44 351 GLY A C 1
ATOM 2641 O O . GLY A 1 351 ? -24.052 -17.185 -13.359 1.00 93.44 351 GLY A O 1
ATOM 2642 N N . ASP A 1 352 ? -22.274 -16.632 -14.621 1.00 96.75 352 ASP A N 1
ATOM 2643 C CA . ASP A 1 352 ? -21.579 -17.914 -14.505 1.00 96.75 352 ASP A CA 1
ATOM 2644 C C . ASP A 1 352 ? -20.754 -17.912 -13.213 1.00 96.75 352 ASP A C 1
ATOM 2646 O O . ASP A 1 352 ? -19.559 -17.607 -13.186 1.00 96.75 352 ASP A O 1
ATOM 2650 N N . PHE A 1 353 ? -21.451 -18.127 -12.098 1.00 95.88 353 PHE A N 1
ATOM 2651 C CA . PHE A 1 353 ? -20.865 -17.991 -10.770 1.00 95.88 353 PHE A CA 1
ATOM 2652 C C . PHE A 1 353 ? -19.818 -19.066 -10.461 1.00 95.88 353 PHE A C 1
ATOM 2654 O O . PHE A 1 353 ? -18.900 -18.786 -9.699 1.00 95.88 353 PHE A O 1
ATOM 2661 N N . GLU A 1 354 ? -19.930 -20.261 -11.040 1.00 97.31 354 GLU A N 1
ATOM 2662 C CA . GLU A 1 354 ? -18.963 -21.345 -10.819 1.00 97.31 354 GLU A CA 1
ATOM 2663 C C . GLU A 1 354 ? -17.634 -21.032 -11.509 1.00 97.31 354 GLU A C 1
ATOM 2665 O O . GLU A 1 354 ? -16.593 -21.021 -10.850 1.00 97.31 354 GLU A O 1
ATOM 2670 N N . ALA A 1 355 ? -17.667 -20.654 -12.793 1.00 97.25 355 ALA A N 1
ATOM 2671 C CA . ALA A 1 355 ? -16.457 -20.253 -13.510 1.00 97.25 355 ALA A CA 1
ATOM 2672 C C . ALA A 1 355 ? -15.822 -18.988 -12.909 1.00 97.25 355 ALA A C 1
ATOM 2674 O O . ALA A 1 355 ? -14.599 -18.841 -12.892 1.00 97.25 355 ALA A O 1
ATOM 2675 N N . ALA A 1 356 ? -16.642 -18.064 -12.394 1.00 96.62 356 ALA A N 1
ATOM 2676 C CA . ALA A 1 356 ? -16.145 -16.879 -11.704 1.00 96.62 356 ALA A CA 1
ATOM 2677 C C . ALA A 1 356 ? -15.391 -17.234 -10.418 1.00 96.62 356 ALA A C 1
ATOM 2679 O O . ALA A 1 356 ? -14.309 -16.703 -10.172 1.00 96.62 356 ALA A O 1
ATOM 2680 N N . GLU A 1 357 ? -15.958 -18.129 -9.608 1.00 97.81 357 GLU A N 1
ATOM 2681 C CA . GLU A 1 357 ? -15.347 -18.607 -8.370 1.00 97.81 357 GLU A CA 1
ATOM 2682 C C . GLU A 1 357 ? -14.015 -19.309 -8.649 1.00 97.81 357 GLU A C 1
ATOM 2684 O O . GLU A 1 357 ? -13.005 -18.955 -8.039 1.00 97.81 357 GLU A O 1
ATOM 2689 N N . GLU A 1 358 ? -13.981 -20.225 -9.620 1.00 97.62 358 GLU A N 1
ATOM 2690 C CA . GLU A 1 358 ? -12.759 -20.922 -10.039 1.00 97.62 358 GLU A CA 1
ATOM 2691 C C . GLU A 1 358 ? -11.659 -19.940 -10.474 1.00 97.62 358 GLU A C 1
ATOM 2693 O O . GLU A 1 358 ? -10.520 -20.016 -10.003 1.00 97.62 358 GLU A O 1
ATOM 2698 N N . ALA A 1 359 ? -12.001 -18.966 -11.320 1.00 96.75 359 ALA A N 1
ATOM 2699 C CA . ALA A 1 359 ? -11.046 -17.984 -11.818 1.00 96.75 359 ALA A CA 1
ATOM 2700 C C . ALA A 1 359 ? -10.523 -17.055 -10.706 1.00 96.75 359 ALA A C 1
ATOM 2702 O O . ALA A 1 359 ? -9.313 -16.826 -10.617 1.00 96.75 359 ALA A O 1
ATOM 2703 N N . PHE A 1 360 ? -11.382 -16.569 -9.800 1.00 96.81 360 PHE A N 1
ATOM 2704 C CA . PHE A 1 360 ? -10.919 -15.777 -8.654 1.00 96.81 360 PHE A CA 1
ATOM 2705 C C . PHE A 1 360 ? -10.034 -16.594 -7.708 1.00 96.81 360 PHE A C 1
ATOM 2707 O O . PHE A 1 360 ? -9.013 -16.085 -7.249 1.00 96.81 360 PHE A O 1
ATOM 2714 N N . ARG A 1 361 ? -10.358 -17.866 -7.453 1.00 96.62 361 ARG A N 1
ATOM 2715 C CA . ARG A 1 361 ? -9.520 -18.774 -6.650 1.00 96.62 361 ARG A CA 1
ATOM 2716 C C . ARG A 1 361 ? -8.151 -19.006 -7.297 1.00 96.62 361 ARG A C 1
ATOM 2718 O O . ARG A 1 361 ? -7.137 -18.966 -6.604 1.00 96.62 361 ARG A O 1
ATOM 2725 N N . SER A 1 362 ? -8.105 -19.171 -8.618 1.00 94.69 362 SER A N 1
ATOM 2726 C CA . SER A 1 362 ? -6.856 -19.289 -9.387 1.00 94.69 362 SER A CA 1
ATOM 2727 C C . SER A 1 362 ? -6.005 -18.012 -9.319 1.00 94.69 362 SER A C 1
ATOM 2729 O O . SER A 1 362 ? -4.780 -18.062 -9.144 1.00 94.69 362 SER A O 1
ATOM 2731 N N . ALA A 1 363 ? -6.651 -16.843 -9.374 1.00 94.06 363 ALA A N 1
ATOM 2732 C CA . ALA A 1 363 ? -5.987 -15.561 -9.168 1.00 94.06 363 ALA A CA 1
ATOM 2733 C C . ALA A 1 363 ? -5.441 -15.418 -7.736 1.00 94.06 363 ALA A C 1
ATOM 2735 O O . ALA A 1 363 ? -4.282 -15.045 -7.576 1.00 94.06 363 ALA A O 1
ATOM 2736 N N . ILE A 1 364 ? -6.224 -15.779 -6.711 1.00 93.81 364 ILE A N 1
ATOM 2737 C CA . ILE A 1 364 ? -5.792 -15.800 -5.301 1.00 93.81 364 ILE A CA 1
ATOM 2738 C C . ILE A 1 364 ? -4.557 -16.687 -5.127 1.00 93.81 364 ILE A C 1
ATOM 2740 O O . ILE A 1 364 ? -3.562 -16.225 -4.576 1.00 93.81 364 ILE A O 1
ATOM 2744 N N . ALA A 1 365 ? -4.569 -17.910 -5.664 1.00 91.56 365 ALA A N 1
ATOM 2745 C CA . ALA A 1 365 ? -3.423 -18.817 -5.589 1.00 91.56 365 ALA A CA 1
ATOM 2746 C C . ALA A 1 365 ? -2.160 -18.214 -6.233 1.00 91.56 365 ALA A C 1
ATOM 2748 O O . ALA A 1 365 ? -1.054 -18.368 -5.718 1.00 91.56 365 ALA A O 1
ATOM 2749 N N . SER A 1 366 ? -2.316 -17.473 -7.333 1.00 90.00 366 SER A N 1
ATOM 2750 C CA . SER A 1 366 ? -1.204 -16.763 -7.978 1.00 90.00 366 SER A CA 1
ATOM 2751 C C . SER A 1 366 ? -0.660 -15.622 -7.103 1.00 90.00 366 SER A C 1
ATOM 2753 O O . SER A 1 366 ? 0.554 -15.456 -7.006 1.00 90.00 366 SER A O 1
ATOM 2755 N N . VAL A 1 367 ? -1.533 -14.877 -6.413 1.00 89.12 367 VAL A N 1
ATOM 2756 C CA . VAL A 1 367 ? -1.132 -13.845 -5.435 1.00 89.12 367 VAL A CA 1
ATOM 2757 C C . VAL A 1 367 ? -0.429 -14.464 -4.227 1.00 89.12 367 VAL A C 1
ATOM 2759 O O . VAL A 1 367 ? 0.576 -13.930 -3.762 1.00 89.12 367 VAL A O 1
ATOM 2762 N N . GLU A 1 368 ? -0.910 -15.601 -3.727 1.00 87.38 368 GLU A N 1
ATOM 2763 C CA . GLU A 1 368 ? -0.250 -16.322 -2.637 1.00 87.38 368 GLU A CA 1
ATOM 2764 C C . GLU A 1 368 ? 1.160 -16.768 -3.046 1.00 87.38 368 GLU A C 1
ATOM 2766 O O . GLU A 1 368 ? 2.096 -16.541 -2.286 1.00 87.38 368 GLU A O 1
ATOM 2771 N N . LEU A 1 369 ? 1.357 -17.287 -4.264 1.00 83.88 369 LEU A N 1
ATOM 2772 C CA . LEU A 1 369 ? 2.694 -17.621 -4.782 1.00 83.88 369 LEU A CA 1
ATOM 2773 C C . LEU A 1 369 ? 3.627 -16.400 -4.854 1.00 83.88 369 LEU A C 1
ATOM 2775 O O . LEU A 1 369 ? 4.802 -16.509 -4.494 1.00 83.88 369 LEU A O 1
ATOM 2779 N N . LEU A 1 370 ? 3.114 -15.234 -5.264 1.00 81.38 370 LEU A N 1
ATOM 2780 C CA . LEU A 1 370 ? 3.881 -13.982 -5.246 1.00 81.38 370 LEU A CA 1
ATOM 2781 C C . LEU A 1 370 ? 4.300 -13.613 -3.817 1.00 81.38 370 LEU A C 1
ATOM 2783 O O . LEU A 1 370 ? 5.477 -13.347 -3.566 1.00 81.38 370 LEU A O 1
ATOM 2787 N N . LEU A 1 371 ? 3.369 -13.671 -2.862 1.00 81.19 371 LEU A N 1
ATOM 2788 C CA . LEU A 1 371 ? 3.645 -13.395 -1.448 1.00 81.19 371 LEU A CA 1
ATOM 2789 C C . LEU A 1 371 ? 4.681 -14.361 -0.868 1.00 81.19 371 LEU A C 1
ATOM 2791 O O . LEU A 1 371 ? 5.588 -13.933 -0.157 1.00 81.19 371 LEU A O 1
ATOM 2795 N N . CYS A 1 372 ? 4.591 -15.640 -1.219 1.00 79.31 372 CYS A N 1
ATOM 2796 C CA . CYS A 1 372 ? 5.556 -16.665 -0.839 1.00 79.31 372 CYS A CA 1
ATOM 2797 C C . CYS A 1 372 ? 6.964 -16.320 -1.312 1.00 79.31 372 CYS A C 1
ATOM 2799 O O . CYS A 1 372 ? 7.887 -16.259 -0.501 1.00 79.31 372 CYS A O 1
ATOM 2801 N N . SER A 1 373 ? 7.104 -15.993 -2.598 1.00 73.50 373 SER A N 1
ATOM 2802 C CA . SER A 1 373 ? 8.394 -15.623 -3.184 1.00 73.50 373 SER A CA 1
ATOM 2803 C C . SER A 1 373 ? 9.004 -14.360 -2.556 1.00 73.50 373 SER A C 1
ATOM 2805 O O . SER A 1 373 ? 10.225 -14.253 -2.442 1.00 73.50 373 SER A O 1
ATOM 2807 N N . ALA A 1 374 ? 8.164 -13.432 -2.080 1.00 71.81 374 ALA A N 1
ATOM 2808 C CA . ALA A 1 374 ? 8.598 -12.236 -1.359 1.00 71.81 374 ALA A CA 1
ATOM 2809 C C . ALA A 1 374 ? 8.948 -12.510 0.120 1.00 71.81 374 ALA A C 1
ATOM 2811 O O . ALA A 1 374 ? 9.801 -11.830 0.701 1.00 71.81 374 ALA A O 1
ATOM 2812 N N . SER A 1 375 ? 8.307 -13.510 0.738 1.00 65.56 375 SER A N 1
ATOM 2813 C CA . SER A 1 375 ? 8.435 -13.826 2.169 1.00 65.56 375 SER A CA 1
ATOM 2814 C C . SER A 1 375 ? 9.755 -14.496 2.563 1.00 65.56 375 SER A C 1
ATOM 2816 O O . SER A 1 375 ? 10.181 -14.348 3.710 1.00 65.56 375 SER A O 1
ATOM 2818 N N . ASP A 1 376 ? 10.459 -15.134 1.618 1.00 62.78 376 ASP A N 1
ATOM 2819 C CA . ASP A 1 376 ? 11.746 -15.822 1.845 1.00 62.78 376 ASP A CA 1
ATOM 2820 C C . ASP A 1 376 ? 12.843 -14.924 2.459 1.00 62.78 376 ASP A C 1
ATOM 2822 O O . ASP A 1 376 ? 13.867 -15.410 2.948 1.00 62.78 376 ASP A O 1
ATOM 2826 N N . HIS A 1 377 ? 12.621 -13.607 2.468 1.00 57.41 377 HIS A N 1
ATOM 2827 C CA . HIS A 1 377 ? 13.583 -12.590 2.880 1.00 57.41 377 HIS A CA 1
ATOM 2828 C C . HIS A 1 377 ? 13.181 -11.820 4.146 1.00 57.41 377 HIS A C 1
ATOM 2830 O O . HIS A 1 377 ? 13.738 -10.753 4.384 1.00 57.41 377 HIS A O 1
ATOM 2836 N N . ALA A 1 378 ? 12.247 -12.347 4.958 1.00 51.84 378 ALA A N 1
ATOM 2837 C CA . ALA A 1 378 ? 11.793 -11.723 6.216 1.00 51.84 378 ALA A CA 1
ATOM 2838 C C . ALA A 1 378 ? 11.500 -10.220 6.051 1.00 51.84 378 ALA A C 1
ATOM 2840 O O . ALA A 1 378 ? 11.864 -9.397 6.889 1.00 51.84 378 ALA A O 1
ATOM 2841 N N . SER A 1 379 ? 10.932 -9.860 4.901 1.00 53.75 379 SER A N 1
ATOM 2842 C CA . SER A 1 379 ? 10.877 -8.478 4.467 1.00 53.75 379 SER A CA 1
ATOM 2843 C C . SER A 1 379 ? 9.541 -7.850 4.842 1.00 53.75 379 SER A C 1
ATOM 2845 O O . SER A 1 379 ? 8.484 -8.464 4.681 1.00 53.75 379 SER A O 1
ATOM 2847 N N . ASP A 1 380 ? 9.583 -6.594 5.280 1.00 57.66 380 ASP A N 1
ATOM 2848 C CA . ASP A 1 380 ? 8.432 -5.736 5.595 1.00 57.66 380 ASP A CA 1
ATOM 2849 C C . ASP A 1 380 ? 7.492 -5.489 4.375 1.00 57.66 380 ASP A C 1
ATOM 2851 O O . ASP A 1 380 ? 6.596 -4.651 4.412 1.00 57.66 380 ASP A O 1
ATOM 2855 N N . HIS A 1 381 ? 7.679 -6.208 3.259 1.00 59.06 381 HIS A N 1
ATOM 2856 C CA . HIS A 1 381 ? 7.060 -5.969 1.949 1.00 59.06 381 HIS A CA 1
ATOM 2857 C C . HIS A 1 381 ? 5.702 -6.643 1.756 1.00 59.06 381 HIS A C 1
ATOM 2859 O O . HIS A 1 381 ? 4.890 -6.218 0.929 1.00 59.06 381 HIS A O 1
ATOM 2865 N N . ALA A 1 382 ? 5.461 -7.728 2.481 1.00 67.06 382 ALA A N 1
ATOM 2866 C CA . ALA A 1 382 ? 4.325 -8.594 2.226 1.00 67.06 382 ALA A CA 1
ATOM 2867 C C . ALA A 1 382 ? 2.945 -7.922 2.487 1.00 67.06 382 ALA A C 1
ATOM 2869 O O . ALA A 1 382 ? 2.023 -8.184 1.707 1.00 67.06 382 ALA A O 1
ATOM 2870 N N . PRO A 1 383 ? 2.789 -6.973 3.440 1.00 68.94 383 PRO A N 1
ATOM 2871 C CA . PRO A 1 383 ? 1.553 -6.194 3.569 1.00 68.94 383 PRO A CA 1
ATOM 2872 C C . PRO A 1 383 ? 1.188 -5.376 2.313 1.00 68.94 383 PRO A C 1
ATOM 2874 O O . PRO A 1 383 ? 0.022 -5.335 1.921 1.00 68.94 383 PRO A O 1
ATOM 2877 N N . PHE A 1 384 ? 2.171 -4.783 1.621 1.00 70.12 384 PHE A N 1
ATOM 2878 C CA . PHE A 1 384 ? 1.929 -3.973 0.413 1.00 70.12 384 PHE A CA 1
ATOM 2879 C C . PHE A 1 384 ? 1.516 -4.798 -0.793 1.00 70.12 384 PHE A C 1
ATOM 2881 O O . PHE A 1 384 ? 0.651 -4.391 -1.576 1.00 70.12 384 PHE A O 1
ATOM 2888 N N . LEU A 1 385 ? 2.159 -5.954 -0.968 1.00 77.25 385 LEU A N 1
ATOM 2889 C CA . LEU A 1 385 ? 1.827 -6.868 -2.052 1.00 77.25 385 LEU A CA 1
ATOM 2890 C C . LEU A 1 385 ? 0.364 -7.287 -1.941 1.00 77.25 385 LEU A C 1
ATOM 2892 O O . LEU A 1 385 ? -0.369 -7.176 -2.918 1.00 77.25 385 LEU A O 1
ATOM 2896 N N . LEU A 1 386 ? -0.102 -7.645 -0.745 1.00 80.88 386 LEU A N 1
ATOM 2897 C CA . LEU A 1 386 ? -1.502 -8.005 -0.559 1.00 80.88 386 LEU A CA 1
ATOM 2898 C C . LEU A 1 386 ? -2.448 -6.817 -0.791 1.00 80.88 386 LEU A C 1
ATOM 2900 O O . LEU A 1 386 ? -3.417 -6.959 -1.534 1.00 80.88 386 LEU A O 1
ATOM 2904 N N . ALA A 1 387 ? -2.134 -5.631 -0.259 1.00 78.94 387 ALA A N 1
ATOM 2905 C CA . ALA A 1 387 ? -2.949 -4.431 -0.477 1.00 78.94 387 ALA A CA 1
ATOM 2906 C C . ALA A 1 387 ? -3.095 -4.069 -1.971 1.00 78.94 387 ALA A C 1
ATOM 2908 O O . ALA A 1 387 ? -4.167 -3.649 -2.411 1.00 78.94 387 ALA A O 1
ATOM 2909 N N . SER A 1 388 ? -2.043 -4.270 -2.773 1.00 77.69 388 SER A N 1
ATOM 2910 C CA . SER A 1 388 ? -2.050 -4.015 -4.224 1.00 77.69 388 SER A CA 1
ATOM 2911 C C . SER A 1 388 ? -2.654 -5.152 -5.063 1.00 77.69 388 SER A C 1
ATOM 2913 O O . SER A 1 388 ? -3.055 -4.911 -6.201 1.00 77.69 388 SER A O 1
ATOM 2915 N N . HIS A 1 389 ? -2.775 -6.359 -4.502 1.00 87.19 389 HIS A N 1
ATOM 2916 C CA . HIS A 1 389 ? -3.247 -7.569 -5.189 1.00 87.19 389 HIS A CA 1
ATOM 2917 C C . HIS A 1 389 ? -4.527 -8.155 -4.565 1.00 87.19 389 HIS A C 1
ATOM 2919 O O . HIS A 1 389 ? -4.839 -9.329 -4.752 1.00 87.19 389 HIS A O 1
ATOM 2925 N N . ARG A 1 390 ? -5.302 -7.351 -3.826 1.00 89.81 390 ARG A N 1
ATOM 2926 C CA . ARG A 1 390 ? -6.542 -7.797 -3.163 1.00 89.81 390 ARG A CA 1
ATOM 2927 C C . ARG A 1 390 ? -7.745 -7.972 -4.093 1.00 89.81 390 ARG A C 1
ATOM 2929 O O . ARG A 1 390 ? -8.726 -8.585 -3.684 1.00 89.81 390 ARG A O 1
ATOM 2936 N N . ALA A 1 391 ? -7.685 -7.466 -5.328 1.00 91.38 391 ALA A N 1
ATOM 2937 C CA . ALA A 1 391 ? -8.818 -7.479 -6.262 1.00 91.38 391 ALA A CA 1
ATOM 2938 C C . ALA A 1 391 ? -9.484 -8.869 -6.440 1.00 91.38 391 ALA A C 1
ATOM 2940 O O . ALA A 1 391 ? -10.714 -8.921 -6.397 1.00 91.38 391 ALA A O 1
ATOM 2941 N N . PRO A 1 392 ? -8.743 -9.997 -6.515 1.00 94.62 392 PRO A N 1
ATOM 2942 C CA . PRO A 1 392 ? -9.348 -11.331 -6.552 1.00 94.62 392 PRO A CA 1
ATOM 2943 C C . PRO A 1 392 ? -10.174 -11.683 -5.307 1.00 94.62 392 PRO A C 1
ATOM 2945 O O . PRO A 1 392 ? -11.257 -12.254 -5.423 1.00 94.62 392 PRO A O 1
ATOM 2948 N N . TYR A 1 393 ? -9.694 -11.311 -4.114 1.00 95.12 393 TYR A N 1
ATOM 2949 C CA . TYR A 1 393 ? -10.421 -11.515 -2.858 1.00 95.12 393 TYR A CA 1
ATOM 2950 C C . TYR A 1 393 ? -11.687 -10.656 -2.824 1.00 95.12 393 TYR A C 1
ATOM 2952 O O . TYR A 1 393 ? -12.765 -11.153 -2.504 1.00 95.12 393 TYR A O 1
ATOM 2960 N N . GLU A 1 394 ? -11.583 -9.380 -3.207 1.00 93.69 394 GLU A N 1
ATOM 2961 C CA . GLU A 1 394 ? -12.729 -8.467 -3.291 1.00 93.69 394 GLU A CA 1
ATOM 2962 C C . GLU A 1 394 ? -13.787 -8.974 -4.286 1.00 93.69 394 GLU A C 1
ATOM 2964 O O . GLU A 1 394 ? -14.984 -8.963 -3.980 1.00 93.69 394 GLU A O 1
ATOM 2969 N N . GLY A 1 395 ? -13.348 -9.465 -5.449 1.00 93.81 395 GLY A N 1
ATOM 2970 C CA . GLY A 1 395 ? -14.197 -10.063 -6.478 1.00 93.81 395 GLY A CA 1
ATOM 2971 C C . GLY A 1 395 ? -14.935 -11.304 -5.981 1.00 93.81 395 GLY A C 1
ATOM 2972 O O . GLY A 1 395 ? -16.147 -11.419 -6.179 1.00 93.81 395 GLY A O 1
ATOM 2973 N N . LEU A 1 396 ? -14.247 -12.190 -5.260 1.00 96.44 396 LEU A N 1
ATOM 2974 C CA . LEU A 1 396 ? -14.844 -13.403 -4.704 1.00 96.44 396 LEU A CA 1
ATOM 2975 C C . LEU A 1 396 ? -15.801 -13.115 -3.531 1.00 96.44 396 LEU A C 1
ATOM 2977 O O . LEU A 1 396 ? -16.885 -13.697 -3.464 1.00 96.44 396 LEU A O 1
ATOM 2981 N N . ILE A 1 397 ? -15.475 -12.158 -2.652 1.00 95.75 397 ILE A N 1
ATOM 2982 C CA . ILE A 1 397 ? -16.404 -11.680 -1.609 1.00 95.75 397 ILE A CA 1
ATOM 2983 C C . ILE A 1 397 ? -17.682 -11.141 -2.259 1.00 95.75 397 ILE A C 1
ATOM 2985 O O . ILE A 1 397 ? -18.790 -11.474 -1.832 1.00 95.75 397 ILE A O 1
ATOM 2989 N N . MET A 1 398 ? -17.538 -10.338 -3.317 1.00 93.56 398 MET A N 1
ATOM 2990 C CA . MET A 1 398 ? -18.666 -9.789 -4.068 1.00 93.56 398 MET A CA 1
ATOM 2991 C C . MET A 1 398 ? -19.514 -10.884 -4.723 1.00 93.56 398 MET A C 1
ATOM 2993 O O . MET A 1 398 ? -20.744 -10.809 -4.712 1.00 93.56 398 MET A O 1
ATOM 2997 N N . LEU A 1 399 ? -18.870 -11.907 -5.286 1.00 95.38 399 LEU A N 1
ATOM 2998 C CA . LEU A 1 399 ? -19.532 -13.046 -5.914 1.00 95.38 399 LEU A CA 1
ATOM 2999 C C . LEU A 1 399 ? -20.454 -13.774 -4.928 1.00 95.38 399 LEU A C 1
ATOM 3001 O O . LEU A 1 399 ? -21.637 -13.972 -5.213 1.00 95.38 399 LEU A O 1
ATOM 3005 N N . HIS A 1 400 ? -19.941 -14.107 -3.742 1.00 97.19 400 HIS A N 1
ATOM 3006 C CA . HIS A 1 400 ? -20.729 -14.750 -2.691 1.00 97.19 400 HIS A CA 1
ATOM 3007 C C . HIS A 1 400 ? -21.817 -13.818 -2.140 1.00 97.19 400 HIS A C 1
ATOM 3009 O O . HIS A 1 400 ? -22.960 -14.242 -1.955 1.00 97.19 400 HIS A O 1
ATOM 3015 N N . ALA A 1 401 ? -21.518 -12.528 -1.962 1.00 95.06 401 ALA A N 1
ATOM 3016 C CA . ALA A 1 401 ? -22.501 -11.533 -1.532 1.00 95.06 401 ALA A CA 1
ATOM 3017 C C . ALA A 1 401 ? -23.700 -11.434 -2.495 1.00 95.06 401 ALA A C 1
ATOM 3019 O O . ALA A 1 401 ? -24.848 -11.411 -2.050 1.00 95.06 401 ALA A O 1
ATOM 3020 N N . LYS A 1 402 ? -23.466 -11.454 -3.814 1.00 93.12 402 LYS A N 1
ATOM 3021 C CA . LYS A 1 402 ? -24.532 -11.469 -4.837 1.00 93.12 402 LYS A CA 1
ATOM 3022 C C . LYS A 1 402 ? -25.431 -12.699 -4.765 1.00 93.12 402 LYS A C 1
ATOM 3024 O O . LYS A 1 402 ? -26.605 -12.613 -5.115 1.00 93.12 402 LYS A O 1
ATOM 3029 N N . ARG A 1 403 ? -24.899 -13.826 -4.292 1.00 95.81 403 ARG A N 1
ATOM 3030 C CA . ARG A 1 403 ? -25.634 -15.086 -4.103 1.00 95.81 403 ARG A CA 1
ATOM 3031 C C . ARG A 1 403 ? -26.307 -15.182 -2.728 1.00 95.81 403 ARG A C 1
ATOM 3033 O O . ARG A 1 403 ? -26.918 -16.203 -2.432 1.00 95.81 403 ARG A O 1
ATOM 3040 N N . GLY A 1 404 ? -26.177 -14.162 -1.872 1.00 96.12 404 GLY A N 1
ATOM 3041 C CA . GLY A 1 404 ? -26.641 -14.208 -0.479 1.00 96.12 404 GLY A CA 1
ATOM 3042 C C . GLY A 1 404 ? -25.854 -15.188 0.403 1.00 96.12 404 GLY A C 1
ATOM 3043 O O . GLY A 1 404 ? -26.314 -15.559 1.480 1.00 96.12 404 GLY A O 1
ATOM 3044 N N . GLN A 1 405 ? -24.675 -15.618 -0.051 1.00 97.56 405 GLN A N 1
ATOM 3045 C CA . GLN A 1 405 ? -23.792 -16.585 0.602 1.00 97.56 405 GLN A CA 1
ATOM 3046 C C . GLN A 1 405 ? -22.866 -15.875 1.602 1.00 97.56 405 GLN A C 1
ATOM 3048 O O . GLN A 1 405 ? -21.653 -15.786 1.419 1.00 97.56 405 GLN A O 1
ATOM 3053 N N . TRP A 1 406 ? -23.451 -15.288 2.648 1.00 97.25 406 TRP A N 1
ATOM 3054 C CA . TRP A 1 406 ? -22.732 -14.399 3.572 1.00 97.25 406 TRP A CA 1
ATOM 3055 C C . TRP A 1 406 ? -21.628 -15.101 4.370 1.00 97.25 406 TRP A C 1
ATOM 3057 O O . TRP A 1 406 ? -20.610 -14.483 4.671 1.00 97.25 406 TRP A O 1
ATOM 3067 N N . GLU A 1 407 ? -21.803 -16.385 4.682 1.00 97.38 407 GLU A N 1
ATOM 3068 C CA . GLU A 1 407 ? -20.781 -17.197 5.351 1.00 97.38 407 GLU A CA 1
ATOM 3069 C C . GLU A 1 407 ? -19.568 -17.432 4.452 1.00 97.38 407 GLU A C 1
ATOM 3071 O O . GLU A 1 407 ? -18.439 -17.274 4.904 1.00 97.38 407 GLU A O 1
ATOM 3076 N N . GLN A 1 408 ? -19.779 -17.720 3.167 1.00 97.75 408 GLN A N 1
ATOM 3077 C CA . GLN A 1 408 ? -18.696 -17.880 2.196 1.00 97.75 408 GLN A CA 1
ATOM 3078 C C . GLN A 1 408 ? -17.994 -16.541 1.935 1.00 97.75 408 GLN A C 1
ATOM 3080 O O . GLN A 1 408 ? -16.768 -16.483 1.906 1.00 97.75 408 GLN A O 1
ATOM 3085 N N . ALA A 1 409 ? -18.750 -15.442 1.840 1.00 97.19 409 ALA A N 1
ATOM 3086 C CA . ALA A 1 409 ? -18.178 -14.098 1.756 1.00 97.19 409 ALA A CA 1
ATOM 3087 C C . ALA A 1 409 ? -17.289 -13.787 2.975 1.00 97.19 409 ALA A C 1
ATOM 3089 O O . ALA A 1 409 ? -16.170 -13.300 2.821 1.00 97.19 409 ALA A O 1
ATOM 3090 N N . LEU A 1 410 ? -17.756 -14.116 4.185 1.00 97.12 410 LEU A N 1
ATOM 3091 C CA . LEU A 1 410 ? -16.967 -13.990 5.407 1.00 97.12 410 LEU A CA 1
ATOM 3092 C C . LEU A 1 410 ? -15.735 -14.899 5.381 1.00 97.12 410 LEU A C 1
ATOM 3094 O O . LEU A 1 410 ? -14.658 -14.436 5.737 1.00 97.12 410 LEU A O 1
ATOM 3098 N N . GLN A 1 411 ? -15.847 -16.144 4.913 1.00 97.00 411 GLN A N 1
ATOM 3099 C CA . GLN A 1 411 ? -14.707 -17.057 4.798 1.00 97.00 411 GLN A CA 1
ATOM 3100 C C . GLN A 1 411 ? -13.577 -16.451 3.956 1.00 97.00 411 GLN A C 1
ATOM 3102 O O . GLN A 1 411 ? -12.423 -16.530 4.365 1.00 97.00 411 GLN A O 1
ATOM 3107 N N . VAL A 1 412 ? -13.895 -15.782 2.845 1.00 96.50 412 VAL A N 1
ATOM 3108 C CA . VAL A 1 412 ? -12.890 -15.118 1.994 1.00 96.50 412 VAL A CA 1
ATOM 3109 C C . VAL A 1 412 ? -12.282 -13.888 2.679 1.00 96.50 412 VAL A C 1
ATOM 3111 O O . VAL A 1 412 ? -11.082 -13.651 2.555 1.00 96.50 412 VAL A O 1
ATOM 3114 N N . VAL A 1 413 ? -13.060 -13.137 3.471 1.00 95.19 413 VAL A N 1
ATOM 3115 C CA . VAL A 1 413 ? -12.499 -12.083 4.342 1.00 95.19 413 VAL A CA 1
ATOM 3116 C C . VAL A 1 413 ? -11.480 -12.682 5.318 1.00 95.19 413 VAL A C 1
ATOM 3118 O O . VAL A 1 413 ? -10.415 -12.103 5.515 1.00 95.19 413 VAL A O 1
ATOM 3121 N N . LEU A 1 414 ? -11.765 -13.856 5.891 1.00 94.00 414 LEU A N 1
ATOM 3122 C CA . LEU A 1 414 ? -10.837 -14.554 6.786 1.00 94.00 414 LEU A CA 1
ATOM 3123 C C . LEU A 1 414 ? -9.578 -15.046 6.064 1.00 94.00 414 LEU A C 1
ATOM 3125 O O . LEU A 1 414 ? -8.497 -14.986 6.641 1.00 94.00 414 LEU A O 1
ATOM 3129 N N . GLU A 1 415 ? -9.689 -15.503 4.817 1.00 93.25 415 GLU A N 1
ATOM 3130 C CA . GLU A 1 415 ? -8.532 -15.875 3.987 1.00 93.25 415 GLU A CA 1
ATOM 3131 C C . GLU A 1 415 ? -7.604 -14.683 3.760 1.00 93.25 415 GLU A C 1
ATOM 3133 O O . GLU A 1 415 ? -6.400 -14.775 4.003 1.00 93.25 415 GLU A O 1
ATOM 3138 N N . MET A 1 416 ? -8.174 -13.545 3.364 1.00 91.19 416 MET A N 1
ATOM 3139 C CA . MET A 1 416 ? -7.431 -12.305 3.150 1.00 91.19 416 MET A CA 1
ATOM 3140 C C . MET A 1 416 ? -6.776 -11.813 4.451 1.00 91.19 416 MET A C 1
ATOM 3142 O O . MET A 1 416 ? -5.591 -11.482 4.470 1.00 91.19 416 MET A O 1
ATOM 3146 N N . ASP A 1 417 ? -7.512 -11.823 5.564 1.00 88.88 417 ASP A N 1
ATOM 3147 C CA . ASP A 1 417 ? -6.992 -11.484 6.892 1.00 88.88 417 ASP A CA 1
ATOM 3148 C C . ASP A 1 417 ? -5.856 -12.408 7.335 1.00 88.88 417 ASP A C 1
ATOM 3150 O O . ASP A 1 417 ? -4.888 -11.950 7.945 1.00 88.88 417 ASP A O 1
ATOM 3154 N N . ARG A 1 418 ? -5.959 -13.711 7.046 1.00 87.00 418 ARG A N 1
ATOM 3155 C CA . ARG A 1 418 ? -4.912 -14.695 7.351 1.00 87.00 418 ARG A CA 1
ATOM 3156 C C . ARG A 1 418 ? -3.641 -14.330 6.613 1.00 87.00 418 ARG A C 1
ATOM 3158 O O . ARG A 1 418 ? -2.576 -14.348 7.220 1.00 87.00 418 ARG A O 1
ATOM 3165 N N . MET A 1 419 ? -3.756 -13.978 5.336 1.00 82.31 419 MET A N 1
ATOM 3166 C CA . MET A 1 419 ? -2.604 -13.550 4.558 1.00 82.31 419 MET A CA 1
ATOM 3167 C C . MET A 1 419 ? -1.997 -12.285 5.161 1.00 82.31 419 MET A C 1
ATOM 3169 O O . MET A 1 419 ? -0.812 -12.304 5.476 1.00 82.31 419 MET A O 1
ATOM 3173 N N . HIS A 1 420 ? -2.792 -11.259 5.488 1.00 78.00 420 HIS A N 1
ATOM 3174 C CA . HIS A 1 420 ? -2.274 -10.087 6.204 1.00 78.00 420 HIS A CA 1
ATOM 3175 C C . HIS A 1 420 ? -1.561 -10.463 7.515 1.00 78.00 420 HIS A C 1
ATOM 3177 O O . HIS A 1 420 ? -0.456 -9.990 7.776 1.00 78.00 420 HIS A O 1
ATOM 3183 N N . LEU A 1 421 ? -2.131 -11.358 8.326 1.00 72.19 421 LEU A N 1
ATOM 3184 C CA . LEU A 1 421 ? -1.499 -11.812 9.566 1.00 72.19 421 LEU A CA 1
ATOM 3185 C C . LEU A 1 421 ? -0.187 -12.558 9.323 1.00 72.19 421 LEU A C 1
ATOM 3187 O O . LEU A 1 421 ? 0.788 -12.273 10.012 1.00 72.19 421 LEU A O 1
ATOM 3191 N N . LEU A 1 422 ? -0.131 -13.483 8.363 1.00 66.12 422 LEU A N 1
ATOM 3192 C CA . LEU A 1 422 ? 1.102 -14.195 8.009 1.00 66.12 422 LEU A CA 1
ATOM 3193 C C . LEU A 1 422 ? 2.183 -13.211 7.551 1.00 66.12 422 LEU A C 1
ATOM 3195 O O . LEU A 1 422 ? 3.329 -13.320 7.979 1.00 66.12 422 LEU A O 1
ATOM 3199 N N . THR A 1 423 ? 1.804 -12.204 6.758 1.00 62.44 423 THR A N 1
ATOM 3200 C CA . THR A 1 423 ? 2.732 -11.161 6.301 1.00 62.44 423 THR A CA 1
ATOM 3201 C C . THR A 1 423 ? 3.226 -10.270 7.436 1.00 62.44 423 THR A C 1
ATOM 3203 O O . THR A 1 423 ? 4.414 -9.979 7.520 1.00 62.44 423 THR A O 1
ATOM 3206 N N . ALA A 1 424 ? 2.343 -9.873 8.353 1.00 62.38 424 ALA A N 1
ATOM 3207 C CA . ALA A 1 424 ? 2.692 -8.977 9.446 1.00 62.38 424 ALA A CA 1
ATOM 3208 C C . ALA A 1 424 ? 3.466 -9.689 10.565 1.00 62.38 424 ALA A C 1
ATOM 3210 O O . ALA A 1 424 ? 4.324 -9.085 11.208 1.00 62.38 424 ALA A O 1
ATOM 3211 N N . THR A 1 425 ? 3.186 -10.971 10.801 1.00 61.97 425 THR A N 1
ATOM 3212 C CA . THR A 1 425 ? 3.869 -11.786 11.819 1.00 61.97 425 THR A CA 1
ATOM 3213 C C . THR A 1 425 ? 5.128 -12.468 11.300 1.00 61.97 425 THR A C 1
ATOM 3215 O O . THR A 1 425 ? 5.728 -13.225 12.068 1.00 61.97 425 THR A O 1
ATOM 3218 N N . GLY A 1 426 ? 5.509 -12.193 10.038 1.00 55.47 426 GLY A N 1
ATOM 3219 C CA . GLY A 1 426 ? 6.697 -12.694 9.351 1.00 55.47 426 GLY A CA 1
ATOM 3220 C C . GLY A 1 426 ? 7.837 -12.860 10.338 1.00 55.47 426 GLY A C 1
ATOM 3221 O O . GLY A 1 426 ? 8.389 -11.889 10.852 1.00 55.47 426 GLY A O 1
ATOM 3222 N N . SER A 1 427 ? 8.053 -14.115 10.719 1.00 45.97 427 SER A N 1
ATOM 3223 C CA . SER A 1 427 ? 8.823 -14.464 11.897 1.00 45.97 427 SER A CA 1
ATOM 3224 C C . SER A 1 427 ? 10.230 -13.933 11.697 1.00 45.97 427 SER A C 1
ATOM 3226 O O . SER A 1 427 ? 10.889 -14.308 10.725 1.00 45.97 427 SER A O 1
ATOM 3228 N N . GLY A 1 428 ? 10.674 -13.046 12.593 1.00 47.47 428 GLY A N 1
ATOM 3229 C CA . GLY A 1 428 ? 12.067 -12.621 12.619 1.00 47.47 428 GLY A CA 1
ATOM 3230 C C . GLY A 1 428 ? 12.970 -13.856 12.552 1.00 47.47 428 GLY A C 1
ATOM 3231 O O . GLY A 1 428 ? 12.551 -14.931 13.002 1.00 47.47 428 GLY A O 1
ATOM 3232 N N . PRO A 1 429 ? 14.164 -13.753 11.945 1.00 43.59 429 PRO A N 1
ATOM 3233 C CA . PRO A 1 429 ? 15.067 -14.886 11.830 1.00 43.59 429 PRO A CA 1
ATOM 3234 C C . PRO A 1 429 ? 15.231 -15.503 13.218 1.00 43.59 429 PRO A C 1
ATOM 3236 O O . PRO A 1 429 ? 15.784 -14.881 14.119 1.00 43.59 429 PRO A O 1
ATOM 3239 N N . HIS A 1 430 ? 14.697 -16.711 13.417 1.00 44.72 430 HIS A N 1
ATOM 3240 C CA . HIS A 1 430 ? 15.044 -17.491 14.590 1.00 44.72 430 HIS A CA 1
ATOM 3241 C C . HIS A 1 430 ? 16.548 -17.749 14.469 1.00 44.72 430 HIS A C 1
ATOM 3243 O O . HIS A 1 430 ? 16.978 -18.578 13.667 1.00 44.72 430 HIS A O 1
ATOM 3249 N N . GLU A 1 431 ? 17.344 -16.970 15.203 1.00 43.53 431 GLU A N 1
ATOM 3250 C CA . GLU A 1 431 ? 18.782 -17.150 15.377 1.00 43.53 431 GLU A CA 1
ATOM 3251 C C . GLU A 1 431 ? 19.010 -18.506 16.052 1.00 43.53 431 GLU A C 1
ATOM 3253 O O . GLU A 1 431 ? 19.057 -18.637 17.272 1.00 43.53 431 GLU A O 1
ATOM 3258 N N . GLY A 1 432 ? 19.033 -19.569 15.256 1.00 42.94 432 GLY A N 1
ATOM 3259 C CA . GLY A 1 432 ? 19.084 -20.923 15.781 1.00 42.94 432 GLY A CA 1
ATOM 3260 C C . GLY A 1 432 ? 19.016 -21.961 14.675 1.00 42.94 432 GLY A C 1
ATOM 3261 O O . GLY A 1 432 ? 17.967 -22.544 14.437 1.00 42.94 432 GLY A O 1
ATOM 3262 N N . ALA A 1 433 ? 20.172 -22.211 14.063 1.00 43.09 433 ALA A N 1
ATOM 3263 C CA . ALA A 1 433 ? 20.488 -23.265 13.096 1.00 43.09 433 ALA A CA 1
ATOM 3264 C C . ALA A 1 433 ? 20.152 -22.983 11.608 1.00 43.09 433 ALA A C 1
ATOM 3266 O O . ALA A 1 433 ? 18.982 -22.896 11.229 1.00 43.09 433 ALA A O 1
ATOM 3267 N N . PRO A 1 434 ? 21.173 -22.949 10.722 1.00 46.62 434 PRO A N 1
ATOM 3268 C CA . PRO A 1 434 ? 20.996 -22.991 9.274 1.00 46.62 434 PRO A CA 1
ATOM 3269 C C . PRO A 1 434 ? 20.556 -24.404 8.865 1.00 46.62 434 PRO A C 1
ATOM 3271 O O . PRO A 1 434 ? 21.351 -25.226 8.417 1.00 46.62 434 PRO A O 1
ATOM 3274 N N . THR A 1 435 ? 19.283 -24.726 9.074 1.00 46.38 435 THR A N 1
ATOM 3275 C CA . THR A 1 435 ? 18.680 -25.924 8.485 1.00 46.38 435 THR A CA 1
ATOM 3276 C C . THR A 1 435 ? 18.208 -25.592 7.073 1.00 46.38 435 THR A C 1
ATOM 3278 O O . THR A 1 435 ? 17.707 -24.498 6.812 1.00 46.38 435 THR A O 1
ATOM 3281 N N . GLN A 1 436 ? 18.467 -26.514 6.144 1.00 52.56 436 GLN A N 1
ATOM 3282 C CA . GLN A 1 436 ? 18.214 -26.384 4.709 1.00 52.56 436 GLN A CA 1
ATOM 3283 C C . GLN A 1 436 ? 16.798 -25.845 4.441 1.00 52.56 436 GLN A C 1
ATOM 3285 O O . GLN A 1 436 ? 15.810 -26.542 4.646 1.00 52.56 436 GLN A O 1
ATOM 3290 N N . ARG A 1 437 ? 16.714 -24.596 3.962 1.00 53.31 437 ARG A N 1
ATOM 3291 C CA . ARG A 1 437 ? 15.482 -23.890 3.554 1.00 53.31 437 ARG A CA 1
ATOM 3292 C C . ARG A 1 437 ? 14.902 -24.376 2.212 1.00 53.31 437 ARG A C 1
ATOM 3294 O O . ARG A 1 437 ? 14.060 -23.696 1.641 1.00 53.31 437 ARG A O 1
ATOM 3301 N N . GLY A 1 438 ? 15.349 -25.522 1.697 1.00 47.22 438 GLY A N 1
ATOM 3302 C CA . GLY A 1 438 ? 14.863 -26.065 0.430 1.00 47.22 438 GLY A CA 1
ATOM 3303 C C . GLY A 1 438 ? 13.425 -26.562 0.560 1.00 47.22 438 GLY A C 1
ATOM 3304 O O . GLY A 1 438 ? 13.142 -27.418 1.393 1.00 47.22 438 GLY A O 1
ATOM 3305 N N . ASP A 1 439 ? 12.536 -26.013 -0.261 1.00 53.16 439 ASP A N 1
ATOM 3306 C CA . ASP A 1 439 ? 11.210 -26.546 -0.580 1.00 53.16 439 ASP A CA 1
ATOM 3307 C C . ASP A 1 439 ? 10.202 -26.683 0.560 1.00 53.16 439 ASP A C 1
ATOM 3309 O O . ASP A 1 439 ? 9.322 -27.540 0.477 1.00 53.16 439 ASP A O 1
ATOM 3313 N N . ARG A 1 440 ? 10.229 -25.843 1.606 1.00 52.47 440 ARG A N 1
ATOM 3314 C CA . ARG A 1 440 ? 9.021 -25.750 2.440 1.00 52.47 440 ARG A CA 1
ATOM 3315 C C . ARG A 1 440 ? 7.954 -25.094 1.559 1.00 52.47 440 ARG A C 1
ATOM 3317 O O . ARG A 1 440 ? 8.083 -23.897 1.297 1.00 52.47 440 ARG A O 1
ATOM 3324 N N . PRO A 1 441 ? 6.923 -25.829 1.085 1.00 57.00 441 PRO A N 1
ATOM 3325 C CA . PRO A 1 441 ? 5.827 -25.184 0.382 1.00 57.00 441 PRO A CA 1
ATOM 3326 C C . PRO A 1 441 ? 5.301 -24.133 1.345 1.00 57.00 441 PRO A C 1
ATOM 3328 O O . PRO A 1 441 ? 5.331 -24.374 2.559 1.00 57.00 441 PRO A O 1
ATOM 3331 N N . CYS A 1 442 ? 4.834 -22.996 0.839 1.00 64.81 442 CYS A N 1
ATOM 3332 C CA . CYS A 1 442 ? 4.005 -22.115 1.643 1.00 64.81 442 CYS A CA 1
ATOM 3333 C C . CYS A 1 442 ? 2.912 -22.961 2.267 1.00 64.81 442 CYS A C 1
ATOM 3335 O O . CYS A 1 442 ? 1.986 -23.394 1.582 1.00 64.81 442 CYS A O 1
ATOM 3337 N N . ALA A 1 443 ? 3.126 -23.339 3.527 1.00 58.28 443 ALA A N 1
ATOM 3338 C CA . ALA A 1 443 ? 2.357 -24.404 4.120 1.00 58.28 443 ALA A CA 1
ATOM 3339 C C . ALA A 1 443 ? 0.933 -23.886 4.110 1.00 58.28 443 ALA A C 1
ATOM 3341 O O . ALA A 1 443 ? 0.699 -22.772 4.585 1.00 58.28 443 ALA A O 1
ATOM 3342 N N . ALA A 1 444 ? 0.023 -24.652 3.507 1.00 64.06 444 ALA A N 1
ATOM 3343 C CA . ALA A 1 444 ? -1.388 -24.333 3.521 1.00 64.06 444 ALA A CA 1
ATOM 3344 C C . ALA A 1 444 ? -1.795 -24.241 4.993 1.00 64.06 444 ALA A C 1
ATOM 3346 O O . ALA A 1 444 ? -2.020 -25.253 5.655 1.00 64.06 444 ALA A O 1
ATOM 3347 N N . SER A 1 445 ? -1.761 -23.026 5.541 1.00 66.38 445 SER A N 1
ATOM 3348 C CA . SER A 1 445 ? -2.134 -22.790 6.922 1.00 66.38 445 SER A CA 1
ATOM 3349 C C . SER A 1 445 ? -3.584 -23.203 7.039 1.00 66.38 445 SER A C 1
ATOM 3351 O O . SER A 1 445 ? -4.402 -22.786 6.214 1.00 66.38 445 SER A O 1
ATOM 3353 N N . GLU A 1 446 ? -3.887 -23.998 8.060 1.00 82.25 446 GLU A N 1
ATOM 3354 C CA . GLU A 1 446 ? -5.241 -24.464 8.310 1.00 82.25 446 GLU A CA 1
ATOM 3355 C C . GLU A 1 446 ? -6.199 -23.270 8.310 1.00 82.25 446 GLU A C 1
ATOM 3357 O O . GLU A 1 446 ? -5.946 -22.228 8.928 1.00 82.25 446 GLU A O 1
ATOM 3362 N N . MET A 1 447 ? -7.255 -23.401 7.518 1.00 85.44 447 MET A N 1
ATOM 3363 C CA . MET A 1 447 ? -8.283 -22.386 7.384 1.00 85.44 447 MET A CA 1
ATOM 3364 C C . MET A 1 447 ? -9.031 -22.259 8.703 1.00 85.44 447 MET A C 1
ATOM 3366 O O . MET A 1 447 ? -9.502 -23.257 9.238 1.00 85.44 447 MET A O 1
ATOM 3370 N N . VAL A 1 448 ? -9.167 -21.036 9.221 1.00 88.81 448 VAL A N 1
ATOM 3371 C CA . VAL A 1 448 ? -9.968 -20.811 10.429 1.00 88.81 448 VAL A CA 1
ATOM 3372 C C . VAL A 1 448 ? -11.446 -20.948 10.053 1.00 88.81 448 VAL A C 1
ATOM 3374 O O . VAL A 1 448 ? -11.910 -20.179 9.201 1.00 88.81 448 VAL A O 1
ATOM 3377 N N . PRO A 1 449 ? -12.195 -21.887 10.664 1.00 93.06 449 PRO A N 1
ATOM 3378 C CA . PRO A 1 449 ? -13.612 -22.052 10.371 1.00 93.06 449 PRO A CA 1
ATOM 3379 C C . PRO A 1 449 ? -14.405 -20.790 10.728 1.00 93.06 449 PRO A C 1
ATOM 3381 O O . PRO A 1 449 ? -14.188 -20.193 11.788 1.00 93.06 449 PRO A O 1
ATOM 3384 N N . VAL A 1 450 ? -15.374 -20.413 9.884 1.00 94.75 450 VAL A N 1
ATOM 3385 C CA . VAL A 1 450 ? -16.277 -19.271 10.138 1.00 94.75 450 VAL A CA 1
ATOM 3386 C C . VAL A 1 450 ? -16.925 -19.362 11.522 1.00 94.75 450 VAL A C 1
ATOM 3388 O O . VAL A 1 450 ? -16.959 -18.368 12.246 1.00 94.75 450 VAL A O 1
ATOM 3391 N N . ASP A 1 451 ? -17.362 -20.554 11.931 1.00 94.50 451 ASP A N 1
ATOM 3392 C CA . ASP A 1 451 ? -17.978 -20.801 13.238 1.00 94.50 451 ASP A CA 1
ATOM 3393 C C . ASP A 1 451 ? -17.106 -20.362 14.415 1.00 94.50 451 ASP A C 1
ATOM 3395 O O . ASP A 1 451 ? -17.618 -19.856 15.416 1.00 94.50 451 ASP A O 1
ATOM 3399 N N . ASP A 1 452 ? -15.792 -20.542 14.323 1.00 91.62 452 ASP A N 1
ATOM 3400 C CA . ASP A 1 452 ? -14.881 -20.179 15.405 1.00 91.62 452 ASP A CA 1
ATOM 3401 C C . ASP A 1 452 ? -14.723 -18.665 15.507 1.00 91.62 452 ASP A C 1
ATOM 3403 O O . ASP A 1 452 ? -14.687 -18.117 16.614 1.00 91.62 452 ASP A O 1
ATOM 3407 N N . VAL A 1 453 ? -14.733 -17.969 14.369 1.00 91.94 453 VAL A N 1
ATOM 3408 C CA . VAL A 1 453 ? -14.779 -16.505 14.330 1.00 91.94 453 VAL A CA 1
ATOM 3409 C C . VAL A 1 453 ? -16.119 -15.999 14.860 1.00 91.94 453 VAL A C 1
ATOM 3411 O O . VAL A 1 453 ? -16.137 -15.147 15.747 1.00 91.94 453 VAL A O 1
ATOM 3414 N N . LEU A 1 454 ? -17.246 -16.552 14.409 1.00 93.38 454 LEU A N 1
ATOM 3415 C CA . LEU A 1 454 ? -18.575 -16.170 14.897 1.00 93.38 454 LEU A CA 1
ATOM 3416 C C . LEU A 1 454 ? -18.715 -16.384 16.411 1.00 93.38 454 LEU A C 1
ATOM 3418 O O . LEU A 1 454 ? -19.272 -15.533 17.106 1.00 93.38 454 LEU A O 1
ATOM 3422 N N . LYS A 1 455 ? -18.152 -17.471 16.953 1.00 90.50 455 LYS A N 1
ATOM 3423 C CA . LYS A 1 455 ? -18.079 -17.716 18.403 1.00 90.50 455 LYS A CA 1
ATOM 3424 C C . LYS A 1 455 ? -17.179 -16.708 19.117 1.00 90.50 455 LYS A C 1
ATOM 3426 O O . LYS A 1 455 ? -17.551 -16.247 20.196 1.00 90.50 455 LYS A O 1
ATOM 3431 N N . ALA A 1 456 ? -16.016 -16.375 18.554 1.00 87.31 456 ALA A N 1
ATOM 3432 C CA . ALA A 1 456 ? -15.070 -15.415 19.133 1.00 87.31 456 ALA A CA 1
ATOM 3433 C C . ALA A 1 456 ? -15.644 -13.989 19.195 1.00 87.31 456 ALA A C 1
ATOM 3435 O O . ALA A 1 456 ? -15.378 -13.242 20.137 1.00 87.31 456 ALA A O 1
ATOM 3436 N N . TRP A 1 457 ? -16.481 -13.634 18.221 1.00 89.62 457 TRP A N 1
ATOM 3437 C CA . TRP A 1 457 ? -17.170 -12.347 18.148 1.00 89.62 457 TRP A CA 1
ATOM 3438 C C . TRP A 1 457 ? -18.581 -12.367 18.746 1.00 89.62 457 TRP A C 1
ATOM 3440 O O . TRP A 1 457 ? -19.273 -11.350 18.717 1.00 89.62 457 TRP A O 1
ATOM 3450 N N . ASN A 1 458 ? -19.017 -13.483 19.336 1.00 89.75 458 ASN A N 1
ATOM 3451 C CA . ASN A 1 458 ? -20.338 -13.563 19.945 1.00 89.75 458 ASN A CA 1
ATOM 3452 C C . ASN A 1 458 ? -20.479 -12.546 21.093 1.00 89.75 458 ASN A C 1
ATOM 3454 O O . ASN A 1 458 ? -19.630 -12.463 21.981 1.00 89.75 458 ASN A O 1
ATOM 3458 N N . GLY A 1 459 ? -21.563 -11.769 21.075 1.00 87.88 459 GLY A N 1
ATOM 3459 C CA . GLY A 1 459 ? -21.797 -10.662 22.008 1.00 87.88 459 GLY A CA 1
ATOM 3460 C C . GLY A 1 459 ? -21.186 -9.319 21.587 1.00 87.88 459 GLY A C 1
ATOM 3461 O O . GLY A 1 459 ? -21.408 -8.321 22.270 1.00 87.88 459 GLY A O 1
ATOM 3462 N N . ARG A 1 460 ? -20.460 -9.263 20.464 1.00 91.00 460 ARG A N 1
ATOM 3463 C CA . ARG A 1 460 ? -20.030 -8.019 19.808 1.00 91.00 460 ARG A CA 1
ATOM 3464 C C . ARG A 1 460 ? -20.742 -7.887 18.468 1.00 91.00 460 ARG A C 1
ATOM 3466 O O . ARG A 1 460 ? -21.086 -8.882 17.839 1.00 91.00 460 ARG A O 1
ATOM 3473 N N . GLU A 1 461 ? -20.970 -6.650 18.049 1.00 93.62 461 GLU A N 1
ATOM 3474 C CA . GLU A 1 461 ? -21.514 -6.348 16.729 1.00 93.62 461 GLU A CA 1
ATOM 3475 C C . GLU A 1 461 ? -20.392 -5.818 15.848 1.00 93.62 461 GLU A C 1
ATOM 3477 O O . GLU A 1 461 ? -19.809 -4.775 16.153 1.00 93.62 461 GLU A O 1
ATOM 3482 N N . VAL A 1 462 ? -20.102 -6.542 14.767 1.00 95.94 462 VAL A N 1
ATOM 3483 C CA . VAL A 1 462 ? -19.104 -6.133 13.774 1.00 95.94 462 VAL A CA 1
ATOM 3484 C C . VAL A 1 462 ? -19.809 -5.801 12.474 1.00 95.94 462 VAL A C 1
ATOM 3486 O O . VAL A 1 462 ? -20.538 -6.627 11.932 1.00 95.94 462 VAL A O 1
ATOM 3489 N N . THR A 1 463 ? -19.571 -4.601 11.957 1.00 96.62 463 THR A N 1
ATOM 3490 C CA . THR A 1 463 ? -19.910 -4.235 10.584 1.00 96.62 463 THR A CA 1
ATOM 3491 C C . THR A 1 463 ? -18.645 -4.307 9.738 1.00 96.62 463 THR A C 1
ATOM 3493 O O . THR A 1 463 ? -17.671 -3.601 10.000 1.00 96.62 463 THR A O 1
ATOM 3496 N N . ILE A 1 464 ? -18.668 -5.152 8.712 1.00 96.00 464 ILE A N 1
ATOM 3497 C CA . ILE A 1 464 ? -17.612 -5.243 7.704 1.00 96.00 464 ILE A CA 1
ATOM 3498 C C . ILE A 1 464 ? -18.101 -4.498 6.471 1.00 96.00 464 ILE A C 1
ATOM 3500 O O . ILE A 1 464 ? -19.169 -4.812 5.943 1.00 96.00 464 ILE A O 1
ATOM 3504 N N . LEU A 1 465 ? -17.332 -3.520 6.009 1.00 94.44 465 LEU A N 1
ATOM 3505 C CA . LEU A 1 465 ? -17.624 -2.786 4.784 1.00 94.44 465 LEU A CA 1
ATOM 3506 C C . LEU A 1 465 ? -16.519 -3.016 3.779 1.00 94.44 465 LEU A C 1
ATOM 3508 O O . LEU A 1 465 ? -15.350 -2.772 4.070 1.00 94.44 465 LEU A O 1
ATOM 3512 N N . LEU A 1 466 ? -16.914 -3.426 2.585 1.00 93.31 466 LEU A N 1
ATOM 3513 C CA . LEU A 1 466 ? -16.018 -3.598 1.459 1.00 93.31 466 LEU A CA 1
ATOM 3514 C C . LEU A 1 466 ? -16.460 -2.663 0.342 1.00 93.31 466 LEU A C 1
ATOM 3516 O O . LEU A 1 466 ? -17.579 -2.782 -0.160 1.00 93.31 466 LEU A O 1
ATOM 3520 N N . ALA A 1 467 ? -15.571 -1.753 -0.051 1.00 89.94 467 ALA A N 1
ATOM 3521 C CA . ALA A 1 467 ? -15.676 -1.036 -1.318 1.00 89.94 467 ALA A CA 1
ATOM 3522 C C . ALA A 1 467 ? -14.442 -1.385 -2.159 1.00 89.94 467 ALA A C 1
ATOM 3524 O O . ALA A 1 467 ? -13.340 -1.034 -1.731 1.00 89.94 467 ALA A O 1
ATOM 3525 N N . PRO A 1 468 ? -14.601 -2.054 -3.315 1.00 84.31 468 PRO A N 1
ATOM 3526 C CA . PRO A 1 468 ? -13.474 -2.525 -4.107 1.00 84.31 468 PRO A CA 1
ATOM 3527 C C . PRO A 1 468 ? -12.522 -1.385 -4.446 1.00 84.31 468 PRO A C 1
ATOM 3529 O O . PRO A 1 468 ? -12.967 -0.297 -4.825 1.00 84.31 468 PRO A O 1
ATOM 3532 N N . SER A 1 469 ? -11.221 -1.612 -4.308 1.00 70.38 469 SER A N 1
ATOM 3533 C CA . SER A 1 469 ? -10.254 -0.525 -4.460 1.00 70.38 469 SER A CA 1
ATOM 3534 C C . SER A 1 469 ? -9.950 -0.160 -5.896 1.00 70.38 469 SER A C 1
ATOM 3536 O O . SER A 1 469 ? -9.692 1.002 -6.200 1.00 70.38 469 SER A O 1
ATOM 3538 N N . THR A 1 470 ? -9.975 -1.154 -6.776 1.00 67.25 470 THR A N 1
ATOM 3539 C CA . THR A 1 470 ? -9.471 -1.039 -8.143 1.00 67.25 470 THR A CA 1
ATOM 3540 C C . THR A 1 470 ? -10.175 -2.062 -9.027 1.00 67.25 470 THR A C 1
ATOM 3542 O O . THR A 1 470 ? -9.713 -3.183 -9.193 1.00 67.25 470 THR A O 1
ATOM 3545 N N . THR A 1 471 ? -11.295 -1.681 -9.647 1.00 65.25 471 THR A N 1
ATOM 3546 C CA . THR A 1 471 ? -11.847 -2.466 -10.764 1.00 65.25 471 THR A CA 1
ATOM 3547 C C . THR A 1 471 ? -11.481 -1.792 -12.083 1.00 65.25 471 THR A C 1
ATOM 3549 O O . THR A 1 471 ? -11.786 -0.608 -12.288 1.00 65.25 471 THR A O 1
ATOM 3552 N N . ARG A 1 472 ? -10.833 -2.547 -12.983 1.00 78.19 472 ARG A N 1
ATOM 3553 C CA . ARG A 1 472 ? -10.583 -2.127 -14.379 1.00 78.19 472 ARG A CA 1
ATOM 3554 C C . ARG A 1 472 ? -11.844 -2.249 -15.246 1.00 78.19 472 ARG A C 1
ATOM 3556 O O . ARG A 1 472 ? -11.889 -1.733 -16.362 1.00 78.19 472 ARG A O 1
ATOM 3563 N N . VAL A 1 473 ? -12.895 -2.873 -14.713 1.00 77.81 473 VAL A N 1
ATOM 3564 C CA . VAL A 1 473 ? -14.218 -2.971 -15.332 1.00 77.81 473 VAL A CA 1
ATOM 3565 C C . VAL A 1 473 ? -15.231 -2.157 -14.528 1.00 77.81 473 VAL A C 1
ATOM 3567 O O . VAL A 1 473 ? -15.367 -2.310 -13.312 1.00 77.81 473 VAL A O 1
ATOM 3570 N N . ARG A 1 474 ? -15.981 -1.275 -15.201 1.00 70.31 474 ARG A N 1
ATOM 3571 C CA . ARG A 1 474 ? -16.961 -0.387 -14.537 1.00 70.31 474 ARG A CA 1
ATOM 3572 C C . ARG A 1 474 ? -18.136 -1.128 -13.891 1.00 70.31 474 ARG A C 1
ATOM 3574 O O . ARG A 1 474 ? -18.691 -0.653 -12.908 1.00 70.31 474 ARG A O 1
ATOM 3581 N N . ARG A 1 475 ? -18.557 -2.262 -14.460 1.00 68.38 475 ARG A N 1
ATOM 3582 C CA . ARG A 1 475 ? -19.837 -2.925 -14.138 1.00 68.38 475 ARG A CA 1
ATOM 3583 C C . ARG A 1 475 ? -19.838 -3.728 -12.829 1.00 68.38 475 ARG A C 1
ATOM 3585 O O . ARG A 1 475 ? -20.899 -4.182 -12.413 1.00 68.38 475 ARG A O 1
ATOM 3592 N N . THR A 1 476 ? -18.689 -3.904 -12.181 1.00 69.50 476 THR A N 1
ATOM 3593 C CA . THR A 1 476 ? -18.531 -4.781 -11.007 1.00 69.50 476 THR A CA 1
ATOM 3594 C C . THR A 1 476 ? -18.468 -4.030 -9.672 1.00 69.50 476 THR A C 1
ATOM 3596 O O . THR A 1 476 ? -18.420 -4.667 -8.622 1.00 69.50 476 THR A O 1
ATOM 3599 N N . ARG A 1 477 ? -18.524 -2.689 -9.679 1.00 79.31 477 ARG A N 1
ATOM 3600 C CA . ARG A 1 477 ? -18.418 -1.870 -8.462 1.00 79.31 477 ARG A CA 1
ATOM 3601 C C . ARG A 1 477 ? -19.714 -1.886 -7.661 1.00 79.31 477 ARG A C 1
ATOM 3603 O O . ARG A 1 477 ? -20.701 -1.263 -8.041 1.00 79.31 477 ARG A O 1
ATOM 3610 N N . GLN A 1 478 ? -19.692 -2.572 -6.529 1.00 85.44 478 GLN A N 1
ATOM 3611 C CA . GLN A 1 478 ? -20.746 -2.541 -5.519 1.00 85.44 478 GLN A CA 1
ATOM 3612 C C . GLN A 1 478 ? -20.095 -2.456 -4.140 1.00 85.44 478 GLN A C 1
ATOM 3614 O O . GLN A 1 478 ? -18.932 -2.820 -3.977 1.00 85.44 478 GLN A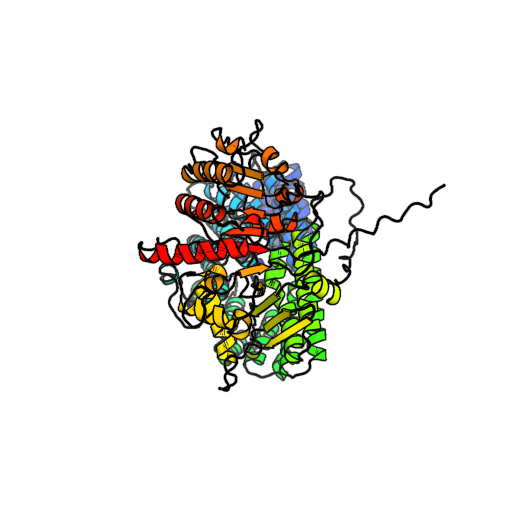 O 1
ATOM 3619 N N . VAL A 1 479 ? -20.837 -1.966 -3.152 1.00 90.81 479 VAL A N 1
ATOM 3620 C CA . VAL A 1 479 ? -20.384 -1.946 -1.759 1.00 90.81 479 VAL A CA 1
ATOM 3621 C C . VAL A 1 479 ? -21.063 -3.095 -1.029 1.00 90.81 479 VAL A C 1
ATOM 3623 O O . VAL A 1 479 ? -22.286 -3.227 -1.083 1.00 90.81 479 VAL A O 1
ATOM 3626 N N . VAL A 1 480 ? -20.284 -3.930 -0.347 1.00 93.31 480 VAL A N 1
ATOM 3627 C CA . VAL A 1 480 ? -20.820 -5.008 0.494 1.00 93.31 480 VAL A CA 1
ATOM 3628 C C . VAL A 1 480 ? -20.789 -4.553 1.937 1.00 93.31 480 VAL A C 1
ATOM 3630 O O . VAL A 1 480 ? -19.779 -4.032 2.412 1.00 93.31 480 VAL A O 1
ATOM 3633 N N . ARG A 1 481 ? -21.893 -4.784 2.644 1.00 95.38 481 ARG A N 1
ATOM 3634 C CA . ARG A 1 481 ? -21.963 -4.629 4.090 1.00 95.38 481 ARG A CA 1
ATOM 3635 C C . ARG A 1 481 ? -22.326 -5.967 4.717 1.00 95.38 481 ARG A C 1
ATOM 3637 O O . ARG A 1 481 ? -23.437 -6.446 4.503 1.00 95.38 481 ARG A O 1
ATOM 3644 N N . LEU A 1 482 ? -21.408 -6.546 5.483 1.00 96.50 482 LEU A N 1
ATOM 3645 C CA . LEU A 1 482 ? -21.663 -7.727 6.309 1.00 96.50 482 LEU A CA 1
ATOM 3646 C C . LEU A 1 482 ? -21.861 -7.292 7.764 1.00 96.50 482 LEU A C 1
ATOM 3648 O O . LEU A 1 482 ? -21.201 -6.369 8.240 1.00 96.50 482 LEU A O 1
ATOM 3652 N N . GLU A 1 483 ? -22.751 -7.970 8.472 1.00 96.44 483 GLU A N 1
ATOM 3653 C CA . GLU A 1 483 ? -22.994 -7.789 9.900 1.00 96.44 483 GLU A CA 1
ATOM 3654 C C . GLU A 1 483 ? -22.773 -9.117 10.627 1.00 96.44 483 GLU A C 1
ATOM 3656 O O . GLU A 1 483 ? -23.437 -10.108 10.320 1.00 96.44 483 GLU A O 1
ATOM 3661 N N . LEU A 1 484 ? -21.875 -9.131 11.613 1.00 95.94 484 LEU A N 1
ATOM 3662 C CA . LEU A 1 484 ? -21.718 -10.240 12.553 1.00 95.94 484 LEU A CA 1
ATOM 3663 C C . LEU A 1 484 ? -22.473 -9.878 13.829 1.00 95.94 484 LEU A C 1
ATOM 3665 O O . LEU A 1 484 ? -22.065 -8.971 14.558 1.00 95.94 484 LEU A O 1
ATOM 3669 N N . ILE A 1 485 ? -23.588 -10.562 14.082 1.00 93.31 485 ILE A N 1
ATOM 3670 C CA . ILE A 1 485 ? -24.494 -10.275 15.198 1.00 93.31 485 ILE A CA 1
ATOM 3671 C C . ILE A 1 485 ? -24.932 -11.584 15.829 1.00 93.31 485 ILE A C 1
ATOM 3673 O O . ILE A 1 485 ? -25.420 -12.480 15.144 1.00 93.31 485 ILE A O 1
ATOM 3677 N N . ALA A 1 486 ? -24.790 -11.677 17.154 1.00 91.00 486 ALA A N 1
ATOM 3678 C CA . ALA A 1 486 ? -25.248 -12.825 17.940 1.00 91.00 486 ALA A CA 1
ATOM 3679 C C . ALA A 1 486 ? -24.765 -14.181 17.376 1.00 91.00 486 ALA A C 1
ATOM 3681 O O . ALA A 1 486 ? -25.525 -15.147 17.311 1.00 91.00 486 ALA A O 1
ATOM 3682 N N . GLY A 1 487 ? -23.504 -14.230 16.927 1.00 91.06 487 GLY A N 1
ATOM 3683 C CA . GLY A 1 487 ? -22.892 -15.437 16.368 1.00 91.06 487 GLY A CA 1
ATOM 3684 C C . GLY A 1 487 ? -23.411 -15.836 14.984 1.00 91.06 487 GLY A C 1
ATOM 3685 O O . GLY A 1 487 ? -23.249 -16.986 14.601 1.00 91.06 487 GLY A O 1
ATOM 3686 N N . LYS A 1 488 ? -24.043 -14.920 14.244 1.00 95.31 488 LYS A N 1
ATOM 3687 C CA . LYS A 1 488 ? -24.464 -15.116 12.852 1.00 95.31 488 LYS A CA 1
ATOM 3688 C C . LYS A 1 488 ? -23.849 -14.049 11.966 1.00 95.31 488 LYS A C 1
ATOM 3690 O O . LYS A 1 488 ? -23.669 -12.918 12.415 1.00 95.31 488 LYS A O 1
ATOM 3695 N N . VAL A 1 489 ? -23.590 -14.392 10.709 1.00 97.12 489 VAL A N 1
ATOM 3696 C CA . VAL A 1 489 ? -23.270 -13.414 9.670 1.00 97.12 489 VAL A CA 1
ATOM 3697 C C . VAL A 1 489 ? -24.491 -13.189 8.790 1.00 97.12 489 VAL A C 1
ATOM 3699 O O . VAL A 1 489 ? -25.138 -14.120 8.319 1.00 97.12 489 VAL A O 1
ATOM 3702 N N . THR A 1 490 ? -24.818 -11.925 8.584 1.00 96.62 490 THR A N 1
ATOM 3703 C CA . THR A 1 490 ? -25.784 -11.485 7.580 1.00 96.62 490 THR A CA 1
ATOM 3704 C C . THR A 1 490 ? -25.116 -10.446 6.701 1.00 96.62 490 THR A C 1
ATOM 3706 O O . THR A 1 490 ? -24.019 -9.974 7.003 1.00 96.62 490 THR A O 1
ATOM 3709 N N . GLY A 1 491 ? -25.747 -10.076 5.600 1.00 94.88 491 GLY A N 1
ATOM 3710 C CA . GLY A 1 491 ? -25.214 -9.016 4.775 1.00 94.88 491 GLY A CA 1
ATOM 3711 C C . GLY A 1 491 ? -26.252 -8.416 3.861 1.00 94.88 491 GLY A C 1
ATOM 3712 O O . GLY A 1 491 ? -27.384 -8.888 3.747 1.00 94.88 491 GLY A O 1
ATOM 3713 N N . ARG A 1 492 ? -25.841 -7.331 3.223 1.00 94.31 492 ARG A N 1
ATOM 3714 C CA . ARG A 1 492 ? -26.567 -6.709 2.130 1.00 94.31 492 ARG A CA 1
ATOM 3715 C C . ARG A 1 492 ? -25.575 -6.139 1.133 1.00 94.31 492 ARG A C 1
ATOM 3717 O O . ARG A 1 492 ? -24.533 -5.596 1.510 1.00 94.31 492 ARG A O 1
ATOM 3724 N N . LEU A 1 493 ? -25.938 -6.214 -0.140 1.00 91.19 493 LEU A N 1
ATOM 3725 C CA . LEU A 1 493 ? -25.365 -5.322 -1.134 1.00 91.19 493 LEU A CA 1
ATOM 3726 C C . LEU A 1 493 ? -25.928 -3.935 -0.854 1.00 91.19 493 LEU A C 1
ATOM 3728 O O . LEU A 1 493 ? -27.145 -3.759 -0.762 1.00 91.19 493 LEU A O 1
ATOM 3732 N N . VAL A 1 494 ? -25.054 -2.959 -0.649 1.00 86.31 494 VAL A N 1
ATOM 3733 C CA . VAL A 1 494 ? -25.503 -1.593 -0.438 1.00 86.31 494 VAL A CA 1
ATOM 3734 C C . VAL A 1 494 ? -25.842 -0.992 -1.791 1.00 86.31 494 VAL A C 1
ATOM 3736 O O . VAL A 1 494 ? -24.973 -0.539 -2.534 1.00 86.31 494 VAL A O 1
ATOM 3739 N N . ASP A 1 495 ? -27.139 -0.977 -2.065 1.00 70.69 495 ASP A N 1
ATOM 3740 C CA . ASP A 1 495 ? -27.750 -0.219 -3.141 1.00 70.69 495 ASP A CA 1
ATOM 3741 C C . ASP A 1 495 ? -28.701 0.834 -2.538 1.00 70.69 495 ASP A C 1
ATOM 3743 O O . ASP A 1 495 ? -29.872 0.553 -2.277 1.00 70.69 495 ASP A O 1
ATOM 3747 N N . PRO A 1 496 ? -28.222 2.054 -2.242 1.00 48.25 496 PRO A N 1
ATOM 3748 C CA . PRO A 1 496 ? -29.048 3.128 -1.709 1.00 48.25 496 PRO A CA 1
ATOM 3749 C C . PRO A 1 496 ? -30.086 3.626 -2.726 1.00 48.25 496 PRO A C 1
ATOM 3751 O O . PRO A 1 496 ? -30.944 4.426 -2.359 1.00 48.25 496 PRO A O 1
ATOM 3754 N N . ALA A 1 497 ? -30.047 3.153 -3.978 1.00 47.50 497 ALA A N 1
ATOM 3755 C CA . ALA A 1 497 ? -30.976 3.516 -5.035 1.00 47.50 497 ALA A CA 1
ATOM 3756 C C . ALA A 1 497 ? -31.965 2.390 -5.378 1.00 47.50 497 ALA A C 1
ATOM 3758 O O . ALA A 1 497 ? -32.469 2.354 -6.493 1.00 47.50 497 ALA A O 1
ATOM 3759 N N . ALA A 1 498 ? -32.389 1.562 -4.414 1.00 47.53 498 ALA A N 1
ATOM 3760 C CA . ALA A 1 498 ? -33.516 0.627 -4.590 1.00 47.53 498 ALA A CA 1
ATOM 3761 C C . ALA A 1 498 ? -34.862 1.292 -5.017 1.00 47.53 498 ALA A C 1
ATOM 3763 O O . ALA A 1 498 ? -35.888 0.626 -5.113 1.00 47.53 498 ALA A O 1
ATOM 3764 N N . THR A 1 499 ? -34.874 2.602 -5.302 1.00 47.06 499 THR A N 1
ATOM 3765 C CA . THR A 1 499 ? -35.975 3.337 -5.946 1.00 47.06 499 THR A CA 1
ATOM 3766 C C . THR A 1 499 ? -35.637 3.952 -7.322 1.00 47.06 499 THR A C 1
ATOM 3768 O O . THR A 1 499 ? -36.544 4.465 -7.977 1.00 47.06 499 THR A O 1
ATOM 3771 N N . ARG A 1 500 ? -34.387 3.905 -7.820 1.00 50.69 500 ARG A N 1
ATOM 3772 C CA . ARG A 1 500 ? -33.983 4.395 -9.158 1.00 50.69 500 ARG A CA 1
ATOM 3773 C C . ARG A 1 500 ? -32.859 3.538 -9.759 1.00 50.69 500 ARG A C 1
ATOM 3775 O O . ARG A 1 500 ? -31.848 3.324 -9.114 1.00 50.69 500 ARG A O 1
ATOM 3782 N N . ASN A 1 501 ? -33.026 3.136 -11.022 1.00 54.69 501 ASN A N 1
ATOM 3783 C CA . ASN A 1 501 ? -32.209 2.204 -11.828 1.00 54.69 501 ASN A CA 1
ATOM 3784 C C . ASN A 1 501 ? -30.692 2.509 -12.009 1.00 54.69 501 ASN A C 1
ATOM 3786 O O . ASN A 1 501 ? -30.127 2.115 -13.028 1.00 54.69 501 ASN A O 1
ATOM 3790 N N . ASP A 1 502 ? -30.001 3.188 -11.089 1.00 61.72 502 ASP A N 1
ATOM 3791 C CA . ASP A 1 502 ? -28.572 3.505 -11.227 1.00 61.72 502 ASP A CA 1
ATOM 3792 C C . ASP A 1 502 ? -27.741 3.101 -10.000 1.00 61.72 502 ASP A C 1
ATOM 3794 O O . ASP A 1 502 ? -27.299 3.920 -9.194 1.00 61.72 502 ASP A O 1
ATOM 3798 N N . THR A 1 503 ? -27.491 1.797 -9.886 1.00 59.34 503 THR A N 1
ATOM 3799 C CA . THR A 1 503 ? -26.607 1.198 -8.872 1.00 59.34 503 THR A CA 1
ATOM 3800 C C . THR A 1 503 ? -25.143 1.630 -9.016 1.00 59.34 503 THR A C 1
ATOM 3802 O O . THR A 1 503 ? -24.363 1.509 -8.070 1.00 59.34 503 THR A O 1
ATOM 3805 N N . ARG A 1 504 ? -24.752 2.171 -10.179 1.00 63.34 504 ARG A N 1
ATOM 3806 C CA . ARG A 1 504 ? -23.366 2.559 -10.492 1.00 63.34 504 ARG A CA 1
ATOM 3807 C C . ARG A 1 504 ? -22.988 3.868 -9.818 1.00 63.34 504 ARG A C 1
ATOM 3809 O O . ARG A 1 504 ? -21.904 3.962 -9.247 1.00 63.34 504 ARG A O 1
ATOM 3816 N N . ALA A 1 505 ? -23.904 4.837 -9.821 1.00 71.38 505 ALA A N 1
ATOM 3817 C CA . ALA A 1 505 ? -23.709 6.119 -9.149 1.00 71.38 505 ALA A CA 1
ATOM 3818 C C . ALA A 1 505 ? -23.363 5.947 -7.659 1.00 71.38 505 ALA A C 1
ATOM 3820 O O . ALA A 1 505 ? -22.643 6.763 -7.094 1.00 71.38 505 ALA A O 1
ATOM 3821 N N . THR A 1 506 ? -23.825 4.870 -7.022 1.00 77.38 506 THR A N 1
ATOM 3822 C CA . THR A 1 506 ? -23.579 4.594 -5.604 1.00 77.38 506 THR A CA 1
ATOM 3823 C C . THR A 1 506 ? -22.124 4.294 -5.283 1.00 77.38 506 THR A C 1
ATOM 3825 O O . THR A 1 506 ? -21.560 4.929 -4.396 1.00 77.38 506 THR A O 1
ATOM 3828 N N . ALA A 1 507 ? -21.531 3.279 -5.919 1.00 81.38 507 ALA A N 1
ATOM 3829 C CA . ALA A 1 507 ? -20.206 2.817 -5.514 1.00 81.38 507 ALA A CA 1
ATOM 3830 C C . ALA A 1 507 ? -19.174 3.928 -5.730 1.00 81.38 507 ALA A C 1
ATOM 3832 O O . ALA A 1 507 ? -18.387 4.217 -4.833 1.00 81.38 507 ALA A O 1
ATOM 3833 N N . ASP A 1 508 ? -19.260 4.628 -6.864 1.00 81.62 508 ASP A N 1
ATOM 3834 C CA . ASP A 1 508 ? -18.407 5.781 -7.141 1.00 81.62 508 ASP A CA 1
ATOM 3835 C C . ASP A 1 508 ? -18.634 6.920 -6.128 1.00 81.62 508 ASP A C 1
ATOM 3837 O O . ASP A 1 508 ? -17.658 7.506 -5.662 1.00 81.62 508 ASP A O 1
ATOM 3841 N N . ARG A 1 509 ? -19.878 7.185 -5.699 1.00 85.44 509 ARG A N 1
ATOM 3842 C CA . ARG A 1 509 ? -20.166 8.156 -4.625 1.00 85.44 509 ARG A CA 1
ATOM 3843 C C . ARG A 1 509 ? -19.565 7.762 -3.280 1.00 85.44 509 ARG A C 1
ATOM 3845 O O . ARG A 1 509 ? -18.993 8.610 -2.605 1.00 85.44 509 ARG A O 1
ATOM 3852 N N . VAL A 1 510 ? -19.648 6.489 -2.890 1.00 88.31 510 VAL A N 1
ATOM 3853 C CA . VAL A 1 510 ? -19.042 5.997 -1.640 1.00 88.31 510 VAL A CA 1
ATOM 3854 C C . VAL A 1 510 ? -17.522 6.146 -1.682 1.00 88.31 510 VAL A C 1
ATOM 3856 O O . VAL A 1 510 ? -16.929 6.615 -0.712 1.00 88.31 510 VAL A O 1
ATOM 3859 N N . LEU A 1 511 ? -16.891 5.808 -2.810 1.00 86.19 511 LEU A N 1
ATOM 3860 C CA . LEU A 1 511 ? -15.452 5.991 -3.016 1.00 86.19 511 LEU A CA 1
ATOM 3861 C C . LEU A 1 511 ? -15.054 7.473 -2.948 1.00 86.19 511 LEU A C 1
ATOM 3863 O O . LEU A 1 511 ? -14.086 7.824 -2.271 1.00 86.19 511 LEU A O 1
ATOM 3867 N N . GLN A 1 512 ? -15.823 8.349 -3.600 1.00 86.00 512 GLN A N 1
ATOM 3868 C CA . GLN A 1 512 ? -15.617 9.798 -3.560 1.00 86.00 512 GLN A CA 1
ATOM 3869 C C . GLN A 1 512 ? -15.766 10.352 -2.144 1.00 86.00 512 GLN A C 1
ATOM 3871 O O . GLN A 1 512 ? -14.894 11.087 -1.687 1.00 86.00 512 GLN A O 1
ATOM 3876 N N . ALA A 1 513 ? -16.819 9.965 -1.422 1.00 90.44 513 ALA A N 1
ATOM 3877 C CA . ALA A 1 513 ? -17.025 10.374 -0.041 1.00 90.44 513 ALA A CA 1
ATOM 3878 C C . ALA A 1 513 ? -15.872 9.887 0.850 1.00 90.44 513 ALA A C 1
ATOM 3880 O O . ALA A 1 513 ? -15.336 10.661 1.641 1.00 90.44 513 ALA A O 1
ATOM 3881 N N . ALA A 1 514 ? -15.437 8.632 0.709 1.00 90.69 514 ALA A N 1
ATOM 3882 C CA . ALA A 1 514 ? -14.326 8.089 1.490 1.00 90.69 514 ALA A CA 1
ATOM 3883 C C . ALA A 1 514 ? -13.023 8.858 1.250 1.00 90.69 514 ALA A C 1
ATOM 3885 O O . ALA A 1 514 ? -12.342 9.230 2.208 1.00 90.69 514 ALA A O 1
ATOM 3886 N N . LYS A 1 515 ? -12.717 9.173 -0.014 1.00 85.50 515 LYS A N 1
ATOM 3887 C CA . LYS A 1 515 ? -11.564 10.002 -0.381 1.00 85.50 515 LYS A CA 1
ATOM 3888 C C . LYS A 1 515 ? -11.689 11.420 0.174 1.00 85.50 515 LYS A C 1
ATOM 3890 O O . LYS A 1 515 ? -10.753 11.900 0.808 1.00 85.50 515 LYS A O 1
ATOM 3895 N N . ALA A 1 516 ? -12.831 12.078 -0.029 1.00 87.06 516 ALA A N 1
ATOM 3896 C CA . ALA A 1 516 ? -13.081 13.434 0.456 1.00 87.06 516 ALA A CA 1
ATOM 3897 C C . ALA A 1 516 ? -12.915 13.521 1.978 1.00 87.06 516 ALA A C 1
ATOM 3899 O O . ALA A 1 516 ? -12.231 14.417 2.473 1.00 87.06 516 ALA A O 1
ATOM 3900 N N . LEU A 1 517 ? -13.457 12.547 2.713 1.00 88.62 517 LEU A N 1
ATOM 3901 C CA . LEU A 1 517 ? -13.338 12.498 4.164 1.00 88.62 517 LEU A CA 1
ATOM 3902 C C . LEU A 1 517 ? -11.908 12.185 4.626 1.00 88.62 517 LEU A C 1
ATOM 3904 O O . LEU A 1 517 ? -11.455 12.770 5.603 1.00 88.62 517 LEU A O 1
ATOM 3908 N N . HIS A 1 518 ? -11.176 11.309 3.933 1.00 84.44 518 HIS A N 1
ATOM 3909 C CA . HIS A 1 518 ? -9.767 11.048 4.241 1.00 84.44 518 HIS A CA 1
ATOM 3910 C C . HIS A 1 518 ? -8.892 12.296 4.033 1.00 84.44 518 HIS A C 1
ATOM 3912 O O . HIS A 1 518 ? -8.070 12.628 4.884 1.00 84.44 518 HIS A O 1
ATOM 3918 N N . LEU A 1 519 ? -9.092 13.017 2.924 1.00 81.44 519 LEU A N 1
ATOM 3919 C CA . LEU A 1 519 ? -8.355 14.247 2.614 1.00 81.44 519 LEU A CA 1
ATOM 3920 C C . LEU A 1 519 ? -8.744 15.411 3.529 1.00 81.44 519 LEU A C 1
ATOM 3922 O O . LEU A 1 519 ? -7.918 16.266 3.847 1.00 81.44 519 LEU A O 1
ATOM 3926 N N . LYS A 1 520 ? -10.013 15.463 3.935 1.00 83.88 520 LYS A N 1
ATOM 3927 C CA . LYS A 1 520 ? -10.576 16.500 4.791 1.00 83.88 520 LYS A CA 1
ATOM 3928 C C . LYS A 1 520 ? -11.494 15.844 5.827 1.00 83.88 520 LYS A C 1
ATOM 3930 O O . LYS A 1 520 ? -12.708 15.830 5.627 1.00 83.88 520 LYS A O 1
ATOM 3935 N N . PRO A 1 521 ? -10.964 15.411 6.989 1.00 84.56 521 PRO A N 1
ATOM 3936 C CA . PRO A 1 521 ? -11.775 14.806 8.056 1.00 84.56 521 PRO A CA 1
ATOM 3937 C C . PRO A 1 521 ? -12.932 15.691 8.554 1.00 84.56 521 PRO A C 1
ATOM 3939 O O . PRO A 1 521 ? -13.886 15.209 9.153 1.00 84.56 521 PRO A O 1
ATOM 3942 N N . GLY A 1 522 ? -12.881 17.003 8.290 1.00 85.25 522 GLY A N 1
ATOM 3943 C CA . GLY A 1 522 ? -13.970 17.944 8.564 1.00 85.25 522 GLY A CA 1
ATOM 3944 C C . GLY A 1 522 ? -15.070 18.030 7.492 1.00 85.25 522 GLY A C 1
ATOM 3945 O O . GLY A 1 522 ? -15.954 18.879 7.629 1.00 85.25 522 GLY A O 1
ATOM 3946 N N . ASP A 1 523 ? -15.027 17.239 6.415 1.00 90.44 523 ASP A N 1
ATOM 3947 C CA . ASP A 1 523 ? -16.070 17.215 5.383 1.00 90.44 523 ASP A CA 1
ATOM 3948 C C . ASP A 1 523 ? -17.357 16.574 5.923 1.00 90.44 523 ASP A C 1
ATOM 3950 O O . ASP A 1 523 ? -17.536 15.356 5.930 1.00 90.44 523 ASP A O 1
ATOM 3954 N N . LYS A 1 524 ? -18.277 17.422 6.395 1.00 93.44 524 LYS A N 1
ATOM 3955 C CA . LYS A 1 524 ? -19.544 16.988 6.998 1.00 93.44 524 LYS A CA 1
ATOM 3956 C C . LYS A 1 524 ? -20.454 16.246 6.014 1.00 93.44 524 LYS A C 1
ATOM 3958 O O . LYS A 1 524 ? -21.245 15.415 6.456 1.00 93.44 524 LYS A O 1
ATOM 3963 N N . THR A 1 525 ? -20.368 16.539 4.715 1.00 94.25 525 THR A N 1
ATOM 3964 C CA . THR A 1 525 ? -21.207 15.894 3.696 1.00 94.25 525 THR A CA 1
ATOM 3965 C C . THR A 1 525 ? -20.747 14.461 3.490 1.00 94.25 525 THR A C 1
ATOM 3967 O O . THR A 1 525 ? -21.550 13.541 3.653 1.00 94.25 525 THR A O 1
ATOM 3970 N N . ALA A 1 526 ? -19.451 14.277 3.236 1.00 93.19 526 ALA A N 1
ATOM 3971 C CA . ALA A 1 526 ? -18.846 12.959 3.090 1.00 93.19 526 ALA A CA 1
ATOM 3972 C C . ALA A 1 526 ? -18.979 12.123 4.376 1.00 93.19 526 ALA A C 1
ATOM 3974 O O . ALA A 1 526 ? -19.355 10.952 4.326 1.00 93.19 526 ALA A O 1
ATOM 3975 N N . ALA A 1 527 ? -18.762 12.743 5.543 1.00 95.06 527 ALA A N 1
ATOM 3976 C CA . ALA A 1 527 ? -18.948 12.109 6.848 1.00 95.06 527 ALA A CA 1
ATOM 3977 C C . ALA A 1 527 ? -20.368 11.577 7.069 1.00 95.06 527 ALA A C 1
ATOM 3979 O O . ALA A 1 527 ? -20.527 10.493 7.630 1.00 95.06 527 ALA A O 1
ATOM 3980 N N . ARG A 1 528 ? -21.390 12.335 6.653 1.00 95.56 528 ARG A N 1
ATOM 3981 C CA . ARG A 1 528 ? -22.798 11.937 6.773 1.00 95.56 528 ARG A CA 1
ATOM 3982 C C . ARG A 1 528 ? -23.156 10.813 5.811 1.00 95.56 528 ARG A C 1
ATOM 3984 O O . ARG A 1 528 ? -23.820 9.862 6.205 1.00 95.56 528 ARG A O 1
ATOM 3991 N N . GLU A 1 529 ? -22.724 10.922 4.558 1.00 93.56 529 GLU A N 1
ATOM 3992 C CA . GLU A 1 529 ? -22.981 9.901 3.538 1.00 93.56 529 GLU A CA 1
ATOM 3993 C C . GLU A 1 529 ? -22.405 8.543 3.950 1.00 93.56 529 GLU A C 1
ATOM 3995 O O . GLU A 1 529 ? -23.105 7.530 3.922 1.00 93.56 529 GLU A O 1
ATOM 4000 N N . LEU A 1 530 ? -21.160 8.531 4.427 1.00 94.88 530 LEU A N 1
ATOM 4001 C CA . LEU A 1 530 ? -20.520 7.314 4.918 1.00 94.88 530 LEU A CA 1
ATOM 4002 C C . LEU A 1 530 ? -21.087 6.864 6.265 1.00 94.88 530 LEU A C 1
ATOM 4004 O O . LEU A 1 530 ? -21.222 5.668 6.493 1.00 94.88 530 LEU A O 1
ATOM 4008 N N . GLY A 1 531 ? -21.446 7.775 7.170 1.00 95.69 531 GLY A N 1
ATOM 4009 C CA . GLY A 1 531 ? -22.005 7.380 8.462 1.00 95.69 531 GLY A CA 1
ATOM 4010 C C . GLY A 1 531 ? -23.376 6.710 8.338 1.00 95.69 531 GLY A C 1
ATOM 4011 O O . GLY A 1 531 ? -23.602 5.694 8.993 1.00 95.69 531 GLY A O 1
ATOM 4012 N N . GLU A 1 532 ? -24.245 7.186 7.440 1.00 93.50 532 GLU A N 1
ATOM 4013 C CA . GLU A 1 532 ? -25.518 6.521 7.109 1.00 93.50 532 GLU A CA 1
ATOM 4014 C C . GLU A 1 532 ? -25.321 5.144 6.468 1.00 93.50 532 GLU A C 1
ATOM 4016 O O . GLU A 1 532 ? -26.041 4.195 6.781 1.00 93.50 532 GLU A O 1
ATOM 4021 N N . LEU A 1 533 ? -24.320 5.012 5.597 1.00 91.75 533 LEU A N 1
ATOM 4022 C CA . LEU A 1 533 ? -23.961 3.740 4.975 1.00 91.75 533 LEU A CA 1
ATOM 4023 C C . LEU A 1 533 ? -23.531 2.692 6.015 1.00 91.75 533 LEU A C 1
ATOM 4025 O O . LEU A 1 533 ? -23.943 1.529 5.954 1.00 91.75 533 LEU A O 1
ATOM 4029 N N . ILE A 1 534 ? -22.670 3.113 6.940 1.00 93.50 534 ILE A N 1
ATOM 4030 C CA . ILE A 1 534 ? -21.983 2.255 7.911 1.00 93.50 534 ILE A CA 1
ATOM 4031 C C . ILE A 1 534 ? -22.909 1.870 9.057 1.00 93.50 534 ILE A C 1
ATOM 4033 O O . ILE A 1 534 ? -22.986 0.698 9.433 1.00 93.50 534 ILE A O 1
ATOM 4037 N N . ALA A 1 535 ? -23.621 2.857 9.588 1.00 94.44 535 ALA A N 1
ATOM 4038 C CA . ALA A 1 535 ? -24.509 2.732 10.727 1.00 94.44 535 ALA A CA 1
ATOM 4039 C C . ALA A 1 535 ? -25.855 3.383 10.380 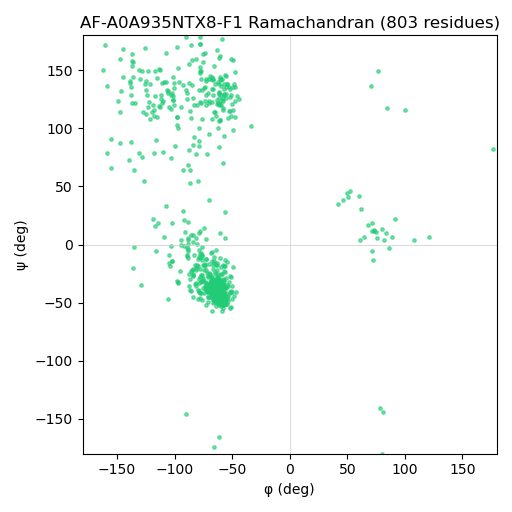1.00 94.44 535 ALA A C 1
ATOM 4041 O O . ALA A 1 535 ? -26.134 4.512 10.805 1.00 94.44 535 ALA A O 1
ATOM 4042 N N . PRO A 1 536 ? -26.697 2.676 9.609 1.00 93.12 536 PRO A N 1
ATOM 4043 C CA . PRO A 1 536 ? -28.069 3.103 9.352 1.00 93.12 536 PRO A CA 1
ATOM 4044 C C . PRO A 1 536 ? -28.888 3.139 10.663 1.00 93.12 536 PRO A C 1
ATOM 4046 O O . PRO A 1 536 ? -28.436 2.606 11.687 1.00 93.12 536 PRO A O 1
ATOM 4049 N N . PRO A 1 537 ? -30.091 3.747 10.677 1.00 93.50 537 PRO A N 1
ATOM 4050 C CA . PRO A 1 537 ? -30.892 3.928 11.893 1.00 93.50 537 PRO A CA 1
ATOM 4051 C C . PRO A 1 537 ? -31.082 2.654 12.731 1.00 93.50 537 PRO A C 1
ATOM 4053 O O . PRO A 1 537 ? -30.949 2.702 13.955 1.00 93.50 537 PRO A O 1
ATOM 4056 N N . GLU A 1 538 ? -31.315 1.508 12.087 1.00 93.25 538 GLU A N 1
ATOM 4057 C CA . GLU A 1 538 ? -31.496 0.207 12.738 1.00 93.25 538 GLU A CA 1
ATOM 4058 C C . GLU A 1 538 ? -30.250 -0.283 13.488 1.00 93.25 538 GLU A C 1
ATOM 4060 O O . GLU A 1 538 ? -30.362 -0.986 14.490 1.00 93.25 538 GLU A O 1
ATOM 4065 N N . VAL A 1 539 ? -29.064 0.109 13.026 1.00 92.81 539 VAL A N 1
ATOM 4066 C CA . VAL A 1 539 ? -27.772 -0.227 13.640 1.00 92.81 539 VAL A CA 1
ATOM 4067 C C . VAL A 1 539 ? -27.420 0.796 14.712 1.00 92.81 539 VAL A C 1
ATOM 4069 O O . VAL A 1 539 ? -26.893 0.427 15.760 1.00 92.81 539 VAL A O 1
ATOM 4072 N N . ARG A 1 540 ? -27.757 2.075 14.517 1.00 93.62 540 ARG A N 1
ATOM 4073 C CA . ARG A 1 540 ? -27.548 3.118 15.537 1.00 93.62 540 ARG A CA 1
ATOM 4074 C C . ARG A 1 540 ? -28.394 2.929 16.784 1.00 93.62 540 ARG A C 1
ATOM 4076 O O . ARG A 1 540 ? -27.925 3.231 17.873 1.00 93.62 540 ARG A O 1
ATOM 4083 N N . ALA A 1 541 ? -29.625 2.446 16.628 1.00 93.50 541 ALA A N 1
ATOM 4084 C CA . ALA A 1 541 ? -30.543 2.244 17.746 1.00 93.50 541 ALA A CA 1
ATOM 4085 C C . ALA A 1 541 ? -30.090 1.133 18.715 1.00 93.50 541 ALA A C 1
ATOM 4087 O O . ALA A 1 541 ? -30.614 1.025 19.823 1.00 93.50 541 ALA A O 1
ATOM 4088 N N . ARG A 1 542 ? -29.128 0.294 18.309 1.00 93.94 542 ARG A N 1
ATOM 4089 C CA . ARG A 1 542 ? -28.580 -0.793 19.129 1.00 93.94 542 ARG A CA 1
ATOM 4090 C C . ARG A 1 542 ? -27.589 -0.254 20.163 1.00 93.94 542 ARG A C 1
ATOM 4092 O O . ARG A 1 542 ? -26.930 0.764 19.962 1.00 93.94 542 ARG A O 1
ATOM 4099 N N . SER A 1 543 ? -27.456 -0.968 21.278 1.00 91.94 543 SER A N 1
ATOM 4100 C CA . SER A 1 543 ? -26.519 -0.624 22.349 1.00 91.94 543 SER A CA 1
ATOM 4101 C C . SER A 1 543 ? -25.110 -1.194 22.104 1.00 91.94 543 SER A C 1
ATOM 4103 O O . SER A 1 543 ? -24.865 -1.971 21.181 1.00 91.94 543 SER A O 1
ATOM 4105 N N . GLY A 1 544 ? -24.153 -0.791 22.945 1.00 93.69 544 GLY A N 1
ATOM 410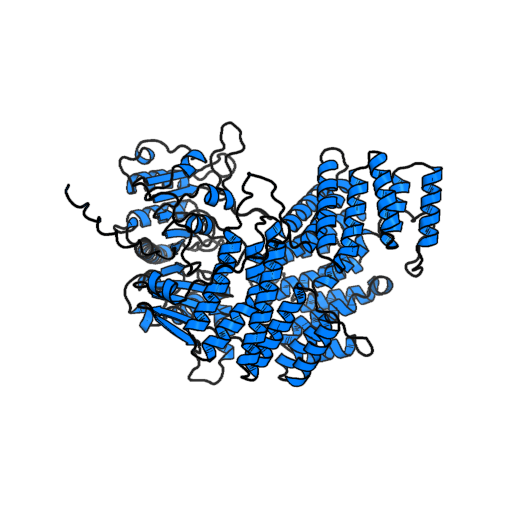6 C CA . GLY A 1 544 ? -22.763 -1.261 22.877 1.00 93.69 544 GLY A CA 1
ATOM 4107 C C . GLY A 1 544 ? -21.909 -0.572 21.807 1.00 93.69 544 GLY A C 1
ATOM 4108 O O . GLY A 1 544 ? -22.362 0.332 21.108 1.00 93.69 544 GLY A O 1
ATOM 4109 N N . THR A 1 545 ? -20.642 -0.972 21.714 1.00 96.00 545 THR A N 1
ATOM 4110 C CA . THR A 1 545 ? -19.700 -0.474 20.699 1.00 96.00 545 THR A CA 1
ATOM 4111 C C . THR A 1 545 ? -20.031 -1.072 19.332 1.00 96.00 545 THR A C 1
ATOM 4113 O O . THR A 1 545 ? -20.268 -2.275 19.238 1.00 96.00 545 THR A O 1
ATOM 4116 N N . LEU A 1 546 ? -20.033 -0.249 18.284 1.00 96.62 546 LEU A N 1
ATOM 4117 C CA . LEU A 1 546 ? -20.030 -0.714 16.900 1.00 96.62 546 LEU A CA 1
ATOM 4118 C C . LEU A 1 546 ? -18.582 -0.937 16.462 1.00 96.62 546 LEU A C 1
ATOM 4120 O O . LEU A 1 546 ? -17.795 0.009 16.390 1.00 96.62 546 LEU A O 1
ATOM 4124 N N . GLU A 1 547 ? -18.238 -2.188 16.187 1.00 96.88 547 GLU A N 1
ATOM 4125 C CA . GLU A 1 547 ? -16.922 -2.577 15.692 1.00 96.88 547 GLU A CA 1
ATOM 4126 C C . GLU A 1 547 ? -16.933 -2.515 14.157 1.00 96.88 547 GLU A C 1
ATOM 4128 O O . GLU A 1 547 ? -17.850 -3.034 13.522 1.00 96.88 547 GLU A O 1
ATOM 4133 N N . ILE A 1 548 ? -15.946 -1.862 13.548 1.00 96.50 548 ILE A N 1
ATOM 4134 C CA . ILE A 1 548 ? -15.916 -1.594 12.105 1.00 96.50 548 ILE A CA 1
ATOM 4135 C C . ILE A 1 548 ? -14.643 -2.180 11.502 1.00 96.50 548 ILE A C 1
ATOM 4137 O O . ILE A 1 548 ? -13.542 -1.737 11.833 1.00 96.50 548 ILE A O 1
ATOM 4141 N N . LEU A 1 549 ? -14.801 -3.121 10.572 1.00 95.19 549 LEU A N 1
ATOM 4142 C CA . LEU A 1 549 ? -13.744 -3.559 9.660 1.00 95.19 549 LEU A CA 1
ATOM 4143 C C . LEU A 1 549 ? -14.001 -2.928 8.289 1.00 95.19 549 LEU A C 1
ATOM 4145 O O . LEU A 1 549 ? -15.028 -3.186 7.666 1.00 95.19 549 LEU A O 1
ATOM 4149 N N . ALA A 1 550 ? -13.083 -2.085 7.827 1.00 93.50 550 ALA A N 1
ATOM 4150 C CA . ALA A 1 550 ? -13.186 -1.421 6.532 1.00 93.50 550 ALA A CA 1
ATOM 4151 C C . ALA A 1 550 ? -12.123 -1.970 5.574 1.00 93.50 550 ALA A C 1
ATOM 4153 O O . ALA A 1 550 ? -10.931 -1.889 5.866 1.00 93.50 550 ALA A O 1
ATOM 4154 N N . ILE A 1 551 ? -12.572 -2.512 4.445 1.00 91.19 551 ILE A N 1
ATOM 4155 C CA . ILE A 1 551 ? -11.770 -3.185 3.419 1.00 91.19 551 ILE A CA 1
ATOM 4156 C C . ILE A 1 551 ? -11.804 -2.354 2.136 1.00 91.19 551 ILE A C 1
ATOM 4158 O O . ILE A 1 551 ? -12.790 -1.662 1.846 1.00 91.19 551 ILE A O 1
ATOM 4162 N N . GLY A 1 552 ? -10.739 -2.445 1.344 1.00 87.94 552 GLY A N 1
ATOM 4163 C CA . GLY A 1 552 ? -10.699 -1.807 0.041 1.00 87.94 552 GLY A CA 1
ATOM 4164 C C . GLY A 1 552 ? -10.424 -0.313 0.171 1.00 87.94 552 GLY A C 1
ATOM 4165 O O . GLY A 1 552 ? -9.686 0.136 1.046 1.00 87.94 552 GLY A O 1
ATOM 4166 N N . ALA A 1 553 ? -11.084 0.493 -0.649 1.00 84.44 553 ALA A N 1
ATOM 4167 C CA . ALA A 1 553 ? -10.949 1.949 -0.602 1.00 84.44 553 ALA A CA 1
ATOM 4168 C C . ALA A 1 553 ? -11.477 2.597 0.698 1.00 84.44 553 ALA A C 1
ATOM 4170 O O . ALA A 1 553 ? -11.182 3.760 0.975 1.00 84.44 553 ALA A O 1
ATOM 4171 N N . LEU A 1 554 ? -12.254 1.869 1.511 1.00 90.69 554 LEU A N 1
ATOM 4172 C CA . LEU A 1 554 ? -12.747 2.353 2.808 1.00 90.69 554 LEU A CA 1
ATOM 4173 C C . LEU A 1 554 ? -11.732 2.173 3.936 1.00 90.69 554 LEU A C 1
ATOM 4175 O O . LEU A 1 554 ? -11.938 2.679 5.040 1.00 90.69 554 LEU A O 1
ATOM 4179 N N . SER A 1 555 ? -10.628 1.470 3.706 1.00 88.50 555 SER A N 1
ATOM 4180 C CA . SER A 1 555 ? -9.686 1.159 4.772 1.00 88.50 555 SER A CA 1
ATOM 4181 C C . SER A 1 555 ? -9.013 2.419 5.344 1.00 88.50 555 SER A C 1
ATOM 4183 O O . SER A 1 555 ? -8.716 2.451 6.530 1.00 88.50 555 SER A O 1
ATOM 4185 N N . LYS A 1 556 ? -8.879 3.537 4.620 1.00 85.19 556 LYS A N 1
ATOM 4186 C CA . LYS A 1 556 ? -8.350 4.800 5.197 1.00 85.19 556 LYS A CA 1
ATOM 4187 C C . LYS A 1 556 ? -9.395 5.691 5.884 1.00 85.19 556 LYS A C 1
ATOM 4189 O O . LYS A 1 556 ? -9.083 6.809 6.288 1.00 85.19 556 LYS A O 1
ATOM 4194 N N . LEU A 1 557 ? -10.624 5.208 6.062 1.00 89.44 557 LEU A N 1
ATOM 4195 C CA . LEU A 1 557 ? -11.716 5.997 6.628 1.00 89.44 557 LEU A CA 1
ATOM 4196 C C . LEU A 1 557 ? -11.416 6.473 8.069 1.00 89.44 557 LEU A C 1
ATOM 4198 O O . LEU A 1 557 ? -11.139 5.628 8.937 1.00 89.44 557 LEU A O 1
ATOM 4202 N N . PRO A 1 558 ? -11.512 7.788 8.359 1.00 90.75 558 PRO A N 1
ATOM 4203 C CA . PRO A 1 558 ? -11.432 8.305 9.721 1.00 90.75 558 PRO A CA 1
ATOM 4204 C C . PRO A 1 558 ? -12.780 8.096 10.425 1.00 90.75 558 PRO A C 1
ATOM 4206 O O . PRO A 1 558 ? -13.643 8.973 10.438 1.00 90.75 558 PRO A O 1
ATOM 4209 N N . ILE A 1 559 ? -12.997 6.906 11.002 1.00 93.69 559 ILE A N 1
ATOM 4210 C CA . ILE A 1 559 ? -14.314 6.516 11.545 1.00 93.69 559 ILE A CA 1
ATOM 4211 C C . ILE A 1 559 ? -14.818 7.446 12.661 1.00 93.69 559 ILE A C 1
ATOM 4213 O O . ILE A 1 559 ? -16.021 7.587 12.852 1.00 93.69 559 ILE A O 1
ATOM 4217 N N . ALA A 1 560 ? -13.906 8.123 13.361 1.00 91.94 560 ALA A N 1
ATOM 4218 C CA . ALA A 1 560 ? -14.220 9.114 14.386 1.00 91.94 560 ALA A CA 1
ATOM 4219 C C . ALA A 1 560 ? -14.890 10.385 13.828 1.00 91.94 560 ALA A C 1
ATOM 4221 O O . ALA A 1 560 ? -15.542 11.102 14.581 1.00 91.94 560 ALA A O 1
ATOM 4222 N N . ALA A 1 561 ? -14.743 10.662 12.529 1.00 93.25 561 ALA A N 1
ATOM 4223 C CA . ALA A 1 561 ? -15.355 11.808 11.862 1.00 93.25 561 ALA A CA 1
ATOM 4224 C C . ALA A 1 561 ? -16.755 11.515 11.302 1.00 93.25 561 ALA A C 1
ATOM 4226 O O . ALA A 1 561 ? -17.425 12.443 10.849 1.00 93.25 561 ALA A O 1
ATOM 4227 N N . LEU A 1 562 ? -17.195 10.249 11.306 1.00 95.44 562 LEU A N 1
ATOM 4228 C CA . LEU A 1 562 ? -18.477 9.836 10.732 1.00 95.44 562 LEU A CA 1
ATOM 4229 C C . LEU A 1 562 ? -19.651 10.524 11.416 1.00 95.44 562 LEU A C 1
ATOM 4231 O O . LEU A 1 562 ? -19.647 10.741 12.630 1.00 95.44 562 LEU A O 1
ATOM 4235 N N . ARG A 1 563 ? -20.677 10.836 10.623 1.00 95.94 563 ARG A N 1
ATOM 4236 C CA . ARG A 1 563 ? -21.867 11.553 11.080 1.00 95.94 563 ARG A CA 1
ATOM 4237 C C . ARG A 1 563 ? -23.140 10.831 10.688 1.00 95.94 563 ARG A C 1
ATOM 4239 O O . ARG A 1 563 ? -23.193 10.174 9.657 1.00 95.94 563 ARG A O 1
ATOM 4246 N N . ASP A 1 564 ? -24.172 10.978 11.498 1.00 95.62 564 ASP A N 1
ATOM 4247 C CA . ASP A 1 564 ? -25.513 10.550 11.114 1.00 95.62 564 ASP A CA 1
ATOM 4248 C C . ASP A 1 564 ? -26.180 11.551 10.146 1.00 95.62 564 ASP A C 1
ATOM 4250 O O . ASP A 1 564 ? -25.630 12.607 9.815 1.00 95.62 564 ASP A O 1
ATOM 4254 N N . ALA A 1 565 ? -27.399 11.238 9.706 1.00 93.94 565 ALA A N 1
ATOM 4255 C CA . ALA A 1 565 ? -28.216 12.037 8.796 1.00 93.94 565 ALA A CA 1
ATOM 4256 C C . ALA A 1 565 ? -28.496 13.444 9.331 1.00 93.94 565 ALA A C 1
ATOM 4258 O O . ALA A 1 565 ? -28.640 14.383 8.541 1.00 93.94 565 ALA A O 1
ATOM 4259 N N . THR A 1 566 ? -28.550 13.598 10.657 1.00 95.06 566 THR A N 1
ATOM 4260 C CA . THR A 1 566 ? -28.754 14.888 11.330 1.00 95.06 566 THR A CA 1
ATOM 4261 C C . THR A 1 566 ? -27.476 15.727 11.365 1.00 95.06 566 THR A C 1
ATOM 4263 O O . THR A 1 566 ? -27.522 16.925 11.636 1.00 95.06 566 THR A O 1
ATOM 4266 N N . GLY A 1 567 ? -26.336 15.119 11.032 1.00 94.25 567 GLY A N 1
ATOM 4267 C CA . GLY A 1 567 ? -25.021 15.739 11.039 1.00 94.25 567 GLY A CA 1
ATOM 4268 C C . GLY A 1 567 ? -24.306 15.632 12.383 1.00 94.25 567 GLY A C 1
ATOM 4269 O O . GLY A 1 567 ? -23.230 16.217 12.510 1.00 94.25 567 GLY A O 1
ATOM 4270 N N . GLN A 1 568 ? -24.842 14.908 13.369 1.00 94.38 568 GLN A N 1
ATOM 4271 C CA . GLN A 1 568 ? -24.151 14.660 14.638 1.00 94.38 568 GLN A CA 1
ATOM 4272 C C . GLN A 1 568 ? -23.076 13.591 14.466 1.00 94.38 568 GLN A C 1
ATOM 4274 O O . GLN A 1 568 ? -23.224 12.695 13.636 1.00 94.38 568 GLN A O 1
ATOM 4279 N N . LEU A 1 569 ? -21.995 13.668 15.251 1.00 94.62 569 LEU A N 1
ATOM 4280 C CA . LEU A 1 569 ? -20.996 12.600 15.288 1.00 94.62 569 LEU A CA 1
ATOM 4281 C C . LEU A 1 569 ? -21.658 11.269 15.629 1.00 94.62 569 LEU A C 1
ATOM 4283 O O . LEU A 1 569 ? -22.365 11.145 16.628 1.00 94.62 569 LEU A O 1
ATOM 4287 N N . LEU A 1 570 ? -21.374 10.252 14.826 1.00 95.25 570 LEU A N 1
ATOM 4288 C CA . LEU A 1 570 ? -21.934 8.922 15.006 1.00 95.25 570 LEU A CA 1
ATOM 4289 C C . LEU A 1 570 ? -21.540 8.335 16.371 1.00 95.25 570 LEU A C 1
ATOM 4291 O O . LEU A 1 570 ? -22.379 7.731 17.047 1.00 95.25 570 LEU A O 1
ATOM 4295 N N . SER A 1 571 ? -20.311 8.621 16.823 1.00 94.56 571 SER A N 1
ATOM 4296 C CA . SER A 1 571 ? -19.804 8.250 18.148 1.00 94.56 571 SER A CA 1
ATOM 4297 C C . SER A 1 571 ? -20.639 8.821 19.300 1.00 94.56 571 SER A C 1
ATOM 4299 O O . SER A 1 571 ? -20.726 8.201 20.361 1.00 94.56 571 SER A O 1
ATOM 4301 N N . SER A 1 572 ? -21.345 9.938 19.090 1.00 92.50 572 SER A N 1
ATOM 4302 C CA . SER A 1 572 ? -22.264 10.494 20.086 1.00 92.50 572 SER A CA 1
ATOM 4303 C C . SER A 1 572 ? -23.471 9.597 20.338 1.00 92.50 572 SER A C 1
ATOM 4305 O O . SER A 1 572 ? -23.939 9.542 21.470 1.00 92.50 572 SER A O 1
ATOM 4307 N N . SER A 1 573 ? -23.960 8.878 19.333 1.00 93.12 573 SER A N 1
ATOM 4308 C CA . SER A 1 573 ? -25.068 7.931 19.513 1.00 93.12 573 SER A CA 1
ATOM 4309 C C . SER A 1 573 ? -24.575 6.559 19.975 1.00 93.12 573 SER A C 1
ATOM 4311 O O . SER A 1 573 ? -25.172 5.937 20.855 1.00 93.12 573 SER A O 1
ATOM 4313 N N . ARG A 1 574 ? -23.446 6.108 19.420 1.00 95.00 574 ARG A N 1
ATOM 4314 C CA . ARG A 1 574 ? -22.924 4.761 19.620 1.00 95.00 574 ARG A CA 1
ATOM 4315 C C . ARG A 1 574 ? -21.396 4.764 19.551 1.00 95.00 574 ARG A C 1
ATOM 4317 O O . ARG A 1 574 ? -20.865 5.168 18.522 1.00 95.00 574 ARG A O 1
ATOM 4324 N N . PRO A 1 575 ? -20.671 4.297 20.587 1.00 96.62 575 PRO A N 1
ATOM 4325 C CA . PRO A 1 575 ? -19.213 4.229 20.541 1.00 96.62 575 PRO A CA 1
ATOM 4326 C C . PRO A 1 575 ? -18.726 3.443 19.326 1.00 96.62 575 PRO A C 1
ATOM 4328 O O . PRO A 1 575 ? -19.276 2.384 19.024 1.00 96.62 575 PRO A O 1
ATOM 4331 N N . LEU A 1 576 ? -17.685 3.940 18.664 1.00 96.19 576 LEU A N 1
ATOM 4332 C CA . LEU A 1 576 ? -17.101 3.306 17.485 1.00 96.19 576 LEU A CA 1
ATOM 4333 C C . LEU A 1 576 ? -15.731 2.736 17.834 1.00 96.19 576 LEU A C 1
ATOM 4335 O O . LEU A 1 576 ? -14.945 3.379 18.534 1.00 96.19 576 LEU A O 1
ATOM 4339 N N . ALA A 1 577 ? -15.438 1.551 17.318 1.00 96.19 577 ALA A N 1
ATOM 4340 C CA . ALA A 1 577 ? -14.106 0.976 17.368 1.00 96.19 577 ALA A CA 1
ATOM 4341 C C . ALA A 1 577 ? -13.753 0.357 16.019 1.00 96.19 577 ALA A C 1
ATOM 4343 O O . ALA A 1 577 ? -14.603 -0.185 15.317 1.00 96.19 577 ALA A O 1
ATOM 4344 N N . ARG A 1 578 ? -12.483 0.460 15.648 1.00 94.50 578 ARG A N 1
ATOM 4345 C CA . ARG A 1 578 ? -11.945 -0.138 14.440 1.00 94.50 578 ARG A CA 1
ATOM 4346 C C . ARG A 1 578 ? -11.380 -1.517 14.733 1.00 94.50 578 ARG A C 1
ATOM 4348 O O . ARG A 1 578 ? -10.660 -1.714 15.711 1.00 94.50 578 ARG A O 1
ATOM 4355 N N . VAL A 1 579 ? -11.664 -2.449 13.840 1.00 93.31 579 VAL A N 1
ATOM 4356 C CA . VAL A 1 579 ? -11.127 -3.803 13.857 1.00 93.31 579 VAL A CA 1
ATOM 4357 C C . VAL A 1 579 ? -10.229 -3.950 12.635 1.00 93.31 579 VAL A C 1
ATOM 4359 O O . VAL A 1 579 ? -10.722 -3.785 11.523 1.00 93.31 579 VAL A O 1
ATOM 4362 N N . PRO A 1 580 ? -8.926 -4.230 12.802 1.00 87.88 580 PRO A N 1
ATOM 4363 C CA . PRO A 1 580 ? -8.035 -4.422 11.660 1.00 87.88 580 PRO A CA 1
ATOM 4364 C C . PRO A 1 580 ? -8.187 -5.785 10.988 1.00 87.88 580 PRO A C 1
ATOM 4366 O O . PRO A 1 580 ? -7.811 -5.945 9.837 1.00 87.88 580 PRO A O 1
ATOM 4369 N N . SER A 1 581 ? -8.644 -6.781 11.747 1.00 90.06 581 SER A N 1
ATOM 4370 C CA . SER A 1 581 ? -8.813 -8.160 11.308 1.00 90.06 581 SER A CA 1
ATOM 4371 C C . SER A 1 581 ? -9.749 -8.899 12.266 1.00 90.06 581 SER A C 1
ATOM 4373 O O . SER A 1 581 ? -9.797 -8.591 13.461 1.00 90.06 581 SER A O 1
ATOM 4375 N N . LEU A 1 582 ? -10.474 -9.884 11.749 1.00 91.69 582 LEU A N 1
ATOM 4376 C CA . LEU A 1 582 ? -11.396 -10.752 12.479 1.00 91.69 582 LEU A CA 1
ATOM 4377 C C . LEU A 1 582 ? -10.705 -11.938 13.149 1.00 91.69 582 LEU A C 1
ATOM 4379 O O . LEU A 1 582 ? -11.264 -12.512 14.089 1.00 91.69 582 LEU A O 1
ATOM 4383 N N . LEU A 1 583 ? -9.517 -12.315 12.677 1.00 87.25 583 LEU A N 1
ATOM 4384 C CA . LEU A 1 583 ? -8.840 -13.526 13.116 1.00 87.25 583 LEU A CA 1
ATOM 4385 C C . LEU A 1 583 ? -8.198 -13.356 14.499 1.00 87.25 583 LEU A C 1
ATOM 4387 O O . LEU A 1 583 ? -7.489 -12.372 14.743 1.00 87.25 583 LEU A O 1
ATOM 4391 N N . PRO A 1 584 ? -8.397 -14.318 15.420 1.00 75.56 584 PRO A N 1
ATOM 4392 C CA . PRO A 1 584 ? -7.812 -14.252 16.750 1.00 75.56 584 PRO A CA 1
ATOM 4393 C C . PRO A 1 584 ? -6.280 -14.266 16.662 1.00 75.56 584 PRO A C 1
ATOM 4395 O O . PRO A 1 584 ? -5.680 -15.199 16.143 1.00 75.56 584 PRO A O 1
ATOM 4398 N N . ARG A 1 585 ? -5.641 -13.225 17.205 1.00 72.88 585 ARG A N 1
ATOM 4399 C CA . ARG A 1 585 ? -4.173 -13.079 17.192 1.00 72.88 585 ARG A CA 1
ATOM 4400 C C . ARG A 1 585 ? -3.483 -13.951 18.245 1.00 72.88 585 ARG A C 1
ATOM 4402 O O . ARG A 1 585 ? -4.153 -14.513 19.118 1.00 72.88 585 ARG A O 1
ATOM 4409 N N . SER A 1 586 ? -2.154 -14.008 18.206 1.00 65.69 586 SER A N 1
ATOM 4410 C CA . SER A 1 586 ? -1.299 -14.717 19.168 1.00 65.69 586 SER A CA 1
ATOM 4411 C C . SER A 1 586 ? -1.650 -14.384 20.618 1.00 65.69 586 SER A C 1
ATOM 4413 O O . SER A 1 586 ? -1.915 -13.232 20.972 1.00 65.69 586 SER A O 1
ATOM 4415 N N . ARG A 1 587 ? -1.715 -15.401 21.485 1.00 69.88 587 ARG A N 1
ATOM 4416 C CA . ARG A 1 587 ? -1.958 -15.186 22.920 1.00 69.88 587 ARG A CA 1
ATOM 4417 C C . ARG A 1 587 ? -0.810 -14.328 23.478 1.00 69.88 587 ARG A C 1
ATOM 4419 O O . ARG A 1 587 ? 0.334 -14.601 23.117 1.00 69.88 587 ARG A O 1
ATOM 4426 N N . PRO A 1 588 ? -1.090 -13.341 24.349 1.00 70.69 588 PRO A N 1
ATOM 4427 C CA . PRO A 1 588 ? -0.036 -12.704 25.129 1.00 70.69 588 PRO A CA 1
ATOM 4428 C C . PRO A 1 588 ? 0.851 -13.776 25.769 1.00 70.69 588 PRO A C 1
ATOM 4430 O O . PRO A 1 588 ? 0.338 -14.790 26.255 1.00 70.69 588 PRO A O 1
ATOM 4433 N N . ARG A 1 589 ? 2.171 -13.574 25.757 1.00 74.62 589 ARG A N 1
ATOM 4434 C CA . ARG A 1 589 ? 3.128 -14.533 26.336 1.00 74.62 589 ARG A CA 1
ATOM 4435 C C . ARG A 1 589 ? 2.918 -14.709 27.846 1.00 74.62 589 ARG A C 1
ATOM 4437 O O . ARG A 1 589 ? 3.200 -15.774 28.386 1.00 74.62 589 ARG A O 1
ATOM 4444 N N . SER A 1 590 ? 2.385 -13.683 28.502 1.00 74.81 590 SER A N 1
ATOM 4445 C CA . SER A 1 590 ? 2.051 -13.638 29.923 1.00 74.81 590 SER A CA 1
ATOM 4446 C C . SER A 1 590 ? 0.692 -12.969 30.127 1.00 74.81 590 SER A C 1
ATOM 4448 O O . SER A 1 590 ? 0.269 -12.156 29.306 1.00 74.81 590 SER A O 1
ATOM 4450 N N . ALA A 1 591 ? 0.004 -13.308 31.221 1.00 76.00 591 ALA A N 1
ATOM 4451 C CA . ALA A 1 591 ? -1.146 -12.522 31.655 1.00 76.00 591 ALA A CA 1
ATOM 4452 C C . ALA A 1 591 ? -0.689 -11.078 31.950 1.00 76.00 591 ALA A C 1
ATOM 4454 O O . ALA A 1 591 ? 0.423 -10.913 32.465 1.00 76.00 591 ALA A O 1
ATOM 4455 N N . PRO A 1 592 ? -1.502 -10.056 31.628 1.00 77.50 592 PRO A N 1
ATOM 4456 C CA . PRO A 1 592 ? -1.183 -8.684 31.996 1.00 77.50 592 PRO A CA 1
ATOM 4457 C C . PRO A 1 592 ? -1.005 -8.578 33.512 1.00 77.50 592 PRO A C 1
ATOM 4459 O O . PRO A 1 592 ? -1.776 -9.175 34.267 1.00 77.50 592 PRO A O 1
ATOM 4462 N N . THR A 1 593 ? -0.001 -7.830 33.960 1.00 83.88 593 THR A N 1
ATOM 4463 C CA . THR A 1 593 ? 0.097 -7.417 35.367 1.00 83.88 593 THR A CA 1
ATOM 4464 C C . THR A 1 593 ? -0.909 -6.289 35.640 1.00 83.88 593 THR A C 1
ATOM 4466 O O . THR A 1 593 ? -1.382 -5.634 34.713 1.00 83.88 593 THR A O 1
ATOM 4469 N N . ASP A 1 594 ? -1.219 -5.998 36.906 1.00 85.44 594 ASP A N 1
ATOM 4470 C CA . ASP A 1 594 ? -2.040 -4.823 37.267 1.00 85.44 594 ASP A CA 1
ATOM 4471 C C . ASP A 1 594 ? -1.285 -3.482 37.111 1.00 85.44 594 ASP A C 1
ATOM 4473 O O . ASP A 1 594 ? -1.795 -2.414 37.455 1.00 85.44 594 ASP A O 1
ATOM 4477 N N . GLU A 1 595 ? -0.059 -3.521 36.584 1.00 88.31 595 GLU A N 1
ATOM 4478 C CA . GLU A 1 595 ? 0.835 -2.376 36.462 1.00 88.31 595 GLU A CA 1
ATOM 4479 C C . GLU A 1 595 ? 0.305 -1.327 35.476 1.00 88.31 595 GLU A C 1
ATOM 4481 O O . GLU A 1 595 ? -0.264 -1.645 34.430 1.00 88.31 595 GLU A O 1
ATOM 4486 N N . ILE A 1 596 ? 0.500 -0.052 35.804 1.00 90.31 596 ILE A N 1
ATOM 4487 C CA . ILE A 1 596 ? 0.254 1.066 34.895 1.00 90.31 596 ILE A CA 1
ATOM 4488 C C . ILE A 1 596 ? 1.599 1.662 34.513 1.00 90.31 596 ILE A C 1
ATOM 4490 O O . ILE A 1 596 ? 2.342 2.129 35.376 1.00 90.31 596 ILE A O 1
ATOM 4494 N N . SER A 1 597 ? 1.867 1.713 33.216 1.00 91.94 597 SER A N 1
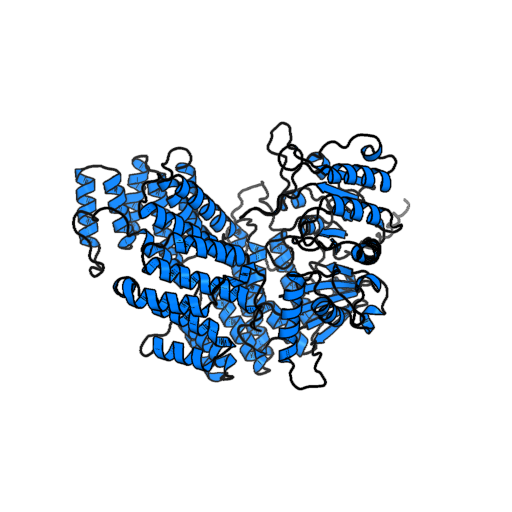ATOM 4495 C CA . SER A 1 597 ? 3.072 2.313 32.665 1.00 91.94 597 SER A CA 1
ATOM 4496 C C . SER A 1 597 ? 2.702 3.563 31.878 1.00 91.94 597 SER A C 1
ATOM 4498 O O . SER A 1 597 ? 1.964 3.509 30.893 1.00 91.94 597 SER A O 1
ATOM 4500 N N . VAL A 1 598 ? 3.220 4.705 32.323 1.00 91.12 598 VAL A N 1
ATOM 4501 C CA . VAL A 1 598 ? 3.117 5.982 31.614 1.00 91.12 598 VAL A CA 1
ATOM 4502 C C . VAL A 1 598 ? 4.525 6.381 31.213 1.00 91.12 598 VAL A C 1
ATOM 4504 O O . VAL A 1 598 ? 5.358 6.683 32.065 1.00 91.12 598 VAL A O 1
ATOM 4507 N N . LEU A 1 599 ? 4.797 6.320 29.915 1.00 89.50 599 LEU A N 1
ATOM 4508 C CA . LEU A 1 599 ? 6.103 6.585 29.339 1.00 89.50 599 LEU A CA 1
ATOM 4509 C C . LEU A 1 599 ? 6.095 7.972 28.705 1.00 89.50 599 LEU A C 1
ATOM 4511 O O . LEU A 1 599 ? 5.227 8.300 27.897 1.00 89.50 599 LEU A O 1
ATOM 4515 N N . TYR A 1 600 ? 7.088 8.769 29.072 1.00 88.25 600 TYR A N 1
ATOM 4516 C CA . TYR A 1 600 ? 7.428 10.023 28.415 1.00 88.25 600 TYR A CA 1
ATOM 4517 C C . TYR A 1 600 ? 8.703 9.797 27.623 1.00 88.25 600 TYR A C 1
ATOM 4519 O O . TYR A 1 600 ? 9.650 9.252 28.180 1.00 88.25 600 TYR A O 1
ATOM 4527 N N . ALA A 1 601 ? 8.767 10.227 26.368 1.00 82.62 601 ALA A N 1
ATOM 4528 C CA . ALA A 1 601 ? 10.040 10.277 25.661 1.00 82.62 601 ALA A CA 1
ATOM 4529 C C . ALA A 1 601 ? 10.198 11.604 24.923 1.00 82.62 601 ALA A C 1
ATOM 4531 O O . ALA A 1 601 ? 9.382 11.979 24.082 1.00 82.62 601 ALA A O 1
ATOM 4532 N N . ASP A 1 602 ? 11.271 12.303 25.275 1.00 73.94 602 ASP A N 1
ATOM 4533 C CA . ASP A 1 602 ? 11.713 13.559 24.687 1.00 73.94 602 ASP A CA 1
ATOM 4534 C C . ASP A 1 602 ? 13.224 13.453 24.514 1.00 73.94 602 ASP A C 1
ATOM 4536 O O . ASP A 1 602 ? 13.950 13.159 25.468 1.00 73.94 602 ASP A O 1
ATOM 4540 N N . LEU A 1 603 ? 13.668 13.611 23.271 1.00 67.38 603 LEU A N 1
ATOM 4541 C CA . LEU A 1 603 ? 15.064 13.463 22.880 1.00 67.38 603 LEU A CA 1
ATOM 4542 C C . LEU A 1 603 ? 15.862 14.773 23.008 1.00 67.38 603 LEU A C 1
ATOM 4544 O O . LEU A 1 603 ? 17.030 14.801 22.626 1.00 67.38 603 LEU A O 1
ATOM 4548 N N . GLY A 1 604 ? 15.277 15.851 23.544 1.00 62.25 604 GLY A N 1
ATOM 4549 C CA . GLY A 1 604 ? 15.959 17.138 23.692 1.00 62.25 604 GLY A CA 1
ATOM 4550 C C . GLY A 1 604 ? 15.984 17.968 22.401 1.00 62.25 604 GLY A C 1
ATOM 4551 O O . GLY A 1 604 ? 15.010 17.985 21.650 1.00 62.25 604 GLY A O 1
ATOM 4552 N N . ASP A 1 605 ? 17.088 18.689 22.169 1.00 56.22 605 ASP A N 1
ATOM 4553 C CA . ASP A 1 605 ? 17.212 19.922 21.358 1.00 56.22 605 ASP A CA 1
ATOM 4554 C C . ASP A 1 605 ? 16.608 19.931 19.937 1.00 56.22 605 ASP A C 1
ATOM 4556 O O . ASP A 1 605 ? 16.361 21.007 19.393 1.00 56.22 605 ASP A O 1
ATOM 4560 N N . LEU A 1 606 ? 16.344 18.777 19.320 1.00 56.34 606 LEU A N 1
ATOM 4561 C CA . LEU A 1 606 ? 15.779 18.710 17.968 1.00 56.34 606 LEU A CA 1
ATOM 4562 C C . LEU A 1 606 ? 14.248 18.838 17.935 1.00 56.34 606 LEU A C 1
ATOM 4564 O O . LEU A 1 606 ? 13.706 19.296 16.930 1.00 56.34 606 LEU A O 1
ATOM 4568 N N . LEU A 1 607 ? 13.546 18.444 19.005 1.00 64.88 607 LEU A N 1
ATOM 4569 C CA . LEU A 1 607 ? 12.081 18.347 19.044 1.00 64.88 607 LEU A CA 1
ATOM 4570 C C . LEU A 1 607 ? 11.548 18.473 20.487 1.00 64.88 607 LEU A C 1
ATOM 4572 O O . LEU A 1 607 ? 11.000 17.528 21.053 1.00 64.88 607 LEU A O 1
ATOM 4576 N N . TYR A 1 608 ? 11.716 19.649 21.096 1.00 75.75 608 TYR A N 1
ATOM 4577 C CA . TYR A 1 608 ? 11.229 19.914 22.454 1.00 75.75 608 TYR A CA 1
ATOM 4578 C C . TYR A 1 608 ? 9.690 19.859 22.522 1.00 75.75 608 TYR A C 1
ATOM 4580 O O . TYR A 1 608 ? 9.014 20.719 21.949 1.00 75.75 608 TYR A O 1
ATOM 4588 N N . LEU A 1 609 ? 9.139 18.876 23.250 1.00 78.12 609 LEU A N 1
ATOM 4589 C CA . LEU A 1 609 ? 7.695 18.698 23.478 1.00 78.12 609 LEU A CA 1
ATOM 4590 C C . LEU A 1 609 ? 7.304 18.994 24.930 1.00 78.12 609 LEU A C 1
ATOM 4592 O O . LEU A 1 609 ? 7.069 18.071 25.726 1.00 78.12 609 LEU A O 1
ATOM 4596 N N . PRO A 1 610 ? 7.171 20.274 25.310 1.00 84.75 610 PRO A N 1
ATOM 4597 C CA . PRO A 1 610 ? 6.842 20.626 26.683 1.00 84.75 610 PRO A CA 1
ATOM 4598 C C . PRO A 1 610 ? 5.487 20.051 27.120 1.00 84.75 610 PRO A C 1
ATOM 4600 O O . PRO A 1 610 ? 5.339 19.653 28.280 1.00 84.75 610 PRO A O 1
ATOM 4603 N N . ALA A 1 611 ? 4.502 19.954 26.216 1.00 89.06 611 ALA A N 1
ATOM 4604 C CA . ALA A 1 611 ? 3.190 19.429 26.581 1.00 89.06 611 ALA A CA 1
ATOM 4605 C C . ALA A 1 611 ? 3.180 17.901 26.742 1.00 89.06 611 ALA A C 1
ATOM 4607 O O . ALA A 1 611 ? 2.422 17.415 27.575 1.00 89.06 611 ALA A O 1
ATOM 4608 N N . ALA A 1 612 ? 4.041 17.151 26.042 1.00 88.81 612 ALA A N 1
ATOM 4609 C CA . ALA A 1 612 ? 4.132 15.694 26.202 1.00 88.81 612 ALA A CA 1
ATOM 4610 C C . ALA A 1 612 ? 4.680 15.304 27.584 1.00 88.81 612 ALA A C 1
ATOM 4612 O O . ALA A 1 612 ? 4.197 14.363 28.217 1.00 88.81 612 ALA A O 1
ATOM 4613 N N . LYS A 1 613 ? 5.639 16.077 28.109 1.00 90.50 613 LYS A N 1
ATOM 4614 C CA . LYS A 1 613 ? 6.119 15.898 29.486 1.00 90.50 613 LYS A CA 1
ATOM 4615 C C . LYS A 1 613 ? 4.996 16.097 30.493 1.00 90.50 613 LYS A C 1
ATOM 4617 O O . LYS A 1 613 ? 4.814 15.289 31.401 1.00 90.50 613 LYS A O 1
ATOM 4622 N N . LEU A 1 614 ? 4.249 17.188 30.328 1.00 91.94 614 LEU A N 1
ATOM 4623 C CA . LEU A 1 614 ? 3.109 17.494 31.183 1.00 91.94 614 LEU A CA 1
ATOM 4624 C C . LEU A 1 614 ? 2.004 16.440 31.035 1.00 91.94 614 LEU A C 1
ATOM 4626 O O . LEU A 1 614 ? 1.375 16.084 32.025 1.00 91.94 614 LEU A O 1
ATOM 4630 N N . GLU A 1 615 ? 1.806 15.899 29.834 1.00 92.81 615 GLU A N 1
ATOM 4631 C CA . GLU A 1 615 ? 0.852 14.824 29.563 1.00 92.81 615 GLU A CA 1
ATOM 4632 C C . GLU A 1 615 ? 1.187 13.591 30.390 1.00 92.81 615 GLU A C 1
ATOM 4634 O O . GLU A 1 615 ? 0.334 13.129 31.144 1.00 92.81 615 GLU A O 1
ATOM 4639 N N . ALA A 1 616 ? 2.438 13.130 30.361 1.00 92.81 616 ALA A N 1
ATOM 4640 C CA . ALA A 1 616 ? 2.861 11.983 31.156 1.00 92.81 616 ALA A CA 1
ATOM 4641 C C . ALA A 1 616 ? 2.674 12.196 32.669 1.00 92.81 616 ALA A C 1
ATOM 4643 O O . ALA A 1 616 ? 2.196 11.293 33.356 1.00 92.81 616 ALA A O 1
ATOM 4644 N N . ILE A 1 617 ? 2.989 13.389 33.191 1.00 92.44 617 ILE A N 1
ATOM 4645 C CA . ILE A 1 617 ? 2.765 13.721 34.612 1.00 92.44 617 ILE A CA 1
ATOM 4646 C C . ILE A 1 617 ? 1.275 13.633 34.948 1.00 92.44 617 ILE A C 1
ATOM 4648 O O . ILE A 1 617 ? 0.875 12.944 35.887 1.00 92.44 617 ILE A O 1
ATOM 4652 N N . MET A 1 618 ? 0.439 14.319 34.165 1.00 94.75 618 MET A N 1
ATOM 4653 C CA . MET A 1 618 ? -0.996 14.416 34.424 1.00 94.75 618 MET A CA 1
ATOM 4654 C C . MET A 1 618 ? -1.684 13.057 34.289 1.00 94.75 618 MET A C 1
ATOM 4656 O O . MET A 1 618 ? -2.486 12.689 35.145 1.00 94.75 618 MET A O 1
ATOM 4660 N N . VAL A 1 619 ? -1.346 12.280 33.258 1.00 93.94 619 VAL A N 1
ATOM 4661 C CA . VAL A 1 619 ? -1.866 10.919 33.067 1.00 93.94 619 VAL A CA 1
ATOM 4662 C C . VAL A 1 619 ? -1.392 9.995 34.186 1.00 93.94 619 VAL A C 1
ATOM 4664 O O . VAL A 1 619 ? -2.202 9.236 34.721 1.00 93.94 619 VAL A O 1
ATOM 4667 N N . GLY A 1 620 ? -0.125 10.090 34.600 1.00 92.69 620 GLY A N 1
ATOM 4668 C CA . GLY A 1 620 ? 0.406 9.365 35.755 1.00 92.69 620 GLY A CA 1
ATOM 4669 C C . GLY A 1 620 ? -0.414 9.631 37.017 1.00 92.69 620 GLY A C 1
ATOM 4670 O O . GLY A 1 620 ? -0.908 8.689 37.632 1.00 92.69 620 GLY A O 1
ATOM 4671 N N . CYS A 1 621 ? -0.656 10.903 37.343 1.00 93.81 621 CYS A N 1
ATOM 4672 C CA . CYS A 1 621 ? -1.478 11.291 38.492 1.00 93.81 621 CYS A CA 1
ATOM 4673 C C . CYS A 1 621 ? -2.940 10.830 38.393 1.00 93.81 621 CYS A C 1
ATOM 4675 O O . CYS A 1 621 ? -3.522 10.442 39.405 1.00 93.81 621 CYS A O 1
ATOM 4677 N N . LEU A 1 622 ? -3.547 10.868 37.202 1.00 94.88 622 LEU A N 1
ATOM 4678 C CA . LEU A 1 622 ? -4.948 10.475 37.001 1.00 94.88 622 LEU A CA 1
ATOM 4679 C C . LEU A 1 622 ? -5.161 8.958 37.068 1.00 94.88 622 LEU A C 1
ATOM 4681 O O . LEU A 1 622 ? -6.222 8.504 37.488 1.00 94.88 622 LEU A O 1
ATOM 4685 N N . THR A 1 623 ? -4.176 8.171 36.637 1.00 92.88 623 THR A N 1
ATOM 4686 C CA . THR A 1 623 ? -4.306 6.709 36.510 1.00 92.88 623 THR A CA 1
ATOM 4687 C C . THR A 1 623 ? -3.743 5.957 37.709 1.00 92.88 623 THR A C 1
ATOM 4689 O O . THR A 1 623 ? -4.273 4.910 38.083 1.00 92.88 623 THR A O 1
ATOM 4692 N N . ALA A 1 624 ? -2.702 6.498 38.337 1.00 87.62 624 ALA A N 1
ATOM 4693 C CA . ALA A 1 624 ? -2.083 5.959 39.535 1.00 87.62 624 ALA A CA 1
ATOM 4694 C C . ALA A 1 624 ? -1.557 7.118 40.404 1.00 87.62 624 ALA A C 1
ATOM 4696 O O . ALA A 1 624 ? -0.382 7.468 40.309 1.00 87.62 624 ALA A O 1
ATOM 4697 N N . PRO A 1 625 ? -2.386 7.699 41.294 1.00 81.69 625 PRO A N 1
ATOM 4698 C CA . PRO A 1 625 ? -1.995 8.839 42.134 1.00 81.69 625 PRO A CA 1
ATOM 4699 C C . PRO A 1 625 ? -0.753 8.587 43.004 1.00 81.69 625 PRO A C 1
ATOM 4701 O O . PRO A 1 625 ? -0.069 9.523 43.404 1.00 81.69 625 PRO A O 1
ATOM 4704 N N . THR A 1 626 ? -0.462 7.317 43.297 1.00 76.56 626 THR A N 1
ATOM 4705 C CA . THR A 1 626 ? 0.711 6.867 44.059 1.00 76.56 626 THR A CA 1
ATOM 4706 C C . THR A 1 626 ? 1.901 6.469 43.179 1.00 76.56 626 THR A C 1
ATOM 4708 O O . THR A 1 626 ? 2.939 6.070 43.704 1.00 76.56 626 THR A O 1
ATOM 4711 N N . SER A 1 627 ? 1.776 6.553 41.851 1.00 71.94 627 SER A N 1
ATOM 4712 C CA . SER A 1 627 ? 2.858 6.242 40.917 1.00 71.94 627 SER A CA 1
ATOM 4713 C C . SER A 1 627 ? 3.975 7.286 41.008 1.00 71.94 627 SER A C 1
ATOM 4715 O O . SER A 1 627 ? 3.685 8.485 41.092 1.00 71.94 627 SER A O 1
ATOM 4717 N N . PRO A 1 628 ? 5.253 6.875 40.889 1.00 69.62 628 PRO A N 1
ATOM 4718 C CA . PRO A 1 628 ? 6.386 7.793 40.793 1.00 69.62 628 PRO A CA 1
ATOM 4719 C C . PRO A 1 628 ? 6.231 8.871 39.710 1.00 69.62 628 PRO A C 1
ATOM 4721 O O . PRO A 1 628 ? 6.782 9.961 39.861 1.00 69.62 628 PRO A O 1
ATOM 4724 N N . ALA A 1 629 ? 5.461 8.601 38.649 1.00 70.25 629 ALA A N 1
ATOM 4725 C CA . ALA A 1 629 ? 5.168 9.568 37.587 1.00 70.25 629 ALA A CA 1
ATOM 4726 C C . ALA A 1 629 ? 4.410 10.814 38.085 1.00 70.25 629 ALA A C 1
ATOM 4728 O O . ALA A 1 629 ? 4.521 11.876 37.478 1.00 70.25 629 ALA A O 1
ATOM 4729 N N . CYS A 1 630 ? 3.661 10.699 39.188 1.00 78.75 630 CYS A N 1
ATOM 4730 C CA . CYS A 1 630 ? 2.947 11.821 39.793 1.00 78.75 630 CYS A CA 1
ATOM 4731 C C . CYS A 1 630 ? 3.818 12.624 40.774 1.00 78.75 630 CYS A C 1
ATOM 4733 O O . CYS A 1 630 ? 3.629 13.826 40.947 1.00 78.75 630 CYS A O 1
ATOM 4735 N N . THR A 1 631 ? 4.788 11.972 41.422 1.00 73.62 631 THR A N 1
ATOM 4736 C CA . THR A 1 631 ? 5.579 12.566 42.514 1.00 73.62 631 THR A CA 1
ATOM 4737 C C . THR A 1 631 ? 6.975 13.021 42.096 1.00 73.62 631 THR A C 1
ATOM 4739 O O . THR A 1 631 ? 7.632 13.740 42.846 1.00 73.62 631 THR A O 1
ATOM 4742 N N . SER A 1 632 ? 7.464 12.597 40.930 1.00 74.06 632 SER A N 1
ATOM 4743 C CA . SER A 1 632 ? 8.797 12.931 40.424 1.00 74.06 632 SER A CA 1
ATOM 4744 C C . SER A 1 632 ? 8.733 13.420 38.982 1.00 74.06 632 SER A C 1
ATOM 4746 O O . SER A 1 632 ? 7.851 13.028 38.223 1.00 74.06 632 SER A O 1
ATOM 4748 N N . ALA A 1 633 ? 9.668 14.295 38.594 1.00 72.94 633 ALA A N 1
ATOM 4749 C CA . ALA A 1 633 ? 9.778 14.714 37.203 1.00 72.94 633 ALA A CA 1
ATOM 4750 C C . ALA A 1 633 ? 10.058 13.472 36.334 1.00 72.94 633 ALA A C 1
ATOM 4752 O O . ALA A 1 633 ? 11.072 12.807 36.576 1.00 72.94 633 ALA A O 1
ATOM 4753 N N . PRO A 1 634 ? 9.200 13.143 35.348 1.00 77.75 634 PRO A N 1
ATOM 4754 C CA . PRO A 1 634 ? 9.379 11.947 34.546 1.00 77.75 634 PRO A CA 1
ATOM 4755 C C . PRO A 1 634 ? 10.702 12.050 33.798 1.00 77.75 634 PRO A C 1
ATOM 4757 O O . PRO A 1 634 ? 11.007 13.070 33.168 1.00 77.75 634 PRO A O 1
ATOM 4760 N N . LYS A 1 635 ? 11.502 10.992 33.913 1.00 84.44 635 LYS A N 1
ATOM 4761 C CA . LYS A 1 635 ? 12.684 10.803 33.078 1.00 84.44 635 LYS A CA 1
ATOM 4762 C C . LYS A 1 635 ? 12.227 10.298 31.706 1.00 84.44 635 LYS A C 1
ATOM 4764 O O . LYS A 1 635 ? 11.220 9.586 31.657 1.00 84.44 635 LYS A O 1
ATOM 4769 N N . PRO A 1 636 ? 12.924 10.657 30.617 1.00 87.69 636 PRO A N 1
ATOM 4770 C CA . PRO A 1 636 ? 12.696 10.024 29.327 1.00 87.69 636 PRO A CA 1
ATOM 4771 C C . PRO A 1 636 ? 12.796 8.494 29.452 1.00 87.69 636 PRO A C 1
ATOM 4773 O O . PRO A 1 636 ? 13.664 7.973 30.150 1.00 87.69 636 PRO A O 1
ATOM 4776 N N . ALA A 1 637 ? 11.858 7.781 28.840 1.00 90.12 637 ALA A N 1
ATOM 4777 C CA . ALA A 1 637 ? 11.747 6.333 28.922 1.00 90.12 637 ALA A CA 1
ATOM 4778 C C . ALA A 1 637 ? 12.792 5.659 28.032 1.00 90.12 637 ALA A C 1
ATOM 4780 O O . ALA A 1 637 ? 13.054 6.125 26.924 1.00 90.12 637 ALA A O 1
ATOM 4781 N N . SER A 1 638 ? 13.342 4.544 28.501 1.00 90.50 638 SER A N 1
ATOM 4782 C CA . SER A 1 638 ? 14.241 3.653 27.760 1.00 90.50 638 SER A CA 1
ATOM 4783 C C . SER A 1 638 ? 13.493 2.453 27.166 1.00 90.50 638 SER A C 1
ATOM 4785 O O . SER A 1 638 ? 12.346 2.171 27.527 1.00 90.50 638 SER A O 1
ATOM 4787 N N . VAL A 1 639 ? 14.150 1.672 26.303 1.00 90.19 639 VAL A N 1
ATOM 4788 C CA . VAL A 1 639 ? 13.594 0.398 25.797 1.00 90.19 639 VAL A CA 1
ATOM 4789 C C . VAL A 1 639 ? 13.317 -0.595 26.920 1.00 90.19 639 VAL A C 1
ATOM 4791 O O . VAL A 1 639 ? 12.324 -1.314 26.858 1.00 90.19 639 VAL A O 1
ATOM 4794 N N . ALA A 1 640 ? 14.130 -0.600 27.977 1.00 90.38 640 ALA A N 1
ATOM 4795 C CA . ALA A 1 640 ? 13.891 -1.437 29.149 1.00 90.38 640 ALA A CA 1
ATOM 4796 C C . ALA A 1 640 ? 12.630 -1.013 29.925 1.00 90.38 640 ALA A C 1
ATOM 4798 O O . ALA A 1 640 ? 11.948 -1.853 30.509 1.00 90.38 640 ALA A O 1
ATOM 4799 N N . ASP A 1 641 ? 12.288 0.279 29.933 1.00 91.06 641 ASP A N 1
ATOM 4800 C CA . ASP A 1 641 ? 11.026 0.749 30.517 1.00 91.06 641 ASP A CA 1
ATOM 4801 C C . ASP A 1 641 ? 9.834 0.307 29.673 1.00 91.06 641 ASP A C 1
ATOM 4803 O O . ASP A 1 641 ? 8.829 -0.149 30.219 1.00 91.06 641 ASP A O 1
ATOM 4807 N N . LEU A 1 642 ? 9.971 0.375 28.346 1.00 92.12 642 LEU A N 1
ATOM 4808 C CA . LEU A 1 642 ? 8.962 -0.140 27.430 1.00 92.12 642 LEU A CA 1
ATOM 4809 C C . LEU A 1 642 ? 8.777 -1.653 27.590 1.00 92.12 642 LEU A C 1
ATOM 4811 O O . LEU A 1 642 ? 7.644 -2.099 27.713 1.00 92.12 642 LEU A O 1
ATOM 4815 N N . ASP A 1 643 ? 9.852 -2.440 27.649 1.00 90.44 643 ASP A N 1
ATOM 4816 C CA . ASP A 1 643 ? 9.790 -3.902 27.797 1.00 90.44 643 ASP A CA 1
ATOM 4817 C C . ASP A 1 643 ? 9.043 -4.347 29.066 1.00 90.44 643 ASP A C 1
ATOM 4819 O O . ASP A 1 643 ? 8.327 -5.353 29.064 1.00 90.44 643 ASP A O 1
ATOM 4823 N N . ARG A 1 644 ? 9.156 -3.562 30.145 1.00 89.00 644 ARG A N 1
ATOM 4824 C CA . ARG A 1 644 ? 8.434 -3.788 31.406 1.00 89.00 644 ARG A CA 1
ATOM 4825 C C . ARG A 1 644 ? 6.957 -3.406 31.341 1.00 89.00 644 ARG A C 1
ATOM 4827 O O . ARG A 1 644 ? 6.181 -3.876 32.168 1.00 89.00 644 ARG A O 1
ATOM 4834 N N . ALA A 1 645 ? 6.538 -2.617 30.355 1.00 88.81 645 ALA A N 1
ATOM 4835 C CA . ALA A 1 645 ? 5.199 -2.045 30.272 1.00 88.81 645 ALA A CA 1
ATOM 4836 C C . ALA A 1 645 ? 4.123 -3.017 29.749 1.00 88.81 645 ALA A C 1
ATOM 4838 O O . ALA A 1 645 ? 3.400 -2.725 28.793 1.00 88.81 645 ALA A O 1
ATOM 4839 N N . ARG A 1 646 ? 4.000 -4.183 30.397 1.00 85.69 646 ARG A N 1
ATOM 4840 C CA . ARG A 1 646 ? 3.105 -5.287 29.999 1.00 85.69 646 ARG A CA 1
ATOM 4841 C C . ARG A 1 646 ? 1.826 -5.398 30.827 1.00 85.69 646 ARG A C 1
ATOM 4843 O O . ARG A 1 646 ? 1.199 -6.455 30.890 1.00 85.69 646 ARG A O 1
ATOM 4850 N N . GLY A 1 647 ? 1.483 -4.322 31.523 1.00 88.81 647 GLY A N 1
ATOM 4851 C CA . GLY A 1 647 ? 0.431 -4.322 32.525 1.00 88.81 647 GLY A CA 1
ATOM 4852 C C . GLY A 1 647 ? -0.966 -3.994 31.999 1.00 88.81 647 GLY A C 1
ATOM 4853 O O . GLY A 1 647 ? -1.376 -4.309 30.881 1.00 88.81 647 GLY A O 1
ATOM 4854 N N . ARG A 1 648 ? -1.729 -3.319 32.844 1.00 93.31 648 ARG A N 1
ATOM 4855 C CA . ARG A 1 648 ? -3.111 -2.901 32.625 1.00 93.31 648 ARG A CA 1
ATOM 4856 C C . ARG A 1 648 ? -3.213 -1.748 31.629 1.00 93.31 648 ARG A C 1
ATOM 4858 O O . ARG A 1 648 ? -4.119 -1.730 30.796 1.00 93.31 648 ARG A O 1
ATOM 4865 N N . LEU A 1 649 ? -2.271 -0.809 31.691 1.00 95.00 649 LEU A N 1
ATOM 4866 C CA . LEU A 1 649 ? -2.218 0.369 30.828 1.00 95.00 649 LEU A CA 1
ATOM 4867 C C . LEU A 1 649 ? -0.784 0.638 30.367 1.00 95.00 649 LEU A C 1
ATOM 4869 O O . LEU A 1 649 ? 0.129 0.672 31.188 1.00 95.00 649 LEU A O 1
ATOM 4873 N N . LEU A 1 650 ? -0.635 0.937 29.078 1.00 95.44 650 LEU A N 1
ATOM 4874 C CA . LEU A 1 650 ? 0.535 1.591 28.499 1.00 95.44 650 LEU A CA 1
ATOM 4875 C C . LEU A 1 650 ? 0.109 2.927 27.881 1.00 95.44 650 LEU A C 1
ATOM 4877 O O . LEU A 1 650 ? -0.580 2.955 26.865 1.00 95.44 650 LEU A O 1
ATOM 4881 N N . HIS A 1 651 ? 0.520 4.041 28.470 1.00 95.94 651 HIS A N 1
ATOM 4882 C CA . HIS A 1 651 ? 0.379 5.360 27.858 1.00 95.94 651 HIS A CA 1
ATOM 4883 C C . HIS A 1 651 ? 1.742 5.833 27.362 1.00 95.94 651 HIS A C 1
ATOM 4885 O O . HIS A 1 651 ? 2.706 5.797 28.124 1.00 95.94 651 HIS A O 1
ATOM 4891 N N . ILE A 1 652 ? 1.827 6.286 26.112 1.00 93.81 652 ILE A N 1
ATOM 4892 C CA . ILE A 1 652 ? 3.070 6.795 25.528 1.00 93.81 652 ILE A CA 1
ATOM 4893 C C . ILE A 1 652 ? 2.858 8.242 25.080 1.00 93.81 652 ILE A C 1
ATOM 4895 O O . ILE A 1 652 ? 2.216 8.498 24.060 1.00 93.81 652 ILE A O 1
ATOM 4899 N N . ALA A 1 653 ? 3.457 9.171 25.823 1.00 91.94 653 ALA A N 1
ATOM 4900 C CA . ALA A 1 653 ? 3.576 10.581 25.474 1.00 91.94 653 ALA A CA 1
ATOM 4901 C C . ALA A 1 653 ? 4.976 10.827 24.890 1.00 91.94 653 ALA A C 1
ATOM 4903 O O . ALA A 1 653 ? 5.926 11.163 25.600 1.00 91.94 653 ALA A O 1
ATOM 4904 N N . ALA A 1 654 ? 5.122 10.581 23.591 1.00 86.94 654 ALA A N 1
ATOM 4905 C CA . ALA A 1 654 ? 6.408 10.622 22.902 1.00 86.94 654 ALA A CA 1
ATOM 4906 C C . ALA A 1 654 ? 6.257 11.085 21.458 1.00 86.94 654 ALA A C 1
ATOM 4908 O O . ALA A 1 654 ? 5.195 10.912 20.858 1.00 86.94 654 ALA A O 1
ATOM 4909 N N . HIS A 1 655 ? 7.343 11.563 20.859 1.00 80.12 655 HIS A N 1
ATOM 4910 C CA . HIS A 1 655 ? 7.410 11.645 19.408 1.00 80.12 655 HIS A CA 1
ATOM 4911 C C . HIS A 1 655 ? 7.448 10.249 18.784 1.00 80.12 655 HIS A C 1
ATOM 4913 O O . HIS A 1 655 ? 8.214 9.373 19.187 1.00 80.12 655 HIS A O 1
ATOM 4919 N N . ILE A 1 656 ? 6.634 10.076 17.750 1.00 80.38 656 ILE A N 1
ATOM 4920 C CA . ILE A 1 656 ? 6.899 9.069 16.732 1.00 80.38 656 ILE A CA 1
ATOM 4921 C C . ILE A 1 656 ? 7.751 9.777 15.700 1.00 80.38 656 ILE A C 1
ATOM 4923 O O . ILE A 1 656 ? 7.367 10.841 15.204 1.00 80.38 656 ILE A O 1
ATOM 4927 N N . GLU A 1 657 ? 8.913 9.205 15.412 1.00 76.25 657 GLU A N 1
ATOM 4928 C CA . GLU A 1 657 ? 9.590 9.533 14.172 1.00 76.25 657 GLU A CA 1
ATOM 4929 C C . GLU A 1 657 ? 8.638 9.092 13.073 1.00 76.25 657 GLU A C 1
ATOM 4931 O O . GLU A 1 657 ? 8.397 7.892 12.888 1.00 76.25 657 GLU A O 1
ATOM 4936 N N . ALA A 1 658 ? 8.013 10.088 12.435 1.00 65.06 658 ALA A N 1
ATOM 4937 C CA . ALA A 1 658 ? 7.197 9.849 11.264 1.00 65.06 658 ALA A CA 1
ATOM 4938 C C . ALA A 1 658 ? 8.018 8.950 10.339 1.00 65.06 658 ALA A C 1
ATOM 4940 O O . ALA A 1 658 ? 9.223 9.196 10.219 1.00 65.06 658 ALA A O 1
ATOM 4941 N N . PRO A 1 659 ? 7.404 7.910 9.749 1.00 64.62 659 PRO A N 1
ATOM 4942 C CA . PRO A 1 659 ? 8.133 7.002 8.884 1.00 64.62 659 PRO A CA 1
ATOM 4943 C C . PRO A 1 659 ? 8.959 7.842 7.915 1.00 64.62 659 PRO A C 1
ATOM 4945 O O . PRO A 1 659 ? 8.418 8.723 7.227 1.00 64.62 659 PRO A O 1
ATOM 4948 N N . ASP A 1 660 ? 10.273 7.621 7.908 1.00 66.12 660 ASP A N 1
ATOM 4949 C CA . ASP A 1 660 ? 11.075 8.215 6.860 1.00 66.12 660 ASP A CA 1
ATOM 4950 C C . ASP A 1 660 ? 10.671 7.572 5.526 1.00 66.12 660 ASP A C 1
ATOM 4952 O O . ASP A 1 660 ? 9.702 6.811 5.390 1.00 66.12 660 ASP A O 1
ATOM 4956 N N . GLU A 1 661 ? 11.400 7.934 4.490 1.00 67.19 661 GLU A N 1
ATOM 4957 C CA . GLU A 1 661 ? 11.175 7.444 3.149 1.00 67.19 661 GLU A CA 1
ATOM 4958 C C . GLU A 1 661 ? 10.978 5.927 3.034 1.00 67.19 661 GLU A C 1
ATOM 4960 O O . GLU A 1 661 ? 10.059 5.489 2.340 1.00 67.19 661 GLU A O 1
ATOM 4965 N N . TRP A 1 662 ? 11.768 5.144 3.776 1.00 70.31 662 TRP A N 1
ATOM 4966 C CA . TRP A 1 662 ? 11.854 3.687 3.634 1.00 70.31 662 TRP A CA 1
ATOM 4967 C C . TRP A 1 662 ? 11.839 2.916 4.954 1.00 70.31 662 TRP A C 1
ATOM 4969 O O . TRP A 1 662 ? 11.740 1.693 4.924 1.00 70.31 662 TRP A O 1
ATOM 4979 N N . THR A 1 663 ? 11.801 3.580 6.113 1.00 72.25 663 THR A N 1
ATOM 4980 C CA . THR A 1 663 ? 11.619 2.934 7.421 1.00 72.25 663 THR A CA 1
ATOM 4981 C C . THR A 1 663 ? 10.182 3.036 7.961 1.00 72.25 663 THR A C 1
ATOM 4983 O O . THR A 1 663 ? 9.535 4.072 7.801 1.00 72.25 663 THR A O 1
ATOM 4986 N N . PRO A 1 664 ? 9.637 1.962 8.567 1.00 75.25 664 PRO A N 1
ATOM 4987 C CA . PRO A 1 664 ? 8.355 2.023 9.272 1.00 75.25 664 PRO A CA 1
ATOM 4988 C C . PRO A 1 664 ? 8.421 3.030 10.434 1.00 75.25 664 PRO A C 1
ATOM 4990 O O . PRO A 1 664 ? 9.525 3.363 10.875 1.00 75.25 664 PRO A O 1
ATOM 4993 N N . PRO A 1 665 ? 7.274 3.499 10.967 1.00 81.50 665 PRO A N 1
ATOM 4994 C CA . PRO A 1 665 ? 7.270 4.408 12.109 1.00 81.50 665 PRO A CA 1
ATOM 4995 C C . PRO A 1 665 ? 8.068 3.816 13.273 1.00 81.50 665 PRO A C 1
ATOM 4997 O O . PRO A 1 665 ? 7.964 2.621 13.581 1.00 81.50 665 PRO A O 1
ATOM 5000 N N . LYS A 1 666 ? 8.851 4.669 13.935 1.00 86.62 666 LYS A N 1
ATOM 5001 C CA . LYS A 1 666 ? 9.637 4.296 15.112 1.00 86.62 666 LYS A CA 1
ATOM 5002 C C . LYS A 1 666 ? 9.236 5.151 16.294 1.00 86.62 666 LYS A C 1
ATOM 5004 O O . LYS A 1 666 ? 9.063 6.367 16.189 1.00 86.62 666 LYS A O 1
ATOM 5009 N N . LEU A 1 667 ? 9.123 4.507 17.443 1.00 88.38 667 LEU A N 1
ATOM 5010 C CA . LEU A 1 667 ? 9.037 5.213 18.705 1.00 88.38 667 LEU A CA 1
ATOM 5011 C C . LEU A 1 667 ? 10.451 5.613 19.127 1.00 88.38 667 LEU A C 1
ATOM 5013 O O . LEU A 1 667 ? 11.312 4.753 19.308 1.00 88.38 667 LEU A O 1
ATOM 5017 N N . LYS A 1 668 ? 10.673 6.917 19.282 1.00 86.69 668 LYS A N 1
ATOM 5018 C CA . LYS A 1 668 ? 11.937 7.470 19.761 1.00 86.69 668 LYS A CA 1
ATOM 5019 C C . LYS A 1 668 ? 11.947 7.486 21.289 1.00 86.69 668 LYS A C 1
ATOM 5021 O O . LYS A 1 668 ? 11.229 8.268 21.906 1.00 86.69 668 LYS A O 1
ATOM 5026 N N . LEU A 1 669 ? 12.745 6.613 21.884 1.00 87.56 669 LEU A N 1
ATOM 5027 C CA . LEU A 1 669 ? 13.010 6.497 23.316 1.00 87.56 669 LEU A CA 1
ATOM 5028 C C . LEU A 1 669 ? 14.419 6.995 23.644 1.00 87.56 669 LEU A C 1
ATOM 5030 O O . LEU A 1 669 ? 15.263 7.153 22.763 1.00 87.56 669 LEU A O 1
ATOM 5034 N N . GLN A 1 670 ? 14.688 7.238 24.925 1.00 84.06 670 GLN A N 1
ATOM 5035 C CA . GLN A 1 670 ? 16.026 7.587 25.377 1.00 84.06 670 GLN A CA 1
ATOM 5036 C C . GLN A 1 670 ? 16.993 6.453 25.034 1.00 84.06 670 GLN A C 1
ATOM 5038 O O . GLN A 1 670 ? 16.828 5.326 25.507 1.00 84.06 670 GLN A O 1
ATOM 5043 N N . ALA A 1 671 ? 18.006 6.769 24.226 1.00 78.88 671 ALA A N 1
ATOM 5044 C CA . ALA A 1 671 ? 19.069 5.828 23.924 1.00 78.88 671 ALA A CA 1
ATOM 5045 C C . ALA A 1 671 ? 19.791 5.407 25.214 1.00 78.88 671 ALA A C 1
ATOM 5047 O O . ALA A 1 671 ? 20.012 6.226 26.113 1.00 78.88 671 ALA A O 1
ATOM 5048 N N . GLY A 1 672 ? 20.166 4.126 25.292 1.00 70.31 672 GLY A N 1
ATOM 5049 C CA . GLY A 1 672 ? 21.079 3.628 26.321 1.00 70.31 672 GLY A CA 1
ATOM 5050 C C . GLY A 1 672 ? 22.441 4.334 26.279 1.00 70.31 672 GLY A C 1
ATOM 5051 O O . GLY A 1 672 ? 22.705 5.159 25.401 1.00 70.31 672 GLY A O 1
ATOM 5052 N N . GLN A 1 673 ? 23.338 3.998 27.212 1.00 65.56 673 GLN A N 1
ATOM 5053 C CA . GLN A 1 673 ? 24.697 4.573 27.259 1.00 65.56 673 GLN A CA 1
ATOM 5054 C C . GLN A 1 673 ? 25.487 4.348 25.952 1.00 65.56 673 GLN A C 1
ATOM 5056 O O . GLN A 1 673 ? 26.400 5.098 25.623 1.00 65.56 673 GLN A O 1
ATOM 5061 N N . ASP A 1 674 ? 25.076 3.334 25.207 1.00 63.97 674 ASP A N 1
ATOM 5062 C CA . ASP A 1 674 ? 25.587 2.787 23.960 1.00 63.97 674 ASP A CA 1
ATOM 5063 C C . ASP A 1 674 ? 25.150 3.611 22.731 1.00 63.97 674 ASP A C 1
ATOM 5065 O O . ASP A 1 674 ? 25.636 3.394 21.623 1.00 63.97 674 ASP A O 1
ATOM 5069 N N . GLY A 1 675 ? 24.189 4.531 22.897 1.00 66.38 675 GLY A N 1
ATOM 5070 C CA . GLY A 1 675 ? 23.667 5.405 21.841 1.00 66.38 675 GLY A CA 1
ATOM 5071 C C . GLY A 1 675 ? 22.790 4.724 20.780 1.00 66.38 675 GLY A C 1
ATOM 5072 O O . GLY A 1 675 ? 22.226 5.427 19.946 1.00 66.38 675 GLY A O 1
ATOM 5073 N N . GLN A 1 676 ? 22.645 3.392 20.798 1.00 61.28 676 GLN A N 1
ATOM 5074 C CA . GLN A 1 676 ? 21.947 2.636 19.742 1.00 61.28 676 GLN A CA 1
ATOM 5075 C C . GLN A 1 676 ? 20.532 2.152 20.109 1.00 61.28 676 GLN A C 1
ATOM 5077 O O . GLN A 1 676 ? 19.724 1.908 19.218 1.00 61.28 676 GLN A O 1
ATOM 5082 N N . ASP A 1 677 ? 20.183 2.100 21.396 1.00 67.50 677 ASP A N 1
ATOM 5083 C CA . ASP A 1 677 ? 18.926 1.498 21.874 1.00 67.50 677 ASP A CA 1
ATOM 5084 C C . ASP A 1 677 ? 17.751 2.486 21.998 1.00 67.50 677 ASP A C 1
ATOM 5086 O O . ASP A 1 677 ? 16.825 2.256 22.764 1.00 67.50 677 ASP A O 1
ATOM 5090 N N . GLY A 1 678 ? 17.768 3.626 21.306 1.00 79.75 678 GLY A N 1
ATOM 5091 C CA . GLY A 1 678 ? 16.676 4.610 21.402 1.00 79.75 678 GLY A CA 1
ATOM 5092 C C . GLY A 1 678 ? 15.484 4.314 20.487 1.00 79.75 678 GLY A C 1
ATOM 5093 O O . GLY A 1 678 ? 14.358 4.706 20.772 1.00 79.75 678 GLY A O 1
ATOM 5094 N N . ASP A 1 679 ? 15.705 3.610 19.382 1.00 86.12 679 ASP A N 1
ATOM 5095 C CA . ASP A 1 679 ? 14.721 3.488 18.309 1.00 86.12 679 ASP A CA 1
ATOM 5096 C C . ASP A 1 679 ? 13.929 2.181 18.410 1.00 86.12 679 ASP A C 1
ATOM 5098 O O . ASP A 1 679 ? 14.436 1.101 18.103 1.00 86.12 679 ASP A O 1
ATOM 5102 N N . VAL A 1 680 ? 12.646 2.264 18.765 1.00 88.50 680 VAL A N 1
ATOM 5103 C CA . VAL A 1 680 ? 11.769 1.086 18.803 1.00 88.50 680 VAL A CA 1
ATOM 5104 C C . VAL A 1 680 ? 10.940 1.007 17.531 1.00 88.50 680 VAL A C 1
ATOM 5106 O O . VAL A 1 680 ? 9.948 1.716 17.361 1.00 88.50 680 VAL A O 1
ATOM 5109 N N . SER A 1 681 ? 11.346 0.108 16.636 1.00 86.62 681 SER A N 1
ATOM 5110 C CA . SER A 1 681 ? 10.591 -0.236 15.430 1.00 86.62 681 SER A CA 1
ATOM 5111 C C . SER A 1 681 ? 9.355 -1.085 15.743 1.00 86.62 681 SER A C 1
ATOM 5113 O O . SER A 1 681 ? 9.243 -1.708 16.801 1.00 86.62 681 SER A O 1
ATOM 5115 N N . VAL A 1 682 ? 8.448 -1.192 14.772 1.00 86.06 682 VAL A N 1
ATOM 5116 C CA . VAL A 1 682 ? 7.307 -2.123 14.806 1.00 86.06 682 VAL A CA 1
ATOM 5117 C C . VAL A 1 682 ? 7.744 -3.565 15.066 1.00 86.06 682 VAL A C 1
ATOM 5119 O O . VAL A 1 682 ? 7.140 -4.243 15.897 1.00 86.06 682 VAL A O 1
ATOM 5122 N N . ALA A 1 683 ? 8.806 -4.025 14.398 1.00 84.00 683 ALA A N 1
ATOM 5123 C CA . ALA A 1 683 ? 9.362 -5.359 14.610 1.00 84.00 683 ALA A CA 1
ATOM 5124 C C . ALA A 1 683 ? 9.840 -5.538 16.060 1.00 84.00 683 ALA A C 1
ATOM 5126 O O . ALA A 1 683 ? 9.497 -6.534 16.699 1.00 84.00 683 ALA A O 1
ATOM 5127 N N . LYS A 1 684 ? 10.525 -4.532 16.624 1.00 88.31 684 LYS A N 1
ATOM 5128 C CA . LYS A 1 684 ? 10.955 -4.568 18.026 1.00 88.31 684 LYS A CA 1
ATOM 5129 C C . LYS A 1 684 ? 9.766 -4.577 18.988 1.00 88.31 684 LYS A C 1
ATOM 5131 O O . LYS A 1 684 ? 9.752 -5.372 19.917 1.00 88.31 684 LYS A O 1
ATOM 5136 N N . MET A 1 685 ? 8.718 -3.780 18.755 1.00 89.19 685 MET A N 1
ATOM 5137 C CA . MET A 1 685 ? 7.500 -3.815 19.589 1.00 89.19 685 MET A CA 1
ATOM 5138 C C . MET A 1 685 ? 6.812 -5.191 19.594 1.00 89.19 685 MET A C 1
ATOM 5140 O O . MET A 1 685 ? 6.241 -5.593 20.615 1.00 89.19 685 MET A O 1
ATOM 5144 N N . LYS A 1 686 ? 6.857 -5.911 18.465 1.00 86.75 686 LYS A N 1
ATOM 5145 C CA . LYS A 1 686 ? 6.367 -7.295 18.358 1.00 86.75 686 LYS A CA 1
ATOM 5146 C C . LYS A 1 686 ? 7.246 -8.259 19.144 1.00 86.75 686 LYS A C 1
ATOM 5148 O O . LYS A 1 686 ? 6.718 -9.061 19.911 1.00 86.75 686 LYS A O 1
ATOM 5153 N N . GLU A 1 687 ? 8.564 -8.134 19.013 1.00 86.81 687 GLU A N 1
ATOM 5154 C CA . GLU A 1 687 ? 9.552 -8.925 19.759 1.00 86.81 687 GLU A CA 1
ATOM 5155 C C . GLU A 1 687 ? 9.388 -8.766 21.281 1.00 86.81 687 GLU A C 1
ATOM 5157 O O . GLU A 1 687 ? 9.376 -9.760 22.009 1.00 86.81 687 GLU A O 1
ATOM 5162 N N . LEU A 1 688 ? 9.174 -7.532 21.755 1.00 88.94 688 LEU A N 1
ATOM 5163 C CA . LEU A 1 688 ? 8.944 -7.222 23.173 1.00 88.94 688 LEU A CA 1
ATOM 5164 C C . LEU A 1 688 ? 7.617 -7.789 23.709 1.00 88.94 688 LEU A C 1
ATOM 5166 O O . LEU A 1 688 ? 7.437 -7.898 24.920 1.00 88.94 688 LEU A O 1
ATOM 5170 N N . ALA A 1 689 ? 6.677 -8.159 22.830 1.00 90.00 689 ALA A N 1
ATOM 5171 C CA . ALA A 1 689 ? 5.384 -8.744 23.189 1.00 90.00 689 ALA A CA 1
ATOM 5172 C C . ALA A 1 689 ? 4.622 -7.946 24.274 1.00 90.00 689 ALA A C 1
ATOM 5174 O O . ALA A 1 689 ? 4.068 -8.529 25.206 1.00 90.00 689 ALA A O 1
ATOM 5175 N N . LEU A 1 690 ? 4.599 -6.611 24.139 1.00 88.06 690 LEU A N 1
ATOM 5176 C CA . LEU A 1 690 ? 4.142 -5.668 25.172 1.00 88.06 690 LEU A CA 1
ATOM 5177 C C . LEU A 1 690 ? 2.747 -5.980 25.735 1.00 88.06 690 LEU A C 1
ATOM 5179 O O . LEU A 1 690 ? 2.549 -5.907 26.935 1.00 88.06 690 LEU A O 1
ATOM 5183 N N . ALA A 1 691 ? 1.789 -6.370 24.896 1.00 92.00 691 ALA A N 1
ATOM 5184 C CA . ALA A 1 691 ? 0.476 -6.900 25.287 1.00 92.00 691 ALA A CA 1
ATOM 5185 C C . ALA A 1 691 ? -0.298 -6.230 26.463 1.00 92.00 691 ALA A C 1
ATOM 5187 O O . ALA A 1 691 ? -1.004 -6.963 27.170 1.00 92.00 691 ALA A O 1
ATOM 5188 N N . PRO A 1 692 ? -0.253 -4.898 26.698 1.00 93.38 692 PRO A N 1
ATOM 5189 C CA . PRO A 1 692 ? -1.062 -4.287 27.749 1.00 93.38 692 PRO A CA 1
ATOM 5190 C C . PRO A 1 692 ? -2.564 -4.483 27.494 1.00 93.38 692 PRO A C 1
ATOM 5192 O O . PRO A 1 692 ? -2.996 -4.717 26.365 1.00 93.38 692 PRO A O 1
ATOM 5195 N N . ARG A 1 693 ? -3.425 -4.342 28.509 1.00 93.44 693 ARG A N 1
ATOM 5196 C CA . ARG A 1 693 ? -4.883 -4.397 28.259 1.00 93.44 693 ARG A CA 1
ATOM 5197 C C . ARG A 1 693 ? -5.350 -3.211 27.403 1.00 93.44 693 ARG A C 1
ATOM 5199 O O . ARG A 1 693 ? -6.092 -3.408 26.439 1.00 93.44 693 ARG A O 1
ATOM 5206 N N . LEU A 1 694 ? -4.900 -2.005 27.736 1.00 96.06 694 LEU A N 1
ATOM 5207 C CA . LEU A 1 694 ? -5.122 -0.788 26.958 1.00 96.06 694 LEU A CA 1
ATOM 5208 C C . LEU A 1 694 ? -3.779 -0.129 26.647 1.00 96.06 694 LEU A C 1
ATOM 5210 O O . LEU A 1 694 ? -2.968 0.066 27.550 1.00 96.06 694 LEU A O 1
ATOM 5214 N N . ALA A 1 695 ? -3.572 0.269 25.395 1.00 96.62 695 ALA A N 1
ATOM 5215 C CA . ALA A 1 695 ? -2.508 1.193 25.034 1.00 96.62 695 ALA A CA 1
ATOM 5216 C C . ALA A 1 695 ? -3.074 2.513 24.504 1.00 96.62 695 ALA A C 1
ATOM 5218 O O . ALA A 1 695 ? -4.087 2.526 23.805 1.00 96.62 695 ALA A O 1
ATOM 5219 N N . VAL A 1 696 ? -2.420 3.626 24.817 1.00 96.38 696 VAL A N 1
ATOM 5220 C CA . VAL A 1 696 ? -2.804 4.966 24.362 1.00 96.38 696 VAL A CA 1
ATOM 5221 C C . VAL A 1 696 ? -1.595 5.631 23.709 1.00 96.38 696 VAL A C 1
ATOM 5223 O O . VAL A 1 696 ? -0.592 5.894 24.370 1.00 96.38 696 VAL A O 1
ATOM 5226 N N . LEU A 1 697 ? -1.709 5.870 22.402 1.00 93.56 697 LEU A N 1
ATOM 5227 C CA . LEU A 1 697 ? -0.715 6.473 21.517 1.00 93.56 697 LEU A CA 1
ATOM 5228 C C . LEU A 1 697 ? -1.275 7.787 20.944 1.00 93.56 697 LEU A C 1
ATOM 5230 O O . LEU A 1 697 ? -1.755 7.828 19.810 1.00 93.56 697 LEU A O 1
ATOM 5234 N N . MET A 1 698 ? -1.250 8.866 21.728 1.00 85.12 698 MET A N 1
ATOM 5235 C CA . MET A 1 698 ? -1.819 10.173 21.336 1.00 85.12 698 MET A CA 1
ATOM 5236 C C . MET A 1 698 ? -0.836 11.080 20.575 1.00 85.12 698 MET A C 1
ATOM 5238 O O . MET A 1 698 ? -1.026 12.284 20.445 1.00 85.12 698 MET A O 1
ATOM 5242 N N . ASN A 1 699 ? 0.209 10.490 20.016 1.00 79.56 699 ASN A N 1
ATOM 5243 C CA . ASN A 1 699 ? 1.266 11.155 19.265 1.00 79.56 699 ASN A CA 1
ATOM 5244 C C . ASN A 1 699 ? 0.954 11.252 17.765 1.00 79.56 699 ASN A C 1
ATOM 5246 O O . ASN A 1 699 ? -0.104 10.828 17.305 1.00 79.56 699 ASN A O 1
ATOM 5250 N N . CYS A 1 700 ? 1.847 11.880 16.996 1.00 78.50 700 CYS A N 1
ATOM 5251 C CA . CYS A 1 700 ? 1.617 12.152 15.581 1.00 78.50 700 CYS A CA 1
ATOM 5252 C C . CYS A 1 700 ? 1.538 10.867 14.750 1.00 78.50 700 CYS A C 1
ATOM 5254 O O . CYS A 1 700 ? 2.545 10.180 14.603 1.00 78.50 700 CYS A O 1
ATOM 5256 N N . GLY A 1 701 ? 0.362 10.581 14.179 1.00 71.94 701 GLY A N 1
ATOM 5257 C CA . GLY A 1 701 ? 0.195 9.504 13.205 1.00 71.94 701 GLY A CA 1
ATOM 5258 C C . GLY A 1 701 ? 0.547 8.120 13.752 1.00 71.94 701 GLY A C 1
ATOM 5259 O O . GLY A 1 701 ? 1.158 7.329 13.046 1.00 71.94 701 GLY A O 1
ATOM 5260 N N . SER A 1 702 ? 0.170 7.783 14.989 1.00 81.38 702 SER A N 1
ATOM 5261 C CA . SER A 1 702 ? 0.431 6.437 15.545 1.00 81.38 702 SER A CA 1
ATOM 5262 C C . SER A 1 702 ? -0.262 5.301 14.808 1.00 81.38 702 SER A C 1
ATOM 5264 O O . SER A 1 702 ? 0.162 4.144 14.913 1.00 81.38 702 SER A O 1
ATOM 5266 N N . ARG A 1 703 ? -1.339 5.622 14.088 1.00 79.81 703 ARG A N 1
ATOM 5267 C CA . ARG A 1 703 ? -1.977 4.727 13.123 1.00 79.81 703 ARG A CA 1
ATOM 5268 C C . ARG A 1 703 ? -1.325 4.803 11.749 1.00 79.81 703 ARG A C 1
ATOM 5270 O O . ARG A 1 703 ? -1.522 3.881 10.964 1.00 79.81 703 ARG A O 1
ATOM 5277 N N . ASP A 1 704 ? -0.643 5.899 11.434 1.00 79.19 704 ASP A N 1
ATOM 5278 C CA . ASP A 1 704 ? -0.161 6.127 10.084 1.00 79.19 704 ASP A CA 1
ATOM 5279 C C . ASP A 1 704 ? 0.758 4.976 9.683 1.00 79.19 704 ASP A C 1
ATOM 5281 O O . ASP A 1 704 ? 1.685 4.572 10.390 1.00 79.19 704 ASP A O 1
ATOM 5285 N N . ALA A 1 705 ? 0.380 4.383 8.570 1.00 74.69 705 ALA A N 1
ATOM 5286 C CA . ALA A 1 705 ? 0.998 3.233 7.968 1.00 74.69 705 ALA A CA 1
ATOM 5287 C C . ALA A 1 705 ? 1.087 3.536 6.488 1.00 74.69 705 ALA A C 1
ATOM 5289 O O . ALA A 1 705 ? 0.325 4.335 5.937 1.00 74.69 705 ALA A O 1
ATOM 5290 N N . ARG A 1 706 ? 2.012 2.862 5.828 1.00 67.50 706 ARG A N 1
ATOM 5291 C CA . ARG A 1 706 ? 2.178 3.043 4.396 1.00 67.50 706 ARG A CA 1
ATOM 5292 C C . ARG A 1 706 ? 1.031 2.394 3.611 1.00 67.50 706 ARG A C 1
ATOM 5294 O O . ARG A 1 706 ? 0.582 2.971 2.623 1.00 67.50 706 ARG A O 1
ATOM 5301 N N . ASP A 1 707 ? 0.517 1.241 4.051 1.00 71.31 707 ASP A N 1
ATOM 5302 C CA . ASP A 1 707 ? -0.656 0.630 3.418 1.00 71.31 707 ASP A CA 1
ATOM 5303 C C . ASP A 1 707 ? -1.975 1.305 3.820 1.00 71.31 707 ASP A C 1
ATOM 5305 O O . ASP A 1 707 ? -2.045 2.215 4.652 1.00 71.31 707 ASP A O 1
ATOM 5309 N N . GLN A 1 708 ? -3.055 0.900 3.154 1.00 71.25 708 GLN A N 1
ATOM 5310 C CA . GLN A 1 708 ? -4.349 1.534 3.341 1.00 71.25 708 GLN A CA 1
ATOM 5311 C C . GLN A 1 708 ? -5.083 1.046 4.594 1.00 71.25 708 GLN A C 1
ATOM 5313 O O . GLN A 1 708 ? -6.030 1.698 5.041 1.00 71.25 708 GLN A O 1
ATOM 5318 N N . GLU A 1 709 ? -4.695 -0.086 5.157 1.00 76.00 709 GLU A N 1
ATOM 5319 C CA . GLU A 1 709 ? -5.373 -0.799 6.230 1.00 76.00 709 GLU A CA 1
ATOM 5320 C C . GLU A 1 709 ? -4.821 -0.446 7.613 1.00 76.00 709 GLU A C 1
ATOM 5322 O O . GLU A 1 709 ? -5.560 -0.536 8.603 1.00 76.00 709 GLU A O 1
ATOM 5327 N N . GLY A 1 710 ? -3.581 0.040 7.669 1.00 80.50 710 GLY A N 1
ATOM 5328 C CA . GLY A 1 710 ? -2.863 0.370 8.892 1.00 80.50 710 GLY A CA 1
ATOM 5329 C C . GLY A 1 710 ? -1.740 -0.610 9.235 1.00 80.50 710 GLY A C 1
ATOM 5330 O O . GLY A 1 710 ? -1.179 -0.478 10.330 1.00 80.50 710 GLY A O 1
ATOM 5331 N N . TRP A 1 711 ? -1.434 -1.612 8.396 1.00 81.06 711 TRP A N 1
ATOM 5332 C CA . TRP A 1 711 ? -0.413 -2.614 8.725 1.00 81.06 711 TRP A CA 1
ATOM 5333 C C . TRP A 1 711 ? 0.982 -1.976 8.772 1.00 81.06 711 TRP A C 1
ATOM 5335 O O . TRP A 1 711 ? 1.314 -1.028 8.074 1.00 81.06 711 TRP A O 1
ATOM 5345 N N . GLY A 1 712 ? 1.800 -2.418 9.725 1.00 79.81 712 GLY A N 1
ATOM 5346 C CA . GLY A 1 712 ? 3.077 -1.751 9.991 1.00 79.81 712 GLY A CA 1
ATOM 5347 C C . GLY A 1 712 ? 2.971 -0.410 10.736 1.00 79.81 712 GLY A C 1
ATOM 5348 O O . GLY A 1 712 ? 3.973 0.284 10.849 1.00 79.81 712 GLY A O 1
ATOM 5349 N N . SER A 1 713 ? 1.811 -0.037 11.289 1.00 87.44 713 SER A N 1
ATOM 5350 C CA . SER A 1 713 ? 1.730 1.043 12.291 1.00 87.44 713 SER A CA 1
ATOM 5351 C C . SER A 1 713 ? 2.099 0.557 13.698 1.00 87.44 713 SER A C 1
ATOM 5353 O O . SER A 1 713 ? 1.991 -0.636 14.010 1.00 87.44 713 SER A O 1
ATOM 5355 N N . LEU A 1 714 ? 2.465 1.479 14.599 1.00 90.38 714 LEU A N 1
ATOM 5356 C CA . LEU A 1 714 ? 2.709 1.144 16.013 1.00 90.38 714 LEU A CA 1
ATOM 5357 C C . LEU A 1 714 ? 1.440 0.609 16.696 1.00 90.38 714 LEU A C 1
ATOM 5359 O O . LEU A 1 714 ? 1.507 -0.310 17.515 1.00 90.38 714 LEU A O 1
ATOM 5363 N N . ALA A 1 715 ? 0.270 1.147 16.332 1.00 92.56 715 ALA A N 1
ATOM 5364 C CA . ALA A 1 715 ? -1.011 0.657 16.833 1.00 92.56 715 ALA A CA 1
ATOM 5365 C C . ALA A 1 715 ? -1.242 -0.812 16.451 1.00 92.56 715 ALA A C 1
ATOM 5367 O O . ALA A 1 715 ? -1.636 -1.627 17.290 1.00 92.56 715 ALA A O 1
ATOM 5368 N N . MET A 1 716 ? -0.934 -1.169 15.203 1.00 89.94 716 MET A N 1
ATOM 5369 C CA . MET A 1 716 ? -1.014 -2.550 14.741 1.00 89.94 716 MET A CA 1
ATOM 5370 C C . MET A 1 716 ? 0.014 -3.450 15.410 1.00 89.94 716 MET A C 1
ATOM 5372 O O . MET A 1 716 ? -0.356 -4.548 15.828 1.00 89.94 716 MET A O 1
ATOM 5376 N N . ALA A 1 717 ? 1.246 -2.973 15.603 1.00 90.12 717 ALA A N 1
ATOM 5377 C CA . ALA A 1 717 ? 2.278 -3.693 16.344 1.00 90.12 717 ALA A CA 1
ATOM 5378 C C . ALA A 1 717 ? 1.781 -4.101 17.738 1.00 90.12 717 ALA A C 1
ATOM 5380 O O . ALA A 1 717 ? 1.842 -5.270 18.099 1.00 90.12 717 ALA A O 1
ATOM 5381 N N . LEU A 1 718 ? 1.185 -3.168 18.488 1.00 92.38 718 LEU A N 1
ATOM 5382 C CA . LEU A 1 718 ? 0.635 -3.439 19.819 1.00 92.38 718 LEU A CA 1
ATOM 5383 C C . LEU A 1 718 ? -0.516 -4.448 19.797 1.00 92.38 718 LEU A C 1
ATOM 5385 O O . LEU A 1 718 ? -0.554 -5.347 20.644 1.00 92.38 718 LEU A O 1
ATOM 5389 N N . LEU A 1 719 ? -1.450 -4.324 18.849 1.00 91.69 719 LEU A N 1
ATOM 5390 C CA . LEU A 1 719 ? -2.559 -5.274 18.694 1.00 91.69 719 LEU A CA 1
ATOM 5391 C C . LEU A 1 719 ? -2.054 -6.680 18.336 1.00 91.69 719 LEU A C 1
ATOM 5393 O O . LEU A 1 719 ? -2.647 -7.671 18.761 1.00 91.69 719 LEU A O 1
ATOM 5397 N N . GLU A 1 720 ? -0.979 -6.783 17.550 1.00 87.19 720 GLU A N 1
ATOM 5398 C CA . GLU A 1 720 ? -0.305 -8.050 17.218 1.00 87.19 720 GLU A CA 1
ATOM 5399 C C . GLU A 1 720 ? 0.453 -8.642 18.399 1.00 87.19 720 GLU A C 1
ATOM 5401 O O . GLU A 1 720 ? 0.326 -9.841 18.647 1.00 87.19 720 GLU A O 1
ATOM 5406 N N . SER A 1 721 ? 1.131 -7.806 19.189 1.00 88.31 721 SER A N 1
ATOM 5407 C CA . SER A 1 721 ? 1.772 -8.205 20.449 1.00 88.31 721 SER A CA 1
ATOM 5408 C C . SER A 1 721 ? 0.765 -8.697 21.486 1.00 88.31 721 SER A C 1
ATOM 5410 O O . SER A 1 721 ? 1.133 -9.378 22.437 1.00 88.31 721 SER A O 1
ATOM 5412 N N . GLY A 1 722 ? -0.516 -8.385 21.297 1.00 90.00 722 GLY A N 1
ATOM 5413 C CA . GLY A 1 722 ? -1.619 -8.971 22.038 1.00 90.00 722 GLY A CA 1
ATOM 5414 C C . GLY A 1 722 ? -2.472 -7.975 22.814 1.00 90.00 722 GLY A C 1
ATOM 5415 O O . GLY A 1 722 ? -3.389 -8.408 23.514 1.00 90.00 722 GLY A O 1
ATOM 5416 N N . THR A 1 723 ? -2.220 -6.678 22.643 1.00 92.69 723 THR A N 1
ATOM 5417 C CA . THR A 1 723 ? -2.976 -5.592 23.274 1.00 92.69 723 THR A CA 1
ATOM 5418 C C . THR A 1 723 ? -4.460 -5.691 22.933 1.00 92.69 723 THR A C 1
ATOM 5420 O O . THR A 1 723 ? -4.812 -5.917 21.774 1.00 92.69 723 THR A O 1
ATOM 5423 N N . ALA A 1 724 ? -5.349 -5.543 23.921 1.00 92.06 724 ALA A N 1
ATOM 5424 C CA . ALA A 1 724 ? -6.786 -5.725 23.684 1.00 92.06 724 ALA A CA 1
ATOM 5425 C C . ALA A 1 724 ? -7.422 -4.510 22.992 1.00 92.06 724 ALA A C 1
ATOM 5427 O O . ALA A 1 724 ? -8.230 -4.677 22.072 1.00 92.06 724 ALA A O 1
ATOM 5428 N N . ALA A 1 725 ? -7.039 -3.301 23.407 1.00 95.12 725 ALA A N 1
ATOM 5429 C CA . ALA A 1 725 ? -7.465 -2.055 22.784 1.00 95.12 725 ALA A CA 1
ATOM 5430 C C . ALA A 1 725 ? -6.308 -1.057 22.667 1.00 95.12 725 ALA A C 1
ATOM 5432 O O . ALA A 1 725 ? -5.512 -0.913 23.591 1.00 95.12 725 ALA A O 1
ATOM 5433 N N . VAL A 1 726 ? -6.244 -0.340 21.549 1.00 96.25 726 VAL A N 1
ATOM 5434 C CA . VAL A 1 726 ? -5.284 0.745 21.322 1.00 96.25 726 VAL A CA 1
ATOM 5435 C C . VAL A 1 726 ? -6.050 2.011 20.964 1.00 96.25 726 VAL A C 1
ATOM 5437 O O . VAL A 1 726 ? -6.886 1.987 20.068 1.00 96.25 726 VAL A O 1
ATOM 5440 N N . ILE A 1 727 ? -5.786 3.125 21.636 1.00 96.31 727 ILE A N 1
ATOM 5441 C CA . ILE A 1 727 ? -6.224 4.448 21.183 1.00 96.31 727 ILE A CA 1
ATOM 5442 C C . ILE A 1 727 ? -5.069 5.048 20.398 1.00 96.31 727 ILE A C 1
ATOM 5444 O O . ILE A 1 727 ? -3.984 5.212 20.943 1.00 96.31 727 ILE A O 1
ATOM 5448 N N . ALA A 1 728 ? -5.299 5.330 19.122 1.00 93.62 728 ALA A N 1
ATOM 5449 C CA . ALA A 1 728 ? -4.293 5.852 18.205 1.00 93.62 728 ALA A CA 1
ATOM 5450 C C . ALA A 1 728 ? -4.888 6.967 17.345 1.00 93.62 728 ALA A C 1
ATOM 5452 O O . ALA A 1 728 ? -6.109 7.112 17.258 1.00 93.62 728 ALA A O 1
ATOM 5453 N N . THR A 1 729 ? -4.035 7.757 16.712 1.00 88.19 729 THR A N 1
ATOM 5454 C CA . THR A 1 729 ? -4.419 8.941 15.942 1.00 88.19 729 THR A CA 1
ATOM 5455 C C . THR A 1 729 ? -4.180 8.696 14.459 1.00 88.19 729 THR A C 1
ATOM 5457 O O . THR A 1 729 ? -3.175 8.104 14.065 1.00 88.19 729 THR A O 1
ATOM 5460 N N . ASP A 1 730 ? -5.117 9.151 13.628 1.00 79.81 730 ASP A N 1
ATOM 5461 C CA . ASP A 1 730 ? -5.044 8.971 12.171 1.00 79.81 730 ASP A CA 1
ATOM 5462 C C . ASP A 1 730 ? -4.106 9.988 11.498 1.00 79.81 730 ASP A C 1
ATOM 5464 O O . ASP A 1 730 ? -3.686 9.795 10.363 1.00 79.81 730 ASP A O 1
ATOM 5468 N N . HIS A 1 731 ? -3.797 11.084 12.194 1.00 77.69 731 HIS A N 1
ATOM 5469 C CA . HIS A 1 731 ? -3.032 12.215 11.680 1.00 77.69 731 HIS A CA 1
ATOM 5470 C C . HIS A 1 731 ? -2.157 12.819 12.782 1.00 77.69 731 HIS A C 1
ATOM 5472 O O . HIS A 1 731 ? -2.337 12.540 13.970 1.00 77.69 731 HIS A O 1
ATOM 5478 N N . SER A 1 732 ? -1.240 13.700 12.388 1.00 78.31 732 SER A N 1
ATOM 5479 C CA . SER A 1 732 ? -0.446 14.492 13.323 1.00 78.31 732 SER A CA 1
ATOM 5480 C C . SER A 1 732 ? -1.322 15.366 14.225 1.00 78.31 732 SER A C 1
ATOM 5482 O O . SER A 1 732 ? -2.260 16.018 13.764 1.00 78.31 732 SER A O 1
ATOM 5484 N N . LEU A 1 733 ? -0.986 15.397 15.515 1.00 79.75 733 LEU A N 1
ATOM 5485 C CA . LEU A 1 733 ? -1.613 16.247 16.524 1.00 79.75 733 LEU A CA 1
ATOM 5486 C C . LEU A 1 733 ? -0.585 17.223 17.082 1.00 79.75 733 LEU A C 1
ATOM 5488 O O . LEU A 1 733 ? 0.593 16.890 17.183 1.00 79.75 733 LEU A O 1
ATOM 5492 N N . SER A 1 734 ? -1.028 18.416 17.485 1.00 83.50 734 SER A N 1
ATOM 5493 C CA . SER A 1 734 ? -0.184 19.237 18.351 1.00 83.50 734 SER A CA 1
ATOM 5494 C C . SER A 1 734 ? -0.086 18.587 19.729 1.00 83.50 734 SER A C 1
ATOM 5496 O O . SER A 1 734 ? -1.052 18.008 20.233 1.00 83.50 734 SER A O 1
ATOM 5498 N N . ASP A 1 735 ? 1.071 18.720 20.363 1.00 85.50 735 ASP A N 1
ATOM 5499 C CA . ASP A 1 735 ? 1.333 18.208 21.707 1.00 85.50 735 ASP A CA 1
ATOM 5500 C C . ASP A 1 735 ? 0.362 18.796 22.751 1.00 85.50 735 ASP A C 1
ATOM 5502 O O . ASP A 1 735 ? -0.138 18.086 23.620 1.00 85.50 735 ASP A O 1
ATOM 5506 N N . VAL A 1 736 ? -0.016 20.071 22.615 1.00 89.31 736 VAL A N 1
ATOM 5507 C CA . VAL A 1 736 ? -1.039 20.713 23.459 1.00 89.31 736 VAL A CA 1
ATOM 5508 C C . VAL A 1 736 ? -2.418 20.075 23.277 1.00 89.31 736 VAL A C 1
ATOM 5510 O O . VAL A 1 736 ? -3.168 19.938 24.249 1.00 89.31 736 VAL A O 1
ATOM 5513 N N . PHE A 1 737 ? -2.790 19.710 22.046 1.00 87.44 737 PHE A N 1
ATOM 5514 C CA . PHE A 1 737 ? -4.053 19.016 21.807 1.00 87.44 737 PHE A CA 1
ATOM 5515 C C . PHE A 1 737 ? -4.012 17.608 22.404 1.00 87.44 737 PHE A C 1
ATOM 5517 O O . PHE A 1 737 ? -4.959 17.246 23.101 1.00 87.44 737 PHE A O 1
ATOM 5524 N N . SER A 1 738 ? -2.916 16.866 22.196 1.00 89.19 738 SER A N 1
ATOM 5525 C CA . SER A 1 738 ? -2.685 15.542 22.797 1.00 89.19 738 SER A CA 1
ATOM 5526 C C . SER A 1 738 ? -2.880 15.581 24.312 1.00 89.19 738 SER A C 1
ATOM 5528 O O . SER A 1 738 ? -3.775 14.919 24.833 1.00 89.19 738 SER A O 1
ATOM 5530 N N . LEU A 1 739 ? -2.174 16.483 25.002 1.00 92.44 739 LEU A N 1
ATOM 5531 C CA . LEU A 1 739 ? -2.295 16.702 26.444 1.00 92.44 739 LEU A CA 1
ATOM 5532 C C . LEU A 1 739 ? -3.751 16.910 26.888 1.00 92.44 739 LEU A C 1
ATOM 5534 O O . LEU A 1 739 ? -4.244 16.241 27.800 1.00 92.44 739 LEU A O 1
ATOM 5538 N N . ARG A 1 740 ? -4.456 17.858 26.258 1.00 92.75 740 ARG A N 1
ATOM 5539 C CA . ARG A 1 740 ? -5.845 18.194 26.622 1.00 92.75 740 ARG A CA 1
ATOM 5540 C C . ARG A 1 740 ? -6.786 17.022 26.377 1.00 92.75 740 ARG A C 1
ATOM 5542 O O . ARG A 1 740 ? -7.686 16.782 27.182 1.00 92.75 740 ARG A O 1
ATOM 5549 N N . PHE A 1 741 ? -6.590 16.319 25.268 1.00 92.31 741 PHE A N 1
ATOM 5550 C CA . PHE A 1 741 ? -7.382 15.159 24.900 1.00 92.31 741 PHE A CA 1
ATOM 5551 C C . PHE A 1 741 ? -7.178 14.014 25.893 1.00 92.31 741 PHE A C 1
ATOM 5553 O O . PHE A 1 741 ? -8.156 13.497 26.433 1.00 92.31 741 PHE A O 1
ATOM 5560 N N . SER A 1 742 ? -5.923 13.676 26.194 1.00 94.88 742 SER A N 1
ATOM 5561 C CA . SER A 1 742 ? -5.545 12.626 27.139 1.00 94.88 742 SER A CA 1
ATOM 5562 C C . SER A 1 742 ? -6.114 12.891 28.530 1.00 94.88 742 SER A C 1
ATOM 5564 O O . SER A 1 742 ? -6.765 12.014 29.093 1.00 94.88 742 SER A O 1
ATOM 5566 N N . ILE A 1 743 ? -5.998 14.115 29.059 1.00 95.88 743 ILE A N 1
ATOM 5567 C CA . ILE A 1 743 ? -6.612 14.474 30.352 1.00 95.88 743 ILE A CA 1
ATOM 5568 C C . ILE A 1 743 ? -8.125 14.223 30.329 1.00 95.88 743 ILE A C 1
ATOM 5570 O O . ILE A 1 743 ? -8.657 13.565 31.223 1.00 95.88 743 ILE A O 1
ATOM 5574 N N . ARG A 1 744 ? -8.834 14.706 29.300 1.00 95.81 744 ARG A N 1
ATOM 5575 C CA . ARG A 1 744 ? -10.290 14.508 29.183 1.00 95.81 744 ARG A CA 1
ATOM 5576 C C . ARG A 1 744 ? -10.673 13.036 29.075 1.00 95.81 744 ARG A C 1
ATOM 5578 O O . ARG A 1 744 ? -11.726 12.665 29.591 1.00 95.81 744 ARG A O 1
ATOM 5585 N N . PHE A 1 745 ? -9.842 12.225 28.423 1.00 96.31 745 PHE A N 1
ATOM 5586 C CA . PHE A 1 745 ? -10.024 10.782 28.316 1.00 96.31 745 PHE A CA 1
ATOM 5587 C C . PHE A 1 745 ? -9.881 10.088 29.670 1.00 96.31 745 PHE A C 1
ATOM 5589 O O . PHE A 1 745 ? -10.792 9.369 30.066 1.00 96.31 745 PHE A O 1
ATOM 5596 N N . TYR A 1 746 ? -8.814 10.351 30.424 1.00 97.00 746 TYR A N 1
ATOM 5597 C CA . TYR A 1 746 ? -8.607 9.705 31.727 1.00 97.00 746 TYR A CA 1
ATOM 5598 C C . TYR A 1 746 ? -9.528 10.224 32.839 1.00 97.00 746 TYR A C 1
ATOM 5600 O O . TYR A 1 746 ? -9.724 9.536 33.835 1.00 97.00 746 TYR A O 1
ATOM 5608 N N . LEU A 1 747 ? -10.154 11.392 32.662 1.00 96.75 747 LEU A N 1
ATOM 5609 C CA . LEU A 1 747 ? -11.236 11.863 33.536 1.00 96.75 747 LEU A CA 1
ATOM 5610 C C . LEU A 1 747 ? -12.560 11.109 33.326 1.00 96.75 747 LEU A C 1
ATOM 5612 O O . LEU A 1 747 ? -13.482 11.252 34.130 1.00 96.75 747 LEU A O 1
ATOM 5616 N N . GLN A 1 748 ? -12.689 10.316 32.260 1.00 97.25 748 GLN A N 1
ATOM 5617 C CA . GLN A 1 748 ? -13.878 9.500 32.042 1.00 97.25 748 GLN A CA 1
ATOM 5618 C C . GLN A 1 748 ? -13.905 8.321 33.026 1.00 97.25 748 GLN A C 1
ATOM 5620 O O . GLN A 1 748 ? -12.950 7.557 33.069 1.00 97.25 748 GLN A O 1
ATOM 5625 N N . PRO A 1 749 ? -15.000 8.082 33.764 1.00 95.56 749 PRO A N 1
ATOM 5626 C CA . PRO A 1 749 ? -15.028 7.067 34.824 1.00 95.56 749 PRO A CA 1
ATOM 5627 C C . PRO A 1 749 ? -14.869 5.615 34.333 1.00 95.56 749 PRO A C 1
ATOM 5629 O O . PRO A 1 749 ? -14.601 4.724 35.130 1.00 95.56 749 PRO A O 1
ATOM 5632 N N . ASP A 1 750 ? -15.049 5.361 33.037 1.00 94.88 750 ASP A N 1
ATOM 5633 C CA . ASP A 1 750 ? -15.012 4.038 32.405 1.00 94.88 750 ASP A CA 1
ATOM 5634 C C . ASP A 1 750 ? -13.878 3.896 31.368 1.00 94.88 750 ASP A C 1
ATOM 5636 O O . ASP A 1 750 ? -13.919 2.955 30.576 1.00 94.88 750 ASP A O 1
ATOM 5640 N N . TRP A 1 751 ? -12.871 4.788 31.356 1.00 95.88 751 TRP A N 1
ATOM 5641 C CA . TRP A 1 751 ? -11.793 4.788 30.346 1.00 95.88 751 TRP A CA 1
ATOM 5642 C C . TRP A 1 751 ? -11.096 3.432 30.201 1.00 95.88 751 TRP A C 1
ATOM 5644 O O . TRP A 1 751 ? -10.684 3.049 29.108 1.00 95.88 751 TRP A O 1
ATOM 5654 N N . GLU A 1 752 ? -10.999 2.686 31.296 1.00 94.19 752 GLU A N 1
ATOM 5655 C CA . GLU A 1 752 ? -10.363 1.375 31.338 1.00 94.19 752 GLU A CA 1
ATOM 5656 C C . GLU A 1 752 ? -11.317 0.230 30.964 1.00 94.19 752 GLU A C 1
ATOM 5658 O O . GLU A 1 752 ? -10.932 -0.731 30.290 1.00 94.19 752 GLU A O 1
ATOM 5663 N N . ALA A 1 753 ? -12.573 0.320 31.408 1.00 93.88 753 ALA A N 1
ATOM 5664 C CA . ALA A 1 753 ? -13.575 -0.722 31.207 1.00 93.88 753 ALA A CA 1
ATOM 5665 C C . ALA A 1 753 ? -14.159 -0.692 29.786 1.00 93.88 753 ALA A C 1
ATOM 5667 O O . ALA A 1 753 ? -14.343 -1.747 29.177 1.00 93.88 753 ALA A O 1
ATOM 5668 N N . ASP A 1 754 ? -14.416 0.504 29.248 1.00 95.38 754 ASP A N 1
ATOM 5669 C CA . ASP A 1 754 ? -14.953 0.739 27.906 1.00 95.38 754 ASP A CA 1
ATOM 5670 C C . ASP A 1 754 ? -14.254 1.945 27.235 1.00 95.38 754 ASP A C 1
ATOM 5672 O O . ASP A 1 754 ? -14.857 3.011 27.055 1.00 95.38 754 ASP A O 1
ATOM 5676 N N . PRO A 1 755 ? -12.982 1.791 26.809 1.00 96.38 755 PRO A N 1
ATOM 5677 C CA . PRO A 1 755 ? -12.195 2.882 26.226 1.00 96.38 755 PRO A CA 1
ATOM 5678 C C . PRO A 1 755 ? -12.853 3.518 24.997 1.00 96.38 755 PRO A C 1
ATOM 5680 O O . PRO A 1 755 ? -12.707 4.715 24.773 1.00 96.38 755 PRO A O 1
ATOM 5683 N N . ALA A 1 756 ? -13.625 2.757 24.214 1.00 95.75 756 ALA A N 1
ATOM 5684 C CA . ALA A 1 756 ? -14.329 3.291 23.049 1.00 95.75 756 ALA A CA 1
ATOM 5685 C C . ALA A 1 756 ? -15.437 4.273 23.461 1.00 95.75 756 ALA A C 1
ATOM 5687 O O . ALA A 1 756 ? -15.642 5.295 22.807 1.00 95.75 756 ALA A O 1
ATOM 5688 N N . ARG A 1 757 ? -16.151 3.986 24.555 1.00 96.44 757 ARG A N 1
ATOM 5689 C CA . ARG A 1 757 ? -17.211 4.858 25.075 1.00 96.44 757 ARG A CA 1
ATOM 5690 C C . ARG A 1 757 ? -16.655 6.092 25.765 1.00 96.44 757 ARG A C 1
ATOM 5692 O O . ARG A 1 757 ? -17.179 7.181 25.533 1.00 96.44 757 ARG A O 1
ATOM 5699 N N . ALA A 1 758 ? -15.592 5.940 26.550 1.00 96.88 758 ALA A N 1
ATOM 5700 C CA . ALA A 1 758 ? -14.855 7.075 27.093 1.00 96.88 758 ALA A CA 1
ATOM 5701 C C . ALA A 1 758 ? -14.377 8.004 25.967 1.00 96.88 758 ALA A C 1
ATOM 5703 O O . ALA A 1 758 ? -14.661 9.202 25.991 1.00 96.88 758 ALA A O 1
ATOM 5704 N N . LEU A 1 759 ? -13.757 7.438 24.925 1.00 95.69 759 LEU A N 1
ATOM 5705 C CA . LEU A 1 759 ? -13.302 8.175 23.747 1.00 95.69 759 LEU A CA 1
ATOM 5706 C C . LEU A 1 759 ? -14.451 8.907 23.039 1.00 95.69 759 LEU A C 1
ATOM 5708 O O . LEU A 1 759 ? -14.323 10.084 22.713 1.00 95.69 759 LEU A O 1
ATOM 5712 N N . ALA A 1 760 ? -15.590 8.239 22.849 1.00 95.25 760 ALA A N 1
ATOM 5713 C CA . ALA A 1 760 ? -16.768 8.828 22.221 1.00 95.25 760 ALA A CA 1
ATOM 5714 C C . ALA A 1 760 ? -17.307 10.055 22.980 1.00 95.25 760 ALA A C 1
ATOM 5716 O O . ALA A 1 760 ? -17.722 11.032 22.354 1.00 95.25 760 ALA A O 1
ATOM 5717 N N . ARG A 1 761 ? -17.268 10.046 24.321 1.00 95.56 761 ARG A N 1
ATOM 5718 C CA . ARG A 1 761 ? -17.660 11.217 25.126 1.00 95.56 761 ARG A CA 1
ATOM 5719 C C . ARG A 1 761 ? -16.671 12.370 24.970 1.00 95.56 761 ARG A C 1
ATOM 5721 O O . ARG A 1 761 ? -17.102 13.492 24.733 1.00 95.56 761 ARG A O 1
ATOM 5728 N N . VAL A 1 762 ? -15.366 12.088 24.968 1.00 94.56 762 VAL A N 1
ATOM 5729 C CA . VAL A 1 762 ? -14.338 13.115 24.712 1.00 94.56 762 VAL A CA 1
ATOM 5730 C C . VAL A 1 762 ? -14.493 13.742 23.326 1.00 94.56 762 VAL A C 1
ATOM 5732 O O . VAL A 1 762 ? -14.382 14.958 23.195 1.00 94.56 762 VAL A O 1
ATOM 5735 N N . GLN A 1 763 ? -14.772 12.939 22.295 1.00 90.81 763 GLN A N 1
ATOM 5736 C CA . GLN A 1 763 ? -14.991 13.429 20.929 1.00 90.81 763 GLN A CA 1
ATOM 5737 C C . GLN A 1 763 ? -16.214 14.350 20.840 1.00 90.81 763 GLN A C 1
ATOM 5739 O O . GLN A 1 763 ? -16.134 15.419 20.235 1.00 90.81 763 GLN A O 1
ATOM 5744 N N . ARG A 1 764 ? -17.321 13.972 21.491 1.00 89.94 764 ARG A N 1
ATOM 5745 C CA . ARG A 1 764 ? -18.533 14.798 21.580 1.00 89.94 764 ARG A CA 1
ATOM 5746 C C . ARG A 1 764 ? -18.257 16.137 22.267 1.00 89.94 764 ARG A C 1
ATOM 5748 O O . ARG A 1 764 ? -18.629 17.185 21.745 1.00 89.94 764 ARG A O 1
ATOM 5755 N N . ASP A 1 765 ? -17.568 16.110 23.405 1.00 87.38 765 ASP A N 1
ATOM 5756 C CA . ASP A 1 765 ? -17.231 17.318 24.170 1.00 87.38 765 ASP A CA 1
ATOM 5757 C C . ASP A 1 765 ? -16.216 18.203 23.423 1.00 87.38 765 ASP A C 1
ATOM 5759 O O . ASP A 1 765 ? -16.229 19.432 23.535 1.00 87.38 765 ASP A O 1
ATOM 5763 N N . GLY A 1 766 ? -15.328 17.585 22.640 1.00 77.56 766 GLY A N 1
ATOM 5764 C CA . GLY A 1 766 ? -14.377 18.259 21.758 1.00 77.56 766 GLY A CA 1
ATOM 5765 C C . GLY A 1 766 ? -15.068 19.051 20.650 1.00 77.56 766 GLY A C 1
ATOM 5766 O O . GLY A 1 766 ? -14.769 20.230 20.475 1.00 77.56 766 GLY A O 1
ATOM 5767 N N . GLU A 1 767 ? -16.045 18.452 19.964 1.00 71.38 767 GLU A N 1
ATOM 5768 C CA . GLU A 1 767 ? -16.813 19.125 18.907 1.00 71.38 767 GLU A CA 1
ATOM 5769 C C . GLU A 1 767 ? -17.540 20.383 19.417 1.00 71.38 767 GLU A C 1
ATOM 5771 O O . GLU A 1 767 ? -17.586 21.409 18.727 1.00 71.38 767 GLU A O 1
ATOM 5776 N N . LEU A 1 768 ? -18.065 20.324 20.644 1.00 53.00 768 LEU A N 1
ATOM 5777 C CA . LEU A 1 768 ? -18.736 21.448 21.299 1.00 53.00 768 LEU A CA 1
ATOM 5778 C C . LEU A 1 768 ? -17.764 22.591 21.635 1.00 53.00 768 LEU A C 1
ATOM 5780 O O . LEU A 1 768 ? -18.115 23.760 21.482 1.00 53.00 768 LEU A O 1
ATOM 5784 N N . ALA A 1 769 ? -16.532 22.270 22.039 1.00 54.38 769 ALA A N 1
ATOM 5785 C CA . ALA A 1 769 ? -15.491 23.262 22.317 1.00 54.38 769 ALA A CA 1
ATOM 5786 C C . ALA A 1 769 ? -14.882 23.869 21.033 1.00 54.38 769 ALA A C 1
ATOM 5788 O O . ALA A 1 769 ? -14.492 25.035 21.016 1.00 54.38 769 ALA A O 1
ATOM 5789 N N . GLU A 1 770 ? -14.830 23.108 19.937 1.00 53.47 770 GLU A N 1
ATOM 5790 C CA . GLU A 1 770 ? -14.248 23.533 18.653 1.00 53.47 770 GLU A CA 1
ATOM 5791 C C . GLU A 1 770 ? -15.062 24.594 17.904 1.00 53.47 770 GLU A C 1
ATOM 5793 O O . GLU A 1 770 ? -14.513 25.282 17.046 1.00 53.47 770 GLU A O 1
ATOM 5798 N N . HIS A 1 771 ? -16.339 24.803 18.239 1.00 47.03 771 HIS A N 1
ATOM 5799 C CA . HIS A 1 771 ? -17.119 25.913 17.671 1.00 47.03 771 HIS A CA 1
ATOM 5800 C C . HIS A 1 771 ? -16.570 27.301 18.075 1.00 47.03 771 HIS A C 1
ATOM 5802 O O . HIS A 1 771 ? -17.048 28.314 17.569 1.00 47.03 771 HIS A O 1
ATOM 5808 N N . GLN A 1 772 ? -15.554 27.359 18.947 1.00 32.81 772 GLN A N 1
ATOM 5809 C CA . GLN A 1 772 ? -14.976 28.592 19.486 1.00 32.81 772 GLN A CA 1
ATOM 5810 C C . GLN A 1 772 ? -13.601 28.975 18.889 1.00 32.81 772 GLN A C 1
ATOM 5812 O O . GLN A 1 772 ? -13.151 30.096 19.124 1.00 32.81 772 GLN A O 1
ATOM 5817 N N . HIS A 1 773 ? -12.938 28.120 18.088 1.00 38.06 773 HIS A N 1
ATOM 5818 C CA . HIS A 1 773 ? -11.613 28.416 17.501 1.00 38.06 773 HIS A CA 1
ATOM 5819 C C . HIS A 1 773 ? -11.474 27.965 16.027 1.00 38.06 773 HIS A C 1
ATOM 5821 O O . HIS A 1 773 ? -11.925 26.873 15.678 1.00 38.06 773 HIS A O 1
ATOM 5827 N N . PRO A 1 774 ? -10.840 28.763 15.139 1.00 36.66 774 PRO A N 1
ATOM 5828 C CA . PRO A 1 774 ? -10.658 28.392 13.736 1.00 36.66 774 PRO A CA 1
ATOM 5829 C C . PRO A 1 774 ? -9.650 27.235 13.571 1.00 36.66 774 PRO A C 1
ATOM 5831 O O . PRO A 1 774 ? -8.649 27.185 14.288 1.00 36.66 774 PRO A O 1
ATOM 5834 N N . PRO A 1 775 ? -9.882 26.305 12.625 1.00 43.69 775 PRO A N 1
ATOM 5835 C CA . PRO A 1 775 ? -8.985 25.178 12.379 1.00 43.69 775 PRO A CA 1
ATOM 5836 C C . PRO A 1 775 ? -7.635 25.638 11.810 1.00 43.69 775 PRO A C 1
ATOM 5838 O O . PRO A 1 775 ? -7.580 26.550 10.984 1.00 43.69 775 PRO A O 1
ATOM 5841 N N . THR A 1 776 ? -6.548 24.970 12.203 1.00 44.19 776 THR A N 1
ATOM 5842 C CA . THR A 1 776 ? -5.227 25.149 11.585 1.00 44.19 776 THR A CA 1
ATOM 5843 C C . THR A 1 776 ? -5.154 24.464 10.207 1.00 44.19 776 THR A C 1
ATOM 5845 O O . THR A 1 776 ? -5.905 23.519 9.940 1.00 44.19 776 THR A O 1
ATOM 5848 N N . PRO A 1 777 ? -4.240 24.895 9.311 1.00 37.25 777 PRO A N 1
ATOM 5849 C CA . PRO A 1 777 ? -4.094 24.337 7.959 1.00 37.25 777 PRO A CA 1
ATOM 5850 C C . PRO A 1 777 ? -3.682 22.857 7.906 1.00 37.25 777 PRO A C 1
ATOM 5852 O O . PRO A 1 777 ? -3.811 22.230 6.860 1.00 37.25 777 PRO A O 1
ATOM 5855 N N . THR A 1 778 ? -3.181 22.290 9.007 1.00 46.03 778 THR A N 1
ATOM 5856 C CA . THR A 1 778 ? -2.612 20.932 9.063 1.00 46.03 778 THR A CA 1
ATOM 5857 C C . THR A 1 778 ? -3.647 19.818 9.244 1.00 46.03 778 THR A C 1
ATOM 5859 O O . THR A 1 778 ? -3.270 18.667 9.429 1.00 46.03 778 THR A O 1
ATOM 5862 N N . GLY A 1 779 ? -4.943 20.130 9.161 1.00 49.03 779 GLY A N 1
ATOM 5863 C CA . GLY A 1 779 ? -6.009 19.148 9.352 1.00 49.03 779 GLY A CA 1
ATOM 5864 C C . GLY A 1 779 ? -6.225 18.803 10.828 1.00 49.03 779 GLY A C 1
ATOM 5865 O O . GLY A 1 779 ? -5.326 18.885 11.661 1.00 49.03 779 GLY A O 1
ATOM 5866 N N . ARG A 1 780 ? -7.470 18.472 11.174 1.00 57.31 780 ARG A N 1
ATOM 5867 C CA . ARG A 1 780 ? -7.848 18.053 12.528 1.00 57.31 780 ARG A CA 1
ATOM 5868 C C . ARG A 1 780 ? -7.411 16.605 12.700 1.00 57.31 780 ARG A C 1
ATOM 5870 O O . ARG A 1 780 ? -7.850 15.767 11.916 1.00 57.31 780 ARG A O 1
ATOM 5877 N N . GLY A 1 781 ? -6.587 16.292 13.694 1.00 58.19 781 GLY A N 1
ATOM 5878 C CA . GLY A 1 781 ? -6.337 14.890 14.001 1.00 58.19 781 GLY A CA 1
ATOM 5879 C C . GLY A 1 781 ? -7.494 14.304 14.801 1.00 58.19 781 GLY A C 1
ATOM 5880 O O . GLY A 1 781 ? -7.985 14.899 15.759 1.00 58.19 781 GLY A O 1
ATOM 5881 N N . SER A 1 782 ? -7.952 13.133 14.377 1.00 73.31 782 SER A N 1
ATOM 5882 C CA . SER A 1 782 ? -8.953 12.340 15.076 1.00 73.31 782 SER A CA 1
ATOM 5883 C C . SER A 1 782 ? -8.286 11.144 15.744 1.00 73.31 782 SER A C 1
ATOM 5885 O O . SER A 1 782 ? -7.507 10.431 15.110 1.00 73.31 782 SER A O 1
ATOM 5887 N N . ALA A 1 783 ? -8.607 10.911 17.018 1.00 81.75 783 ALA A N 1
ATOM 5888 C CA . ALA A 1 783 ? -8.243 9.684 17.716 1.00 81.75 783 ALA A CA 1
ATOM 5889 C C . ALA A 1 783 ? -9.314 8.609 17.488 1.00 81.75 783 ALA A C 1
ATOM 5891 O O . ALA A 1 783 ? -10.513 8.896 17.532 1.00 81.75 783 ALA A O 1
ATOM 5892 N N . CYS A 1 784 ? -8.884 7.372 17.274 1.00 86.69 784 CYS A N 1
ATOM 5893 C CA . CYS A 1 784 ? -9.717 6.206 17.027 1.00 86.69 784 CYS A CA 1
ATOM 5894 C C . CYS A 1 784 ? -9.365 5.097 18.027 1.00 86.69 784 CYS A C 1
ATOM 5896 O O . CYS A 1 784 ? -8.192 4.837 18.295 1.00 86.69 784 CYS A O 1
ATOM 5898 N N . CYS A 1 785 ? -10.380 4.415 18.564 1.00 90.69 785 CYS A N 1
ATOM 5899 C CA . CYS A 1 785 ? -10.179 3.196 19.343 1.00 90.69 785 CYS A CA 1
ATOM 5900 C C . CYS A 1 785 ? -10.066 2.013 18.380 1.00 90.69 785 CYS A C 1
ATOM 5902 O O . CYS A 1 785 ? -10.944 1.804 17.549 1.00 90.69 785 CYS A O 1
ATOM 5904 N N . TRP A 1 786 ? -8.997 1.242 18.499 1.00 89.75 786 TRP A N 1
ATOM 5905 C CA . TRP A 1 786 ? -8.770 -0.005 17.790 1.00 89.75 786 TRP A CA 1
ATOM 5906 C C . TRP A 1 786 ? -8.910 -1.156 18.756 1.00 89.75 786 TRP A C 1
ATOM 5908 O O . TRP A 1 786 ? -8.442 -1.073 19.892 1.00 89.75 786 TRP A O 1
ATOM 5918 N N . ARG A 1 787 ? -9.535 -2.241 18.316 1.00 89.44 787 ARG A N 1
ATOM 5919 C CA . ARG A 1 787 ? -9.754 -3.405 19.164 1.00 89.44 787 ARG A CA 1
ATOM 5920 C C . ARG A 1 787 ? -9.313 -4.679 18.486 1.00 89.44 787 ARG A C 1
ATOM 5922 O O . ARG A 1 787 ? -9.528 -4.905 17.297 1.00 89.44 787 ARG A O 1
ATOM 5929 N N . ARG A 1 788 ? -8.743 -5.550 19.306 1.00 86.19 788 ARG A N 1
ATOM 5930 C CA . ARG A 1 788 ? -8.441 -6.922 18.939 1.00 86.19 788 ARG A CA 1
ATOM 5931 C C . ARG A 1 788 ? -9.722 -7.776 18.998 1.00 86.19 788 ARG A C 1
ATOM 5933 O O . ARG A 1 788 ? -10.606 -7.516 19.829 1.00 86.19 788 ARG A O 1
ATOM 5940 N N . PRO A 1 789 ? -9.845 -8.820 18.162 1.00 79.25 789 PRO A N 1
ATOM 5941 C CA . PRO A 1 789 ? -10.800 -9.897 18.401 1.00 79.25 789 PRO A CA 1
ATOM 5942 C C . PRO A 1 789 ? -10.640 -10.465 19.814 1.00 79.25 789 PRO A C 1
ATOM 5944 O O . PRO A 1 789 ? -9.521 -10.743 20.255 1.00 79.25 789 PRO A O 1
ATOM 5947 N N . LEU A 1 790 ? -11.754 -10.660 20.524 1.00 70.69 790 LEU A N 1
ATOM 5948 C CA . LEU A 1 790 ? -11.708 -11.347 21.811 1.00 70.69 790 LEU A CA 1
ATOM 5949 C C . LEU A 1 790 ? -11.486 -12.830 21.537 1.00 70.69 790 LEU A C 1
ATOM 5951 O O . LEU A 1 790 ? -12.276 -13.468 20.848 1.00 70.69 790 LEU A O 1
ATOM 5955 N N . ARG A 1 791 ? -10.427 -13.404 22.103 1.00 63.41 791 ARG A N 1
ATOM 5956 C CA . ARG A 1 791 ? -10.365 -14.856 22.235 1.00 63.41 791 ARG A CA 1
ATOM 5957 C C . ARG A 1 791 ? -11.139 -15.196 23.499 1.00 63.41 791 ARG A C 1
ATOM 5959 O O . ARG A 1 791 ? -10.790 -14.700 24.567 1.00 63.41 791 ARG A O 1
ATOM 5966 N N . ARG A 1 792 ? -12.197 -16.001 23.385 1.00 57.09 792 ARG A N 1
ATOM 5967 C CA . ARG A 1 792 ? -12.896 -16.515 24.565 1.00 57.09 792 ARG A CA 1
ATOM 5968 C C . ARG A 1 792 ? -11.862 -17.279 25.386 1.00 57.09 792 ARG A C 1
ATOM 5970 O O . ARG A 1 792 ? -11.295 -18.253 24.887 1.00 57.09 792 ARG A O 1
ATOM 5977 N N . GLU A 1 793 ? -11.561 -16.810 26.594 1.00 52.72 793 GLU A N 1
ATOM 5978 C CA . GLU A 1 793 ? -10.764 -17.617 27.508 1.00 52.72 793 GLU A CA 1
ATOM 5979 C C . GLU A 1 793 ? -11.513 -18.942 27.682 1.00 52.72 793 GLU A C 1
ATOM 5981 O O . GLU A 1 793 ? -12.736 -18.917 27.884 1.00 52.72 793 GLU A O 1
ATOM 5986 N N . PRO A 1 794 ? -10.849 -20.100 27.506 1.00 51.38 794 PRO A N 1
ATOM 5987 C CA . PRO A 1 794 ? -11.495 -21.367 27.796 1.00 51.38 794 PRO A CA 1
ATOM 5988 C C . PRO A 1 794 ? -12.050 -21.255 29.212 1.00 51.38 794 PRO A C 1
ATOM 5990 O O . PRO A 1 794 ? -11.317 -20.847 30.116 1.00 51.38 794 PRO A O 1
ATOM 5993 N N . ALA A 1 795 ? -13.350 -21.534 29.376 1.00 49.12 795 ALA A N 1
ATOM 5994 C CA . ALA A 1 795 ? -13.986 -21.497 30.687 1.00 49.12 795 ALA A CA 1
ATOM 5995 C C . ALA A 1 795 ? -13.058 -22.238 31.657 1.00 49.12 795 ALA A C 1
ATOM 5997 O O . ALA A 1 795 ? -12.622 -23.336 31.291 1.00 49.12 795 ALA A O 1
ATOM 5998 N N . PRO A 1 796 ? -12.687 -21.634 32.806 1.00 51.78 796 PRO A N 1
ATOM 5999 C CA . PRO A 1 796 ? -11.696 -22.214 33.698 1.00 51.78 796 PRO A CA 1
ATOM 6000 C C . PRO A 1 796 ? -12.093 -23.663 33.921 1.00 51.78 796 PRO A C 1
ATOM 6002 O O . PRO A 1 796 ? -13.205 -23.931 34.386 1.00 51.78 796 PRO A O 1
ATOM 6005 N N . SER A 1 797 ? -11.245 -24.593 33.468 1.00 53.38 797 SER A N 1
ATOM 6006 C CA . SER A 1 797 ? -11.526 -26.018 33.581 1.00 53.38 797 SER A CA 1
ATOM 6007 C C . SER A 1 797 ? -11.846 -26.257 35.046 1.00 53.38 797 SER A C 1
ATOM 6009 O O . SER A 1 797 ? -10.981 -25.992 35.887 1.00 53.38 797 SER A O 1
ATOM 6011 N N . ARG A 1 798 ? -13.094 -26.653 35.354 1.00 56.28 798 ARG A N 1
ATOM 6012 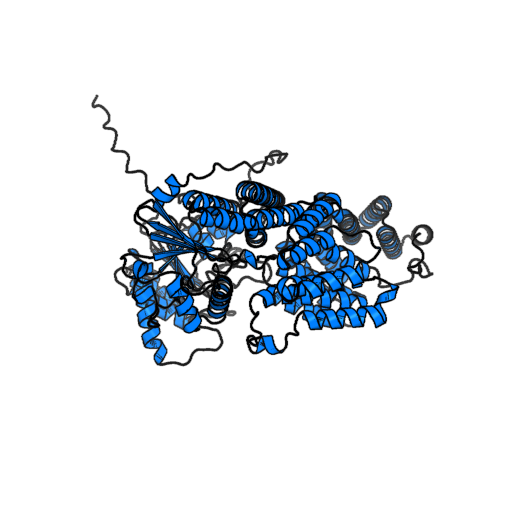C CA . ARG A 1 798 ? -13.507 -26.959 36.729 1.00 56.28 798 ARG A CA 1
ATOM 6013 C C . ARG A 1 798 ? -12.384 -27.796 37.335 1.00 56.28 798 ARG A C 1
ATOM 6015 O O . ARG A 1 798 ? -12.011 -28.779 36.688 1.00 56.28 798 ARG A O 1
ATOM 6022 N N . PRO A 1 799 ? -11.803 -27.397 38.481 1.00 59.53 799 PRO A N 1
ATOM 6023 C CA . PRO A 1 799 ? -10.709 -28.148 39.071 1.00 59.53 799 PRO A CA 1
ATOM 6024 C C . PRO A 1 799 ? -11.178 -29.593 39.181 1.00 59.53 799 PRO A C 1
ATOM 6026 O O . PRO A 1 799 ? -12.177 -29.869 39.845 1.00 59.53 799 PRO A O 1
ATOM 6029 N N . VAL A 1 800 ? -10.525 -30.492 38.439 1.00 63.56 800 VAL A N 1
ATOM 6030 C CA . VAL A 1 800 ? -10.803 -31.921 38.529 1.00 63.56 800 VAL A CA 1
ATOM 6031 C C . VAL A 1 800 ? -10.484 -32.270 39.970 1.00 63.56 800 VAL A C 1
ATOM 6033 O O . VAL A 1 800 ? -9.322 -32.223 40.378 1.00 63.56 800 VAL A O 1
ATOM 6036 N N . SER A 1 801 ? -11.524 -32.511 40.766 1.00 59.03 801 SER A N 1
ATOM 6037 C CA . SER A 1 801 ? -11.392 -32.932 42.151 1.00 59.03 801 SER A CA 1
ATOM 6038 C C . SER A 1 801 ? -10.496 -34.161 42.157 1.00 59.03 801 SER A C 1
ATOM 6040 O O . SER A 1 801 ? -10.893 -35.218 41.660 1.00 59.03 801 SER A O 1
ATOM 6042 N N . ARG A 1 802 ? -9.262 -34.012 42.654 1.00 56.50 802 ARG A N 1
ATOM 6043 C CA . ARG A 1 802 ? -8.388 -35.157 42.900 1.00 56.50 802 ARG A CA 1
ATOM 6044 C C . ARG A 1 802 ? -9.164 -36.111 43.815 1.00 56.50 802 ARG A C 1
ATOM 6046 O O . ARG A 1 802 ? -9.635 -35.646 44.853 1.00 56.50 802 ARG A O 1
ATOM 6053 N N . PRO A 1 803 ? -9.329 -37.395 43.455 1.00 61.19 803 PRO A N 1
ATOM 6054 C CA . PRO A 1 803 ? -9.927 -38.354 44.370 1.00 61.19 803 PRO A CA 1
ATOM 6055 C C . PRO A 1 803 ? -9.090 -38.379 45.652 1.00 61.19 803 PRO A C 1
ATOM 6057 O O . PRO A 1 803 ? -7.863 -38.507 45.596 1.00 61.19 803 PRO A O 1
ATOM 6060 N N . SER A 1 804 ? -9.752 -38.182 46.791 1.00 63.66 804 SER A N 1
ATOM 6061 C CA . SER A 1 804 ? -9.156 -38.315 48.118 1.00 63.66 804 SER A CA 1
ATOM 6062 C C . SER A 1 804 ? -8.598 -39.730 48.267 1.00 63.66 804 SER A C 1
ATOM 6064 O O . SER A 1 804 ? -9.337 -40.694 48.057 1.00 63.66 804 SER A O 1
ATOM 6066 N N . ARG A 1 805 ? -7.303 -39.837 48.575 1.00 62.53 805 ARG A N 1
ATOM 6067 C CA . ARG A 1 805 ? -6.674 -41.088 49.007 1.00 62.53 805 ARG A CA 1
ATOM 6068 C C . ARG A 1 805 ? -6.865 -41.287 50.496 1.00 62.53 805 ARG A C 1
ATOM 6070 O O . ARG A 1 805 ? -6.767 -40.266 51.213 1.00 62.53 805 ARG A O 1
#

Sequence (805 aa):
MVALGAALALGSLLACATPPCEAPVTDDERDFTPALARCAERYASSGALEDLQQWGHVALAGEKPAEVACIAARMMKNEALEAGYTLLCNSALRRSGASIEDAKLAYDHGEQAYNVGKGRAAPEALARAALCTSQAAWKAGRFESAGRYATLAIEHGGEIGSARSRAKEDLLRGARIARADAYRRIGDLRRAIEDLRVALEHATDPCDQVLVLIKQSMALDEEWDGNKDGSPGTPRDRDLKPPGTLLDKAAEANRNDCAQRVRNDDAIALNRASLLALREPQKAMSTLDARFAGKEPKHDELFLRAVIALNLGDEQAARGYLDLAEAAGASDADWRWELQNLRGELAAMKGDFEAAEEAFRSAIASVELLLCSASDHASDHAPFLLASHRAPYEGLIMLHAKRGQWEQALQVVLEMDRMHLLTATGSGPHEGAPTQRGDRPCAASEMVPVDDVLKAWNGREVTILLAPSTTRVRRTRQVVRLELIAGKVTGRLVDPAATRNDTRATADRVLQAAKALHLKPGDKTAARELGELIAPPEVRARSGTLEILAIGALSKLPIAALRDATGQLLSSSRPLARVPSLLPRSRPRSAPTDEISVLYADLGDLLYLPAAKLEAIMVGCLTAPTSPACTSAPKPASVADLDRARGRLLHIAAHIEAPDEWTPPKLKLQAGQDGQDGDVSVAKMKELALAPRLAVLMNCGSRDARDQEGWGSLAMALLESGTAAVIATDHSLSDVFSLRFSIRFYLQPDWEADPARALARVQRDGELAEHQHPPTPTGRGSACCWRRPLRREPAPSRPVSRPSR